Protein AF-A0A2W6MXQ1-F1 (afdb_monomer)

Mean predicted aligned error: 21.5 Å

Secondary structure (DSSP, 8-state):
-PPPHHHHHHHHHHHHHHS-GGGHHHHHHHHHHHHHTT----HHHHHHHHHHHHHHHHHHHH--S---S--GGGSHHHHHHHHHHHHHT-SSHHHHHHHHT------S--B--SSHHHHHHHHH-TTS-GGGB--TT--B-TTSSTT------TTGGG---TT--B-TTTTTT-TT-----TT---TT--B-TTTTTT-TT-----TT---TT--B-TTTTTT-TT-----GGGGGT--GGG---HHHHHTTSHHHHTT---GGGSEEETTEEE-SSHHHHHHHHHTT--GGGB--TT--B-TTTTTT----TGGGTTGGG---TT--B-TTTTTT-TT-----TT---TT--B-TTTTTT-TT-----TT----TTGGGGHHHHTTTSSTTHHHHHHHHHHHTTTTS-TTPPB---SHHHHHHHHH-TTS-GGGB--TT--B-TTSSTT--S----TTGGG---TT--B-TTTTTT-TT-----TT---TT--B-TTTTTT-TT-----TT---TT--B-TTTTTT-TT-----TT----HHHHHHHHHTHHHHTTTSTTTTS--HHHHS------SHHHHHHHHHHHHHS-GGGHHHHHHHHHHHHHHHHHHHHHTT---HHHHHHHHHHHHT-SS---THHHHH--HHHHHHHHHH-TTHHHHHHHT---TTS---HHHHHHHTT-HHHHHHHHHHT-----SHHHHHHHHGGGGT-S-HHHHHHHHHHHHHTT--TTTS-TTSHHHHHHHHHTTSS-HHHHHHHHTS-HHHHHHHHS-HHHHHHHHHHHHTS---HHHHHHHHHHHHHTTTSHHHHHTHHHHHHHHHHHT-TT--

Radius of gyration: 37.51 Å; Cα contacts (8 Å, |Δi|>4): 1467; chains: 1; bounding box: 88×89×98 Å

InterPro domains:
  IPR005046 Protein of unknown function DUF285 [PF03382] (139-254)
  IPR005046 Protein of unknown function DUF285 [PF03382] (292-390)
  IPR005046 Protein of unknown function DUF285 [PF03382] (427-538)
  IPR011889 Bacterial surface protein 26-residue repeat [TIGR02167] (333-356)
  IPR011889 Bacterial surface protein 26-residue repeat [TIGR02167] (358-375)

Structure (mmCIF, N/CA/C/O backbone):
data_AF-A0A2W6MXQ1-F1
#
_entry.id   AF-A0A2W6MXQ1-F1
#
loop_
_atom_site.group_PDB
_atom_site.id
_atom_site.type_symbol
_atom_site.label_atom_id
_atom_site.label_alt_id
_atom_site.label_comp_id
_atom_site.label_asym_id
_atom_site.label_entity_id
_atom_site.label_seq_id
_atom_site.pdbx_PDB_ins_code
_atom_site.Cartn_x
_atom_site.Cartn_y
_atom_site.Cartn_z
_atom_site.occupancy
_atom_site.B_iso_or_equiv
_atom_site.auth_seq_id
_atom_site.auth_comp_id
_atom_site.auth_asym_id
_atom_site.auth_atom_id
_atom_site.pdbx_PDB_model_num
ATOM 1 N N . MET A 1 1 ? -10.211 -41.986 24.489 1.00 41.69 1 MET A N 1
ATOM 2 C CA . MET A 1 1 ? -10.932 -41.413 25.646 1.00 41.69 1 MET A CA 1
ATOM 3 C C . MET A 1 1 ? -12.207 -40.804 25.098 1.00 41.69 1 MET A C 1
ATOM 5 O O . MET A 1 1 ? -12.110 -40.133 24.081 1.00 41.69 1 MET A O 1
ATOM 9 N N . ALA A 1 2 ? -13.379 -41.120 25.650 1.00 47.84 2 ALA A N 1
ATOM 10 C CA . ALA A 1 2 ? -14.621 -40.500 25.188 1.00 47.84 2 ALA A CA 1
ATOM 11 C C . ALA A 1 2 ? -14.541 -38.991 25.478 1.00 47.84 2 ALA A C 1
ATOM 13 O O . ALA A 1 2 ? -14.322 -38.627 26.631 1.00 47.84 2 ALA A O 1
ATOM 14 N N . GLN A 1 3 ? -14.633 -38.138 24.450 1.00 61.00 3 GLN A N 1
ATOM 15 C CA . GLN A 1 3 ? -14.839 -36.699 24.653 1.00 61.00 3 GLN A CA 1
ATOM 16 C C . GLN A 1 3 ? -16.124 -36.512 25.463 1.00 61.00 3 GLN A C 1
ATOM 18 O O . GLN A 1 3 ? -17.111 -37.210 25.210 1.00 61.00 3 GLN A O 1
ATOM 23 N N . ASP A 1 4 ? -16.108 -35.589 26.420 1.00 85.88 4 ASP A N 1
ATOM 24 C CA . ASP A 1 4 ? -17.307 -35.235 27.172 1.00 85.88 4 ASP A CA 1
ATOM 25 C C . ASP A 1 4 ? -18.405 -34.690 26.234 1.00 85.88 4 ASP A C 1
ATOM 27 O O . ASP A 1 4 ? -18.118 -34.141 25.163 1.00 85.88 4 ASP A O 1
ATOM 31 N N . LEU A 1 5 ? -19.669 -34.902 26.607 1.00 91.56 5 LEU A N 1
ATOM 32 C CA . LEU A 1 5 ? -20.844 -34.572 25.789 1.00 91.56 5 LEU A CA 1
ATOM 33 C C . LEU A 1 5 ? -20.906 -33.078 25.433 1.00 91.56 5 LEU A C 1
ATOM 35 O O . LEU A 1 5 ? -21.329 -32.738 24.326 1.00 91.56 5 LEU A O 1
ATOM 39 N N . ASP A 1 6 ? -20.439 -32.204 26.326 1.00 91.75 6 ASP A N 1
ATOM 40 C CA . ASP A 1 6 ? -20.415 -30.753 26.117 1.00 91.75 6 ASP A CA 1
ATOM 41 C C . ASP A 1 6 ? -19.395 -30.355 25.039 1.00 91.75 6 ASP A C 1
ATOM 43 O O . ASP A 1 6 ? -19.685 -29.520 24.181 1.00 91.75 6 ASP A O 1
ATOM 47 N N . THR A 1 7 ? -18.227 -31.008 25.004 1.00 90.44 7 THR A N 1
ATOM 48 C CA . THR A 1 7 ? -17.228 -30.801 23.941 1.00 90.44 7 THR A CA 1
ATOM 49 C C . THR A 1 7 ? -17.766 -31.251 22.586 1.00 90.44 7 THR A C 1
ATOM 51 O O . THR A 1 7 ? -17.668 -30.509 21.613 1.00 90.44 7 THR A O 1
ATOM 54 N N . GLN A 1 8 ? -18.419 -32.418 22.527 1.00 93.75 8 GLN A N 1
ATOM 55 C CA . GLN A 1 8 ? -19.039 -32.904 21.288 1.00 93.75 8 GLN A CA 1
ATOM 56 C C . GLN A 1 8 ? -20.132 -31.954 20.781 1.00 93.75 8 GLN A C 1
ATOM 58 O O . GLN A 1 8 ? -20.296 -31.787 19.573 1.00 93.75 8 GLN A O 1
ATOM 63 N N . LEU A 1 9 ? -20.888 -31.326 21.689 1.00 95.25 9 LEU A N 1
ATOM 64 C CA . LEU A 1 9 ? -21.896 -30.329 21.334 1.00 95.25 9 LEU A CA 1
ATOM 65 C C . LEU A 1 9 ? -21.265 -29.068 20.740 1.00 95.25 9 LEU A C 1
ATOM 67 O O . LEU A 1 9 ? -21.764 -28.580 19.726 1.00 95.25 9 LEU A O 1
ATOM 71 N N . LEU A 1 10 ? -20.195 -28.546 21.346 1.00 94.12 10 LEU A N 1
ATOM 72 C CA . LEU A 1 10 ? -19.476 -27.383 20.817 1.00 94.12 10 LEU A CA 1
ATOM 73 C C . LEU A 1 10 ? -18.898 -27.677 19.428 1.00 94.12 10 LEU A C 1
ATOM 75 O O . LEU A 1 10 ? -19.123 -26.887 18.511 1.00 94.12 10 LEU A O 1
ATOM 79 N N . ASP A 1 11 ? -18.270 -28.840 19.248 1.00 93.31 11 ASP A N 1
ATOM 80 C CA . ASP A 1 11 ? -17.738 -29.286 17.956 1.00 93.31 11 ASP A CA 1
ATOM 81 C C . ASP A 1 11 ? -18.856 -29.425 16.908 1.00 93.31 11 ASP A C 1
ATOM 83 O O . ASP A 1 11 ? -18.717 -28.954 15.781 1.00 93.31 11 ASP A O 1
ATOM 87 N N . ALA A 1 12 ? -20.007 -29.998 17.278 1.00 95.56 12 ALA A N 1
ATOM 88 C CA . ALA A 1 12 ? -21.152 -30.137 16.376 1.00 95.56 12 ALA A CA 1
ATOM 89 C C . ALA A 1 12 ? -21.798 -28.789 16.010 1.00 95.56 12 ALA A C 1
ATOM 91 O O . ALA A 1 12 ? -22.268 -28.616 14.882 1.00 95.56 12 ALA A O 1
ATOM 92 N N . ILE A 1 13 ? -21.842 -27.828 16.941 1.00 95.12 13 ILE A N 1
ATOM 93 C CA . ILE A 1 13 ? -22.321 -26.464 16.669 1.00 95.12 13 ILE A CA 1
ATOM 94 C C . ILE A 1 13 ? -21.347 -25.743 15.739 1.00 95.12 13 ILE A C 1
ATOM 96 O O . ILE A 1 13 ? -21.796 -25.084 14.802 1.00 95.12 13 ILE A O 1
ATOM 100 N N . GLU A 1 14 ? -20.043 -25.876 15.972 1.00 92.56 14 GLU A N 1
ATOM 101 C CA . GLU A 1 14 ? -19.002 -25.269 15.145 1.00 92.56 14 GLU A CA 1
ATOM 102 C C . GLU A 1 14 ? -18.978 -25.871 13.734 1.00 92.56 14 GLU A C 1
ATOM 104 O O . GLU A 1 14 ? -18.896 -25.136 12.747 1.00 92.56 14 GLU A O 1
ATOM 109 N N . ASP A 1 15 ? -19.149 -27.189 13.619 1.00 92.31 15 ASP A N 1
ATOM 110 C CA . ASP A 1 15 ? -19.288 -27.886 12.342 1.00 92.31 15 ASP A CA 1
ATOM 111 C C . ASP A 1 15 ? -20.559 -27.442 11.602 1.00 92.31 15 ASP A C 1
ATOM 113 O O . ASP A 1 15 ? -20.488 -27.002 10.452 1.00 92.31 15 ASP A O 1
ATOM 117 N N . LEU A 1 16 ? -21.726 -27.446 12.264 1.00 92.50 16 LEU A N 1
ATOM 118 C CA . LEU A 1 16 ? -22.972 -26.914 11.691 1.00 92.50 16 LEU A CA 1
ATOM 119 C C . LEU A 1 16 ? -22.791 -25.464 11.225 1.00 92.50 16 LEU A C 1
ATOM 121 O O . LEU A 1 16 ? -23.207 -25.120 10.115 1.00 92.50 16 LEU A O 1
ATOM 125 N N . ARG A 1 17 ? -22.145 -24.635 12.054 1.00 89.44 17 ARG A N 1
ATOM 126 C CA . ARG A 1 17 ? -21.839 -23.240 11.746 1.00 89.44 17 ARG A CA 1
ATOM 127 C C . ARG A 1 17 ? -21.000 -23.140 10.490 1.00 89.44 17 ARG A C 1
ATOM 129 O O . ARG A 1 17 ? -21.371 -22.347 9.640 1.00 89.44 17 ARG A O 1
ATOM 136 N N . LYS A 1 18 ? -19.940 -23.941 10.346 1.00 86.62 18 LYS A N 1
ATOM 137 C CA . LYS A 1 18 ? -18.992 -23.911 9.218 1.00 86.62 18 LYS A CA 1
ATOM 138 C C . LYS A 1 18 ? -19.474 -24.578 7.935 1.00 86.62 18 LYS A C 1
ATOM 140 O O . LYS A 1 18 ? -18.846 -24.410 6.890 1.00 86.62 18 LYS A O 1
ATOM 145 N N . SER A 1 19 ? -20.624 -25.231 7.972 1.00 85.19 19 SER A N 1
ATOM 146 C CA . SER A 1 19 ? -21.107 -26.035 6.853 1.00 85.19 19 SER A CA 1
ATOM 147 C C . SER A 1 19 ? -21.903 -25.256 5.810 1.00 85.19 19 SER A C 1
ATOM 149 O O . SER A 1 19 ? -22.538 -24.240 6.134 1.00 85.19 19 SER A O 1
ATOM 151 N N . PRO A 1 20 ? -21.928 -25.741 4.555 1.00 80.62 20 PRO A N 1
ATOM 152 C CA . PRO A 1 20 ? -22.839 -25.235 3.542 1.00 80.62 20 PRO A CA 1
ATOM 153 C C . PRO A 1 20 ? -24.296 -25.503 3.940 1.00 80.62 20 PRO A C 1
ATOM 155 O O . PRO A 1 20 ? -24.623 -26.476 4.623 1.00 80.62 20 PRO A O 1
ATOM 158 N N . THR A 1 21 ? -25.199 -24.638 3.476 1.00 81.88 21 THR A N 1
ATOM 159 C CA . THR A 1 21 ? -26.637 -24.699 3.801 1.00 81.88 21 THR A CA 1
ATOM 160 C C . THR A 1 21 ? -27.315 -26.009 3.404 1.00 81.88 21 THR A C 1
ATOM 162 O O . THR A 1 21 ? -28.310 -26.395 4.016 1.00 81.88 21 THR A O 1
ATOM 165 N N . THR A 1 22 ? -26.764 -26.719 2.421 1.00 79.31 22 THR A N 1
ATOM 166 C CA . THR A 1 22 ? -27.206 -28.048 1.975 1.00 79.31 22 THR A CA 1
ATOM 167 C C . THR A 1 22 ? -27.065 -29.123 3.053 1.00 79.31 22 THR A C 1
ATOM 169 O O . THR A 1 22 ? -27.843 -30.074 3.065 1.00 79.31 22 THR A O 1
ATOM 172 N N . GLU A 1 23 ? -26.124 -28.966 3.984 1.00 85.81 23 GLU A N 1
ATOM 173 C CA . GLU A 1 23 ? -25.853 -29.927 5.062 1.00 85.81 23 GLU A CA 1
ATOM 174 C C . GLU A 1 23 ? -26.523 -29.548 6.388 1.00 85.81 23 GLU A C 1
ATOM 176 O O . GLU A 1 23 ? -26.543 -30.342 7.332 1.00 85.81 23 GLU A O 1
ATOM 181 N N . TRP A 1 24 ? -27.106 -28.348 6.477 1.00 89.69 24 TRP A N 1
ATOM 182 C CA . TRP A 1 24 ? -27.617 -27.812 7.738 1.00 89.69 24 TRP A CA 1
ATOM 183 C C . TRP A 1 24 ? -28.684 -28.691 8.386 1.00 89.69 24 TRP A C 1
ATOM 185 O O . TRP A 1 24 ? -28.659 -28.848 9.599 1.00 89.69 24 TRP A O 1
ATOM 195 N N . GLU A 1 25 ? -29.619 -29.276 7.635 1.00 90.31 25 GLU A N 1
ATOM 196 C CA . GLU A 1 25 ? -30.660 -30.128 8.237 1.00 90.31 25 GLU A CA 1
ATOM 197 C C . GLU A 1 25 ? -30.077 -31.400 8.868 1.00 90.31 25 GLU A C 1
ATOM 199 O O . GLU A 1 25 ? -30.471 -31.776 9.974 1.00 90.31 25 GLU A O 1
ATOM 204 N N . ALA A 1 26 ? -29.091 -32.022 8.212 1.00 92.62 26 ALA A N 1
ATOM 205 C CA . ALA A 1 26 ? -28.404 -33.193 8.747 1.00 92.62 26 ALA A CA 1
ATOM 206 C C . ALA A 1 26 ? -27.601 -32.835 10.009 1.00 92.62 26 ALA A C 1
ATOM 208 O O . ALA A 1 26 ? -27.735 -33.496 11.038 1.00 92.62 26 ALA A O 1
ATOM 209 N N . LYS A 1 27 ? -26.835 -31.739 9.975 1.00 94.38 27 LYS A N 1
ATOM 210 C CA . LYS A 1 27 ? -25.998 -31.312 11.110 1.00 94.38 27 LYS A CA 1
ATOM 211 C C . LYS A 1 27 ? -26.809 -30.756 12.283 1.00 94.38 27 LYS A C 1
ATOM 213 O O . LYS A 1 27 ? -26.471 -31.000 13.439 1.00 94.38 27 LYS A O 1
ATOM 218 N N . LYS A 1 28 ? -27.953 -30.111 12.024 1.00 94.94 28 LYS A N 1
ATOM 219 C CA . LYS A 1 28 ? -28.918 -29.743 13.075 1.00 94.94 28 LYS A CA 1
ATOM 220 C C . LYS A 1 28 ? -29.413 -30.962 13.841 1.00 94.94 28 LYS A C 1
ATOM 222 O O . LYS A 1 28 ? -29.571 -30.872 15.055 1.00 94.94 28 LYS A O 1
ATOM 227 N N . ALA A 1 29 ? -29.679 -32.076 13.156 1.00 94.12 29 ALA A N 1
ATOM 228 C CA . ALA A 1 29 ? -30.140 -33.293 13.816 1.00 94.12 29 ALA A CA 1
ATOM 229 C C . ALA A 1 29 ? -29.108 -33.800 14.836 1.00 94.12 29 ALA A C 1
ATOM 231 O O . ALA A 1 29 ? -29.494 -34.124 15.956 1.00 94.12 29 ALA A O 1
ATOM 232 N N . VAL A 1 30 ? -27.814 -33.749 14.493 1.00 96.00 30 VAL A N 1
ATOM 233 C CA . VAL A 1 30 ? -26.703 -34.106 15.396 1.00 96.00 30 VAL A CA 1
ATOM 234 C C . VAL A 1 30 ? -26.671 -33.198 16.630 1.00 96.00 30 VAL A C 1
ATOM 236 O O . VAL A 1 30 ? -26.653 -33.686 17.758 1.00 96.00 30 VAL A O 1
ATOM 239 N N . VAL A 1 31 ? -26.752 -31.876 16.438 1.00 96.31 31 VAL A N 1
ATOM 240 C CA . VAL A 1 31 ? -26.781 -30.905 17.550 1.00 96.31 31 VAL A CA 1
ATOM 241 C C . VAL A 1 31 ? -27.979 -31.152 18.480 1.00 96.31 31 VAL A C 1
ATOM 243 O O . VAL A 1 31 ? -27.844 -31.130 19.704 1.00 96.31 31 VAL A O 1
ATOM 246 N N . LEU A 1 32 ? -29.164 -31.419 17.921 1.00 95.38 32 LEU A N 1
ATOM 247 C CA . LEU A 1 32 ? -30.370 -31.701 18.710 1.00 95.38 32 LEU A CA 1
ATOM 248 C C . LEU A 1 32 ? -30.300 -33.041 19.444 1.00 95.38 32 LEU A C 1
ATOM 250 O O . LEU A 1 32 ? -30.805 -33.145 20.563 1.00 95.38 32 LEU A O 1
ATOM 254 N N . GLU A 1 33 ? -29.671 -34.049 18.844 1.00 95.75 33 GLU A N 1
ATOM 255 C CA . GLU A 1 33 ? -29.424 -35.334 19.493 1.00 95.75 33 GLU A CA 1
ATOM 256 C C . GLU A 1 33 ? -28.510 -35.162 20.715 1.00 95.75 33 GLU A C 1
ATOM 258 O O . GLU A 1 33 ? -28.814 -35.698 21.781 1.00 95.75 33 GLU A O 1
ATOM 263 N N . LEU A 1 34 ? -27.451 -34.355 20.608 1.00 95.38 34 LEU A N 1
ATOM 264 C CA . LEU A 1 34 ? -26.543 -34.068 21.724 1.00 95.38 34 LEU A CA 1
ATOM 265 C C . LEU A 1 34 ? -27.249 -33.332 22.871 1.00 95.38 34 LEU A C 1
ATOM 267 O O . LEU A 1 34 ? -27.128 -33.749 24.024 1.00 95.38 34 LEU A O 1
ATOM 271 N N . PHE A 1 35 ? -28.091 -32.336 22.567 1.00 94.50 35 PHE A N 1
ATOM 272 C CA . PHE A 1 35 ? -28.956 -31.723 23.585 1.00 94.50 35 PHE A CA 1
ATOM 273 C C . PHE A 1 35 ? -29.892 -32.748 24.247 1.00 94.50 35 PHE A C 1
ATOM 275 O O . PHE A 1 35 ? -30.090 -32.707 25.459 1.00 94.50 35 PHE A O 1
ATOM 282 N N . SER A 1 36 ? -30.451 -33.696 23.483 1.00 92.56 36 SER A N 1
ATOM 283 C CA . SER A 1 36 ? -31.330 -34.742 24.038 1.00 92.56 36 SER A CA 1
ATOM 284 C C . SER A 1 36 ? -30.597 -35.739 24.947 1.00 92.56 36 SER A C 1
ATOM 286 O O . SER A 1 36 ? -31.212 -36.314 25.843 1.00 92.56 36 SER A O 1
ATOM 288 N N . LYS A 1 37 ? -29.281 -35.900 24.751 1.00 94.19 37 LYS A N 1
ATOM 289 C CA . LYS A 1 37 ? -28.388 -36.712 25.591 1.00 94.19 37 LYS A CA 1
ATOM 290 C C . LYS A 1 37 ? -27.903 -35.978 26.848 1.00 94.19 37 LYS A C 1
ATOM 292 O O . LYS A 1 37 ? -27.186 -36.576 27.643 1.00 94.19 37 LYS A O 1
ATOM 297 N N . GLY A 1 38 ? -28.313 -34.723 27.049 1.00 90.75 38 GLY A N 1
ATOM 298 C CA . GLY A 1 38 ? -27.997 -33.933 28.241 1.00 90.75 38 GLY A CA 1
ATOM 299 C C . GLY A 1 38 ? -26.778 -33.018 28.114 1.00 90.75 38 GLY A C 1
ATOM 300 O O . GLY A 1 38 ? -26.391 -32.434 29.122 1.00 90.75 38 GLY A O 1
ATOM 301 N N . ALA A 1 39 ? -26.201 -32.870 26.914 1.00 92.94 39 ALA A N 1
ATOM 302 C CA . ALA A 1 39 ? -25.120 -31.916 26.674 1.00 92.94 39 ALA A CA 1
ATOM 303 C C . ALA A 1 39 ? -25.595 -30.471 26.898 1.00 92.94 39 ALA A C 1
ATOM 305 O O . ALA A 1 39 ? -26.710 -30.101 26.503 1.00 92.94 39 ALA A O 1
ATOM 306 N N . ASN A 1 40 ? -24.739 -29.643 27.486 1.00 91.50 40 ASN A N 1
ATOM 307 C CA . ASN A 1 40 ? -24.983 -28.230 27.742 1.00 91.50 40 ASN A CA 1
ATOM 308 C C . ASN A 1 40 ? -23.883 -27.360 27.133 1.00 91.50 40 ASN A C 1
ATOM 310 O O . ASN A 1 40 ? -22.789 -27.814 26.821 1.00 91.50 40 ASN A O 1
ATOM 314 N N . ILE A 1 41 ? -24.199 -26.078 26.942 1.00 92.75 41 ILE A N 1
ATOM 315 C CA . ILE A 1 41 ? -23.209 -25.079 26.535 1.00 92.75 41 ILE A CA 1
ATOM 316 C C . ILE A 1 41 ? -22.587 -24.533 27.824 1.00 92.75 41 ILE A C 1
ATOM 318 O O . ILE A 1 41 ? -23.318 -23.909 28.602 1.00 92.75 41 ILE A O 1
ATOM 322 N N . PRO A 1 42 ? -21.285 -24.747 28.084 1.00 89.62 42 PRO A N 1
ATOM 323 C CA . PRO A 1 42 ? -20.679 -24.291 29.327 1.00 89.62 42 PRO A CA 1
ATOM 324 C C . PRO A 1 42 ? -20.678 -22.751 29.410 1.00 89.62 42 PRO A C 1
ATOM 326 O O . PRO A 1 42 ? -20.204 -22.106 28.471 1.00 89.62 42 PRO A O 1
ATOM 329 N N . PRO A 1 43 ? -21.162 -22.135 30.510 1.00 87.38 43 PRO A N 1
ATOM 330 C CA . PRO A 1 43 ? -21.251 -20.675 30.629 1.00 87.38 43 PRO A CA 1
ATOM 331 C C . PRO A 1 43 ? -19.914 -19.951 30.426 1.00 87.38 43 PRO A C 1
ATOM 333 O O . PRO A 1 43 ? -19.869 -18.952 29.716 1.00 87.38 43 PRO A O 1
ATOM 336 N N . HIS A 1 44 ? -18.819 -20.518 30.943 1.00 88.44 44 HIS A N 1
ATOM 337 C CA . HIS A 1 44 ? -17.478 -19.939 30.825 1.00 88.44 44 HIS A CA 1
ATOM 338 C C . HIS A 1 44 ? -17.004 -19.782 29.368 1.00 88.44 44 HIS A C 1
ATOM 340 O O . HIS A 1 44 ? -16.222 -18.890 29.073 1.00 88.44 44 HIS A O 1
ATOM 346 N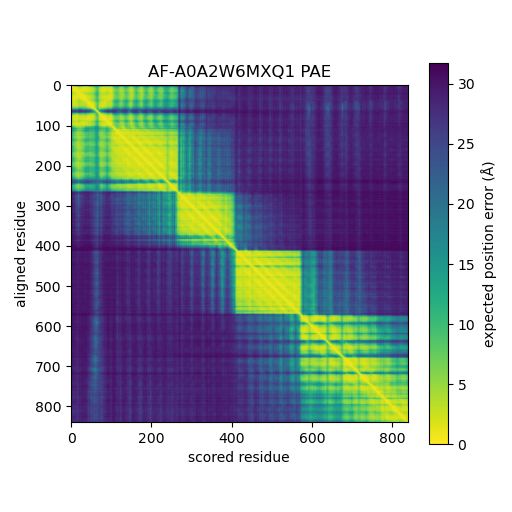 N . ILE A 1 45 ? -17.483 -20.611 28.430 1.00 89.75 45 ILE A N 1
ATOM 347 C CA . ILE A 1 45 ? -17.144 -20.471 27.003 1.00 89.75 45 ILE A CA 1
ATOM 348 C C . ILE A 1 45 ? -17.779 -19.205 26.420 1.00 89.75 45 ILE A C 1
ATOM 350 O O . ILE A 1 45 ? -17.156 -18.509 25.623 1.00 89.75 45 ILE A O 1
ATOM 354 N N . ILE A 1 46 ? -19.012 -18.896 26.829 1.00 91.44 46 ILE A N 1
ATOM 355 C CA . ILE A 1 46 ? -19.713 -17.680 26.409 1.00 91.44 46 ILE A CA 1
ATOM 356 C C . ILE A 1 46 ? -19.042 -16.452 27.030 1.00 91.44 46 ILE A C 1
ATOM 358 O O . ILE A 1 46 ? -18.786 -15.494 26.310 1.00 91.44 46 ILE A O 1
ATOM 362 N N . GLU A 1 47 ? -18.712 -16.509 28.323 1.00 90.62 47 GLU A N 1
ATOM 363 C CA . GLU A 1 47 ? -18.023 -15.428 29.045 1.00 90.62 47 GLU A CA 1
ATOM 364 C C . GLU A 1 47 ? -16.641 -15.129 28.442 1.00 90.62 47 GLU A C 1
ATOM 366 O O . GLU A 1 47 ? -16.302 -13.969 28.221 1.00 90.62 47 GLU A O 1
ATOM 371 N N . ASN A 1 48 ? -15.870 -16.162 28.086 1.00 90.88 48 ASN A N 1
ATOM 372 C CA . ASN A 1 48 ? -14.568 -15.994 27.438 1.00 90.88 48 ASN A CA 1
ATOM 373 C C . ASN A 1 48 ? -14.690 -15.346 26.052 1.00 90.88 48 ASN A C 1
ATOM 375 O O . ASN A 1 48 ? -13.887 -14.482 25.710 1.00 90.88 48 ASN A O 1
ATOM 379 N N . LEU A 1 49 ? -15.691 -15.743 25.255 1.00 88.81 49 LEU A N 1
ATOM 380 C CA . LEU A 1 49 ? -15.955 -15.114 23.958 1.00 88.81 49 LEU A CA 1
ATOM 381 C C . LEU A 1 49 ? -16.415 -13.661 24.117 1.00 88.81 49 LEU A C 1
ATOM 383 O O . LEU A 1 49 ? -16.009 -12.815 23.329 1.00 88.81 49 LEU A O 1
ATOM 387 N N . GLU A 1 50 ? -17.238 -13.363 25.123 1.00 89.38 50 GLU A N 1
ATOM 388 C CA . GLU A 1 50 ? -17.674 -11.997 25.433 1.00 89.38 50 GLU A CA 1
ATOM 389 C C . GLU A 1 50 ? -16.493 -11.106 25.830 1.00 89.38 50 GLU A C 1
ATOM 391 O O . GLU A 1 50 ? -16.362 -10.006 25.297 1.00 89.38 50 GLU A O 1
ATOM 396 N N . SER A 1 51 ? -15.603 -11.607 26.694 1.00 86.88 51 SER A N 1
ATOM 397 C CA . SER A 1 51 ? -14.372 -10.912 27.088 1.00 86.88 51 SER A CA 1
ATOM 398 C C . SER A 1 51 ? -13.472 -10.660 25.883 1.00 86.88 51 SER A C 1
ATOM 400 O O . SER A 1 51 ? -13.095 -9.522 25.632 1.00 86.88 51 SER A O 1
ATOM 402 N N . TYR A 1 52 ? -13.201 -11.699 25.089 1.00 83.56 52 TYR A N 1
ATOM 403 C CA . TYR A 1 52 ? -12.360 -11.595 23.898 1.00 83.56 52 TYR A CA 1
ATOM 404 C C . TYR A 1 52 ? -12.904 -10.580 22.882 1.00 83.56 52 TYR A C 1
ATOM 406 O O . TYR A 1 52 ? -12.147 -9.822 22.281 1.00 83.56 52 TYR A O 1
ATOM 414 N N . LEU A 1 53 ? -14.228 -10.536 22.697 1.00 81.44 53 LEU A N 1
ATOM 415 C CA . LEU A 1 53 ? -14.867 -9.542 21.838 1.00 81.44 53 LEU A CA 1
ATOM 416 C C . LEU A 1 53 ? -14.788 -8.131 22.434 1.00 81.44 53 LEU A C 1
ATOM 418 O O . LEU A 1 53 ? -14.625 -7.182 21.677 1.00 81.44 53 LEU A O 1
ATOM 422 N N . GLY A 1 54 ? -14.866 -7.983 23.758 1.00 78.19 54 GLY A N 1
ATOM 423 C CA . GLY A 1 54 ? -14.639 -6.704 24.436 1.00 78.19 54 GLY A CA 1
ATOM 424 C C . GLY A 1 54 ? -13.216 -6.177 24.235 1.00 78.19 54 GLY A C 1
ATOM 425 O O . GLY A 1 54 ? -13.044 -5.007 23.892 1.00 78.19 54 GLY A O 1
ATOM 426 N N . ASP A 1 55 ? -12.220 -7.055 24.363 1.00 77.19 55 ASP A N 1
ATOM 427 C CA . ASP A 1 55 ? -10.803 -6.725 24.169 1.00 77.19 55 ASP A CA 1
ATOM 428 C C . ASP A 1 55 ? -10.520 -6.335 22.708 1.00 77.19 55 ASP A C 1
ATOM 430 O O . ASP A 1 55 ? -9.930 -5.289 22.444 1.00 77.19 55 ASP A O 1
ATOM 434 N N . LEU A 1 56 ? -11.038 -7.107 21.744 1.00 66.94 56 LEU A N 1
ATOM 435 C CA . LEU A 1 56 ? -10.953 -6.780 20.314 1.00 66.94 56 LEU A CA 1
ATOM 436 C C . LEU A 1 56 ? -11.658 -5.466 19.958 1.00 66.94 56 LEU A C 1
ATOM 438 O O . LEU A 1 56 ? -11.208 -4.737 19.071 1.00 66.94 56 LEU A O 1
ATOM 442 N N . GLU A 1 57 ? -12.794 -5.171 20.598 1.00 65.44 57 GLU A N 1
ATOM 443 C CA . GLU A 1 57 ? -13.483 -3.895 20.414 1.00 65.44 57 GLU A CA 1
ATOM 444 C C . GLU A 1 57 ? -12.575 -2.749 20.837 1.00 65.44 57 GLU A C 1
ATOM 446 O O . GLU A 1 57 ? -12.496 -1.776 20.096 1.00 65.44 57 GLU A O 1
ATOM 451 N N . GLN A 1 58 ? -11.866 -2.892 21.959 1.00 58.69 58 GLN A N 1
ATOM 452 C CA . GLN A 1 58 ? -10.943 -1.903 22.507 1.00 58.69 58 GLN A CA 1
ATOM 453 C C . GLN A 1 58 ? -9.659 -1.752 21.666 1.00 58.69 58 GLN A C 1
ATOM 455 O O . GLN A 1 58 ? -9.305 -0.628 21.317 1.00 58.69 58 GLN A O 1
ATOM 460 N N . GLU A 1 59 ? -9.038 -2.848 21.221 1.00 54.88 59 GLU A N 1
ATOM 461 C CA . GLU A 1 59 ? -7.867 -2.821 20.322 1.00 54.88 59 GLU A CA 1
ATOM 462 C C . GLU A 1 59 ? -8.179 -2.168 18.962 1.00 54.88 59 GLU A C 1
ATOM 464 O O . GLU A 1 59 ? -7.351 -1.449 18.397 1.00 54.88 59 GLU A O 1
ATOM 469 N N . HIS A 1 60 ? -9.405 -2.332 18.447 1.00 50.31 60 HIS A N 1
ATOM 470 C CA . HIS A 1 60 ? -9.864 -1.637 17.238 1.00 50.31 60 HIS A CA 1
ATOM 471 C C . HIS A 1 60 ? -9.939 -0.106 17.387 1.00 50.31 60 HIS A C 1
ATOM 473 O O . HIS A 1 60 ? -9.983 0.592 16.365 1.00 50.31 60 HIS A O 1
ATOM 479 N N . TRP A 1 61 ? -9.963 0.423 18.615 1.00 45.47 61 TRP A N 1
ATOM 480 C CA . TRP A 1 61 ? -9.858 1.862 18.879 1.00 45.47 61 TRP A CA 1
ATOM 481 C C . TRP A 1 61 ? -8.406 2.341 19.011 1.00 45.47 61 TRP A C 1
ATOM 483 O O . TRP A 1 61 ? -8.150 3.503 18.683 1.00 45.47 61 TRP A O 1
ATOM 493 N N . ASP A 1 62 ? -7.480 1.463 19.406 1.00 42.16 62 ASP A N 1
ATOM 494 C CA . ASP A 1 62 ? -6.100 1.820 19.756 1.00 42.16 62 ASP A CA 1
ATOM 495 C C . ASP A 1 62 ? -5.119 1.739 18.563 1.00 42.16 62 ASP A C 1
ATOM 497 O O . ASP A 1 62 ? -4.204 2.561 18.468 1.00 42.16 62 ASP A O 1
ATOM 501 N N . ASP A 1 63 ? -5.342 0.854 17.578 1.00 34.38 63 ASP A N 1
ATOM 502 C CA . ASP A 1 63 ? -4.412 0.665 16.451 1.00 34.38 63 ASP A CA 1
ATOM 503 C C . ASP A 1 63 ? -4.888 1.262 15.111 1.00 34.38 63 ASP A C 1
ATOM 505 O O . ASP A 1 63 ? -5.734 0.735 14.379 1.00 34.38 63 ASP A O 1
ATOM 509 N N . LYS A 1 64 ? -4.233 2.351 14.687 1.00 43.00 64 LYS A N 1
ATOM 510 C CA . LYS A 1 64 ? -4.228 2.801 13.282 1.00 43.00 64 LYS A CA 1
ATOM 511 C C . LYS A 1 64 ? -3.257 1.957 12.448 1.00 43.00 64 LYS A C 1
ATOM 513 O O . LYS A 1 64 ? -2.223 2.459 12.009 1.00 43.00 64 LYS A O 1
ATOM 518 N N . ALA A 1 65 ? -3.630 0.724 12.110 1.00 31.36 65 ALA A N 1
ATOM 519 C CA . ALA A 1 65 ? -3.035 0.025 10.972 1.00 31.36 65 ALA A CA 1
ATOM 520 C C . ALA A 1 65 ? -3.958 -1.054 10.378 1.00 31.36 65 ALA A C 1
ATOM 522 O O . ALA A 1 65 ? -4.265 -2.058 10.996 1.00 31.36 65 ALA A O 1
ATOM 523 N N . VAL A 1 66 ? -4.330 -0.855 9.110 1.00 36.59 66 VAL A N 1
ATOM 524 C CA . VAL A 1 66 ? -4.321 -1.912 8.083 1.00 36.59 66 VAL A CA 1
ATOM 525 C C . VAL A 1 66 ? -5.021 -3.233 8.457 1.00 36.59 66 VAL A C 1
ATOM 527 O O . VAL A 1 66 ? -4.401 -4.282 8.451 1.00 36.59 66 VAL A O 1
ATOM 530 N N . TYR A 1 67 ? -6.342 -3.214 8.648 1.00 33.97 67 TYR A N 1
ATOM 531 C CA . TYR A 1 67 ? -7.192 -4.345 8.251 1.00 33.97 67 TYR A CA 1
ATOM 532 C C . TYR A 1 67 ? -8.498 -3.825 7.643 1.00 33.97 67 TYR A C 1
ATOM 534 O O . TYR A 1 67 ? -9.098 -2.849 8.095 1.00 33.97 67 TYR A O 1
ATOM 542 N N . ALA A 1 68 ? -8.895 -4.428 6.528 1.00 37.78 68 ALA A N 1
ATOM 543 C CA . ALA A 1 68 ? -9.874 -3.912 5.580 1.00 37.78 68 ALA A CA 1
ATOM 544 C C . ALA A 1 68 ? -11.303 -3.763 6.146 1.00 37.78 68 ALA A C 1
ATOM 546 O O . ALA A 1 68 ? -12.146 -4.626 5.924 1.00 37.78 68 ALA A O 1
ATOM 547 N N . GLY A 1 69 ? -11.623 -2.650 6.816 1.00 41.97 69 GLY A N 1
ATOM 548 C CA . GLY A 1 69 ? -13.004 -2.185 7.028 1.00 41.97 69 GLY A CA 1
ATOM 549 C C . GLY A 1 69 ? -13.979 -3.199 7.650 1.00 41.97 69 GLY A C 1
ATOM 550 O O . GLY A 1 69 ? -15.173 -3.161 7.332 1.00 41.97 69 GLY A O 1
ATOM 551 N N . ARG A 1 70 ? -13.499 -4.119 8.496 1.00 50.69 70 ARG A N 1
ATOM 552 C CA . ARG A 1 70 ? -14.342 -5.109 9.179 1.00 50.69 70 ARG A CA 1
ATOM 553 C C . ARG A 1 70 ? -14.814 -4.540 10.514 1.00 50.69 70 ARG A C 1
ATOM 555 O O . ARG A 1 70 ? -14.030 -4.027 11.295 1.00 50.69 70 ARG A O 1
ATOM 562 N N . SER A 1 71 ? -16.121 -4.605 10.745 1.00 60.03 71 SER A N 1
ATOM 563 C CA . SER A 1 71 ? -16.710 -4.369 12.066 1.00 60.03 71 SER A CA 1
ATOM 564 C C . SER A 1 71 ? -16.525 -5.639 12.892 1.00 60.03 71 SER A C 1
ATOM 566 O O . SER A 1 71 ? -16.687 -6.729 12.341 1.00 60.03 71 SER A O 1
ATOM 568 N N . ILE A 1 72 ? -16.273 -5.527 14.195 1.00 66.31 72 ILE A N 1
ATOM 569 C CA . ILE A 1 72 ? -16.246 -6.688 15.097 1.00 66.31 72 ILE A CA 1
ATOM 570 C C . ILE A 1 72 ? -17.512 -7.556 14.987 1.00 66.31 72 ILE A C 1
ATOM 572 O O . ILE A 1 72 ? -17.451 -8.777 15.035 1.00 66.31 72 ILE A O 1
ATOM 576 N N . HIS A 1 73 ? -18.663 -6.950 14.673 1.00 65.44 73 HIS A N 1
ATOM 577 C CA . HIS A 1 73 ? -19.923 -7.659 14.448 1.00 65.44 73 HIS A CA 1
ATOM 578 C C . HIS A 1 73 ? -19.933 -8.552 13.193 1.00 65.44 73 HIS A C 1
ATOM 580 O O . HIS A 1 73 ? -20.921 -9.237 12.928 1.00 65.44 73 HIS A O 1
ATOM 586 N N . SER A 1 74 ? -18.866 -8.511 12.393 1.00 61.09 74 SER A N 1
ATOM 587 C CA . SER A 1 74 ? -18.642 -9.372 11.229 1.00 61.09 74 SER A CA 1
ATOM 588 C C . SER A 1 74 ? -17.549 -10.427 11.441 1.00 61.09 74 SER A C 1
ATOM 590 O O . SER A 1 74 ? -17.231 -11.133 10.484 1.00 61.09 74 SER A O 1
ATOM 592 N N . SER A 1 75 ? -16.988 -10.542 12.654 1.00 73.81 75 SER A N 1
ATOM 593 C CA . SER A 1 75 ? -16.013 -11.583 12.992 1.00 73.81 75 SER A CA 1
ATOM 594 C C . SER A 1 75 ? -16.679 -12.944 13.219 1.00 73.81 75 SER A C 1
ATOM 596 O O . SER A 1 75 ? -17.873 -13.039 13.532 1.00 73.81 75 SER A O 1
ATOM 598 N N . ASP A 1 76 ? -15.897 -14.013 13.063 1.00 78.81 76 ASP A N 1
ATOM 599 C CA . ASP A 1 76 ? -16.378 -15.371 13.313 1.00 78.81 76 ASP A CA 1
ATOM 600 C C . ASP A 1 76 ? -16.665 -15.581 14.803 1.00 78.81 76 ASP A C 1
ATOM 602 O O . ASP A 1 76 ? -17.597 -16.303 15.160 1.00 78.81 76 ASP A O 1
ATOM 606 N N . GLU A 1 77 ? -15.905 -14.933 15.674 1.00 85.44 77 GLU A N 1
ATOM 607 C CA . GLU A 1 77 ? -16.033 -15.021 17.123 1.00 85.44 77 GLU A CA 1
ATOM 608 C C . GLU A 1 77 ? -17.339 -14.374 17.591 1.00 85.44 77 GLU A C 1
ATOM 610 O O . GLU A 1 77 ? -18.055 -14.955 18.408 1.00 85.44 77 GLU A O 1
ATOM 615 N N . TYR A 1 78 ? -17.728 -13.242 16.991 1.00 85.06 78 TYR A N 1
ATOM 616 C CA . TYR A 1 78 ? -19.003 -12.583 17.279 1.00 85.06 78 TYR A CA 1
ATOM 617 C C . TYR A 1 78 ? -20.200 -13.420 16.810 1.00 85.06 78 TYR A C 1
ATOM 619 O O . TYR A 1 78 ? -21.242 -13.483 17.475 1.00 85.06 78 TYR A O 1
ATOM 627 N N . GLU A 1 79 ? -20.076 -14.095 15.664 1.00 84.81 79 GLU A N 1
ATOM 628 C CA . GLU A 1 79 ? -21.103 -15.020 15.183 1.00 84.81 79 GLU A CA 1
ATOM 629 C C . GLU A 1 79 ? -21.243 -16.244 16.102 1.00 84.81 79 GLU A C 1
ATOM 631 O O . GLU A 1 79 ? -22.368 -16.608 16.466 1.00 84.81 79 GLU A O 1
ATOM 636 N N . LEU A 1 80 ? -20.123 -16.845 16.518 1.00 90.19 80 LEU A N 1
ATOM 637 C CA . LEU A 1 80 ? -20.112 -17.982 17.438 1.00 90.19 80 LEU A CA 1
ATOM 638 C C . LEU A 1 80 ? -20.712 -17.605 18.798 1.00 90.19 80 LEU A C 1
ATOM 640 O O . LEU A 1 80 ? -21.618 -18.296 19.270 1.00 90.19 80 LEU A O 1
ATOM 644 N N . PHE A 1 81 ? -20.295 -16.473 19.374 1.00 92.62 81 PHE A N 1
ATOM 645 C CA . PHE A 1 81 ? -20.865 -15.926 20.607 1.00 92.62 81 PHE A CA 1
ATOM 646 C C . PHE A 1 81 ? -22.389 -15.790 20.506 1.00 92.62 81 PHE A C 1
ATOM 648 O O . PHE A 1 81 ? -23.123 -16.288 21.357 1.00 92.62 81 PHE A O 1
ATOM 655 N N . ASN A 1 82 ? -22.897 -15.195 19.423 1.00 90.06 82 ASN A N 1
ATOM 656 C CA . ASN A 1 82 ? -24.337 -15.028 19.223 1.00 90.06 82 ASN A CA 1
ATOM 657 C C . ASN A 1 82 ? -25.104 -16.352 19.144 1.00 90.06 82 ASN A C 1
ATOM 659 O O . ASN A 1 82 ? -26.213 -16.452 19.683 1.00 90.06 82 ASN A O 1
ATOM 663 N N . ILE A 1 83 ? -24.556 -17.350 18.445 1.00 92.12 83 ILE A N 1
ATOM 664 C CA . ILE A 1 83 ? -25.169 -18.677 18.322 1.00 92.12 83 ILE A CA 1
ATOM 665 C C . ILE A 1 83 ? -25.214 -19.349 19.695 1.00 92.12 83 ILE A C 1
ATOM 667 O O . ILE A 1 83 ? -26.293 -19.765 20.132 1.00 92.12 83 ILE A O 1
ATOM 671 N N . LEU A 1 84 ? -24.075 -19.402 20.389 1.00 94.88 84 LEU A N 1
ATOM 672 C CA . LEU A 1 84 ? -23.956 -20.048 21.694 1.00 94.88 84 LEU A CA 1
ATOM 673 C C . LEU A 1 84 ? -24.837 -19.358 22.740 1.00 94.88 84 LEU A C 1
ATOM 675 O O . LEU A 1 84 ? -25.636 -20.032 23.388 1.00 94.88 84 LEU A O 1
ATOM 679 N N . SER A 1 85 ? -24.808 -18.028 22.830 1.00 92.94 85 SER A N 1
ATOM 680 C CA . SER A 1 85 ? -25.633 -17.243 23.759 1.00 92.94 85 SER A CA 1
ATOM 681 C C . SER A 1 85 ? -27.133 -17.428 23.526 1.00 92.94 85 SER A C 1
ATOM 683 O O . SER A 1 85 ? -27.901 -17.599 24.480 1.00 92.94 85 SER A O 1
ATOM 685 N N . LYS A 1 86 ? -27.588 -17.444 22.264 1.00 93.75 86 LYS A N 1
ATOM 686 C CA . LYS A 1 86 ? -29.010 -17.664 21.940 1.00 93.75 86 LYS A CA 1
ATOM 687 C C . LYS A 1 86 ? -29.449 -19.091 22.211 1.00 93.75 86 LYS A C 1
ATOM 689 O O . LYS A 1 86 ? -30.556 -19.289 22.712 1.00 93.75 86 LYS A O 1
ATOM 694 N N . LEU A 1 87 ? -28.619 -20.078 21.876 1.00 94.25 87 LEU A N 1
ATOM 695 C CA . LEU A 1 87 ? -28.922 -21.470 22.177 1.00 94.25 87 LEU A CA 1
ATOM 696 C C . LEU A 1 87 ? -28.919 -21.699 23.683 1.00 94.25 87 LEU A C 1
ATOM 698 O O . LEU A 1 87 ? -29.870 -22.301 24.171 1.00 94.25 87 LEU A O 1
ATOM 702 N N . ASN A 1 88 ? -27.943 -21.179 24.431 1.00 92.44 88 ASN A N 1
ATOM 703 C CA . ASN A 1 88 ? -27.842 -21.346 25.881 1.00 92.44 88 ASN A CA 1
ATOM 704 C C . ASN A 1 88 ? -29.108 -20.846 26.594 1.00 92.44 88 ASN A C 1
ATOM 706 O O . ASN A 1 88 ? -29.750 -21.610 27.314 1.00 92.44 88 ASN A O 1
ATOM 710 N N . ASN A 1 89 ? -29.561 -19.638 26.250 1.00 90.06 89 ASN A N 1
ATOM 711 C CA . ASN A 1 89 ? -30.750 -19.005 26.831 1.00 90.06 89 ASN A CA 1
ATOM 712 C C . ASN A 1 89 ? -32.096 -19.502 26.260 1.00 90.06 89 ASN A C 1
ATOM 714 O O . ASN A 1 89 ? -33.167 -19.068 26.697 1.00 90.06 89 ASN A O 1
ATOM 718 N N . ALA A 1 90 ? -32.089 -20.391 25.261 1.00 92.19 90 ALA A N 1
ATOM 719 C CA . ALA A 1 90 ? -33.314 -20.854 24.622 1.00 92.19 90 ALA A CA 1
ATOM 720 C C . ALA A 1 90 ? -34.095 -21.841 25.500 1.00 92.19 90 ALA A C 1
ATOM 722 O O . ALA A 1 90 ? -33.625 -22.939 25.793 1.00 92.19 90 ALA A O 1
ATOM 723 N N . LYS A 1 91 ? -35.355 -21.494 25.798 1.00 90.50 91 LYS A N 1
ATOM 724 C CA . LYS A 1 91 ? -36.338 -22.422 26.391 1.00 90.50 91 LYS A CA 1
ATOM 725 C C . LYS A 1 91 ? -36.638 -23.621 25.484 1.00 90.50 91 LYS A C 1
ATOM 727 O O . LYS A 1 91 ? -36.920 -24.704 25.974 1.00 90.50 91 LYS A O 1
ATOM 732 N N . ASP A 1 92 ? -36.590 -23.412 24.169 1.00 93.62 92 ASP A N 1
ATOM 733 C CA . ASP A 1 92 ? -36.773 -24.444 23.148 1.00 93.62 92 ASP A CA 1
ATOM 734 C C . ASP A 1 92 ? -35.565 -24.421 22.204 1.00 93.62 92 ASP A C 1
ATOM 736 O O . ASP A 1 92 ? -35.478 -23.590 21.292 1.00 93.62 92 ASP A O 1
ATOM 740 N N . LYS A 1 93 ? -34.612 -25.331 22.455 1.00 91.69 93 LYS A N 1
ATOM 741 C CA . LYS A 1 93 ? -33.368 -25.446 21.681 1.00 91.69 93 LYS A CA 1
ATOM 742 C C . LYS A 1 93 ? -33.659 -25.715 20.204 1.00 91.69 93 LYS A C 1
ATOM 744 O O . LYS A 1 93 ? -33.024 -25.108 19.350 1.00 91.69 93 LYS A O 1
ATOM 749 N N . LYS A 1 94 ? -34.663 -26.544 19.886 1.00 93.19 94 LYS A N 1
ATOM 750 C CA . LYS A 1 94 ? -35.046 -26.879 18.504 1.00 93.19 94 LYS A CA 1
ATOM 751 C C . LYS A 1 94 ? -35.585 -25.665 17.762 1.00 93.19 94 LYS A C 1
ATOM 753 O O . LYS A 1 94 ? -35.161 -25.396 16.638 1.00 93.19 94 LYS A O 1
ATOM 758 N N . LYS A 1 95 ? -36.489 -24.908 18.383 1.00 93.31 95 LYS A N 1
ATOM 759 C CA . LYS A 1 95 ? -37.035 -23.683 17.788 1.00 93.31 95 LYS A CA 1
ATOM 760 C C . LYS A 1 95 ? -35.949 -22.629 17.568 1.00 93.31 95 LYS A C 1
ATOM 762 O O . LYS A 1 95 ? -35.903 -22.047 16.486 1.00 93.31 95 LYS A O 1
ATOM 767 N N . SER A 1 96 ? -35.076 -22.404 18.552 1.00 93.12 96 SER A N 1
ATOM 768 C CA . SER A 1 96 ? -33.985 -21.428 18.427 1.00 93.12 96 SER A CA 1
ATOM 769 C C . SER A 1 96 ? -32.937 -21.849 17.398 1.00 93.12 96 SER A C 1
ATOM 771 O O . SER A 1 96 ? -32.542 -21.020 16.582 1.00 93.12 96 SER A O 1
ATOM 773 N N . LEU A 1 97 ? -32.549 -23.128 17.360 1.00 92.00 97 LEU A N 1
ATOM 774 C CA . LEU A 1 97 ? -31.620 -23.659 16.357 1.00 92.00 97 LEU A CA 1
ATOM 775 C C . LEU A 1 97 ? -32.191 -23.518 14.938 1.00 92.00 97 LEU A C 1
ATOM 777 O O . LEU A 1 97 ? -31.501 -23.057 14.032 1.00 92.00 97 LEU A O 1
ATOM 781 N N . ASN A 1 98 ? -33.479 -23.824 14.756 1.00 89.31 98 ASN A N 1
ATOM 782 C CA . ASN A 1 98 ? -34.163 -23.648 13.474 1.00 89.31 98 ASN A CA 1
ATOM 783 C C . ASN A 1 98 ? -34.289 -22.181 13.051 1.00 89.31 98 ASN A C 1
ATOM 785 O O . ASN A 1 98 ? -34.288 -21.893 11.855 1.00 89.31 98 ASN A O 1
ATOM 789 N N . ALA A 1 99 ? -34.415 -21.258 14.006 1.00 87.62 99 ALA A N 1
ATOM 790 C CA . ALA A 1 99 ? -34.438 -19.828 13.721 1.00 87.62 99 ALA A CA 1
ATOM 791 C C . ALA A 1 99 ? -33.048 -19.289 13.340 1.00 87.62 99 ALA A C 1
ATOM 793 O O . ALA A 1 99 ? -32.961 -18.434 12.463 1.00 87.62 99 ALA A O 1
ATOM 794 N N . LEU A 1 100 ? -31.985 -19.792 13.978 1.00 87.81 100 LEU A N 1
ATOM 795 C CA . LEU A 1 100 ? -30.593 -19.405 13.719 1.00 87.81 100 LEU A CA 1
ATOM 796 C C . LEU A 1 100 ? -30.078 -19.912 12.367 1.00 87.81 100 LEU A C 1
ATOM 798 O O . LEU A 1 100 ? -29.445 -19.161 11.634 1.00 87.81 100 LEU A O 1
ATOM 802 N N . PHE A 1 101 ? -30.389 -21.163 12.026 1.00 87.38 101 PHE A N 1
ATOM 803 C CA . PHE A 1 101 ? -29.899 -21.838 10.821 1.00 87.38 101 PHE A CA 1
ATOM 804 C C . PHE A 1 101 ? -31.033 -22.093 9.830 1.00 87.38 101 PHE A C 1
ATOM 806 O O . PHE A 1 101 ? -31.338 -23.231 9.464 1.00 87.38 101 PHE A O 1
ATOM 813 N N . LYS A 1 102 ? -31.729 -21.037 9.417 1.00 83.19 102 LYS A N 1
ATOM 814 C CA . LYS A 1 102 ? -32.850 -21.156 8.483 1.00 83.19 102 LYS A CA 1
ATOM 815 C C . LYS A 1 102 ? -32.359 -21.127 7.036 1.00 83.19 102 LYS A C 1
ATOM 817 O O . LYS A 1 102 ? -31.696 -20.183 6.633 1.00 83.19 102 LYS A O 1
ATOM 822 N N . VAL A 1 103 ? -32.783 -22.100 6.228 1.00 79.50 103 VAL A N 1
ATOM 823 C CA . VAL A 1 103 ? -32.635 -22.009 4.768 1.00 79.50 103 VAL A CA 1
ATOM 824 C C . VAL A 1 103 ? -33.599 -20.942 4.243 1.00 79.50 103 VAL A C 1
ATOM 826 O O . VAL A 1 103 ? -34.825 -21.094 4.328 1.00 79.50 103 VAL A O 1
ATOM 829 N N . THR A 1 104 ? -33.052 -19.842 3.732 1.00 81.19 104 THR A N 1
ATOM 830 C CA . THR A 1 104 ? -33.830 -18.748 3.148 1.00 81.19 104 THR A CA 1
ATOM 831 C C . THR A 1 104 ? -34.419 -19.190 1.807 1.00 81.19 104 THR A C 1
ATOM 833 O O . THR A 1 104 ? -33.728 -19.765 0.971 1.00 81.19 104 THR A O 1
ATOM 836 N N . LYS A 1 105 ? -35.716 -18.947 1.602 1.00 84.38 105 LYS A N 1
ATOM 837 C CA . LYS A 1 105 ? -36.438 -19.237 0.352 1.00 84.38 105 LYS A CA 1
ATOM 838 C C . LYS A 1 105 ? -37.087 -17.959 -0.160 1.00 84.38 105 LYS A C 1
ATOM 840 O O . LYS A 1 105 ? -37.393 -17.082 0.653 1.00 84.38 105 LYS A O 1
ATOM 845 N N . SER A 1 106 ? -37.327 -17.895 -1.469 1.00 83.75 106 SER A N 1
ATOM 846 C CA . SER A 1 106 ? -38.043 -16.779 -2.093 1.00 83.75 106 SER A CA 1
ATOM 847 C C . SER A 1 106 ? -39.363 -16.504 -1.375 1.00 83.75 106 SER A C 1
ATOM 849 O O . SER A 1 106 ? -40.131 -17.424 -1.069 1.00 83.75 106 SER A O 1
ATOM 851 N N . LYS A 1 107 ? -39.619 -15.224 -1.102 1.00 84.94 107 LYS A N 1
ATOM 852 C CA . LYS A 1 107 ? -40.904 -14.730 -0.592 1.00 84.94 107 LYS A CA 1
ATOM 853 C C . LYS A 1 107 ? -41.814 -14.231 -1.720 1.00 84.94 107 LYS A C 1
ATOM 855 O O . LYS A 1 107 ? -42.908 -13.754 -1.427 1.00 84.94 107 LYS A O 1
ATOM 860 N N . GLY A 1 108 ? -41.373 -14.312 -2.980 1.00 82.44 108 GLY A N 1
ATOM 861 C CA . GLY A 1 108 ? -42.099 -13.791 -4.142 1.00 82.44 108 GLY A CA 1
ATOM 862 C C . GLY A 1 108 ? -42.177 -12.261 -4.193 1.00 82.44 108 GLY A C 1
ATOM 863 O O . GLY A 1 108 ? -43.034 -11.719 -4.886 1.00 82.44 108 GLY A O 1
ATOM 864 N N . VAL A 1 109 ? -41.323 -11.560 -3.439 1.00 83.88 109 VAL A N 1
ATOM 865 C CA . VAL A 1 109 ? -41.278 -10.093 -3.382 1.00 83.88 109 VAL A CA 1
ATOM 866 C C . VAL A 1 109 ? -40.001 -9.617 -4.056 1.00 83.88 109 VAL A C 1
ATOM 868 O O . VAL A 1 109 ? -38.920 -9.922 -3.574 1.00 83.88 109 VAL A O 1
ATOM 871 N N . THR A 1 110 ? -40.118 -8.834 -5.126 1.00 90.81 110 THR A N 1
ATOM 872 C CA . THR A 1 110 ? -38.956 -8.273 -5.826 1.00 90.81 110 THR A CA 1
ATOM 873 C C . THR A 1 110 ? -38.435 -7.018 -5.123 1.00 90.81 110 THR A C 1
ATOM 875 O O . THR A 1 110 ? -39.152 -6.026 -4.978 1.00 90.81 110 THR A O 1
ATOM 878 N N . LEU A 1 111 ? -37.172 -7.048 -4.704 1.00 93.50 111 LEU A N 1
ATOM 879 C CA . LEU A 1 111 ? -36.445 -5.937 -4.096 1.00 93.50 111 LEU A CA 1
ATOM 880 C C . LEU A 1 111 ? -35.545 -5.286 -5.151 1.00 93.50 111 LEU A C 1
ATOM 882 O O . LEU A 1 111 ? -34.567 -5.888 -5.581 1.00 93.50 111 LEU A O 1
ATOM 886 N N . THR A 1 112 ? -35.844 -4.051 -5.556 1.00 93.25 112 THR A N 1
ATOM 887 C CA . THR A 1 112 ? -35.078 -3.341 -6.597 1.00 93.25 112 THR A CA 1
ATOM 888 C C . THR A 1 112 ? -34.195 -2.248 -5.978 1.00 93.25 112 THR A C 1
ATOM 890 O O . THR A 1 112 ? -34.671 -1.122 -5.793 1.00 93.25 112 THR A O 1
ATOM 893 N N . PRO A 1 113 ? -32.920 -2.527 -5.644 1.00 94.25 113 PRO A N 1
ATOM 894 C CA . PRO A 1 113 ? -32.003 -1.512 -5.139 1.00 94.25 113 PRO A CA 1
ATOM 895 C C . PRO A 1 113 ? -31.762 -0.411 -6.177 1.00 94.25 113 PRO A C 1
ATOM 897 O O . PRO A 1 113 ? -31.546 -0.670 -7.361 1.00 94.25 113 PRO A O 1
ATOM 900 N N . LYS A 1 114 ? -31.744 0.846 -5.727 1.00 87.94 114 LYS A N 1
ATOM 901 C CA . LYS A 1 114 ? -31.509 2.018 -6.589 1.00 87.94 114 LYS A CA 1
ATOM 902 C C . LYS A 1 114 ? -30.036 2.215 -6.924 1.00 87.94 114 LYS A C 1
ATOM 904 O O . LYS A 1 114 ? -29.707 2.892 -7.893 1.00 87.94 114 LYS A O 1
ATOM 909 N N . ASN A 1 115 ? -29.147 1.699 -6.079 1.00 87.25 115 ASN A N 1
ATOM 910 C CA . ASN A 1 115 ? -27.704 1.835 -6.214 1.00 87.25 115 ASN A CA 1
ATOM 911 C C . ASN A 1 115 ? -26.971 0.699 -5.485 1.00 87.25 115 ASN A C 1
ATOM 913 O O . ASN A 1 115 ? -27.553 -0.064 -4.713 1.00 87.25 115 ASN A O 1
ATOM 917 N N . LYS A 1 116 ? -25.656 0.632 -5.704 1.00 88.00 116 LYS A N 1
ATOM 918 C CA . LYS A 1 116 ? -24.756 -0.352 -5.094 1.00 88.00 116 LYS A CA 1
ATOM 919 C C . LYS A 1 116 ? -24.781 -0.343 -3.560 1.00 88.00 116 LYS A C 1
ATOM 921 O O . LYS A 1 116 ? -24.665 -1.400 -2.952 1.00 88.00 116 LYS A O 1
ATOM 926 N N . THR A 1 117 ? -24.936 0.816 -2.919 1.00 88.19 117 THR A N 1
ATOM 927 C CA . THR A 1 117 ? -24.970 0.918 -1.449 1.00 88.19 117 THR A CA 1
ATOM 928 C C . THR A 1 117 ? -26.221 0.265 -0.872 1.00 88.19 117 THR A C 1
ATOM 930 O O . THR A 1 117 ? -26.143 -0.426 0.141 1.00 88.19 117 THR A O 1
ATOM 933 N N . GLU A 1 118 ? -27.370 0.457 -1.516 1.00 93.69 118 GLU A N 1
ATOM 934 C CA . GLU A 1 118 ? -28.614 -0.215 -1.144 1.00 93.69 118 GLU A CA 1
ATOM 935 C C . GLU A 1 118 ? -28.516 -1.723 -1.384 1.00 93.69 118 GLU A C 1
ATOM 937 O O . GLU A 1 118 ? -28.820 -2.495 -0.478 1.00 93.69 118 GLU A O 1
ATOM 942 N N . LEU A 1 119 ? -27.974 -2.144 -2.533 1.00 94.94 119 LEU A N 1
ATOM 943 C CA . LEU A 1 119 ? -27.709 -3.558 -2.803 1.00 94.94 119 LEU A CA 1
ATOM 944 C C . LEU A 1 119 ? -26.803 -4.174 -1.722 1.00 94.94 119 LEU A C 1
ATOM 946 O O . LEU A 1 119 ? -27.149 -5.211 -1.164 1.00 94.94 119 LEU A O 1
ATOM 950 N N . LYS A 1 120 ? -25.707 -3.499 -1.342 1.00 91.38 120 LYS A N 1
ATOM 951 C CA . LYS A 1 120 ? -24.815 -3.931 -0.250 1.00 91.38 120 LYS A CA 1
ATOM 952 C C . LYS A 1 120 ? -25.532 -4.097 1.092 1.00 91.38 120 LYS A C 1
ATOM 954 O O . LYS A 1 120 ? -25.126 -4.936 1.888 1.00 91.38 120 LYS A O 1
ATOM 959 N N . LYS A 1 121 ? -26.580 -3.315 1.371 1.00 90.25 121 LYS A N 1
ATOM 960 C CA . LYS A 1 121 ? -27.400 -3.496 2.580 1.00 90.25 121 LYS A CA 1
ATOM 961 C C . LYS A 1 121 ? -28.295 -4.730 2.466 1.00 90.25 121 LYS A C 1
ATOM 963 O O . LYS A 1 121 ? -28.349 -5.505 3.413 1.00 90.25 121 LYS A O 1
ATOM 968 N N . LEU A 1 122 ? -28.942 -4.931 1.316 1.00 93.06 122 LEU A N 1
ATOM 969 C CA . LEU A 1 122 ? -29.834 -6.073 1.085 1.00 93.06 122 LEU A CA 1
ATOM 970 C C . LEU A 1 122 ? -29.085 -7.412 1.150 1.00 93.06 122 LEU A C 1
ATOM 972 O O . LEU A 1 122 ? -29.532 -8.330 1.827 1.00 93.06 122 LEU A O 1
ATOM 976 N N . ILE A 1 123 ? -27.913 -7.517 0.520 1.00 91.81 123 ILE A N 1
ATOM 977 C CA . ILE A 1 123 ? -27.123 -8.762 0.528 1.00 91.81 123 ILE A CA 1
ATOM 978 C C . ILE A 1 123 ? -26.519 -9.092 1.902 1.00 91.81 123 ILE A C 1
ATOM 980 O O . ILE A 1 123 ? -26.204 -10.254 2.159 1.00 91.81 123 ILE A O 1
ATOM 984 N N . LYS A 1 124 ? -26.347 -8.093 2.783 1.00 86.56 124 LYS A N 1
ATOM 985 C CA . LYS A 1 124 ? -25.879 -8.296 4.165 1.00 86.56 124 LYS A CA 1
ATOM 986 C C . LYS A 1 124 ? -26.974 -8.861 5.069 1.00 86.56 124 LYS A C 1
ATOM 988 O O . LYS A 1 124 ? -26.655 -9.485 6.078 1.00 86.56 124 LYS A O 1
ATOM 993 N N . ASP A 1 125 ? -28.247 -8.672 4.722 1.00 86.94 125 ASP A N 1
ATOM 994 C CA . ASP A 1 125 ? -29.353 -9.278 5.457 1.00 86.94 125 ASP A CA 1
ATOM 995 C C . ASP A 1 125 ? -29.484 -10.764 5.087 1.00 86.94 125 ASP A C 1
ATOM 997 O O . ASP A 1 125 ? -29.892 -11.138 3.982 1.00 86.94 125 ASP A O 1
ATOM 1001 N N . ARG A 1 126 ? -29.142 -11.627 6.049 1.00 80.69 126 ARG A N 1
ATOM 1002 C CA . ARG A 1 126 ? -29.216 -13.091 5.923 1.00 80.69 126 ARG A CA 1
ATOM 1003 C C . ARG A 1 126 ? -30.658 -13.617 5.828 1.00 80.69 126 ARG A C 1
ATOM 1005 O O . ARG A 1 126 ? -30.857 -14.777 5.502 1.00 80.69 126 ARG A O 1
ATOM 1012 N N . ASN A 1 127 ? -31.676 -12.790 6.091 1.00 82.56 127 ASN A N 1
ATOM 1013 C CA . ASN A 1 127 ? -33.088 -13.178 5.965 1.00 82.56 127 ASN A CA 1
ATOM 1014 C C . ASN A 1 127 ? -33.685 -12.899 4.577 1.00 82.56 127 ASN A C 1
ATOM 1016 O O . ASN A 1 127 ? -34.864 -13.212 4.345 1.00 82.56 127 ASN A O 1
ATOM 1020 N N . ILE A 1 128 ? -32.918 -12.264 3.688 1.00 88.44 128 ILE A N 1
ATOM 1021 C CA . ILE A 1 128 ? -33.320 -11.956 2.314 1.00 88.44 128 ILE A CA 1
ATOM 1022 C C . ILE A 1 128 ? -32.818 -13.067 1.401 1.00 88.44 128 ILE A C 1
ATOM 1024 O O . ILE A 1 128 ? -31.627 -13.352 1.381 1.00 88.44 128 ILE A O 1
ATOM 1028 N N . TYR A 1 129 ? -33.716 -13.690 0.640 1.00 91.50 129 TYR A N 1
ATOM 1029 C CA . TYR A 1 129 ? -33.335 -14.629 -0.412 1.00 91.50 129 TYR A CA 1
ATOM 1030 C C . TYR A 1 129 ? -32.693 -13.845 -1.559 1.00 91.50 129 TYR A C 1
ATOM 1032 O O . TYR A 1 129 ? -33.289 -12.878 -2.027 1.00 91.50 129 TYR A O 1
ATOM 1040 N N . LEU A 1 130 ? -31.491 -14.215 -2.013 1.00 94.12 130 LEU A N 1
ATOM 1041 C CA . LEU A 1 130 ? -30.777 -13.390 -2.996 1.00 94.12 130 LEU A CA 1
ATOM 1042 C C . LEU A 1 130 ? -31.527 -13.298 -4.329 1.00 94.12 130 LEU A C 1
ATOM 1044 O O . LEU A 1 130 ? -31.532 -12.230 -4.933 1.00 94.12 130 LEU A O 1
ATOM 1048 N N . GLY A 1 131 ? -32.235 -14.354 -4.741 1.00 92.94 131 GLY A N 1
ATOM 1049 C CA . GLY A 1 131 ? -33.052 -14.344 -5.965 1.00 92.94 131 GLY A CA 1
ATOM 1050 C C . GLY A 1 131 ? -34.273 -13.417 -5.919 1.00 92.94 131 GLY A C 1
ATOM 1051 O O . GLY A 1 131 ? -34.864 -13.135 -6.955 1.00 92.94 131 GLY A O 1
ATOM 1052 N N . ASP A 1 132 ? -34.641 -12.898 -4.743 1.00 95.44 132 ASP A N 1
ATOM 1053 C CA . ASP A 1 132 ? -35.687 -11.875 -4.620 1.00 95.44 132 ASP A CA 1
ATOM 1054 C C . ASP A 1 132 ? -35.155 -10.467 -4.967 1.00 95.44 132 ASP A C 1
ATOM 1056 O O . ASP A 1 132 ? -35.930 -9.515 -5.041 1.00 95.44 132 ASP A O 1
ATOM 1060 N N . ILE A 1 133 ? -33.843 -10.299 -5.176 1.00 96.19 133 ILE A N 1
ATOM 1061 C CA . ILE A 1 133 ? -33.215 -9.007 -5.472 1.00 96.19 133 ILE A CA 1
ATOM 1062 C C . ILE A 1 133 ? -33.073 -8.816 -6.989 1.00 96.19 133 ILE A C 1
ATOM 1064 O O . ILE A 1 133 ? -32.361 -9.560 -7.659 1.00 96.19 133 ILE A O 1
ATOM 1068 N N . ASP A 1 134 ? -33.691 -7.764 -7.526 1.00 95.56 134 ASP A N 1
ATOM 1069 C CA . ASP A 1 134 ? -33.548 -7.356 -8.926 1.00 95.56 134 ASP A CA 1
ATOM 1070 C C . ASP A 1 134 ? -32.306 -6.474 -9.116 1.00 95.56 134 ASP A C 1
ATOM 1072 O O . ASP A 1 134 ? -32.311 -5.273 -8.829 1.00 95.56 134 ASP A O 1
ATOM 1076 N N . VAL A 1 135 ? -31.235 -7.073 -9.637 1.00 96.31 135 VAL A N 1
ATOM 1077 C CA . VAL A 1 135 ? -29.965 -6.388 -9.923 1.00 96.31 135 VAL A CA 1
ATOM 1078 C C . VAL A 1 135 ? -29.854 -5.860 -11.359 1.00 96.31 135 VAL A C 1
ATOM 1080 O O . VAL A 1 135 ? -28.837 -5.253 -11.693 1.00 96.31 135 VAL A O 1
ATOM 1083 N N . SER A 1 136 ? -30.903 -5.981 -12.186 1.00 94.69 136 SER A N 1
ATOM 1084 C CA . SER A 1 136 ? -30.881 -5.690 -13.638 1.00 94.69 136 SER A CA 1
ATOM 1085 C C . SER A 1 136 ? -30.542 -4.238 -14.015 1.00 94.69 136 SER A C 1
ATOM 1087 O O . SER A 1 136 ? -30.349 -3.904 -15.190 1.00 94.69 136 SER A O 1
ATOM 1089 N N . LYS A 1 137 ? -30.508 -3.325 -13.036 1.00 92.88 137 LYS A N 1
ATOM 1090 C CA . LYS A 1 137 ? -30.142 -1.906 -13.204 1.00 92.88 137 LYS A CA 1
ATOM 1091 C C . LYS A 1 137 ? -28.752 -1.563 -12.667 1.00 92.88 137 LYS A C 1
ATOM 1093 O O . LYS A 1 137 ? -28.298 -0.436 -12.861 1.00 92.88 137 LYS A O 1
ATOM 1098 N N . ILE A 1 138 ? -28.089 -2.490 -11.986 1.00 95.25 138 ILE A N 1
ATOM 1099 C CA . ILE A 1 138 ? -26.794 -2.260 -11.352 1.00 95.25 138 ILE A CA 1
ATOM 1100 C C . ILE A 1 138 ? -25.681 -2.546 -12.361 1.00 95.25 138 ILE A C 1
ATOM 1102 O O . ILE A 1 138 ? -25.665 -3.583 -13.012 1.00 95.25 138 ILE A O 1
ATOM 1106 N N . THR A 1 139 ? -24.734 -1.617 -12.483 1.00 95.25 139 THR A N 1
ATOM 1107 C CA . THR A 1 139 ? -23.612 -1.724 -13.431 1.00 95.25 139 THR A CA 1
ATOM 1108 C C . THR A 1 139 ? -22.269 -2.010 -12.755 1.00 95.25 139 THR A C 1
ATOM 1110 O O . THR A 1 139 ? -21.300 -2.344 -13.426 1.00 95.25 139 THR A O 1
ATOM 1113 N N . ASN A 1 140 ? -22.181 -1.889 -11.426 1.00 95.56 140 ASN A N 1
ATOM 1114 C CA . ASN A 1 140 ? -20.930 -1.995 -10.674 1.00 95.56 140 ASN A CA 1
ATOM 1115 C C . ASN A 1 140 ? -21.079 -2.978 -9.507 1.00 95.56 140 ASN A C 1
ATOM 1117 O O . ASN A 1 140 ? -21.762 -2.677 -8.524 1.00 95.56 140 ASN A O 1
ATOM 1121 N N . PHE A 1 141 ? -20.404 -4.122 -9.615 1.00 97.12 141 PHE A N 1
ATOM 1122 C CA . PHE A 1 141 ? -20.376 -5.196 -8.616 1.00 97.12 141 PHE A CA 1
ATOM 1123 C C . PHE A 1 141 ? -19.093 -5.194 -7.777 1.00 97.12 141 PHE A C 1
ATOM 1125 O O . PHE A 1 141 ? -18.842 -6.128 -7.022 1.00 97.12 141 PHE A O 1
ATOM 1132 N N . LYS A 1 142 ? -18.293 -4.125 -7.853 1.00 96.06 142 LYS A N 1
ATOM 1133 C CA . LYS A 1 142 ? -17.021 -4.074 -7.136 1.00 96.06 142 LYS A CA 1
ATOM 1134 C C . LYS A 1 142 ? -17.201 -4.287 -5.622 1.00 96.06 142 LYS A C 1
ATOM 1136 O O . LYS A 1 142 ? -18.064 -3.644 -5.016 1.00 96.06 142 LYS A O 1
ATOM 1141 N N . ASP A 1 143 ? -16.398 -5.128 -4.987 1.00 94.88 143 ASP A N 1
ATOM 1142 C CA . ASP A 1 143 ? -16.455 -5.406 -3.541 1.00 94.88 143 ASP A CA 1
ATOM 1143 C C . ASP A 1 143 ? -17.853 -5.816 -3.017 1.00 94.88 143 ASP A C 1
ATOM 1145 O O . ASP A 1 143 ? -18.209 -5.456 -1.887 1.00 94.88 143 ASP A O 1
ATOM 1149 N N . LEU A 1 144 ? -18.725 -6.420 -3.837 1.00 95.31 144 LEU A N 1
ATOM 1150 C CA . LEU A 1 144 ? -20.127 -6.636 -3.457 1.00 95.31 144 LEU A CA 1
ATOM 1151 C C . LEU A 1 144 ? -20.253 -7.588 -2.259 1.00 95.31 144 LEU A C 1
ATOM 1153 O O . LEU A 1 144 ? -20.829 -7.212 -1.241 1.00 95.31 144 LEU A O 1
ATOM 1157 N N . PHE A 1 145 ? -19.641 -8.762 -2.362 1.00 95.25 145 PHE A N 1
ATOM 1158 C CA . PHE A 1 145 ? -19.518 -9.792 -1.331 1.00 95.25 145 PHE A CA 1
ATOM 1159 C C . PHE A 1 145 ? -18.098 -9.878 -0.752 1.00 95.25 145 PHE A C 1
ATOM 1161 O O . PHE A 1 145 ? -17.741 -10.900 -0.171 1.00 95.25 145 PHE A O 1
ATOM 1168 N N . LYS A 1 146 ? -17.294 -8.812 -0.868 1.00 93.31 146 LYS A N 1
ATOM 1169 C CA . LYS A 1 146 ? -15.965 -8.773 -0.251 1.00 93.31 146 LYS A CA 1
ATOM 1170 C C . LYS A 1 146 ? -16.066 -9.019 1.256 1.00 93.31 146 LYS A C 1
ATOM 1172 O O . LYS A 1 146 ? -16.874 -8.366 1.926 1.00 93.31 146 LYS A O 1
ATOM 1177 N N . ASN A 1 147 ? -15.249 -9.931 1.778 1.00 88.50 147 ASN A N 1
ATOM 1178 C CA . ASN A 1 147 ? -15.237 -10.375 3.175 1.00 88.50 147 ASN A CA 1
ATOM 1179 C C . ASN A 1 147 ? -16.573 -10.994 3.638 1.00 88.50 147 ASN A C 1
ATOM 1181 O O . ASN A 1 147 ? -16.928 -10.924 4.818 1.00 88.50 147 ASN A O 1
ATOM 1185 N N . SER A 1 148 ? -17.383 -11.526 2.715 1.00 87.56 148 SER A N 1
ATOM 1186 C CA . SER A 1 148 ? -18.706 -12.058 3.049 1.00 87.56 148 SER A CA 1
ATOM 1187 C C . SER A 1 148 ? -18.613 -13.402 3.769 1.00 87.56 148 SER A C 1
ATOM 1189 O O . SER A 1 148 ? -18.188 -14.403 3.202 1.00 87.56 148 SER A O 1
ATOM 1191 N N . ARG A 1 149 ? -19.159 -13.446 4.987 1.00 83.38 149 ARG A N 1
ATOM 1192 C CA . ARG A 1 149 ? -19.394 -14.673 5.772 1.00 83.38 149 ARG A CA 1
ATOM 1193 C C . ARG A 1 149 ? -20.747 -15.341 5.472 1.00 83.38 149 ARG A C 1
ATOM 1195 O O . ARG A 1 149 ? -21.205 -16.204 6.218 1.00 83.38 149 ARG A O 1
ATOM 1202 N N . ARG A 1 150 ? -21.451 -14.902 4.419 1.00 87.00 150 ARG A N 1
ATOM 1203 C CA . ARG A 1 150 ? -22.756 -15.461 4.021 1.00 87.00 150 ARG A CA 1
ATOM 1204 C C . ARG A 1 150 ? -22.595 -16.918 3.569 1.00 87.00 150 ARG A C 1
ATOM 1206 O O . ARG A 1 150 ? -21.606 -17.246 2.934 1.00 87.00 150 ARG A O 1
ATOM 1213 N N . ARG A 1 151 ? -23.575 -17.776 3.879 1.00 86.00 151 ARG A N 1
ATOM 1214 C CA . ARG A 1 151 ? -23.584 -19.219 3.529 1.00 86.00 151 ARG A CA 1
ATOM 1215 C C . ARG A 1 151 ? -24.755 -19.618 2.632 1.00 86.00 151 ARG A C 1
ATOM 1217 O O . ARG A 1 151 ? -24.731 -20.665 1.989 1.00 86.00 151 ARG A O 1
ATOM 1224 N N . ASP A 1 152 ? -25.799 -18.795 2.603 1.00 85.44 152 ASP A N 1
ATOM 1225 C CA . ASP A 1 152 ? -27.004 -18.971 1.803 1.00 85.44 152 ASP A CA 1
ATOM 1226 C C . ASP A 1 152 ? -26.956 -18.054 0.573 1.00 85.44 152 ASP A C 1
ATOM 1228 O O . ASP A 1 152 ? -27.470 -16.938 0.575 1.00 85.44 152 ASP A O 1
ATOM 1232 N N . PHE A 1 153 ? -26.329 -18.514 -0.507 1.00 90.94 153 PHE A N 1
ATOM 1233 C CA . PHE A 1 153 ? -26.286 -17.751 -1.758 1.00 90.94 153 PHE A CA 1
ATOM 1234 C C . PHE A 1 153 ? -27.429 -18.105 -2.722 1.00 90.94 153 PHE A C 1
ATOM 1236 O O . PHE A 1 153 ? -27.413 -17.688 -3.873 1.00 90.94 153 PHE A O 1
ATOM 1243 N N . GLY A 1 154 ? -28.435 -18.857 -2.269 1.00 88.44 154 GLY A N 1
ATOM 1244 C CA . GLY A 1 154 ? -29.508 -19.350 -3.131 1.00 88.44 154 GLY A CA 1
ATOM 1245 C C . GLY A 1 154 ? -30.246 -18.227 -3.863 1.00 88.44 154 GLY A C 1
ATOM 1246 O O . GLY A 1 154 ? -30.595 -17.202 -3.265 1.00 88.44 154 GLY A O 1
ATOM 1247 N N . GLY A 1 155 ? -30.507 -18.438 -5.152 1.00 90.50 155 GLY A N 1
ATOM 1248 C CA . GLY A 1 155 ? -31.162 -17.477 -6.033 1.00 90.50 155 GLY A CA 1
ATOM 1249 C C . GLY A 1 155 ? -30.204 -16.488 -6.697 1.00 90.50 155 GLY A C 1
ATOM 1250 O O . GLY A 1 155 ? -30.625 -15.782 -7.611 1.00 90.50 155 GLY A O 1
ATOM 1251 N N . ILE A 1 156 ? -28.928 -16.433 -6.297 1.00 95.06 156 ILE A N 1
ATOM 1252 C CA . ILE A 1 156 ? -27.926 -15.575 -6.946 1.00 95.06 156 ILE A CA 1
ATOM 1253 C C . ILE A 1 156 ? -27.728 -15.933 -8.427 1.00 95.06 156 ILE A C 1
ATOM 1255 O O . ILE A 1 156 ? -27.470 -15.060 -9.252 1.00 95.06 156 ILE A O 1
ATOM 1259 N N . GLU A 1 157 ? -27.923 -17.201 -8.786 1.00 93.81 157 GLU A N 1
ATOM 1260 C CA . GLU A 1 157 ? -27.858 -17.719 -10.153 1.00 93.81 157 GLU A CA 1
ATOM 1261 C C . GLU A 1 157 ? -28.910 -17.096 -11.085 1.00 93.81 157 GLU A C 1
ATOM 1263 O O . GLU A 1 157 ? -28.741 -17.102 -12.300 1.00 93.81 157 GLU A O 1
ATOM 1268 N N . THR A 1 158 ? -29.981 -16.526 -10.518 1.00 94.00 158 THR A N 1
ATOM 1269 C CA . THR A 1 158 ? -31.084 -15.899 -11.268 1.00 94.00 158 THR A CA 1
ATOM 1270 C C . THR A 1 158 ? -30.852 -14.419 -11.578 1.00 94.00 158 THR A C 1
ATOM 1272 O O . THR A 1 158 ? -31.667 -13.792 -12.255 1.00 94.00 158 THR A O 1
ATOM 1275 N N . TRP A 1 159 ? -29.761 -13.836 -11.079 1.00 96.94 159 TRP A N 1
ATOM 1276 C CA . TRP A 1 159 ? -29.458 -12.421 -11.258 1.00 96.94 159 TRP A CA 1
ATOM 1277 C C . TRP A 1 159 ? -29.159 -12.059 -12.716 1.00 96.94 159 TRP A C 1
ATOM 1279 O O . TRP A 1 159 ? -28.251 -12.607 -13.339 1.00 96.94 159 TRP A O 1
ATOM 1289 N N . ASP A 1 160 ? -29.865 -11.050 -13.233 1.00 97.00 160 ASP A N 1
ATOM 1290 C CA . ASP A 1 160 ? -29.535 -10.418 -14.513 1.00 97.00 160 ASP A CA 1
ATOM 1291 C C . ASP A 1 160 ? -28.344 -9.463 -14.345 1.00 97.00 160 ASP A C 1
ATOM 1293 O O . ASP A 1 160 ? -28.497 -8.292 -13.985 1.00 97.00 160 ASP A O 1
ATOM 1297 N N . VAL A 1 161 ? -27.145 -9.976 -14.617 1.00 97.06 161 VAL A N 1
ATOM 1298 C CA . VAL A 1 161 ? -25.889 -9.212 -14.567 1.00 97.06 161 VAL A CA 1
ATOM 1299 C C . VAL A 1 161 ? -25.460 -8.654 -15.932 1.00 97.06 161 VAL A C 1
ATOM 1301 O O . VAL A 1 161 ? -24.379 -8.079 -16.043 1.00 97.06 161 VAL A O 1
ATOM 1304 N N . SER A 1 162 ? -26.322 -8.715 -16.957 1.00 97.44 162 SER A N 1
ATOM 1305 C CA . SER A 1 162 ? -26.002 -8.341 -18.352 1.00 97.44 162 SER A CA 1
ATOM 1306 C C . SER A 1 162 ? -25.642 -6.859 -18.570 1.00 97.44 162 SER A C 1
ATOM 1308 O O . SER A 1 162 ? -25.276 -6.440 -19.677 1.00 97.44 162 SER A O 1
ATOM 1310 N N . LYS A 1 163 ? -25.780 -6.014 -17.539 1.00 96.56 163 LYS A N 1
ATOM 1311 C CA . LYS A 1 163 ? -25.374 -4.595 -17.543 1.00 96.56 163 LYS A CA 1
ATOM 1312 C C . LYS A 1 163 ? -24.151 -4.301 -16.676 1.00 96.56 163 LYS A C 1
ATOM 1314 O O . LYS A 1 163 ? -23.703 -3.154 -16.657 1.00 96.56 163 LYS A O 1
ATOM 1319 N N . VAL A 1 164 ? -23.624 -5.290 -15.962 1.00 97.75 164 VAL A N 1
ATOM 1320 C CA . VAL A 1 164 ? -22.461 -5.122 -15.092 1.00 97.75 164 VAL A CA 1
ATOM 1321 C C . VAL A 1 164 ? -21.206 -4.935 -15.942 1.00 97.75 164 VAL A C 1
ATOM 1323 O O . VAL A 1 164 ? -20.957 -5.695 -16.873 1.00 97.75 164 VAL A O 1
ATOM 1326 N N . THR A 1 165 ? -20.415 -3.910 -15.623 1.00 96.50 165 THR A N 1
ATOM 1327 C CA . THR A 1 165 ? -19.160 -3.587 -16.320 1.00 96.50 165 THR A CA 1
ATOM 1328 C C . THR A 1 165 ? -17.916 -3.851 -15.473 1.00 96.50 165 THR A C 1
ATOM 1330 O O . THR A 1 165 ? -16.817 -3.921 -16.012 1.00 96.50 165 THR A O 1
ATOM 1333 N N . THR A 1 166 ? -18.055 -4.022 -14.156 1.00 97.31 166 THR A N 1
ATOM 1334 C CA . THR A 1 166 ? -16.946 -4.364 -13.248 1.00 97.31 166 THR A CA 1
ATOM 1335 C C . THR A 1 166 ? -17.412 -5.301 -12.141 1.00 97.31 166 THR A C 1
ATOM 1337 O O . THR A 1 166 ? -18.447 -5.051 -11.512 1.00 97.31 166 THR A O 1
ATOM 1340 N N . MET A 1 167 ? -16.629 -6.355 -11.909 1.00 98.00 167 MET A N 1
ATOM 1341 C CA . MET A 1 167 ? -16.775 -7.344 -10.836 1.00 98.00 167 MET A CA 1
ATOM 1342 C C . MET A 1 167 ? -15.508 -7.423 -9.965 1.00 98.00 167 MET A C 1
ATOM 1344 O O . MET A 1 167 ? -15.299 -8.413 -9.268 1.00 98.00 167 MET A O 1
ATOM 1348 N N . GLU A 1 168 ? -14.681 -6.370 -9.986 1.00 97.50 168 GLU A N 1
ATOM 1349 C CA . GLU A 1 168 ? -13.451 -6.261 -9.189 1.00 97.50 168 GLU A CA 1
ATOM 1350 C C . GLU A 1 168 ? -13.720 -6.610 -7.717 1.00 97.50 168 GLU A C 1
ATOM 1352 O O . GLU A 1 168 ? -14.615 -6.034 -7.091 1.00 97.50 168 GLU A O 1
ATOM 1357 N N . SER A 1 169 ? -12.981 -7.563 -7.156 1.00 97.56 169 SER A N 1
ATOM 1358 C CA . SER A 1 169 ? -13.116 -7.968 -5.752 1.00 97.56 169 SER A CA 1
ATOM 1359 C C . SER A 1 169 ? -14.534 -8.398 -5.332 1.00 97.56 169 SER A C 1
ATOM 1361 O O . SER A 1 169 ? -14.886 -8.329 -4.153 1.00 97.56 169 SER A O 1
ATOM 1363 N N . CYS A 1 170 ? -15.402 -8.805 -6.272 1.00 97.56 170 CYS A N 1
ATOM 1364 C CA . CYS A 1 170 ? -16.814 -9.069 -5.973 1.00 97.56 170 CYS A CA 1
ATOM 1365 C C . CYS A 1 170 ? -16.999 -10.136 -4.885 1.00 97.56 170 CYS A C 1
ATOM 1367 O O . CYS A 1 170 ? -17.852 -9.944 -4.026 1.00 97.56 170 CYS A O 1
ATOM 1369 N N . PHE A 1 171 ? -16.202 -11.202 -4.883 1.00 97.94 171 PHE A N 1
ATOM 1370 C CA . PHE A 1 171 ? -16.213 -12.289 -3.897 1.00 97.94 171 PHE A CA 1
ATOM 1371 C C . PHE A 1 171 ? -14.851 -12.455 -3.201 1.00 97.94 171 PHE A C 1
ATOM 1373 O O . PHE A 1 171 ? -14.530 -13.541 -2.725 1.00 97.94 171 PHE A O 1
ATOM 1380 N N . GLU A 1 172 ? -14.055 -11.386 -3.129 1.00 97.50 172 GLU A N 1
ATOM 1381 C CA . GLU A 1 172 ? -12.775 -11.402 -2.414 1.00 97.50 172 GLU A CA 1
ATOM 1382 C C . GLU A 1 172 ? -12.989 -11.800 -0.945 1.00 97.50 172 GLU A C 1
ATOM 1384 O O . GLU A 1 172 ? -13.824 -11.209 -0.258 1.00 97.50 172 GLU A O 1
ATOM 1389 N N . GLU A 1 173 ? -12.267 -12.813 -0.469 1.00 94.69 173 GLU A N 1
ATOM 1390 C CA . GLU A 1 173 ? -12.366 -13.376 0.884 1.00 94.69 173 GLU A CA 1
ATOM 1391 C C . GLU A 1 173 ? -13.795 -13.836 1.258 1.00 94.69 173 GLU A C 1
ATOM 1393 O O . GLU A 1 173 ? -14.182 -13.868 2.431 1.00 94.69 173 GLU A O 1
ATOM 1398 N N . ALA A 1 174 ? -14.626 -14.185 0.267 1.00 93.62 174 ALA A N 1
ATOM 1399 C CA . ALA A 1 174 ? -15.942 -14.781 0.493 1.00 93.62 174 ALA A CA 1
ATOM 1400 C C . ALA A 1 174 ? -15.798 -16.284 0.791 1.00 93.62 174 ALA A C 1
ATOM 1402 O O . ALA A 1 174 ? -16.084 -17.132 -0.056 1.00 93.62 174 ALA A O 1
ATOM 1403 N N . GLU A 1 175 ? -15.350 -16.606 2.008 1.00 88.75 175 GLU A N 1
ATOM 1404 C CA . GLU A 1 175 ? -14.884 -17.941 2.417 1.00 88.75 175 GLU A CA 1
ATOM 1405 C C . GLU A 1 175 ? -15.832 -19.088 2.032 1.00 88.75 175 GLU A C 1
ATOM 1407 O O . GLU A 1 175 ? -15.376 -20.131 1.568 1.00 88.75 175 GLU A O 1
ATOM 1412 N N . PHE A 1 176 ? -17.148 -18.892 2.184 1.00 89.88 176 PHE A N 1
ATOM 1413 C CA . PHE A 1 176 ? -18.175 -19.928 1.979 1.00 89.88 176 PHE A CA 1
ATOM 1414 C C . PHE A 1 176 ? -18.894 -19.841 0.627 1.00 89.88 176 PHE A C 1
ATOM 1416 O O . PHE A 1 176 ? -19.889 -20.541 0.408 1.00 89.88 176 PHE A O 1
ATOM 1423 N N . PHE A 1 177 ? -18.453 -18.965 -0.278 1.00 94.19 177 PHE A N 1
ATOM 1424 C CA . PHE A 1 177 ? -19.074 -18.842 -1.591 1.00 94.19 177 PHE A CA 1
ATOM 1425 C C . PHE A 1 177 ? -18.700 -20.032 -2.483 1.00 94.19 177 PHE A C 1
ATOM 1427 O O . PHE A 1 177 ? -17.548 -20.206 -2.853 1.00 94.19 177 PHE A O 1
ATOM 1434 N N . ASN A 1 178 ? -19.694 -20.847 -2.843 1.00 93.19 178 ASN A N 1
ATOM 1435 C CA . ASN A 1 178 ? -19.546 -21.974 -3.772 1.00 93.19 178 ASN A CA 1
ATOM 1436 C C . ASN A 1 178 ? -20.842 -22.222 -4.573 1.00 93.19 178 ASN A C 1
ATOM 1438 O O . ASN A 1 178 ? -21.191 -23.357 -4.879 1.00 93.19 178 ASN A O 1
ATOM 1442 N N . HIS A 1 179 ? -21.639 -21.177 -4.825 1.00 92.75 179 HIS A N 1
ATOM 1443 C CA . HIS A 1 179 ? -22.874 -21.306 -5.611 1.00 92.75 179 HIS A CA 1
ATOM 1444 C C . HIS A 1 179 ? -22.593 -21.202 -7.106 1.00 92.75 179 HIS A C 1
ATOM 1446 O O . HIS A 1 179 ? -21.772 -20.390 -7.530 1.00 92.75 179 HIS A O 1
ATOM 1452 N N . ASN A 1 180 ? -23.283 -22.024 -7.899 1.00 94.12 180 ASN A N 1
ATOM 1453 C CA . ASN A 1 180 ? -23.106 -22.040 -9.344 1.00 94.12 180 ASN A CA 1
ATOM 1454 C C . ASN A 1 180 ? -23.643 -20.740 -9.965 1.00 94.12 180 ASN A C 1
ATOM 1456 O O . ASN A 1 180 ? -24.833 -20.448 -9.882 1.00 94.12 180 ASN A O 1
ATOM 1460 N N . ILE A 1 181 ? -22.750 -19.984 -10.601 1.00 97.00 181 ILE A N 1
ATOM 1461 C CA . ILE A 1 181 ? -23.029 -18.720 -11.299 1.00 97.00 181 ILE A CA 1
ATOM 1462 C C . ILE A 1 181 ? -22.673 -18.798 -12.791 1.00 97.00 181 ILE A C 1
ATOM 1464 O O . ILE A 1 181 ? -22.535 -17.778 -13.464 1.00 97.00 181 ILE A O 1
ATOM 1468 N N . GLU A 1 182 ? -22.547 -20.005 -13.345 1.00 95.81 182 GLU A N 1
ATOM 1469 C CA . GLU A 1 182 ? -22.242 -20.229 -14.762 1.00 95.81 182 GLU A CA 1
ATOM 1470 C C . GLU A 1 182 ? -23.279 -19.565 -15.692 1.00 95.81 182 GLU A C 1
ATOM 1472 O O . GLU A 1 182 ? -22.940 -19.124 -16.788 1.00 95.81 182 GLU A O 1
ATOM 1477 N N . ALA A 1 183 ? -24.528 -19.427 -15.227 1.00 96.25 183 ALA A N 1
ATOM 1478 C CA . ALA A 1 183 ? -25.636 -18.815 -15.965 1.00 96.25 183 ALA A CA 1
ATOM 1479 C C . ALA A 1 183 ? -25.539 -17.283 -16.131 1.00 96.25 183 ALA A C 1
ATOM 1481 O O . ALA A 1 183 ? -26.328 -16.696 -16.873 1.00 96.25 183 ALA A O 1
ATOM 1482 N N . TRP A 1 184 ? -24.609 -16.618 -15.445 1.00 98.00 184 TRP A N 1
ATOM 1483 C CA . TRP A 1 184 ? -24.441 -15.168 -15.519 1.00 98.00 184 TRP A CA 1
ATOM 1484 C C . TRP A 1 184 ? -23.930 -14.692 -16.888 1.00 98.00 184 TRP A C 1
ATOM 1486 O O . TRP A 1 184 ? -22.895 -15.142 -17.380 1.00 98.00 184 TRP A O 1
ATOM 1496 N N . ASP A 1 185 ? -24.610 -13.700 -17.476 1.00 97.25 185 ASP A N 1
ATOM 1497 C CA . ASP A 1 185 ? -24.130 -13.003 -18.676 1.00 97.25 185 ASP A CA 1
ATOM 1498 C C . ASP A 1 185 ? -23.077 -11.943 -18.315 1.00 97.25 185 ASP A C 1
ATOM 1500 O O . ASP A 1 185 ? -23.388 -10.779 -18.058 1.00 97.25 185 ASP A O 1
ATOM 1504 N N . VAL A 1 186 ? -21.809 -12.353 -18.323 1.00 96.62 186 VAL A N 1
ATOM 1505 C CA . VAL A 1 186 ? -20.658 -11.478 -18.042 1.00 96.62 186 VAL A CA 1
ATOM 1506 C C . VAL A 1 186 ? -20.110 -10.757 -19.280 1.00 96.62 186 VAL A C 1
ATOM 1508 O O . VAL A 1 186 ? -19.054 -10.130 -19.209 1.00 96.62 186 VAL A O 1
ATOM 1511 N N . SER A 1 187 ? -20.818 -10.792 -20.416 1.00 95.12 187 SER A N 1
ATOM 1512 C CA . SER A 1 187 ? -20.292 -10.317 -21.707 1.00 95.12 187 SER A CA 1
ATOM 1513 C C . SER A 1 187 ? -19.921 -8.832 -21.754 1.00 95.12 187 SER A C 1
ATOM 1515 O O . SER A 1 187 ? -19.191 -8.430 -22.654 1.00 95.12 187 SER A O 1
ATOM 1517 N N . LYS A 1 188 ? -20.389 -8.001 -20.813 1.00 96.75 188 LYS A N 1
ATOM 1518 C CA . LYS A 1 188 ? -20.040 -6.568 -20.722 1.00 96.75 188 LYS A CA 1
ATOM 1519 C C . LYS A 1 188 ? -19.022 -6.231 -19.633 1.00 96.75 188 LYS A C 1
ATOM 1521 O O . LYS A 1 188 ? -18.669 -5.058 -19.484 1.00 96.75 188 LYS A O 1
ATOM 1526 N N . VAL A 1 189 ? -18.570 -7.220 -18.866 1.00 96.81 189 VAL A N 1
ATOM 1527 C CA . VAL A 1 189 ? -17.618 -7.009 -17.776 1.00 96.81 189 VAL A CA 1
ATOM 1528 C C . VAL A 1 189 ? -16.235 -6.736 -18.360 1.00 96.81 189 VAL A C 1
ATOM 1530 O O . VAL A 1 189 ? -15.753 -7.490 -19.197 1.00 96.81 189 VAL A O 1
ATOM 1533 N N . LYS A 1 190 ? -15.604 -5.654 -17.897 1.00 92.75 190 LYS A N 1
ATOM 1534 C CA . LYS A 1 190 ? -14.251 -5.235 -18.285 1.00 92.75 190 LYS A CA 1
ATOM 1535 C C . LYS A 1 190 ? -13.195 -5.568 -17.239 1.00 92.75 190 LYS A C 1
ATOM 1537 O O . LYS A 1 190 ? -12.045 -5.772 -17.583 1.00 92.75 190 LYS A O 1
ATOM 1542 N N . ASN A 1 191 ? -13.558 -5.614 -15.960 1.00 92.81 191 ASN A N 1
ATOM 1543 C CA . ASN A 1 191 ? -12.603 -5.847 -14.877 1.00 92.81 191 ASN A CA 1
ATOM 1544 C C . ASN A 1 191 ? -13.106 -6.955 -13.938 1.00 92.81 191 ASN A C 1
ATOM 1546 O O . ASN A 1 191 ? -14.202 -6.824 -13.380 1.00 92.81 191 ASN A O 1
ATOM 1550 N N . MET A 1 192 ? -12.299 -8.012 -13.782 1.00 94.88 192 MET A N 1
ATOM 1551 C CA . MET A 1 192 ? -12.500 -9.147 -12.868 1.00 94.88 192 MET A CA 1
ATOM 1552 C C . MET A 1 192 ? -11.316 -9.339 -11.896 1.00 94.88 192 MET A C 1
ATOM 1554 O O . MET A 1 192 ? -11.158 -10.411 -11.310 1.00 94.88 192 MET A O 1
ATOM 1558 N N . GLU A 1 193 ? -10.482 -8.313 -11.707 1.00 93.19 193 GLU A N 1
ATOM 1559 C CA . GLU A 1 193 ? -9.356 -8.337 -10.769 1.00 93.19 193 GLU A CA 1
ATOM 1560 C C . GLU A 1 193 ? -9.823 -8.751 -9.369 1.00 93.19 193 GLU A C 1
ATOM 1562 O O . GLU A 1 193 ? -10.832 -8.251 -8.863 1.00 93.19 193 GLU A O 1
ATOM 1567 N N . ARG A 1 194 ? -9.109 -9.709 -8.769 1.00 96.44 194 ARG A N 1
ATOM 1568 C CA . ARG A 1 194 ? -9.367 -10.253 -7.426 1.00 96.44 194 ARG A CA 1
ATOM 1569 C C . ARG A 1 194 ? -10.802 -10.748 -7.189 1.00 96.44 194 ARG A C 1
ATOM 1571 O O . ARG A 1 194 ? -11.219 -10.868 -6.040 1.00 96.44 194 ARG A O 1
ATOM 1578 N N . MET A 1 195 ? -11.579 -11.050 -8.239 1.00 97.50 195 MET A N 1
ATOM 1579 C CA . MET A 1 195 ? -13.005 -11.391 -8.103 1.00 97.50 195 MET A CA 1
ATOM 1580 C C . MET A 1 195 ? -13.257 -12.553 -7.131 1.00 97.50 195 MET A C 1
ATOM 1582 O O . MET A 1 195 ? -14.231 -12.474 -6.390 1.00 97.50 195 MET A O 1
ATOM 1586 N N . PHE A 1 196 ? -12.393 -13.572 -7.102 1.00 98.06 196 PHE A N 1
ATOM 1587 C CA . PHE A 1 196 ? -12.434 -14.731 -6.198 1.00 98.06 196 PHE A CA 1
ATOM 1588 C C . PHE A 1 196 ? -11.147 -14.879 -5.370 1.00 98.06 196 PHE A C 1
ATOM 1590 O O . PHE A 1 196 ? -10.826 -15.977 -4.913 1.00 98.06 196 PHE A O 1
ATOM 1597 N N . TYR A 1 197 ? -10.402 -13.787 -5.175 1.00 97.25 197 TYR A N 1
ATOM 1598 C CA . TYR A 1 197 ? -9.194 -13.793 -4.352 1.00 97.25 197 TYR A CA 1
ATOM 1599 C C . TYR A 1 197 ? -9.531 -14.304 -2.944 1.00 97.25 197 TYR A C 1
ATOM 1601 O O . TYR A 1 197 ? -10.461 -13.791 -2.326 1.00 97.25 197 TYR A O 1
ATOM 1609 N N . GLU A 1 198 ? -8.826 -15.321 -2.447 1.00 96.19 198 GLU A N 1
ATOM 1610 C CA . GLU A 1 198 ? -9.087 -15.970 -1.147 1.00 96.19 198 GLU A CA 1
ATOM 1611 C C . GLU A 1 198 ? -10.528 -16.508 -0.959 1.00 96.19 198 GLU A C 1
ATOM 1613 O O . GLU A 1 198 ? -10.981 -16.750 0.162 1.00 96.19 198 GLU A O 1
ATOM 1618 N N . ALA A 1 199 ? -11.273 -16.767 -2.041 1.00 95.56 199 ALA A N 1
ATOM 1619 C CA . ALA A 1 199 ? -12.559 -17.468 -1.978 1.00 95.56 199 ALA A CA 1
ATOM 1620 C C . ALA A 1 199 ? -12.333 -18.983 -1.812 1.00 95.56 199 ALA A C 1
ATOM 1622 O O . ALA A 1 199 ? -12.530 -19.775 -2.735 1.00 95.56 199 ALA A O 1
ATOM 1623 N N . VAL A 1 200 ? -11.868 -19.394 -0.629 1.00 93.25 200 VAL A N 1
ATOM 1624 C CA . VAL A 1 200 ? -11.289 -20.730 -0.390 1.00 93.25 200 VAL A CA 1
ATOM 1625 C C . VAL A 1 200 ? -12.212 -21.907 -0.717 1.00 93.25 200 VAL A C 1
ATOM 1627 O O . VAL A 1 200 ? -11.697 -22.959 -1.086 1.00 93.25 200 VAL A O 1
ATOM 1630 N N . SER A 1 201 ? -13.539 -21.755 -0.609 1.00 93.38 201 SER A N 1
ATOM 1631 C CA . SER A 1 201 ? -14.508 -22.826 -0.912 1.00 93.38 201 SER A CA 1
ATOM 1632 C C . SER A 1 201 ? -15.011 -22.827 -2.357 1.00 93.38 201 SER A C 1
ATOM 1634 O O . SER A 1 201 ? -15.747 -23.741 -2.731 1.00 93.38 201 SER A O 1
ATOM 1636 N N . PHE A 1 202 ? -14.690 -21.808 -3.159 1.00 96.12 202 PHE A N 1
ATOM 1637 C CA . PHE A 1 202 ? -15.263 -21.663 -4.494 1.00 96.12 202 PHE A CA 1
ATOM 1638 C C . PHE A 1 202 ? -14.712 -22.725 -5.447 1.00 96.12 202 PHE A C 1
ATOM 1640 O O . PHE A 1 202 ? -13.508 -22.802 -5.673 1.00 96.12 202 PHE A O 1
ATOM 1647 N N . ASN A 1 203 ? -15.601 -23.539 -6.016 1.00 95.75 203 ASN A N 1
ATOM 1648 C CA . ASN A 1 203 ? -15.264 -24.583 -6.976 1.00 95.75 203 ASN A CA 1
ATOM 1649 C C . ASN A 1 203 ? -16.440 -24.894 -7.924 1.00 95.75 203 ASN A C 1
ATOM 1651 O O . ASN A 1 203 ? -16.932 -26.020 -7.981 1.00 95.75 203 ASN A O 1
ATOM 1655 N N . GLN A 1 204 ? -16.959 -23.872 -8.614 1.00 95.62 204 GLN A N 1
ATOM 1656 C CA . GLN A 1 204 ? -18.088 -24.004 -9.549 1.00 95.62 204 GLN A CA 1
ATOM 1657 C C . GLN A 1 204 ? -17.667 -23.727 -10.994 1.00 95.62 204 GLN A C 1
ATOM 1659 O O . GLN A 1 204 ? -16.770 -22.906 -11.204 1.00 95.62 204 GLN A O 1
ATOM 1664 N N . PRO A 1 205 ? -18.307 -24.374 -11.989 1.00 95.50 205 PRO A N 1
ATOM 1665 C CA . PRO A 1 205 ? -17.947 -24.214 -13.394 1.00 95.50 205 PRO A CA 1
ATOM 1666 C C . PRO A 1 205 ? -18.147 -22.771 -13.869 1.00 95.50 205 PRO A C 1
ATOM 1668 O O . PRO A 1 205 ? -19.119 -22.109 -13.508 1.00 95.50 205 PRO A O 1
ATOM 1671 N N . LEU A 1 206 ? -17.218 -22.292 -14.702 1.00 95.56 206 LEU A N 1
ATOM 1672 C CA . LEU A 1 206 ? -17.232 -20.950 -15.304 1.00 95.56 206 LEU A CA 1
ATOM 1673 C C . LEU A 1 206 ? -16.958 -20.982 -16.820 1.00 95.56 206 LEU A C 1
ATOM 1675 O O . LEU A 1 206 ? -16.831 -19.949 -17.482 1.00 95.56 206 LEU A O 1
ATOM 1679 N N . ASN A 1 207 ? -16.858 -22.175 -17.404 1.00 89.75 207 ASN A N 1
ATOM 1680 C CA . ASN A 1 207 ? -16.491 -22.404 -18.804 1.00 89.75 207 ASN A CA 1
ATOM 1681 C C . ASN A 1 207 ? -17.487 -21.791 -19.808 1.00 89.75 207 ASN A C 1
ATOM 1683 O O . ASN A 1 207 ? -17.098 -21.508 -20.947 1.00 89.75 207 ASN A O 1
ATOM 1687 N N . ALA A 1 208 ? -18.754 -21.577 -19.432 1.00 91.69 208 ALA A N 1
ATOM 1688 C CA . ALA A 1 208 ? -19.746 -20.971 -20.323 1.00 91.69 208 ALA A CA 1
ATOM 1689 C C . ALA A 1 208 ? -19.586 -19.448 -20.501 1.00 91.69 208 ALA A C 1
ATOM 1691 O O . ALA A 1 208 ? -20.094 -18.892 -21.480 1.00 91.69 208 ALA A O 1
ATOM 1692 N N . TRP A 1 209 ? -18.865 -18.768 -19.606 1.00 94.81 209 TRP A N 1
ATOM 1693 C CA . TRP A 1 209 ? -18.766 -17.310 -19.606 1.00 94.81 209 TRP A CA 1
ATOM 1694 C C . TRP A 1 209 ? -18.177 -16.741 -20.908 1.00 94.81 209 TRP A C 1
ATOM 1696 O O . TRP A 1 209 ? -17.287 -17.315 -21.550 1.00 94.81 209 TRP A O 1
ATOM 1706 N N . ASN A 1 210 ? -18.708 -15.592 -21.338 1.00 91.12 210 ASN A N 1
ATOM 1707 C CA . ASN A 1 210 ? -18.149 -14.810 -22.437 1.00 91.12 210 ASN A CA 1
ATOM 1708 C C . ASN A 1 210 ? -17.250 -13.708 -21.878 1.00 91.12 210 ASN A C 1
ATOM 1710 O O . ASN A 1 210 ? -17.742 -12.674 -21.440 1.00 91.12 210 ASN A O 1
ATOM 1714 N N . ILE A 1 211 ? -15.942 -13.938 -21.929 1.00 89.94 211 ILE A N 1
ATOM 1715 C CA . ILE A 1 211 ? -14.939 -13.080 -21.298 1.00 89.94 211 ILE A CA 1
ATOM 1716 C C . ILE A 1 211 ? -14.164 -12.192 -22.287 1.00 89.94 211 ILE A C 1
ATOM 1718 O O . ILE A 1 211 ? -13.180 -11.571 -21.910 1.00 89.94 211 ILE A O 1
ATOM 1722 N N . ALA A 1 212 ? -14.618 -12.088 -23.540 1.00 85.75 212 ALA A N 1
ATOM 1723 C CA . ALA A 1 212 ? -13.896 -11.380 -24.605 1.00 85.75 212 ALA A CA 1
ATOM 1724 C C . ALA A 1 212 ? -13.697 -9.871 -24.363 1.00 85.75 212 ALA A C 1
ATOM 1726 O O . ALA A 1 212 ? -12.818 -9.264 -24.960 1.00 85.75 212 ALA A O 1
ATOM 1727 N N . ASN A 1 213 ? -14.516 -9.260 -23.500 1.00 87.62 213 ASN A N 1
ATOM 1728 C CA . ASN A 1 213 ? -14.412 -7.841 -23.147 1.00 87.62 213 ASN A CA 1
ATOM 1729 C C . ASN A 1 213 ? -13.640 -7.591 -21.842 1.00 87.62 213 ASN A C 1
ATOM 1731 O O . ASN A 1 213 ? -13.544 -6.437 -21.422 1.00 87.62 213 ASN A O 1
ATOM 1735 N N . VAL A 1 214 ? -13.126 -8.639 -21.186 1.00 87.75 214 VAL A N 1
ATOM 1736 C CA . VAL A 1 214 ? -12.392 -8.504 -19.926 1.00 87.75 214 VAL A CA 1
ATOM 1737 C C . VAL A 1 214 ? -10.968 -8.032 -20.213 1.00 87.75 214 VAL A C 1
ATOM 1739 O O . VAL A 1 214 ? -10.212 -8.679 -20.927 1.00 87.75 214 VAL A O 1
ATOM 1742 N N . GLU A 1 215 ? -10.611 -6.896 -19.626 1.00 83.88 215 GLU A N 1
ATOM 1743 C CA . GLU A 1 215 ? -9.321 -6.217 -19.757 1.00 83.88 215 GLU A CA 1
ATOM 1744 C C . GLU A 1 215 ? -8.333 -6.643 -18.647 1.00 83.88 215 GLU A C 1
ATOM 1746 O O . GLU A 1 215 ? -7.129 -6.487 -18.813 1.00 83.88 215 GLU A O 1
ATOM 1751 N N . SER A 1 216 ? -8.808 -7.182 -17.511 1.00 81.50 216 SER A N 1
ATOM 1752 C CA . SER A 1 216 ? -7.948 -7.653 -16.408 1.00 81.50 216 SER A CA 1
ATOM 1753 C C . SER A 1 216 ? -8.559 -8.811 -15.610 1.00 81.50 216 SER A C 1
ATOM 1755 O O . SER A 1 216 ? -9.707 -8.729 -15.160 1.00 81.50 216 SER A O 1
ATOM 1757 N N . PHE A 1 217 ? -7.735 -9.843 -15.376 1.00 85.56 217 PHE A N 1
ATOM 1758 C CA . PHE A 1 217 ? -7.978 -10.997 -14.491 1.00 85.56 217 PHE A CA 1
ATOM 1759 C C . PHE A 1 217 ? -6.989 -11.068 -13.322 1.00 85.56 217 PHE A C 1
ATOM 1761 O O . PHE A 1 217 ? -6.833 -12.121 -12.698 1.00 85.56 217 PHE A O 1
ATOM 1768 N N . ARG A 1 218 ? -6.262 -9.977 -13.056 1.00 84.44 218 ARG A N 1
ATOM 1769 C CA . ARG A 1 218 ? -5.178 -9.978 -12.073 1.00 84.44 218 ARG A CA 1
ATOM 1770 C C . ARG A 1 218 ? -5.658 -10.575 -10.748 1.00 84.44 218 ARG A C 1
ATOM 1772 O O . ARG A 1 218 ? -6.660 -10.130 -10.196 1.00 84.44 218 ARG A O 1
ATOM 1779 N N . GLU A 1 219 ? -4.954 -11.595 -10.261 1.00 91.12 219 GLU A N 1
ATOM 1780 C CA . GLU A 1 219 ? -5.221 -12.219 -8.956 1.00 91.12 219 GLU A CA 1
ATOM 1781 C C . GLU A 1 219 ? -6.656 -12.757 -8.784 1.00 91.12 219 GLU A C 1
ATOM 1783 O O . GLU A 1 219 ? -7.117 -12.935 -7.660 1.00 91.12 219 GLU A O 1
ATOM 1788 N N . MET A 1 220 ? -7.377 -13.029 -9.882 1.00 94.12 220 MET A N 1
ATOM 1789 C CA . MET A 1 220 ? -8.792 -13.415 -9.843 1.00 94.12 220 MET A CA 1
ATOM 1790 C C . MET A 1 220 ? -9.060 -14.643 -8.969 1.00 94.12 220 MET A C 1
ATOM 1792 O O . MET A 1 220 ? -10.049 -14.628 -8.247 1.00 94.12 220 MET A O 1
ATOM 1796 N N . PHE A 1 221 ? -8.207 -15.668 -9.023 1.00 95.69 221 PHE A N 1
ATOM 1797 C CA . PHE A 1 221 ? -8.333 -16.921 -8.269 1.00 95.69 221 PHE A CA 1
ATOM 1798 C C . PHE A 1 221 ? -7.176 -17.143 -7.289 1.00 95.69 221 PHE A C 1
ATOM 1800 O O . PHE A 1 221 ? -7.028 -18.246 -6.764 1.00 95.69 221 PHE A O 1
ATOM 1807 N N . ALA A 1 222 ? -6.341 -16.133 -7.032 1.00 93.81 222 ALA A N 1
ATOM 1808 C CA . ALA A 1 222 ? -5.232 -16.297 -6.103 1.00 93.81 222 ALA A CA 1
ATOM 1809 C C . ALA A 1 222 ? -5.767 -16.693 -4.716 1.00 93.81 222 ALA A C 1
ATOM 1811 O O . ALA A 1 222 ? -6.767 -16.150 -4.244 1.00 93.81 222 ALA A O 1
ATOM 1812 N N . HIS A 1 223 ? -5.134 -17.683 -4.090 1.00 94.75 223 HIS A N 1
ATOM 1813 C CA . HIS A 1 223 ? -5.539 -18.309 -2.831 1.00 94.75 223 HIS A CA 1
ATOM 1814 C C . HIS A 1 223 ? -6.935 -18.975 -2.827 1.00 94.75 223 HIS A C 1
ATOM 1816 O O . HIS A 1 223 ? -7.453 -19.318 -1.759 1.00 94.75 223 HIS A O 1
ATOM 1822 N N . ALA A 1 224 ? -7.561 -19.214 -3.986 1.00 94.81 224 ALA A N 1
ATOM 1823 C CA . ALA A 1 224 ? -8.792 -20.004 -4.086 1.00 94.81 224 ALA A CA 1
ATOM 1824 C C . ALA A 1 224 ? -8.479 -21.510 -3.938 1.00 94.81 224 ALA A C 1
ATOM 1826 O O . ALA A 1 224 ? -8.358 -22.253 -4.912 1.00 94.81 224 ALA A O 1
ATOM 1827 N N . LYS A 1 225 ? -8.314 -21.960 -2.689 1.00 94.00 225 LYS A N 1
ATOM 1828 C CA . LYS A 1 225 ? -7.795 -23.296 -2.326 1.00 94.00 225 LYS A CA 1
ATOM 1829 C C . LYS A 1 225 ? -8.626 -24.498 -2.785 1.00 94.00 225 LYS A C 1
ATOM 1831 O O . LYS A 1 225 ? -8.116 -25.609 -2.771 1.00 94.00 225 LYS A O 1
ATOM 1836 N N . SER A 1 226 ? -9.893 -24.317 -3.151 1.00 94.94 226 SER A N 1
ATOM 1837 C CA . SER A 1 226 ? -10.730 -25.415 -3.665 1.00 94.94 226 SER A CA 1
ATOM 1838 C C . SER A 1 226 ? -10.900 -25.392 -5.180 1.00 94.94 226 SER A C 1
ATOM 1840 O O . SER A 1 226 ? -11.419 -26.361 -5.721 1.00 94.94 226 SER A O 1
ATOM 1842 N N . PHE A 1 227 ? -10.515 -24.308 -5.858 1.00 95.69 227 PHE A N 1
ATOM 1843 C CA . PHE A 1 227 ? -10.870 -24.093 -7.257 1.00 95.69 227 PHE A CA 1
ATOM 1844 C C . PHE A 1 227 ? -10.009 -24.952 -8.195 1.00 95.69 227 PHE A C 1
ATOM 1846 O O . PHE A 1 227 ? -8.813 -24.705 -8.325 1.00 95.69 227 PHE A O 1
ATOM 1853 N N . ASP A 1 228 ? -10.630 -25.933 -8.857 1.00 93.06 228 ASP A N 1
ATOM 1854 C CA . ASP A 1 228 ? -9.997 -26.874 -9.799 1.00 93.06 228 ASP A CA 1
ATOM 1855 C C . ASP A 1 228 ? -10.793 -27.062 -11.107 1.00 93.06 228 ASP A C 1
ATOM 1857 O O . ASP A 1 228 ? -10.661 -28.067 -11.808 1.00 93.06 228 ASP A O 1
ATOM 1861 N N . GLN A 1 229 ? -11.650 -26.098 -11.450 1.00 93.31 229 GLN A N 1
ATOM 1862 C CA . GLN A 1 229 ? -12.552 -26.224 -12.595 1.00 93.31 229 GLN A CA 1
ATOM 1863 C C . GLN A 1 229 ? -11.855 -25.994 -13.940 1.00 93.31 229 GLN A C 1
ATOM 1865 O O . GLN A 1 229 ? -10.949 -25.175 -14.077 1.00 93.31 229 GLN A O 1
ATOM 1870 N N . ASN A 1 230 ? -12.348 -26.679 -14.976 1.00 86.19 230 ASN A N 1
ATOM 1871 C CA . ASN A 1 230 ? -11.838 -26.566 -16.341 1.00 86.19 230 ASN A CA 1
ATOM 1872 C C . ASN A 1 230 ? -12.171 -25.193 -16.963 1.00 86.19 230 ASN A C 1
ATOM 1874 O O . ASN A 1 230 ? -13.343 -24.841 -17.114 1.00 86.19 230 ASN A O 1
ATOM 1878 N N . LEU A 1 231 ? -11.137 -24.458 -17.390 1.00 88.12 231 LEU A N 1
ATOM 1879 C CA . LEU A 1 231 ? -11.251 -23.146 -18.043 1.00 88.12 231 LEU A CA 1
ATOM 1880 C C . LEU A 1 231 ? -10.784 -23.136 -19.509 1.00 88.12 231 LEU A C 1
ATOM 1882 O O . LEU A 1 231 ? -10.601 -22.069 -20.092 1.00 88.12 231 LEU A O 1
ATOM 1886 N N . GLU A 1 232 ? -10.611 -24.291 -20.155 1.00 81.81 232 GLU A N 1
ATOM 1887 C CA . GLU A 1 232 ? -10.065 -24.397 -21.521 1.00 81.81 232 GLU A CA 1
ATOM 1888 C C . GLU A 1 232 ? -10.851 -23.598 -22.571 1.00 81.81 232 GLU A C 1
ATOM 1890 O O . GLU A 1 232 ? -10.292 -23.072 -23.534 1.00 81.81 232 GLU A O 1
ATOM 1895 N N . SER A 1 233 ? -12.165 -23.456 -22.387 1.00 82.25 233 SER A N 1
ATOM 1896 C CA . SER A 1 233 ? -13.030 -22.717 -23.314 1.00 82.25 233 SER A CA 1
ATOM 1897 C C . SER A 1 233 ? -12.731 -21.215 -23.383 1.00 82.25 233 SER A C 1
ATOM 1899 O O . SER A 1 233 ? -13.124 -20.574 -24.365 1.00 82.25 233 SER A O 1
ATOM 1901 N N . TRP A 1 234 ? -12.059 -20.649 -22.376 1.00 85.12 234 TRP A N 1
ATOM 1902 C CA . TRP A 1 234 ? -11.738 -19.223 -22.317 1.00 85.12 234 TRP A CA 1
ATOM 1903 C C . TRP A 1 234 ? -10.672 -18.836 -23.342 1.00 85.12 234 TRP A C 1
ATOM 1905 O O . TRP A 1 234 ? -10.804 -17.790 -23.973 1.00 85.12 234 TRP A O 1
ATOM 1915 N N . GLY A 1 235 ? -9.701 -19.713 -23.617 1.00 69.75 235 GLY A N 1
ATOM 1916 C CA . GLY A 1 235 ? -8.613 -19.453 -24.566 1.00 69.75 235 GLY A CA 1
ATOM 1917 C C . GLY A 1 235 ? -9.065 -19.092 -25.983 1.00 69.75 235 GLY A C 1
ATOM 1918 O O . GLY A 1 235 ? -8.399 -18.327 -26.665 1.00 69.75 235 GLY A O 1
ATOM 1919 N N . LYS A 1 236 ? -10.241 -19.564 -26.426 1.00 65.75 236 LYS A N 1
ATOM 1920 C CA . LYS A 1 236 ? -10.809 -19.205 -27.745 1.00 65.75 236 LYS A CA 1
ATOM 1921 C C . LYS A 1 236 ? -11.379 -17.783 -27.813 1.00 65.75 236 LYS A C 1
ATOM 1923 O O . LYS A 1 236 ? -11.744 -17.336 -28.898 1.00 65.75 236 LYS A O 1
ATOM 1928 N N . LYS A 1 237 ? -11.561 -17.127 -26.664 1.00 66.19 237 LYS A N 1
ATOM 1929 C CA . LYS A 1 237 ? -12.263 -15.843 -26.512 1.00 66.19 237 LYS A CA 1
ATOM 1930 C C . LYS A 1 237 ? -11.355 -14.724 -25.987 1.00 66.19 237 LYS A C 1
ATOM 1932 O O . LYS A 1 237 ? -11.813 -13.590 -25.926 1.00 66.19 237 LYS A O 1
ATOM 1937 N N . ILE A 1 238 ? -10.125 -15.040 -25.583 1.00 62.81 238 ILE A N 1
ATOM 1938 C CA . ILE A 1 238 ? -9.145 -14.090 -25.046 1.00 62.81 238 ILE A CA 1
ATOM 1939 C C . ILE A 1 238 ? -8.326 -13.514 -26.200 1.00 62.81 238 ILE A C 1
ATOM 1941 O O . ILE A 1 238 ? -7.792 -14.268 -27.010 1.00 62.81 238 ILE A O 1
ATOM 1945 N N . ASP A 1 239 ? -8.187 -12.189 -26.237 1.00 55.72 239 ASP A N 1
ATOM 1946 C CA . ASP A 1 239 ? -7.120 -11.543 -26.997 1.00 55.72 239 ASP A CA 1
ATOM 1947 C C . ASP A 1 239 ? -5.812 -11.674 -26.204 1.00 55.72 239 ASP A C 1
ATOM 1949 O O . ASP A 1 239 ? -5.593 -10.998 -25.192 1.00 55.72 239 ASP A O 1
ATOM 1953 N N . LEU A 1 240 ? -4.983 -12.637 -26.613 1.00 49.31 240 LEU A N 1
ATOM 1954 C CA . LEU A 1 240 ? -3.749 -13.011 -25.921 1.00 49.31 240 LEU A CA 1
ATOM 1955 C C . LEU A 1 240 ? -2.679 -11.906 -25.979 1.00 49.31 240 LEU A C 1
ATOM 1957 O O . LEU A 1 240 ? -1.684 -12.013 -25.252 1.00 49.31 240 LEU A O 1
ATOM 1961 N N . ASP A 1 241 ? -2.885 -10.851 -26.774 1.00 44.62 241 ASP A N 1
ATOM 1962 C CA . ASP A 1 241 ? -1.983 -9.699 -26.883 1.00 44.62 241 ASP A CA 1
ATOM 1963 C C . ASP A 1 241 ? -2.005 -8.809 -25.626 1.00 44.62 241 ASP A C 1
ATOM 1965 O O . ASP A 1 241 ? -1.042 -8.092 -25.356 1.00 44.62 241 ASP A O 1
ATOM 1969 N N . ASN A 1 242 ? -3.041 -8.918 -24.782 1.00 47.84 242 ASN A N 1
ATOM 1970 C CA . ASN A 1 242 ? -3.163 -8.142 -23.538 1.00 47.84 242 ASN A CA 1
ATOM 1971 C C . ASN A 1 242 ? -2.453 -8.763 -22.315 1.00 47.84 242 ASN A C 1
ATOM 1973 O O . ASN A 1 242 ? -2.613 -8.262 -21.204 1.00 47.84 242 ASN A O 1
ATOM 1977 N N . GLY A 1 243 ? -1.656 -9.826 -22.494 1.00 49.72 243 GLY A N 1
ATOM 1978 C CA . GLY A 1 243 ? -0.719 -10.312 -21.469 1.00 49.72 243 GLY A CA 1
ATOM 1979 C C . GLY A 1 243 ? -1.369 -10.738 -20.145 1.00 49.72 243 GLY A C 1
ATOM 1980 O O . GLY A 1 243 ? -1.117 -10.132 -19.104 1.00 49.72 243 GLY A O 1
ATOM 1981 N N . ILE A 1 244 ? -2.184 -11.799 -20.162 1.00 59.19 244 ILE A N 1
ATOM 1982 C CA . ILE A 1 244 ? -2.720 -12.391 -18.927 1.00 59.19 244 ILE A CA 1
ATOM 1983 C C . ILE A 1 244 ? -1.577 -13.022 -18.122 1.00 59.19 244 ILE A C 1
ATOM 1985 O O . ILE A 1 244 ? -1.034 -14.059 -18.500 1.00 59.19 244 ILE A O 1
ATOM 1989 N N . ASP A 1 245 ? -1.264 -12.418 -16.977 1.00 62.78 245 ASP A N 1
ATOM 1990 C CA . ASP A 1 245 ? -0.371 -12.970 -15.955 1.00 62.78 245 ASP A CA 1
ATOM 1991 C C . ASP A 1 245 ? -1.081 -14.130 -15.229 1.00 62.78 245 ASP A C 1
ATOM 1993 O O . ASP A 1 245 ? -1.735 -13.956 -14.193 1.00 62.78 245 ASP A O 1
ATOM 1997 N N . CYS A 1 246 ? -1.025 -15.316 -15.845 1.00 66.12 246 CYS A N 1
ATOM 1998 C CA . CYS A 1 246 ? -1.670 -16.533 -15.346 1.00 66.12 246 CYS A CA 1
ATOM 1999 C C . CYS A 1 246 ? -1.103 -16.964 -13.984 1.00 66.12 246 CYS A C 1
ATOM 2001 O O . CYS A 1 246 ? -1.834 -17.518 -13.167 1.00 66.12 246 CYS A O 1
ATOM 2003 N N . GLU A 1 247 ? 0.168 -16.659 -13.710 1.00 65.94 247 GLU A N 1
ATOM 2004 C CA . GLU A 1 247 ? 0.799 -16.932 -12.418 1.00 65.94 247 GLU A CA 1
ATOM 2005 C C . GLU A 1 247 ? 0.093 -16.148 -11.309 1.00 65.94 247 GLU A C 1
ATOM 2007 O O . GLU A 1 247 ? -0.426 -16.741 -10.360 1.00 65.94 247 GLU A O 1
ATOM 2012 N N . LYS A 1 248 ? -0.038 -14.823 -11.462 1.00 75.50 248 LYS A N 1
ATOM 2013 C CA . LYS A 1 248 ? -0.762 -14.011 -10.476 1.00 75.50 248 LYS A CA 1
ATOM 2014 C C . LYS A 1 248 ? -2.230 -14.381 -10.390 1.00 75.50 248 LYS A C 1
ATOM 2016 O O . LYS A 1 248 ? -2.786 -14.332 -9.301 1.00 75.50 248 LYS A O 1
ATOM 2021 N N . MET A 1 249 ? -2.865 -14.735 -11.507 1.00 86.19 249 MET A N 1
ATOM 2022 C CA . MET A 1 249 ? -4.275 -15.130 -11.533 1.00 86.19 249 MET A CA 1
ATOM 2023 C C . MET A 1 249 ? -4.570 -16.323 -10.615 1.00 86.19 249 MET A C 1
ATOM 2025 O O . MET A 1 249 ? -5.629 -16.321 -9.991 1.00 86.19 249 MET A O 1
ATOM 2029 N N . PHE A 1 250 ? -3.654 -17.292 -10.505 1.00 87.81 250 PHE A N 1
ATOM 2030 C CA . PHE A 1 250 ? -3.853 -18.541 -9.758 1.00 87.81 250 PHE A CA 1
ATOM 2031 C C . PHE A 1 250 ? -2.944 -18.701 -8.534 1.00 87.81 250 PHE A C 1
ATOM 2033 O O . PHE A 1 250 ? -2.980 -19.757 -7.909 1.00 87.81 250 PHE A O 1
ATOM 2040 N N . TRP A 1 251 ? -2.143 -17.701 -8.167 1.00 85.00 251 TRP A N 1
ATOM 2041 C CA . TRP A 1 251 ? -1.129 -17.816 -7.113 1.00 85.00 251 TRP A CA 1
ATOM 2042 C C . TRP A 1 251 ? -1.679 -18.452 -5.825 1.00 85.00 251 TRP A C 1
ATOM 2044 O O . TRP A 1 251 ? -2.668 -17.972 -5.279 1.00 85.00 251 TRP A O 1
ATOM 2054 N N . PHE A 1 252 ? -1.069 -19.544 -5.347 1.00 84.44 252 PHE A N 1
ATOM 2055 C CA . PHE A 1 252 ? -1.494 -20.290 -4.147 1.00 84.44 252 PHE A CA 1
ATOM 2056 C C . PHE A 1 252 ? -2.937 -20.843 -4.187 1.00 84.44 252 PHE A C 1
ATOM 2058 O O . PHE A 1 252 ? -3.543 -21.102 -3.147 1.00 84.44 252 PHE A O 1
ATOM 2065 N N . SER A 1 253 ? -3.526 -20.978 -5.375 1.00 89.44 253 SER A N 1
ATOM 2066 C CA . SER A 1 253 ? -4.765 -21.737 -5.588 1.00 89.44 253 SER A CA 1
ATOM 2067 C C . SER A 1 253 ? -4.469 -23.223 -5.781 1.00 89.44 253 SER A C 1
ATOM 2069 O O . SER A 1 253 ? -3.325 -23.603 -6.022 1.00 89.44 253 SER A O 1
ATOM 2071 N N . LYS A 1 254 ? -5.510 -24.059 -5.774 1.00 85.69 254 LYS A N 1
ATOM 2072 C CA . LYS A 1 254 ? -5.359 -25.488 -6.070 1.00 85.69 254 LYS A CA 1
ATOM 2073 C C . LYS A 1 254 ? -4.805 -25.755 -7.471 1.00 85.69 254 LYS A C 1
ATOM 2075 O O . LYS A 1 254 ? -3.933 -26.593 -7.616 1.00 85.69 254 LYS A O 1
ATOM 2080 N N . ILE A 1 255 ? -5.226 -24.991 -8.482 1.00 82.81 255 ILE A N 1
ATOM 2081 C CA . ILE A 1 255 ? -4.641 -25.057 -9.835 1.00 82.81 255 ILE A CA 1
ATOM 2082 C C . ILE A 1 255 ? -3.129 -24.774 -9.817 1.00 82.81 255 ILE A C 1
ATOM 2084 O O . ILE A 1 255 ? -2.390 -25.400 -10.567 1.00 82.81 255 ILE A O 1
ATOM 2088 N N . HIS A 1 256 ? -2.663 -23.856 -8.964 1.00 81.19 256 HIS A N 1
ATOM 2089 C CA . HIS A 1 256 ? -1.237 -23.550 -8.818 1.00 81.19 256 HIS A CA 1
ATOM 2090 C C . HIS A 1 256 ? -0.483 -24.629 -8.034 1.00 81.19 256 HIS A C 1
ATOM 2092 O O . HIS A 1 256 ? 0.614 -24.996 -8.435 1.00 81.19 256 HIS A O 1
ATOM 2098 N N . GLU A 1 257 ? -1.067 -25.144 -6.948 1.00 76.69 257 GLU A N 1
ATOM 2099 C CA . GLU A 1 257 ? -0.486 -26.227 -6.140 1.00 76.69 257 GLU A CA 1
ATOM 2100 C C . GLU A 1 257 ? -0.398 -27.556 -6.911 1.00 76.69 257 GLU A C 1
ATOM 2102 O O . GLU A 1 257 ? 0.603 -28.258 -6.795 1.00 76.69 257 GLU A O 1
ATOM 2107 N N . ASP A 1 258 ? -1.416 -27.875 -7.716 1.00 78.19 258 ASP A N 1
ATOM 2108 C CA . ASP A 1 258 ? -1.499 -29.094 -8.534 1.00 78.19 258 ASP A CA 1
ATOM 2109 C C . ASP A 1 258 ? -0.855 -28.928 -9.928 1.00 78.19 258 ASP A C 1
ATOM 2111 O O . ASP A 1 258 ? -0.885 -29.860 -10.732 1.00 78.19 258 ASP A O 1
ATOM 2115 N N . GLU A 1 259 ? -0.322 -27.741 -10.245 1.00 67.44 259 GLU A N 1
ATOM 2116 C CA . GLU A 1 259 ? 0.242 -27.382 -11.560 1.00 67.44 259 GLU A CA 1
ATOM 2117 C C . GLU A 1 259 ? -0.740 -27.595 -12.743 1.00 67.44 259 GLU A C 1
ATOM 2119 O O . GLU A 1 259 ? -0.352 -27.792 -13.893 1.00 67.44 259 GLU A O 1
ATOM 2124 N N . ALA A 1 260 ? -2.050 -27.527 -12.488 1.00 75.81 260 ALA A N 1
ATOM 2125 C CA . ALA A 1 260 ? -3.119 -27.873 -13.428 1.00 75.81 260 ALA A CA 1
ATOM 2126 C C . ALA A 1 260 ? -3.614 -26.676 -14.273 1.00 75.81 260 ALA A C 1
ATOM 2128 O O . ALA A 1 260 ? -4.821 -26.426 -14.376 1.00 75.81 260 AL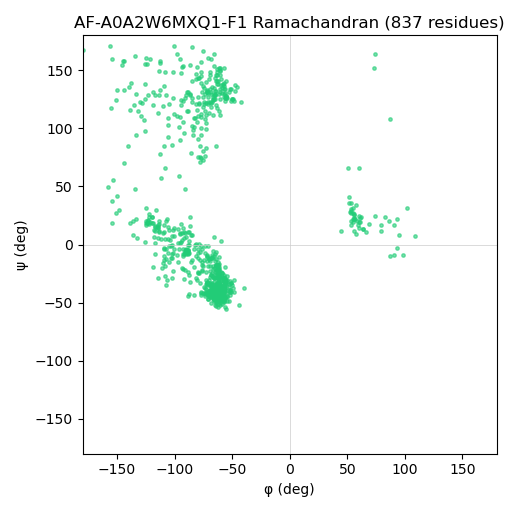A A O 1
ATOM 2129 N N . TYR A 1 261 ? -2.700 -25.895 -14.856 1.00 74.62 261 TYR A N 1
ATOM 2130 C CA . TYR A 1 261 ? -3.051 -24.680 -15.605 1.00 74.62 261 TYR A CA 1
ATOM 2131 C C . TYR A 1 261 ? -3.774 -24.968 -16.936 1.00 74.62 261 TYR A C 1
ATOM 2133 O O . TYR A 1 261 ? -3.473 -25.957 -17.605 1.00 74.62 261 TYR A O 1
ATOM 2141 N N . PRO A 1 262 ? -4.682 -24.078 -17.390 1.00 74.19 262 PRO A N 1
ATOM 2142 C CA . PRO A 1 262 ? -5.304 -24.199 -18.709 1.00 74.19 262 PRO A CA 1
ATOM 2143 C C . PRO A 1 262 ? -4.288 -24.086 -19.857 1.00 74.19 262 PRO A C 1
ATOM 2145 O O . PRO A 1 262 ? -3.361 -23.276 -19.794 1.00 74.19 262 PRO A O 1
ATOM 2148 N N . SER A 1 263 ? -4.508 -24.814 -20.955 1.00 68.69 263 SER A N 1
ATOM 2149 C CA . SER A 1 263 ? -3.574 -24.900 -22.090 1.00 68.69 263 SER A CA 1
ATOM 2150 C C . SER A 1 263 ? -3.274 -23.559 -22.771 1.00 68.69 263 SER A C 1
ATOM 2152 O O . SER A 1 263 ? -2.168 -23.349 -23.266 1.00 68.69 263 SER A O 1
ATOM 2154 N N . TRP A 1 264 ? -4.228 -22.624 -22.748 1.00 66.94 264 TRP A N 1
ATOM 2155 C CA . TRP A 1 264 ? -4.082 -21.271 -23.297 1.00 66.94 264 TRP A CA 1
ATOM 2156 C C . TRP A 1 264 ? -3.200 -20.338 -22.453 1.00 66.94 264 TRP A C 1
ATOM 2158 O O . TRP A 1 264 ? -2.956 -19.204 -22.862 1.00 66.94 264 TRP A O 1
ATOM 2168 N N . SER A 1 265 ? -2.678 -20.803 -21.312 1.00 61.75 265 SER A N 1
ATOM 2169 C CA . SER A 1 265 ? -1.574 -20.132 -20.608 1.00 61.75 265 SER A CA 1
ATOM 2170 C C . SER A 1 265 ? -0.269 -20.105 -21.431 1.00 61.75 265 SER A C 1
ATOM 2172 O O . SER A 1 265 ? 0.636 -19.329 -21.121 1.00 61.75 265 SER A O 1
ATOM 2174 N N . CYS A 1 266 ? -0.192 -20.879 -22.525 1.00 55.03 266 CYS A N 1
ATOM 2175 C CA . CYS A 1 266 ? 0.853 -20.824 -23.549 1.00 55.03 266 CYS A CA 1
ATOM 2176 C C . CYS A 1 266 ? 0.257 -20.850 -24.971 1.00 55.03 266 CYS A C 1
ATOM 2178 O O . CYS A 1 266 ? -0.892 -21.245 -25.170 1.00 55.03 266 CYS A O 1
ATOM 2180 N N . VAL A 1 267 ? 1.036 -20.453 -25.985 1.00 54.12 267 VAL A N 1
ATOM 2181 C CA . VAL A 1 267 ? 0.635 -20.576 -27.400 1.00 54.12 267 VAL A CA 1
ATOM 2182 C C . VAL A 1 267 ? 1.546 -21.592 -28.088 1.00 54.12 267 VAL A C 1
ATOM 2184 O O . VAL A 1 267 ? 2.767 -21.496 -27.992 1.00 54.12 267 VAL A O 1
ATOM 2187 N N . CYS A 1 268 ? 0.965 -22.582 -28.774 1.00 48.78 268 CYS A N 1
ATOM 2188 C CA . CYS A 1 268 ? 1.702 -23.486 -29.658 1.00 48.78 268 CYS A CA 1
ATOM 2189 C C . CYS A 1 268 ? 1.397 -23.121 -31.113 1.00 48.78 268 CYS A C 1
ATOM 2191 O O . CYS A 1 268 ? 0.331 -23.452 -31.636 1.00 48.78 268 CYS A O 1
ATOM 2193 N N . GLU A 1 269 ? 2.337 -22.440 -31.764 1.00 51.81 269 GLU A N 1
ATOM 2194 C CA . GLU A 1 269 ? 2.244 -22.050 -33.171 1.00 51.81 269 GLU A CA 1
ATOM 2195 C C . GLU A 1 269 ? 3.292 -22.802 -33.990 1.00 51.81 269 GLU A C 1
ATOM 2197 O O . GLU A 1 269 ? 4.461 -22.900 -33.619 1.00 51.81 269 GLU A O 1
ATOM 2202 N N . ASN A 1 270 ? 2.874 -23.370 -35.124 1.00 58.28 270 ASN A N 1
ATOM 2203 C CA . ASN A 1 270 ? 3.757 -24.086 -36.055 1.00 58.28 270 ASN A CA 1
ATOM 2204 C C . ASN A 1 270 ? 4.608 -25.205 -35.410 1.00 58.28 270 ASN A C 1
ATOM 2206 O O . ASN A 1 270 ? 5.699 -25.518 -35.884 1.00 58.28 270 ASN A O 1
ATOM 2210 N N . GLY A 1 271 ? 4.110 -25.828 -34.335 1.00 59.47 271 GLY A N 1
ATOM 2211 C CA . GLY A 1 271 ? 4.808 -26.903 -33.623 1.00 59.47 271 GLY A CA 1
ATOM 2212 C C . GLY A 1 271 ? 5.914 -26.436 -32.669 1.00 59.47 271 GLY A C 1
ATOM 2213 O O . GLY A 1 271 ? 6.684 -27.282 -32.203 1.00 59.47 271 GLY A O 1
ATOM 2214 N N . LYS A 1 272 ? 5.990 -25.129 -32.374 1.00 70.69 272 LYS A N 1
ATOM 2215 C CA . LYS A 1 272 ? 6.830 -24.551 -31.320 1.00 70.69 272 LYS A CA 1
ATOM 2216 C C . LYS A 1 272 ? 5.980 -24.042 -30.157 1.00 70.69 272 LYS A C 1
ATOM 2218 O O . LYS A 1 272 ? 4.964 -23.387 -30.368 1.00 70.69 272 LYS A O 1
ATOM 2223 N N . TYR A 1 273 ? 6.425 -24.322 -28.938 1.00 74.12 273 TYR A N 1
ATOM 2224 C CA . TYR A 1 273 ? 5.873 -23.759 -27.710 1.00 74.12 273 TYR A CA 1
ATOM 2225 C C . TYR A 1 273 ? 6.420 -22.345 -27.509 1.00 74.12 273 TYR A C 1
ATOM 2227 O O . TYR A 1 273 ? 7.636 -22.177 -27.514 1.00 74.12 273 TYR A O 1
ATOM 2235 N N . ILE A 1 274 ? 5.550 -21.356 -27.307 1.00 78.88 274 ILE A N 1
ATOM 2236 C CA . ILE A 1 274 ? 5.921 -19.958 -27.044 1.00 78.88 274 ILE A CA 1
ATOM 2237 C C . ILE A 1 274 ? 5.601 -19.643 -25.571 1.00 78.88 274 ILE A C 1
ATOM 2239 O O . ILE A 1 274 ? 4.490 -19.196 -25.260 1.00 78.88 274 ILE A O 1
ATOM 2243 N N . PRO A 1 275 ? 6.510 -19.946 -24.623 1.00 76.81 275 PRO A N 1
ATOM 2244 C CA . PRO A 1 275 ? 6.349 -19.554 -23.229 1.00 76.81 275 PRO A CA 1
ATOM 2245 C C . PRO A 1 275 ? 6.381 -18.027 -23.096 1.00 76.81 275 PRO A C 1
ATOM 2247 O O . PRO A 1 275 ? 7.321 -17.377 -23.545 1.00 76.81 275 PRO A O 1
ATOM 2250 N N . LYS A 1 276 ? 5.379 -17.449 -22.425 1.00 71.88 276 LYS A N 1
ATOM 2251 C CA . LYS A 1 276 ? 5.356 -16.008 -22.108 1.00 71.88 276 LYS A CA 1
ATOM 2252 C C . LYS A 1 276 ? 6.102 -15.661 -20.813 1.00 71.88 276 LYS A C 1
ATOM 2254 O O . LYS A 1 276 ? 6.419 -14.499 -20.581 1.00 71.88 276 LYS A O 1
ATOM 2259 N N . HIS A 1 277 ? 6.413 -16.660 -19.978 1.00 70.44 277 HIS A N 1
ATOM 2260 C CA . HIS A 1 277 ? 7.084 -16.484 -18.686 1.00 70.44 277 HIS A CA 1
ATOM 2261 C C . HIS A 1 277 ? 8.058 -17.633 -18.372 1.00 70.44 277 HIS A C 1
ATOM 2263 O O . HIS A 1 277 ? 7.928 -18.743 -18.891 1.00 70.44 277 HIS A O 1
ATOM 2269 N N . LYS A 1 278 ? 9.030 -17.357 -17.491 1.00 81.81 278 LYS A N 1
ATOM 2270 C CA . LYS A 1 278 ? 10.138 -18.258 -17.127 1.00 81.81 278 LYS A CA 1
ATOM 2271 C C . LYS A 1 278 ? 9.680 -19.603 -16.541 1.00 81.81 278 LYS A C 1
ATOM 2273 O O . LYS A 1 278 ? 10.219 -20.626 -16.938 1.00 81.81 278 LYS A O 1
ATOM 2278 N N . ALA A 1 279 ? 8.692 -19.619 -15.643 1.00 69.81 279 ALA A N 1
ATOM 2279 C CA . ALA A 1 279 ? 8.237 -20.852 -14.985 1.00 69.81 279 ALA A CA 1
ATOM 2280 C C . ALA A 1 279 ? 7.735 -21.903 -15.993 1.00 69.81 279 ALA A C 1
ATOM 2282 O O . ALA A 1 279 ? 8.073 -23.079 -15.906 1.00 69.81 279 ALA A O 1
ATOM 2283 N N . PHE A 1 280 ? 7.004 -21.469 -17.023 1.00 69.19 280 PHE A N 1
ATOM 2284 C CA . PHE A 1 280 ? 6.543 -22.378 -18.072 1.00 69.19 280 PHE A CA 1
ATOM 2285 C C . PHE A 1 280 ? 7.687 -22.838 -18.990 1.00 69.19 280 PHE A C 1
ATOM 2287 O O . PHE A 1 280 ? 7.718 -23.984 -19.433 1.00 69.19 280 PHE A O 1
ATOM 2294 N N . LEU A 1 281 ? 8.677 -21.971 -19.246 1.00 84.50 281 LEU A N 1
ATOM 2295 C CA . LEU A 1 281 ? 9.914 -22.385 -19.915 1.00 84.50 281 LEU A CA 1
ATOM 2296 C C . LEU A 1 281 ? 10.620 -23.506 -19.122 1.00 84.50 281 LEU A C 1
ATOM 2298 O O . LEU A 1 281 ? 11.037 -24.492 -19.729 1.00 84.50 281 LEU A O 1
ATOM 2302 N N . GLU A 1 282 ? 10.706 -23.398 -17.792 1.00 83.38 282 GLU A N 1
ATOM 2303 C CA . GLU A 1 282 ? 11.264 -24.439 -16.909 1.00 83.38 282 GLU A CA 1
ATOM 2304 C C . GLU A 1 282 ? 10.473 -25.751 -16.981 1.00 83.38 282 GLU A C 1
ATOM 2306 O O . GLU A 1 282 ? 11.070 -26.823 -17.082 1.00 83.38 282 GLU A O 1
ATOM 2311 N N . GLU A 1 283 ? 9.143 -25.688 -16.992 1.00 69.25 283 GLU A N 1
ATOM 2312 C CA . GLU A 1 283 ? 8.275 -26.866 -17.091 1.00 69.25 283 GLU A CA 1
ATOM 2313 C C . GLU A 1 283 ? 8.482 -27.634 -18.405 1.00 69.25 283 GLU A C 1
ATOM 2315 O O . GLU A 1 283 ? 8.669 -28.857 -18.391 1.00 69.25 283 GLU A O 1
ATOM 2320 N N . LEU A 1 284 ? 8.517 -26.929 -19.544 1.00 75.06 284 LEU A N 1
ATOM 2321 C CA . LEU A 1 284 ? 8.775 -27.535 -20.857 1.00 75.06 284 LEU A CA 1
ATOM 2322 C C . LEU A 1 284 ? 10.125 -28.270 -20.861 1.00 75.06 284 LEU A C 1
ATOM 2324 O O . LEU A 1 284 ? 10.229 -29.422 -21.296 1.00 75.06 284 LEU A O 1
ATOM 2328 N N . ILE A 1 285 ? 11.149 -27.613 -20.320 1.00 83.81 285 ILE A N 1
ATOM 2329 C CA . ILE A 1 285 ? 12.514 -28.128 -20.181 1.00 83.81 285 ILE A CA 1
ATOM 2330 C C . ILE A 1 285 ? 12.540 -29.378 -19.277 1.00 83.81 285 ILE A C 1
ATOM 2332 O O . ILE A 1 285 ? 13.101 -30.420 -19.650 1.00 83.81 285 ILE A O 1
ATOM 2336 N N . ASN A 1 286 ? 11.885 -29.325 -18.116 1.00 77.38 286 ASN A N 1
ATOM 2337 C CA . ASN A 1 286 ? 11.832 -30.421 -17.145 1.00 77.38 286 ASN A CA 1
ATOM 2338 C C . ASN A 1 286 ? 11.044 -31.631 -17.662 1.00 77.38 286 ASN A C 1
ATOM 2340 O O . ASN A 1 286 ? 11.470 -32.773 -17.456 1.00 77.38 286 ASN A O 1
ATOM 2344 N N . SER A 1 287 ? 9.989 -31.385 -18.440 1.00 69.19 287 SER A N 1
ATOM 2345 C CA . SER A 1 287 ? 9.162 -32.400 -19.110 1.00 69.19 287 SER A CA 1
ATOM 2346 C C . SER A 1 287 ? 9.871 -33.109 -20.271 1.00 69.19 287 SER A C 1
ATOM 2348 O O . SER A 1 287 ? 9.310 -34.004 -20.904 1.00 69.19 287 SER A O 1
ATOM 2350 N N . GLY A 1 288 ? 11.119 -32.734 -20.568 1.00 73.75 288 GLY A N 1
ATOM 2351 C CA . GLY A 1 288 ? 11.923 -33.362 -21.614 1.00 73.75 288 GLY A CA 1
ATOM 2352 C C . GLY A 1 288 ? 11.579 -32.884 -23.024 1.00 73.75 288 GLY A C 1
ATOM 2353 O O . GLY A 1 288 ? 11.974 -33.532 -23.997 1.00 73.75 288 GLY A O 1
ATOM 2354 N N . ILE A 1 289 ? 10.873 -31.755 -23.161 1.00 78.62 289 ILE A N 1
ATOM 2355 C CA . ILE A 1 289 ? 10.715 -31.096 -24.456 1.00 78.62 289 ILE A CA 1
ATOM 2356 C C . ILE A 1 289 ? 12.089 -30.598 -24.906 1.00 78.62 289 ILE A C 1
ATOM 2358 O O . ILE A 1 289 ? 12.807 -29.924 -24.172 1.00 78.62 289 ILE A O 1
ATOM 2362 N N . SER A 1 290 ? 12.465 -30.950 -26.135 1.00 83.38 290 SER A N 1
ATOM 2363 C CA . SER A 1 290 ? 13.715 -30.471 -26.726 1.00 83.38 290 SER A CA 1
ATOM 2364 C C . SER A 1 290 ? 13.704 -28.938 -26.815 1.00 83.38 290 SER A C 1
ATOM 2366 O O . SER A 1 290 ? 12.728 -28.389 -27.340 1.00 83.38 290 SER A O 1
ATOM 2368 N N . PRO A 1 291 ? 14.796 -28.252 -26.415 1.00 91.06 291 PRO A N 1
ATOM 2369 C CA . PRO A 1 291 ? 14.951 -26.807 -26.586 1.00 91.06 291 PRO A CA 1
ATOM 2370 C C . PRO A 1 291 ? 14.635 -26.292 -28.001 1.00 91.06 291 PRO A C 1
ATOM 2372 O O . PRO A 1 291 ? 14.112 -25.191 -28.132 1.00 91.06 291 PRO A O 1
ATOM 2375 N N . ALA A 1 292 ? 14.857 -27.099 -29.051 1.00 88.25 292 ALA A N 1
ATOM 2376 C CA . ALA A 1 292 ? 14.538 -26.755 -30.446 1.00 88.25 292 ALA A CA 1
ATOM 2377 C C . ALA A 1 292 ? 13.039 -26.512 -30.716 1.00 88.25 292 ALA A C 1
ATOM 2379 O O . ALA A 1 292 ? 12.674 -25.890 -31.718 1.00 88.25 292 ALA A O 1
ATOM 2380 N N . LYS A 1 293 ? 12.160 -27.042 -29.857 1.00 84.62 293 LYS A N 1
ATOM 2381 C CA . LYS A 1 293 ? 10.703 -26.890 -29.958 1.00 84.62 293 LYS A CA 1
ATOM 2382 C C . LYS A 1 293 ? 10.175 -25.695 -29.165 1.00 84.62 293 LYS A C 1
ATOM 2384 O O . LYS A 1 293 ? 8.962 -25.549 -29.071 1.00 84.62 293 LYS A O 1
ATOM 2389 N N . ILE A 1 294 ? 11.043 -24.873 -28.585 1.00 88.25 294 ILE A N 1
ATOM 2390 C CA . ILE A 1 294 ? 10.651 -23.766 -27.713 1.00 88.25 294 ILE A CA 1
ATOM 2391 C C . ILE A 1 294 ? 11.086 -22.449 -28.360 1.00 88.25 294 ILE A C 1
ATOM 2393 O O . ILE A 1 294 ? 12.237 -22.306 -28.770 1.00 88.25 294 ILE A O 1
ATOM 2397 N N . ASP A 1 295 ? 10.162 -21.501 -28.472 1.00 89.38 295 ASP A N 1
ATOM 2398 C CA . ASP A 1 295 ? 10.434 -20.128 -28.883 1.00 89.38 295 ASP A CA 1
ATOM 2399 C C . ASP A 1 295 ? 10.556 -19.228 -27.653 1.00 89.38 295 ASP A C 1
ATOM 2401 O O . ASP A 1 295 ? 9.586 -18.968 -26.947 1.00 89.38 295 ASP A O 1
ATOM 2405 N N . THR A 1 296 ? 11.766 -18.759 -27.375 1.00 93.00 296 THR A N 1
ATOM 2406 C CA . THR A 1 296 ? 12.053 -17.931 -26.202 1.00 93.00 296 THR A CA 1
ATOM 2407 C C . THR A 1 296 ? 11.916 -16.430 -26.465 1.00 93.00 296 THR A C 1
ATOM 2409 O O . THR A 1 296 ? 12.324 -15.649 -25.607 1.00 93.00 296 THR A O 1
ATOM 2412 N N . SER A 1 297 ? 11.367 -16.007 -27.615 1.00 90.00 297 SER A N 1
ATOM 2413 C CA . SER A 1 297 ? 11.295 -14.588 -28.004 1.00 90.00 297 SER A CA 1
ATOM 2414 C C . SER A 1 297 ? 10.609 -13.694 -26.969 1.00 90.00 297 SER A C 1
ATOM 2416 O O . SER A 1 297 ? 10.984 -12.533 -26.832 1.00 90.00 297 SER A O 1
ATOM 2418 N N . GLU A 1 298 ? 9.652 -14.228 -26.211 1.00 86.56 298 GLU A N 1
ATOM 2419 C CA . GLU A 1 298 ? 8.883 -13.480 -25.207 1.00 86.56 298 GLU A CA 1
ATOM 2420 C C . GLU A 1 298 ? 9.516 -13.492 -23.802 1.00 86.56 298 GLU A C 1
ATOM 2422 O O . GLU A 1 298 ? 9.020 -12.849 -22.875 1.00 86.56 298 GLU A O 1
ATOM 2427 N N . ILE A 1 299 ? 10.625 -14.212 -23.608 1.00 89.94 299 ILE A N 1
ATOM 2428 C CA . ILE A 1 299 ? 11.225 -14.414 -22.287 1.00 89.94 299 ILE A CA 1
ATOM 2429 C C . ILE A 1 299 ? 12.185 -13.275 -21.939 1.00 89.94 299 ILE A C 1
ATOM 2431 O O . ILE A 1 299 ? 13.120 -12.966 -22.674 1.00 89.94 299 ILE A O 1
ATOM 2435 N N . THR A 1 300 ? 11.992 -12.689 -20.754 1.00 89.38 300 THR A N 1
ATOM 2436 C CA . THR A 1 300 ? 12.830 -11.595 -20.229 1.00 89.38 300 THR A CA 1
ATOM 2437 C C . THR A 1 300 ? 13.729 -12.006 -19.055 1.00 89.38 300 THR A C 1
ATOM 2439 O O . THR A 1 300 ? 14.666 -11.277 -18.713 1.00 89.38 300 THR A O 1
ATOM 2442 N N . ASP A 1 301 ? 13.494 -13.176 -18.455 1.00 89.94 301 ASP A N 1
ATOM 2443 C CA . ASP A 1 301 ? 14.243 -13.721 -17.316 1.00 89.94 301 ASP A CA 1
ATOM 2444 C C . ASP A 1 301 ? 14.562 -15.204 -17.558 1.00 89.94 301 ASP A C 1
ATOM 2446 O O . ASP A 1 301 ? 13.657 -16.017 -17.723 1.00 89.94 301 ASP A O 1
ATOM 2450 N N . MET A 1 302 ? 15.850 -15.548 -17.582 1.00 95.69 302 MET A N 1
ATOM 2451 C CA . MET A 1 302 ? 16.355 -16.924 -17.691 1.00 95.69 302 MET A CA 1
ATOM 2452 C C . MET A 1 302 ? 17.271 -17.289 -16.515 1.00 95.69 302 MET A C 1
ATOM 2454 O O . MET A 1 302 ? 18.095 -18.200 -16.609 1.00 95.69 302 MET A O 1
ATOM 2458 N N . SER A 1 303 ? 17.175 -16.558 -15.404 1.00 92.94 303 SER A N 1
ATOM 2459 C CA . SER A 1 303 ? 17.954 -16.853 -14.201 1.00 92.94 303 SER A CA 1
ATOM 2460 C C . SER A 1 303 ? 17.736 -18.291 -13.733 1.00 92.94 303 SER A C 1
ATOM 2462 O O . SER A 1 303 ? 16.622 -18.786 -13.772 1.00 92.94 303 SER A O 1
ATOM 2464 N N . GLU A 1 304 ? 18.784 -18.968 -13.277 1.00 94.44 304 GLU A N 1
ATOM 2465 C CA . GLU A 1 304 ? 18.721 -20.306 -12.661 1.00 94.44 304 GLU A CA 1
ATOM 2466 C C . GLU A 1 304 ? 18.091 -21.442 -13.505 1.00 94.44 304 GLU A C 1
ATOM 2468 O O . GLU A 1 304 ? 17.932 -22.542 -12.985 1.00 94.44 304 GLU A O 1
ATOM 2473 N N . LEU A 1 305 ? 17.796 -21.221 -14.795 1.00 94.38 305 LEU A N 1
ATOM 2474 C CA . LEU A 1 305 ? 16.975 -22.116 -15.629 1.00 94.38 305 LEU A CA 1
ATOM 2475 C C . LEU A 1 305 ? 17.462 -23.576 -15.679 1.00 94.38 305 LEU A C 1
ATOM 2477 O O . LEU A 1 305 ? 16.663 -24.503 -15.752 1.00 94.38 305 LEU A O 1
ATOM 2481 N N . PHE A 1 306 ? 18.778 -23.786 -15.635 1.00 94.69 306 PHE A N 1
ATOM 2482 C CA . PHE A 1 306 ? 19.415 -25.104 -15.622 1.00 94.69 306 PHE A CA 1
ATOM 2483 C C . PHE A 1 306 ? 20.291 -25.311 -14.384 1.00 94.69 306 PHE A C 1
ATOM 2485 O O . PHE A 1 306 ? 21.180 -26.158 -14.380 1.00 94.69 306 PHE A O 1
ATOM 2492 N N . LYS A 1 307 ? 20.088 -24.538 -13.318 1.00 93.50 307 LYS A N 1
ATOM 2493 C CA . LYS A 1 307 ? 20.916 -24.613 -12.112 1.00 93.50 307 LYS A CA 1
ATOM 2494 C C . LYS A 1 307 ? 20.941 -26.047 -11.559 1.00 93.50 307 LYS A C 1
ATOM 2496 O O . LYS A 1 307 ? 19.900 -26.652 -11.328 1.00 93.50 307 LYS A O 1
ATOM 2501 N N . PHE A 1 308 ? 22.142 -26.590 -11.357 1.00 92.19 308 PHE A N 1
ATOM 2502 C CA . PHE A 1 308 ? 22.410 -27.979 -10.948 1.00 92.19 308 PHE A CA 1
ATOM 2503 C C . PHE A 1 308 ? 21.974 -29.080 -11.932 1.00 92.19 308 PHE A C 1
ATOM 2505 O O . PHE A 1 308 ? 21.961 -30.257 -11.559 1.00 92.19 308 PHE A O 1
ATOM 2512 N N . ALA A 1 309 ? 21.638 -28.756 -13.185 1.00 89.75 309 ALA A N 1
ATOM 2513 C CA . ALA A 1 309 ? 21.232 -29.771 -14.151 1.00 89.75 309 ALA A CA 1
ATOM 2514 C C . ALA A 1 309 ? 22.380 -30.760 -14.435 1.00 89.75 309 ALA A C 1
ATOM 2516 O O . ALA A 1 309 ? 23.421 -30.416 -14.996 1.00 89.75 309 ALA A O 1
ATOM 2517 N N . SER A 1 310 ? 22.162 -32.033 -14.096 1.00 88.56 310 SER A N 1
ATOM 2518 C CA . SER A 1 310 ? 23.088 -33.152 -14.339 1.00 88.56 310 SER A CA 1
ATOM 2519 C C . SER A 1 310 ? 22.919 -33.785 -15.727 1.00 88.56 310 SER A C 1
ATOM 2521 O O . SER A 1 310 ? 23.247 -34.952 -15.943 1.00 88.56 310 SER A O 1
ATOM 2523 N N . TRP A 1 311 ? 22.374 -33.019 -16.672 1.00 89.69 311 TRP A N 1
ATOM 2524 C CA . TRP A 1 311 ? 22.026 -33.473 -18.014 1.00 89.69 311 TRP A CA 1
ATOM 2525 C C . TRP A 1 311 ? 23.270 -33.862 -18.814 1.00 89.69 311 TRP A C 1
ATOM 2527 O O . TRP A 1 311 ? 24.363 -33.352 -18.568 1.00 89.69 311 TRP A O 1
ATOM 2537 N N . ASP A 1 312 ? 23.123 -34.765 -19.783 1.00 89.88 312 ASP A N 1
ATOM 2538 C CA . ASP A 1 312 ? 24.154 -34.932 -20.803 1.00 89.88 312 ASP A CA 1
ATOM 2539 C C . ASP A 1 312 ? 24.160 -33.715 -21.745 1.00 89.88 312 ASP A C 1
ATOM 2541 O O . ASP A 1 312 ? 23.197 -32.950 -21.826 1.00 89.88 312 ASP A O 1
ATOM 2545 N N . ASN A 1 313 ? 25.265 -33.501 -22.466 1.00 89.81 313 ASN A N 1
ATOM 2546 C CA . ASN A 1 313 ? 25.335 -32.388 -23.416 1.00 89.81 313 ASN A CA 1
ATOM 2547 C C . ASN A 1 313 ? 24.272 -32.538 -24.528 1.00 89.81 313 ASN A C 1
ATOM 2549 O O . ASN A 1 313 ? 23.823 -31.539 -25.092 1.00 89.81 313 ASN A O 1
ATOM 2553 N N . GLU A 1 314 ? 23.841 -33.774 -24.825 1.00 90.00 314 GLU A N 1
ATOM 2554 C CA . GLU A 1 314 ? 22.845 -34.060 -25.858 1.00 90.00 314 GLU A CA 1
ATOM 2555 C C . GLU A 1 314 ? 21.464 -33.475 -25.559 1.00 90.00 314 GLU A C 1
ATOM 2557 O O . GLU A 1 314 ? 20.873 -32.853 -26.444 1.00 90.00 314 GLU A O 1
ATOM 2562 N N . ARG A 1 315 ? 21.002 -33.531 -24.307 1.00 90.38 315 ARG A N 1
ATOM 2563 C CA . ARG A 1 315 ? 19.702 -32.985 -23.884 1.00 90.38 315 ARG A CA 1
ATOM 2564 C C . ARG A 1 315 ? 19.555 -31.472 -24.087 1.00 90.38 315 ARG A C 1
ATOM 2566 O O . ARG A 1 315 ? 18.437 -30.984 -24.224 1.00 90.38 315 ARG A O 1
ATOM 2573 N N . PHE A 1 316 ? 20.663 -30.737 -24.189 1.00 91.81 316 PHE A N 1
ATOM 2574 C CA . PHE A 1 316 ? 20.662 -29.311 -24.539 1.00 91.81 316 PHE A CA 1
ATOM 2575 C C . PHE A 1 316 ? 20.538 -29.036 -26.051 1.00 91.81 316 PHE A C 1
ATOM 2577 O O . PHE A 1 316 ? 20.578 -27.879 -26.455 1.00 91.81 316 PHE A O 1
ATOM 2584 N N . SER A 1 317 ? 20.432 -30.058 -26.911 1.00 90.94 317 SER A N 1
ATOM 2585 C CA . SER A 1 317 ? 20.349 -29.870 -28.369 1.00 90.94 317 SER A CA 1
ATOM 2586 C C . SER A 1 317 ? 19.195 -28.935 -28.760 1.00 90.94 317 SER A C 1
ATOM 2588 O O . SER A 1 317 ? 18.046 -29.150 -28.357 1.00 90.94 317 SER A O 1
ATOM 2590 N N . GLY A 1 318 ? 19.507 -27.906 -29.554 1.00 90.62 318 GLY A N 1
ATOM 2591 C CA . GLY A 1 318 ? 18.557 -26.894 -30.010 1.00 90.62 318 GLY A CA 1
ATOM 2592 C C . GLY A 1 318 ? 18.575 -25.596 -29.207 1.00 90.62 318 GLY A C 1
ATOM 2593 O O . GLY A 1 318 ? 17.957 -24.624 -29.639 1.00 90.62 318 GLY A O 1
ATOM 2594 N N . ILE A 1 319 ? 19.285 -25.542 -28.075 1.00 95.00 319 ILE A N 1
ATOM 2595 C CA . ILE A 1 319 ? 19.402 -24.335 -27.240 1.00 95.00 319 ILE A CA 1
ATOM 2596 C C . ILE A 1 319 ? 20.090 -23.175 -27.981 1.00 95.00 319 ILE A C 1
ATOM 2598 O O . ILE A 1 319 ? 19.792 -22.006 -27.751 1.00 95.00 319 ILE A O 1
ATOM 2602 N N . GLU A 1 320 ? 20.958 -23.491 -28.944 1.00 93.25 320 GLU A N 1
ATOM 2603 C CA . GLU A 1 320 ? 21.616 -22.534 -29.834 1.00 93.25 320 GLU A CA 1
ATOM 2604 C C . GLU A 1 320 ? 20.632 -21.734 -30.707 1.00 93.25 320 GLU A C 1
ATOM 2606 O O . GLU A 1 320 ? 20.990 -20.673 -31.217 1.00 93.25 320 GLU A O 1
ATOM 2611 N N . SER A 1 321 ? 19.397 -22.229 -30.873 1.00 91.81 321 SER A N 1
ATOM 2612 C CA . SER A 1 321 ? 18.343 -21.589 -31.674 1.00 91.81 321 SER A CA 1
ATOM 2613 C C . SER A 1 321 ? 17.456 -20.620 -30.888 1.00 91.81 321 SER A C 1
ATOM 2615 O O . SER A 1 321 ? 16.596 -19.969 -31.482 1.00 91.81 321 SER A O 1
ATOM 2617 N N . TRP A 1 322 ? 17.643 -20.523 -29.570 1.00 95.50 322 TRP A N 1
ATOM 2618 C CA . TRP A 1 322 ? 16.861 -19.632 -28.720 1.00 95.50 322 TRP A CA 1
ATOM 2619 C C . TRP A 1 322 ? 17.096 -18.163 -29.059 1.00 95.50 322 TRP A C 1
ATOM 2621 O O . TRP A 1 322 ? 18.233 -17.695 -29.148 1.00 95.50 322 TRP A O 1
ATOM 2631 N N . ASN A 1 323 ? 15.998 -17.423 -29.198 1.00 94.25 323 ASN A N 1
ATOM 2632 C CA . ASN A 1 323 ? 16.042 -15.974 -29.257 1.00 94.25 323 ASN A CA 1
ATOM 2633 C C . ASN A 1 323 ? 16.105 -15.421 -27.829 1.00 94.25 323 ASN A C 1
ATOM 2635 O O . ASN A 1 323 ? 15.120 -15.488 -27.096 1.00 94.25 323 ASN A O 1
ATOM 2639 N N . VAL A 1 324 ? 17.263 -14.888 -27.440 1.00 95.06 324 VAL A N 1
ATOM 2640 C CA . VAL A 1 324 ? 17.491 -14.318 -26.103 1.00 95.06 324 VAL A CA 1
ATOM 2641 C C . VAL A 1 324 ? 17.613 -12.792 -26.110 1.00 95.06 324 VAL A C 1
ATOM 2643 O O . VAL A 1 324 ? 17.963 -12.207 -25.087 1.00 95.06 324 VAL A O 1
ATOM 2646 N N . SER A 1 325 ? 17.290 -12.127 -27.227 1.00 93.31 325 SER A N 1
ATOM 2647 C CA . SER A 1 325 ? 17.482 -10.676 -27.369 1.00 93.31 325 SER A CA 1
ATOM 2648 C C . SER A 1 325 ? 16.658 -9.861 -26.369 1.00 93.31 325 SER A C 1
ATOM 2650 O O . SER A 1 325 ? 17.036 -8.746 -26.031 1.00 93.31 325 SER A O 1
ATOM 2652 N N . ASN A 1 326 ? 15.542 -10.402 -25.874 1.00 91.06 326 ASN A N 1
ATOM 2653 C CA . ASN A 1 326 ? 14.683 -9.744 -24.883 1.00 91.06 326 ASN A CA 1
ATOM 2654 C C . ASN A 1 326 ? 15.067 -10.068 -23.427 1.00 91.06 326 ASN A C 1
ATOM 2656 O O . ASN A 1 326 ? 14.504 -9.494 -22.492 1.00 91.06 326 ASN A O 1
ATOM 2660 N N . VAL A 1 327 ? 16.043 -10.954 -23.209 1.00 94.62 327 VAL A N 1
ATOM 2661 C CA . VAL A 1 327 ? 16.431 -11.410 -21.873 1.00 94.62 327 VAL A CA 1
ATOM 2662 C C . VAL A 1 327 ? 17.265 -10.346 -21.162 1.00 94.62 327 VAL A C 1
ATOM 2664 O O . VAL A 1 327 ? 18.250 -9.831 -21.684 1.00 94.62 327 VAL A O 1
ATOM 2667 N N . THR A 1 328 ? 16.891 -10.050 -19.918 1.00 89.31 328 THR A N 1
ATOM 2668 C CA . THR A 1 328 ? 17.551 -9.046 -19.068 1.00 89.31 328 THR A CA 1
ATOM 2669 C C . THR A 1 328 ? 18.308 -9.653 -17.884 1.00 89.31 328 THR A C 1
ATOM 2671 O O . THR A 1 328 ? 19.212 -9.006 -17.344 1.00 89.31 328 THR A O 1
ATOM 2674 N N . LYS A 1 329 ? 17.984 -10.895 -17.489 1.00 90.12 329 LYS A N 1
ATOM 2675 C CA . LYS A 1 329 ? 18.580 -11.616 -16.350 1.00 90.12 329 LYS A CA 1
ATOM 2676 C C . LYS A 1 329 ? 18.964 -13.047 -16.738 1.00 90.12 329 LYS A C 1
ATOM 2678 O O . LYS A 1 329 ? 18.129 -13.786 -17.251 1.00 90.12 329 LYS A O 1
ATOM 2683 N N . MET A 1 330 ? 20.204 -13.440 -16.444 1.00 94.00 330 MET A N 1
ATOM 2684 C CA . MET A 1 330 ? 20.765 -14.780 -16.695 1.00 94.00 330 MET A CA 1
ATOM 2685 C C . MET A 1 330 ? 21.640 -15.292 -15.531 1.00 94.00 330 MET A C 1
ATOM 2687 O O . MET A 1 330 ? 22.459 -16.196 -15.708 1.00 94.00 330 MET A O 1
ATOM 2691 N N . PHE A 1 331 ? 21.517 -14.720 -14.325 1.00 90.56 331 PHE A N 1
ATOM 2692 C CA . PHE A 1 331 ? 22.327 -15.163 -13.186 1.00 90.56 331 PHE A CA 1
ATOM 2693 C C . PHE A 1 331 ? 22.079 -16.650 -12.879 1.00 90.56 331 PHE A C 1
ATOM 2695 O O . PHE A 1 331 ? 20.949 -17.127 -12.933 1.00 90.56 331 PHE A O 1
ATOM 2702 N N . HIS A 1 332 ? 23.151 -17.391 -12.602 1.00 93.56 332 HIS A N 1
ATOM 2703 C CA . HIS A 1 332 ? 23.159 -18.833 -12.326 1.00 93.56 332 HIS A CA 1
ATOM 2704 C C . HIS A 1 332 ? 22.475 -19.742 -13.362 1.00 93.56 332 HIS A C 1
ATOM 2706 O O . HIS A 1 332 ? 22.213 -20.900 -13.042 1.00 93.56 332 HIS A O 1
ATOM 2712 N N . MET A 1 333 ? 22.206 -19.270 -14.586 1.00 94.88 333 MET A N 1
ATOM 2713 C CA . MET A 1 333 ? 21.449 -20.038 -15.585 1.00 94.88 333 MET A CA 1
ATOM 2714 C C . MET A 1 333 ? 22.007 -21.453 -15.809 1.00 94.88 333 MET A C 1
ATOM 2716 O O . MET A 1 333 ? 21.218 -22.381 -15.906 1.00 94.88 333 MET A O 1
ATOM 2720 N N . PHE A 1 334 ? 23.333 -21.634 -15.816 1.00 95.44 334 PHE A N 1
ATOM 2721 C CA . PHE A 1 334 ? 24.008 -22.934 -15.947 1.00 95.44 334 PHE A CA 1
ATOM 2722 C C . PHE A 1 334 ? 24.890 -23.275 -14.734 1.00 95.44 334 PHE A C 1
ATOM 2724 O O . PHE A 1 334 ? 25.838 -24.051 -14.843 1.00 95.44 334 PHE A O 1
ATOM 2731 N N . TYR A 1 335 ? 24.621 -22.700 -13.561 1.00 93.44 335 TYR A N 1
ATOM 2732 C CA . TYR A 1 335 ? 25.431 -22.945 -12.364 1.00 93.44 335 TYR A CA 1
ATOM 2733 C C . TYR A 1 335 ? 25.508 -24.455 -12.051 1.00 93.44 335 TYR A C 1
ATOM 2735 O O . TYR A 1 335 ? 24.481 -25.126 -11.970 1.00 93.44 335 TYR A O 1
ATOM 2743 N N . GLU A 1 336 ? 26.725 -24.990 -11.905 1.00 93.31 336 GLU A N 1
ATOM 2744 C CA . GLU A 1 336 ? 27.022 -26.421 -11.694 1.00 93.31 336 GLU A CA 1
ATOM 2745 C C . GLU A 1 336 ? 26.551 -27.394 -12.802 1.00 93.31 336 GLU A C 1
ATOM 2747 O O . GLU A 1 336 ? 26.532 -28.611 -12.602 1.00 93.31 336 GLU A O 1
ATOM 2752 N N . CYS A 1 337 ? 26.271 -26.908 -14.017 1.00 93.88 337 CYS A N 1
ATOM 2753 C CA . CYS A 1 337 ? 26.038 -27.756 -15.195 1.00 93.88 337 CYS A CA 1
ATOM 2754 C C . CYS A 1 337 ? 27.344 -28.372 -15.731 1.00 93.88 337 CYS A C 1
ATOM 2756 O O . CYS A 1 337 ? 27.883 -27.954 -16.759 1.00 93.88 337 CYS A O 1
ATOM 2758 N N . LYS A 1 338 ? 27.875 -29.398 -15.058 1.00 91.94 338 LYS A N 1
ATOM 2759 C CA . LYS A 1 338 ? 29.209 -29.966 -15.355 1.00 91.94 338 LYS A CA 1
ATOM 2760 C C . LYS A 1 338 ? 29.405 -30.443 -16.798 1.00 91.94 338 LYS A C 1
ATOM 2762 O O . LYS A 1 338 ? 30.519 -30.383 -17.311 1.00 91.94 338 LYS A O 1
ATOM 2767 N N . ASN A 1 339 ? 28.346 -30.913 -17.455 1.00 92.56 339 ASN A N 1
ATOM 2768 C CA . ASN A 1 339 ? 28.394 -31.472 -18.812 1.00 92.56 339 ASN A CA 1
ATOM 2769 C C . ASN A 1 339 ? 28.034 -30.468 -19.919 1.00 92.56 339 ASN A C 1
ATOM 2771 O O . ASN A 1 339 ? 28.102 -30.829 -21.095 1.00 92.56 339 ASN A O 1
ATOM 2775 N N . PHE A 1 340 ? 27.639 -29.238 -19.577 1.00 94.06 340 PHE A N 1
ATOM 2776 C CA . PHE A 1 340 ? 27.186 -28.258 -20.563 1.00 94.06 340 PHE A CA 1
ATOM 2777 C C . PHE A 1 340 ? 28.349 -27.741 -21.423 1.00 94.06 340 PHE A C 1
ATOM 2779 O O . PHE A 1 340 ? 29.334 -27.208 -20.910 1.00 94.06 340 PHE A O 1
ATOM 2786 N N . ASN A 1 341 ? 28.236 -27.894 -22.746 1.00 92.75 341 ASN A N 1
ATOM 2787 C CA . ASN A 1 341 ? 29.220 -27.409 -23.715 1.00 92.75 341 ASN A CA 1
ATOM 2788 C C . ASN A 1 341 ? 28.598 -27.135 -25.103 1.00 92.75 341 ASN A C 1
ATOM 2790 O O . ASN A 1 341 ? 29.213 -27.438 -26.129 1.00 92.75 341 ASN A O 1
ATOM 2794 N N . ARG A 1 342 ? 27.362 -26.620 -25.162 1.00 93.06 342 ARG A N 1
ATOM 2795 C CA . ARG A 1 342 ? 26.707 -26.223 -26.425 1.00 93.06 342 ARG A CA 1
ATOM 2796 C C . ARG A 1 342 ? 27.155 -24.840 -26.881 1.00 93.06 342 ARG A C 1
ATOM 2798 O O . ARG A 1 342 ? 27.341 -23.955 -26.052 1.00 93.06 342 ARG A O 1
ATOM 2805 N N . ASP A 1 343 ? 27.309 -24.664 -28.193 1.00 91.56 343 ASP A N 1
ATOM 2806 C CA . ASP A 1 343 ? 27.702 -23.388 -28.796 1.00 91.56 343 ASP A CA 1
ATOM 2807 C C . ASP A 1 343 ? 26.550 -22.375 -28.736 1.00 91.56 343 ASP A C 1
ATOM 2809 O O . ASP A 1 343 ? 25.589 -22.446 -29.497 1.00 91.56 343 ASP A O 1
ATOM 2813 N N . ILE A 1 344 ? 26.676 -21.421 -27.819 1.00 93.81 344 ILE A N 1
ATOM 2814 C CA . ILE A 1 344 ? 25.756 -20.293 -27.615 1.00 93.81 344 ILE A CA 1
ATOM 2815 C C . ILE A 1 344 ? 26.386 -18.962 -28.059 1.00 93.81 344 ILE A C 1
ATOM 2817 O O . ILE A 1 344 ? 25.926 -17.881 -27.687 1.00 93.81 344 ILE A O 1
ATOM 2821 N N . SER A 1 345 ? 27.458 -19.006 -28.859 1.00 89.12 345 SER A N 1
ATOM 2822 C CA . SER A 1 345 ? 28.198 -17.809 -29.291 1.00 89.12 345 SER A CA 1
ATOM 2823 C C . SER A 1 345 ? 27.369 -16.843 -30.148 1.00 89.12 345 SER A C 1
ATOM 2825 O O . SER A 1 345 ? 27.733 -15.672 -30.264 1.00 89.12 345 SER A O 1
ATOM 2827 N N . ASN A 1 346 ? 26.253 -17.315 -30.715 1.00 89.31 346 ASN A N 1
ATOM 2828 C CA . ASN A 1 346 ? 25.333 -16.533 -31.546 1.00 89.31 346 ASN A CA 1
ATOM 2829 C C . ASN A 1 346 ? 24.235 -15.802 -30.756 1.00 89.31 346 ASN A C 1
ATOM 2831 O O . ASN A 1 346 ? 23.465 -15.056 -31.354 1.00 89.31 346 ASN A O 1
ATOM 2835 N N . TRP A 1 347 ? 24.131 -16.019 -29.445 1.00 94.50 347 TRP A N 1
ATOM 2836 C CA . TRP A 1 347 ? 23.143 -15.335 -28.615 1.00 94.50 347 TRP A CA 1
ATOM 2837 C C . TRP A 1 347 ? 23.382 -13.824 -28.560 1.00 94.50 347 TRP A C 1
ATOM 2839 O O . TRP A 1 347 ? 24.493 -13.368 -28.282 1.00 94.50 347 TRP A O 1
ATOM 2849 N N . ASP A 1 348 ? 22.316 -13.053 -28.777 1.00 89.88 348 ASP A N 1
ATOM 2850 C CA . ASP A 1 348 ? 22.322 -11.611 -28.548 1.00 89.88 348 ASP A CA 1
ATOM 2851 C C . ASP A 1 348 ? 22.043 -11.312 -27.072 1.00 89.88 348 ASP A C 1
ATOM 2853 O O . ASP A 1 348 ? 20.902 -11.319 -26.617 1.00 89.88 348 ASP A O 1
ATOM 2857 N N . VAL A 1 349 ? 23.112 -11.071 -26.317 1.00 88.81 349 VAL A N 1
ATOM 2858 C CA . VAL A 1 349 ? 23.058 -10.818 -24.872 1.00 88.81 349 VAL A CA 1
ATOM 2859 C C . VAL A 1 349 ? 23.162 -9.330 -24.517 1.00 88.81 349 VAL A C 1
ATOM 2861 O O . VAL A 1 349 ? 23.391 -8.993 -23.352 1.00 88.81 349 VAL A O 1
ATOM 2864 N N . SER A 1 350 ? 22.991 -8.420 -25.486 1.00 84.06 350 SER A N 1
ATOM 2865 C CA . SER A 1 350 ? 23.218 -6.981 -25.269 1.00 84.06 350 SER A CA 1
ATOM 2866 C C . SER A 1 350 ? 22.297 -6.363 -24.218 1.00 84.06 350 SER A C 1
ATOM 2868 O O . SER A 1 350 ? 22.679 -5.400 -23.550 1.00 84.06 350 SER A O 1
ATOM 2870 N N . ASN A 1 351 ? 21.099 -6.929 -24.054 1.00 84.56 351 ASN A N 1
ATOM 2871 C CA . ASN A 1 351 ? 20.093 -6.477 -23.092 1.00 84.56 351 ASN A CA 1
ATOM 2872 C C . ASN A 1 351 ? 20.245 -7.112 -21.703 1.00 84.56 351 ASN A C 1
ATOM 2874 O O . ASN A 1 351 ? 19.585 -6.685 -20.752 1.00 84.56 351 ASN A O 1
ATOM 2878 N N . VAL A 1 352 ? 21.147 -8.083 -21.545 1.00 86.56 352 VAL A N 1
ATOM 2879 C CA . VAL A 1 352 ? 21.357 -8.760 -20.268 1.00 86.56 352 VAL A CA 1
ATOM 2880 C C . VAL A 1 352 ? 22.123 -7.844 -19.315 1.00 86.56 352 VAL A C 1
ATOM 2882 O O . VAL A 1 352 ? 23.199 -7.319 -19.618 1.00 86.56 352 VAL A O 1
ATOM 2885 N N . THR A 1 353 ? 21.558 -7.657 -18.125 1.00 81.06 353 THR A N 1
ATOM 2886 C CA . THR A 1 353 ? 22.084 -6.768 -17.080 1.00 81.06 353 THR A CA 1
ATOM 2887 C C . THR A 1 353 ? 22.672 -7.510 -15.882 1.00 81.06 353 THR A C 1
ATOM 2889 O O . THR A 1 353 ? 23.461 -6.919 -15.149 1.00 81.06 353 THR A O 1
ATOM 2892 N N . ASP A 1 354 ? 22.344 -8.794 -15.700 1.00 78.06 354 ASP A N 1
ATOM 2893 C CA . ASP A 1 354 ? 22.868 -9.644 -14.624 1.00 78.06 354 ASP A CA 1
ATOM 2894 C C . ASP A 1 354 ? 23.204 -11.051 -15.143 1.00 78.06 354 ASP A C 1
ATOM 2896 O O . ASP A 1 354 ? 22.313 -11.787 -15.565 1.00 78.06 354 ASP A O 1
ATOM 2900 N N . MET A 1 355 ? 24.490 -11.417 -15.100 1.00 87.62 355 MET A N 1
ATOM 2901 C CA . MET A 1 355 ? 25.025 -12.731 -15.500 1.00 87.62 355 MET A CA 1
ATOM 2902 C C . MET A 1 355 ? 25.785 -13.430 -14.359 1.00 87.62 355 MET A C 1
ATOM 2904 O O . MET A 1 355 ? 26.584 -14.336 -14.610 1.00 87.62 355 MET A O 1
ATOM 2908 N N . ARG A 1 356 ? 25.592 -13.003 -13.100 1.00 85.31 356 ARG A N 1
ATOM 2909 C CA . ARG A 1 356 ? 26.349 -13.529 -11.947 1.00 85.31 356 ARG A CA 1
ATOM 2910 C C . ARG A 1 356 ? 26.349 -15.053 -11.915 1.00 85.31 356 ARG A C 1
ATOM 2912 O O . ARG A 1 356 ? 25.294 -15.679 -11.964 1.00 85.31 356 ARG A O 1
ATOM 2919 N N . GLY A 1 357 ? 27.541 -15.645 -11.870 1.00 85.69 357 GLY A N 1
ATOM 2920 C CA . GLY A 1 357 ? 27.727 -17.092 -11.767 1.00 85.69 357 GLY A CA 1
ATOM 2921 C C . GLY A 1 357 ? 27.053 -17.930 -12.860 1.00 85.69 357 GLY A C 1
ATOM 2922 O O . GLY A 1 357 ? 26.786 -19.103 -12.610 1.00 85.69 357 GLY A O 1
ATOM 2923 N N . MET A 1 358 ? 26.765 -17.362 -14.039 1.00 91.06 358 MET A N 1
ATOM 2924 C CA . MET A 1 358 ? 26.040 -18.047 -15.118 1.00 91.06 358 MET A CA 1
ATOM 2925 C C . MET A 1 358 ? 26.657 -19.403 -15.490 1.00 91.06 358 MET A C 1
ATOM 2927 O O . MET A 1 358 ? 25.900 -20.347 -15.675 1.00 91.06 358 MET A O 1
ATOM 2931 N N . PHE A 1 359 ? 27.991 -19.523 -15.528 1.00 91.81 359 PHE A N 1
ATOM 2932 C CA . PHE A 1 359 ? 28.716 -20.767 -15.845 1.00 91.81 359 PHE A CA 1
ATOM 2933 C C . PHE A 1 359 ? 29.575 -21.281 -14.684 1.00 91.81 359 PHE A C 1
ATOM 2935 O O . PHE A 1 359 ? 30.474 -22.102 -14.870 1.00 91.81 359 PHE A O 1
ATOM 2942 N N . ARG A 1 360 ? 29.349 -20.797 -13.463 1.00 89.00 360 ARG A N 1
ATOM 2943 C CA . ARG A 1 360 ? 30.169 -21.181 -12.313 1.00 89.00 360 ARG A CA 1
ATOM 2944 C C . ARG A 1 360 ? 30.111 -22.704 -12.104 1.00 89.00 360 ARG A C 1
ATOM 2946 O O . ARG A 1 360 ? 29.030 -23.285 -12.103 1.00 89.00 360 ARG A O 1
ATOM 2953 N N . TYR A 1 361 ? 31.279 -23.337 -11.967 1.00 90.19 361 TYR A N 1
ATOM 2954 C CA . TYR A 1 361 ? 31.474 -24.798 -11.907 1.00 90.19 361 TYR A CA 1
ATOM 2955 C C . TYR A 1 361 ? 31.029 -25.606 -13.154 1.00 90.19 361 TYR A C 1
ATOM 2957 O O . TYR A 1 361 ? 30.797 -26.813 -13.062 1.00 90.19 361 TYR A O 1
ATOM 2965 N N . CYS A 1 362 ? 30.939 -24.991 -14.339 1.00 91.69 362 CYS A N 1
ATOM 2966 C CA . CYS A 1 362 ? 30.764 -25.718 -15.606 1.00 91.69 362 CYS A CA 1
ATOM 2967 C C . CYS A 1 362 ? 32.093 -26.331 -16.097 1.00 91.69 362 CYS A C 1
ATOM 2969 O O . CYS A 1 362 ? 32.803 -25.748 -16.917 1.00 91.69 362 CYS A O 1
ATOM 2971 N N . GLU A 1 363 ? 32.440 -27.522 -15.606 1.00 90.06 363 GLU A N 1
ATOM 2972 C CA . GLU A 1 363 ? 33.746 -28.173 -15.840 1.00 90.06 363 GLU A CA 1
ATOM 2973 C C . GLU A 1 363 ? 34.065 -28.484 -17.321 1.00 90.06 363 GLU A C 1
ATOM 2975 O O . GLU A 1 363 ? 35.236 -28.509 -17.707 1.00 90.06 363 GLU A O 1
ATOM 2980 N N . ASN A 1 364 ? 33.053 -28.701 -18.171 1.00 90.44 364 ASN A N 1
ATOM 2981 C CA . ASN A 1 364 ? 33.242 -29.031 -19.591 1.00 90.44 364 ASN A CA 1
ATOM 2982 C C . ASN A 1 364 ? 33.007 -27.866 -20.565 1.00 90.44 364 ASN A C 1
ATOM 2984 O O . ASN A 1 364 ? 33.186 -28.056 -21.771 1.00 90.44 364 ASN A O 1
ATOM 2988 N N . PHE A 1 365 ? 32.653 -26.674 -20.079 1.00 91.00 365 PHE A N 1
ATOM 2989 C CA . PHE A 1 365 ? 32.317 -25.540 -20.941 1.00 91.00 365 PHE A CA 1
ATOM 2990 C C . PHE A 1 365 ? 33.568 -24.908 -21.574 1.00 91.00 365 PHE A C 1
ATOM 2992 O O . PHE A 1 365 ? 34.461 -24.430 -20.871 1.00 91.00 365 PHE A O 1
ATOM 2999 N N . ARG A 1 366 ? 33.655 -24.924 -22.914 1.00 86.31 366 ARG A N 1
ATOM 3000 C CA . ARG A 1 366 ? 34.847 -24.500 -23.687 1.00 86.31 366 ARG A CA 1
ATOM 3001 C C . ARG A 1 366 ? 34.521 -23.625 -24.909 1.00 86.31 366 ARG A C 1
ATOM 3003 O O . ARG A 1 366 ? 35.322 -23.560 -25.839 1.00 86.31 366 ARG A O 1
ATOM 3010 N N . GLN A 1 367 ? 33.348 -22.994 -24.940 1.00 87.38 367 GLN A N 1
ATOM 3011 C CA . GLN A 1 367 ? 32.865 -22.253 -26.113 1.00 87.38 367 GLN A CA 1
ATOM 3012 C C . GLN A 1 367 ? 33.458 -20.844 -26.227 1.00 87.38 367 GLN A C 1
ATOM 3014 O O . GLN A 1 367 ? 33.699 -20.178 -25.222 1.00 87.38 367 GLN A O 1
ATOM 3019 N N . ASP A 1 368 ? 33.669 -20.369 -27.460 1.00 84.19 368 ASP A N 1
ATOM 3020 C CA . ASP A 1 368 ? 34.194 -19.023 -27.723 1.00 84.19 368 ASP A CA 1
ATOM 3021 C C . ASP A 1 368 ? 33.073 -17.974 -27.694 1.00 84.19 368 ASP A C 1
ATOM 3023 O O . ASP A 1 368 ? 32.330 -17.801 -28.659 1.00 84.19 368 ASP A O 1
ATOM 3027 N N . LEU A 1 369 ? 32.969 -17.245 -26.582 1.00 84.75 369 LEU A N 1
ATOM 3028 C CA . LEU A 1 369 ? 31.962 -16.196 -26.376 1.00 84.75 369 LEU A CA 1
ATOM 3029 C C . LEU A 1 369 ? 32.473 -14.791 -26.730 1.00 84.75 369 LEU A C 1
ATOM 3031 O O . LEU A 1 369 ? 31.895 -13.789 -26.307 1.00 84.75 369 LEU A O 1
ATOM 3035 N N . SER A 1 370 ? 33.567 -14.670 -27.492 1.00 74.81 370 SER A N 1
ATOM 3036 C CA . SER A 1 370 ? 34.166 -13.362 -27.802 1.00 74.81 370 SER A CA 1
ATOM 3037 C C . SER A 1 370 ? 33.275 -12.440 -28.639 1.00 74.81 370 SER A C 1
ATOM 3039 O O . SER A 1 370 ? 33.588 -11.263 -28.771 1.00 74.81 370 SER A O 1
ATOM 3041 N N . LYS A 1 371 ? 32.208 -12.972 -29.245 1.00 78.31 371 LYS A N 1
ATOM 3042 C CA . LYS A 1 371 ? 31.243 -12.212 -30.055 1.00 78.31 371 LYS A CA 1
ATOM 3043 C C . LYS A 1 371 ? 30.139 -11.552 -29.231 1.00 78.31 371 LYS A C 1
ATOM 3045 O O . LYS A 1 371 ? 29.416 -10.718 -29.765 1.00 78.31 371 LYS A O 1
ATOM 3050 N N . TRP A 1 372 ? 29.985 -11.931 -27.965 1.00 83.62 372 TRP A N 1
ATOM 3051 C CA . TRP A 1 372 ? 28.948 -11.369 -27.114 1.00 83.62 372 TRP A CA 1
ATOM 3052 C C . TRP A 1 372 ? 29.213 -9.887 -26.847 1.00 83.62 372 TRP A C 1
ATOM 3054 O O . TRP A 1 372 ? 30.284 -9.511 -26.363 1.00 83.62 372 TRP A O 1
ATOM 3064 N N . ASN A 1 373 ? 28.214 -9.060 -27.148 1.00 74.19 373 ASN A N 1
ATOM 3065 C CA . ASN A 1 373 ? 28.162 -7.664 -26.739 1.00 74.19 373 ASN A CA 1
ATOM 3066 C C . ASN A 1 373 ? 27.480 -7.596 -25.371 1.00 74.19 373 ASN A C 1
ATOM 3068 O O . ASN A 1 373 ? 26.314 -7.960 -25.257 1.00 74.19 373 ASN A O 1
ATOM 3072 N N . VAL A 1 374 ? 28.202 -7.179 -24.333 1.00 70.81 374 VAL A N 1
ATOM 3073 C CA . VAL A 1 374 ? 27.750 -7.327 -22.943 1.00 70.81 374 VAL A CA 1
ATOM 3074 C C . VAL A 1 374 ? 27.614 -5.958 -22.296 1.00 70.81 374 VAL A C 1
ATOM 3076 O O . VAL A 1 374 ? 28.517 -5.127 -22.393 1.00 70.81 374 VAL A O 1
ATOM 3079 N N . SER A 1 375 ? 26.479 -5.703 -21.641 1.00 63.03 375 SER A N 1
ATOM 3080 C CA . SER A 1 375 ? 26.221 -4.405 -21.015 1.00 63.03 375 SER A CA 1
ATOM 3081 C C . SER A 1 375 ? 27.227 -4.103 -19.894 1.00 63.03 375 SER A C 1
ATOM 3083 O O . SER A 1 375 ? 27.662 -4.992 -19.159 1.00 63.03 375 SER A O 1
ATOM 3085 N N . ALA A 1 376 ? 27.551 -2.821 -19.688 1.00 54.31 376 ALA A N 1
ATOM 3086 C CA . ALA A 1 376 ? 28.441 -2.393 -18.604 1.00 54.31 376 ALA A CA 1
ATOM 3087 C C . ALA A 1 376 ? 27.945 -2.819 -17.205 1.00 54.31 376 ALA A C 1
ATOM 3089 O O . ALA A 1 376 ? 28.751 -3.020 -16.301 1.00 54.31 376 ALA A O 1
ATOM 3090 N N . LYS A 1 377 ? 26.625 -3.004 -17.030 1.00 47.38 377 LYS A N 1
ATOM 3091 C CA . LYS A 1 377 ? 26.022 -3.532 -15.794 1.00 47.38 377 LYS A CA 1
ATOM 3092 C C . LYS A 1 377 ? 26.343 -5.013 -15.585 1.00 47.38 377 LYS A C 1
ATOM 3094 O O . LYS A 1 377 ? 26.708 -5.393 -14.478 1.00 47.38 377 LYS A O 1
ATOM 3099 N N . ALA A 1 378 ? 26.277 -5.822 -16.642 1.00 53.53 378 ALA A N 1
ATOM 3100 C CA . ALA A 1 378 ? 26.668 -7.228 -16.585 1.00 53.53 378 ALA A CA 1
ATOM 3101 C C . ALA A 1 378 ? 28.189 -7.401 -16.378 1.00 53.53 378 ALA A C 1
ATOM 3103 O O . ALA A 1 378 ? 28.607 -8.374 -15.749 1.00 53.53 378 ALA A O 1
ATOM 3104 N N . LEU A 1 379 ? 29.007 -6.422 -16.798 1.00 55.94 379 LEU A N 1
ATOM 3105 C CA . LEU A 1 379 ? 30.458 -6.424 -16.572 1.00 55.94 379 LEU A CA 1
ATOM 3106 C C . LEU A 1 379 ? 30.885 -6.221 -15.101 1.00 55.94 379 LEU A C 1
ATOM 3108 O O . LEU A 1 379 ? 32.007 -6.572 -14.738 1.00 55.94 379 LEU A O 1
ATOM 3112 N N . LEU A 1 380 ? 30.007 -5.694 -14.235 1.00 51.56 380 LEU A N 1
ATOM 3113 C CA . LEU A 1 380 ? 30.307 -5.450 -12.812 1.00 51.56 380 LEU A CA 1
ATOM 3114 C C . LEU A 1 380 ? 30.588 -6.737 -12.014 1.00 51.56 380 LEU A C 1
ATOM 3116 O O . LEU A 1 380 ? 31.169 -6.656 -10.936 1.00 51.56 380 LEU A O 1
ATOM 3120 N N . ASN A 1 381 ? 30.200 -7.906 -12.542 1.00 54.72 381 ASN A N 1
ATOM 3121 C CA . ASN A 1 381 ? 30.274 -9.196 -11.849 1.00 54.72 381 ASN A CA 1
ATOM 3122 C C . ASN A 1 381 ? 31.062 -10.279 -12.624 1.00 54.72 381 ASN A C 1
ATOM 3124 O O . ASN A 1 381 ? 30.881 -11.475 -12.384 1.00 54.72 381 ASN A O 1
ATOM 3128 N N . CYS A 1 382 ? 31.925 -9.886 -13.570 1.00 59.06 382 CYS A N 1
ATOM 3129 C CA . CYS A 1 382 ? 32.639 -10.802 -14.475 1.00 59.06 382 CYS A CA 1
ATOM 3130 C C . CYS A 1 382 ? 33.492 -11.875 -13.786 1.00 59.06 382 CYS A C 1
ATOM 3132 O O . CYS A 1 382 ? 33.655 -12.964 -14.335 1.00 59.06 382 CYS A O 1
ATOM 3134 N N . GLU A 1 383 ? 34.043 -11.579 -12.606 1.00 59.25 383 GLU A N 1
ATOM 3135 C CA . GLU A 1 383 ? 34.932 -12.497 -11.879 1.00 59.25 383 GLU A CA 1
ATOM 3136 C C . GLU A 1 383 ? 34.214 -13.782 -11.426 1.00 59.25 383 GLU A C 1
ATOM 3138 O O . GLU A 1 383 ? 34.849 -14.826 -11.279 1.00 59.25 383 GLU A O 1
ATOM 3143 N N . GLU A 1 384 ? 32.884 -13.746 -11.281 1.00 67.25 384 GLU A N 1
ATOM 3144 C CA . GLU A 1 384 ? 32.086 -14.892 -10.830 1.00 67.25 384 GLU A CA 1
ATOM 3145 C C . GLU A 1 384 ? 31.510 -15.738 -11.975 1.00 67.25 384 GLU A C 1
ATOM 3147 O O . GLU A 1 384 ? 31.176 -16.902 -11.751 1.00 67.25 384 GLU A O 1
ATOM 3152 N N . ILE A 1 385 ? 31.404 -15.194 -13.198 1.00 76.62 385 ILE A N 1
ATOM 3153 C CA . ILE A 1 385 ? 30.720 -15.842 -14.338 1.00 76.62 385 ILE A CA 1
ATOM 3154 C C . ILE A 1 385 ? 31.342 -17.205 -14.667 1.00 76.62 385 ILE A C 1
ATOM 3156 O O . ILE A 1 385 ? 30.615 -18.173 -14.878 1.00 76.62 385 ILE A O 1
ATOM 3160 N N . PHE A 1 386 ? 32.677 -17.276 -14.672 1.00 79.81 386 PHE A N 1
ATOM 3161 C CA . PHE A 1 386 ? 33.458 -18.458 -15.060 1.00 79.81 386 PHE A CA 1
ATOM 3162 C C . PHE A 1 386 ? 34.241 -19.077 -13.892 1.00 79.81 386 PHE A C 1
ATOM 3164 O O . PHE A 1 386 ? 35.223 -19.789 -14.113 1.00 79.81 386 PHE A O 1
ATOM 3171 N N . TYR A 1 387 ? 33.859 -18.798 -12.641 1.00 78.44 387 TYR A N 1
ATOM 3172 C CA . TYR A 1 387 ? 34.553 -19.357 -11.478 1.00 78.44 387 TYR A CA 1
ATOM 3173 C C . TYR A 1 387 ? 34.566 -20.894 -11.555 1.00 78.44 387 TYR A C 1
ATOM 3175 O O . TYR A 1 387 ? 33.508 -21.516 -11.655 1.00 78.44 387 TYR A O 1
ATOM 3183 N N . GLN A 1 388 ? 35.762 -21.498 -11.522 1.00 75.88 388 GLN A N 1
ATOM 3184 C CA . GLN A 1 388 ? 35.983 -22.953 -11.637 1.00 75.88 388 GLN A CA 1
ATOM 3185 C C . GLN A 1 388 ? 35.524 -23.583 -12.978 1.00 75.88 388 GLN A C 1
ATOM 3187 O O . GLN A 1 388 ? 35.271 -24.783 -13.048 1.00 75.88 388 GLN A O 1
ATOM 3192 N N . CYS A 1 389 ? 35.443 -22.796 -14.059 1.00 79.19 389 CYS A N 1
ATOM 3193 C CA . CYS A 1 389 ? 35.472 -23.300 -15.444 1.00 79.19 389 CYS A CA 1
ATOM 3194 C C . CYS A 1 389 ? 36.906 -23.709 -15.858 1.00 79.19 389 CYS A C 1
ATOM 3196 O O . CYS A 1 389 ? 37.863 -23.314 -15.182 1.00 79.19 389 CYS A O 1
ATOM 3198 N N . PRO A 1 390 ? 37.104 -24.435 -16.982 1.00 76.62 390 PRO A N 1
ATOM 3199 C CA . PRO A 1 390 ? 38.432 -24.717 -17.528 1.00 76.62 390 PRO A CA 1
ATOM 3200 C C . PRO A 1 390 ? 39.344 -23.484 -17.578 1.00 76.62 390 PRO A C 1
ATOM 3202 O O . PRO A 1 390 ? 38.934 -22.399 -18.002 1.00 76.62 390 PRO A O 1
ATOM 3205 N N . THR A 1 391 ? 40.597 -23.668 -17.154 1.00 57.50 391 THR A N 1
ATOM 3206 C CA . THR A 1 391 ? 41.601 -22.606 -17.031 1.00 57.50 391 THR A CA 1
ATOM 3207 C C . THR A 1 391 ? 41.715 -21.818 -18.341 1.00 57.50 391 THR A C 1
ATOM 3209 O O . THR A 1 391 ? 41.813 -22.413 -19.414 1.00 57.50 391 THR A O 1
ATOM 3212 N N . ASN A 1 392 ? 41.727 -20.483 -18.235 1.00 64.44 392 ASN A N 1
ATOM 3213 C CA . ASN A 1 392 ? 41.900 -19.485 -19.307 1.00 64.44 392 ASN A CA 1
ATOM 3214 C C . ASN A 1 392 ? 40.617 -18.933 -19.967 1.00 64.44 392 ASN A C 1
ATOM 3216 O O . ASN A 1 392 ? 40.731 -18.008 -20.766 1.00 64.44 392 ASN A O 1
ATOM 3220 N N . MET A 1 393 ? 39.403 -19.386 -19.620 1.00 68.00 393 MET A N 1
ATOM 3221 C CA . MET A 1 393 ? 38.161 -18.838 -20.215 1.00 68.00 393 MET A CA 1
ATOM 3222 C C . MET A 1 393 ? 37.959 -17.337 -19.934 1.00 68.00 393 MET A C 1
ATOM 3224 O O . MET A 1 393 ? 37.755 -16.553 -20.861 1.00 68.00 393 MET A O 1
ATOM 3228 N N . LEU A 1 394 ? 38.103 -16.915 -18.671 1.00 63.66 394 LEU A N 1
ATOM 3229 C CA . LEU A 1 394 ? 38.003 -15.504 -18.270 1.00 63.66 394 LEU A CA 1
ATOM 3230 C C . LEU A 1 394 ? 39.117 -14.650 -18.900 1.00 63.66 394 LEU A C 1
ATOM 3232 O O . LEU A 1 394 ? 38.894 -13.504 -19.286 1.00 63.66 394 LEU A O 1
ATOM 3236 N N . GLU A 1 395 ? 40.320 -15.211 -19.032 1.00 62.31 395 GLU A N 1
ATOM 3237 C CA . GLU A 1 395 ? 41.477 -14.523 -19.610 1.00 62.31 395 GLU A CA 1
ATOM 3238 C C . GLU A 1 395 ? 41.327 -14.327 -21.127 1.00 62.31 395 GLU A C 1
ATOM 3240 O O . GLU A 1 395 ? 41.570 -13.229 -21.628 1.00 62.31 395 GLU A O 1
ATOM 3245 N N . VAL A 1 396 ? 40.860 -15.351 -21.851 1.00 60.94 396 VAL A N 1
ATOM 3246 C CA . VAL A 1 396 ? 40.604 -15.312 -23.301 1.00 60.94 396 VAL A CA 1
ATOM 3247 C C . VAL A 1 396 ? 39.446 -14.373 -23.635 1.00 60.94 396 VAL A C 1
ATOM 3249 O O . VAL A 1 396 ? 39.572 -13.561 -24.556 1.00 60.94 396 VAL A O 1
ATOM 3252 N N . TRP A 1 397 ? 38.356 -14.436 -22.865 1.00 67.19 397 TRP A N 1
ATOM 3253 C CA . TRP A 1 397 ? 37.201 -13.557 -23.037 1.00 67.19 397 TRP A CA 1
ATOM 3254 C C . TRP A 1 397 ? 37.585 -12.089 -22.792 1.00 67.19 397 TRP A C 1
ATOM 3256 O O . TRP A 1 397 ? 37.406 -11.255 -23.678 1.00 67.19 397 TRP A O 1
ATOM 3266 N N . ASN A 1 398 ? 38.268 -11.778 -21.683 1.00 61.59 398 ASN A N 1
ATOM 3267 C CA . ASN A 1 398 ? 38.726 -10.413 -21.393 1.00 61.59 398 ASN A CA 1
ATOM 3268 C C . ASN A 1 398 ? 39.821 -9.909 -22.351 1.00 61.59 398 ASN A C 1
ATOM 3270 O O . ASN A 1 398 ? 39.889 -8.715 -22.647 1.00 61.59 398 ASN A O 1
ATOM 3274 N N . LYS A 1 399 ? 40.731 -10.772 -22.826 1.00 56.28 399 LYS A N 1
ATOM 3275 C CA . 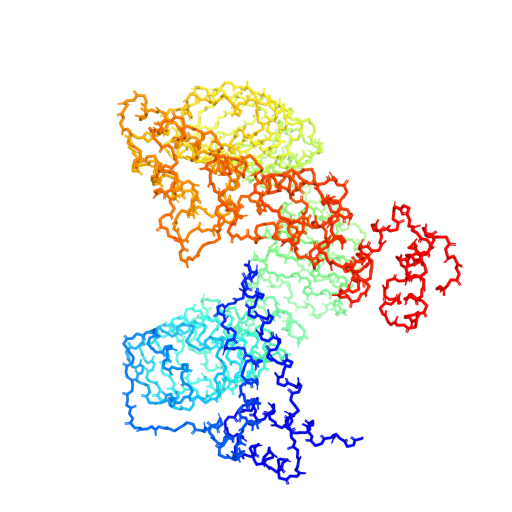LYS A 1 399 ? 41.783 -10.393 -23.787 1.00 56.28 399 LYS A CA 1
ATOM 3276 C C . LYS A 1 399 ? 41.188 -9.983 -25.136 1.00 56.28 399 LYS A C 1
ATOM 3278 O O . LYS A 1 399 ? 41.530 -8.917 -25.628 1.00 56.28 399 LYS A O 1
ATOM 3283 N N . LYS A 1 400 ? 40.240 -10.750 -25.682 1.00 54.09 400 LYS A N 1
ATOM 3284 C CA . LYS A 1 400 ? 39.606 -10.431 -26.973 1.00 54.09 400 LYS A CA 1
ATOM 3285 C C . LYS A 1 400 ? 38.651 -9.232 -26.908 1.00 54.09 400 LYS A C 1
ATOM 3287 O O . LYS A 1 400 ? 38.603 -8.466 -27.864 1.00 54.09 400 LYS A O 1
ATOM 3292 N N . GLN A 1 401 ? 37.965 -9.018 -25.780 1.00 56.47 401 GLN A N 1
ATOM 3293 C CA . GLN A 1 401 ? 37.178 -7.794 -25.550 1.00 56.47 401 GLN A CA 1
ATOM 3294 C C . GLN A 1 401 ? 38.080 -6.544 -25.522 1.00 56.47 401 GLN A C 1
ATOM 3296 O O . GLN A 1 401 ? 37.735 -5.514 -26.092 1.00 56.47 401 GLN A O 1
ATOM 3301 N N . ARG A 1 402 ? 39.288 -6.649 -24.945 1.00 48.56 402 ARG A N 1
ATOM 3302 C CA . ARG A 1 402 ? 40.311 -5.585 -24.984 1.00 48.56 402 ARG A CA 1
ATOM 3303 C C . ARG A 1 402 ? 40.931 -5.397 -26.371 1.00 48.56 402 ARG A C 1
ATOM 3305 O O . ARG A 1 402 ? 41.117 -4.257 -26.778 1.00 48.56 402 ARG A O 1
ATOM 3312 N N . ASP A 1 403 ? 41.207 -6.476 -27.103 1.00 40.50 403 ASP A N 1
ATOM 3313 C CA . ASP A 1 403 ? 41.785 -6.431 -28.458 1.00 40.50 403 ASP A CA 1
ATOM 3314 C C . ASP A 1 403 ? 40.802 -5.871 -29.507 1.00 40.50 403 ASP A C 1
ATOM 3316 O O . ASP A 1 403 ? 41.215 -5.221 -30.467 1.00 40.50 403 ASP A O 1
ATOM 3320 N N . SER A 1 404 ? 39.493 -6.041 -29.286 1.00 39.50 404 SER A N 1
ATOM 3321 C CA . SER A 1 404 ? 38.423 -5.388 -30.055 1.00 39.50 404 SER A CA 1
ATOM 3322 C C . SER A 1 404 ? 38.367 -3.865 -29.850 1.00 39.50 404 SER A C 1
ATOM 3324 O O . SER A 1 404 ? 37.786 -3.167 -30.678 1.00 39.50 404 SER A O 1
ATOM 3326 N N . ILE A 1 405 ? 38.931 -3.350 -28.751 1.00 40.16 405 ILE A N 1
ATOM 3327 C CA . ILE A 1 405 ? 38.880 -1.931 -28.355 1.00 40.16 405 ILE A CA 1
ATOM 3328 C C . ILE A 1 405 ? 40.242 -1.246 -28.583 1.00 40.16 405 ILE A C 1
ATOM 3330 O O . ILE A 1 405 ? 40.303 -0.066 -28.924 1.00 40.16 405 ILE A O 1
ATOM 3334 N N . SER A 1 406 ? 41.351 -1.983 -28.478 1.00 34.84 406 SER A N 1
ATOM 3335 C CA . SER A 1 406 ? 42.720 -1.454 -28.577 1.00 34.84 406 SER A CA 1
ATOM 3336 C C . SER A 1 406 ? 43.195 -1.136 -30.003 1.00 34.84 406 SER A C 1
ATOM 3338 O O . SER A 1 406 ? 44.263 -0.547 -30.168 1.00 34.84 406 SER A O 1
ATOM 3340 N N . GLN A 1 407 ? 42.400 -1.430 -31.039 1.00 36.25 407 GLN A N 1
ATOM 3341 C CA . GLN A 1 407 ? 42.649 -0.927 -32.398 1.00 36.25 407 GLN A CA 1
ATOM 3342 C C . GLN A 1 407 ? 42.114 0.498 -32.640 1.00 36.25 407 GLN A C 1
ATOM 3344 O O . GLN A 1 407 ? 42.398 1.077 -33.690 1.00 36.25 407 GLN A O 1
ATOM 3349 N N . SER A 1 408 ? 41.418 1.116 -31.675 1.00 35.28 408 SER A N 1
ATOM 3350 C CA . SER A 1 408 ? 40.941 2.500 -31.787 1.00 35.28 408 SER A CA 1
ATOM 3351 C C . SER A 1 408 ? 41.363 3.379 -30.599 1.00 35.28 408 SER A C 1
ATOM 3353 O O . SER A 1 408 ? 40.768 3.316 -29.531 1.00 35.28 408 SER A O 1
ATOM 3355 N N . ALA A 1 409 ? 42.317 4.278 -30.869 1.00 32.12 409 ALA A N 1
ATOM 3356 C CA . ALA A 1 409 ? 42.591 5.550 -30.181 1.00 32.12 409 ALA A CA 1
ATOM 3357 C C . ALA A 1 409 ? 43.509 5.574 -28.933 1.00 32.12 409 ALA A C 1
ATOM 3359 O O . ALA A 1 409 ? 43.113 5.290 -27.808 1.00 32.12 409 ALA A O 1
ATOM 3360 N N . ASN A 1 410 ? 44.710 6.133 -29.134 1.00 37.22 410 ASN A N 1
ATOM 3361 C CA . ASN A 1 410 ? 45.395 6.962 -28.136 1.00 37.22 410 ASN A CA 1
ATOM 3362 C C . ASN A 1 410 ? 44.655 8.320 -28.032 1.00 37.22 410 ASN A C 1
ATOM 3364 O O . ASN A 1 410 ? 44.399 8.934 -29.067 1.00 37.22 410 ASN A O 1
ATOM 3368 N N . ASN A 1 411 ? 44.373 8.794 -26.806 1.00 47.91 411 ASN A N 1
ATOM 3369 C CA . ASN A 1 411 ? 43.716 10.070 -26.417 1.00 47.91 411 ASN A CA 1
ATOM 3370 C C . ASN A 1 411 ? 42.169 10.173 -26.425 1.00 47.91 411 ASN A C 1
ATOM 3372 O O . ASN A 1 411 ? 41.643 11.285 -26.476 1.00 47.91 411 ASN A O 1
ATOM 3376 N N . ALA A 1 412 ? 41.406 9.084 -26.305 1.00 54.03 412 ALA A N 1
ATOM 3377 C CA . ALA A 1 412 ? 39.951 9.202 -26.121 1.00 54.03 412 ALA A CA 1
ATOM 3378 C C . ALA A 1 412 ? 39.572 9.396 -24.635 1.00 54.03 412 ALA A C 1
ATOM 3380 O O . ALA A 1 412 ? 39.899 8.552 -23.802 1.00 54.03 412 ALA A O 1
ATOM 3381 N N . LYS A 1 413 ? 38.869 10.495 -24.308 1.00 67.75 413 LYS A N 1
ATOM 3382 C CA . LYS A 1 413 ? 38.142 10.645 -23.031 1.00 67.75 413 LYS A CA 1
ATOM 3383 C C . LYS A 1 413 ? 37.056 9.568 -22.920 1.00 67.75 413 LYS A C 1
ATOM 3385 O O . LYS A 1 413 ? 36.509 9.137 -23.937 1.00 67.75 413 LYS A O 1
ATOM 3390 N N . TYR A 1 414 ? 36.707 9.165 -21.700 1.00 75.94 414 TYR A N 1
ATOM 3391 C CA . TYR A 1 414 ? 35.552 8.297 -21.469 1.00 75.94 414 TYR A CA 1
ATOM 3392 C C . TYR A 1 414 ? 34.275 9.062 -21.821 1.00 75.94 414 TYR A C 1
ATOM 3394 O O . TYR A 1 414 ? 34.043 10.127 -21.263 1.00 75.94 414 TYR A O 1
ATOM 3402 N N . LEU A 1 415 ? 33.451 8.525 -22.721 1.00 80.75 415 LEU A N 1
ATOM 3403 C CA . LEU A 1 415 ? 32.225 9.174 -23.197 1.00 80.75 415 LEU A CA 1
ATOM 3404 C C . LEU A 1 415 ? 30.987 8.389 -22.728 1.00 80.75 415 LEU A C 1
ATOM 3406 O O . LEU A 1 415 ? 30.440 7.602 -23.509 1.00 80.75 415 LEU A O 1
ATOM 3410 N N . PRO A 1 416 ? 30.568 8.531 -21.456 1.00 76.19 416 PRO A N 1
ATOM 3411 C CA . PRO A 1 416 ? 29.352 7.899 -20.969 1.00 76.19 416 PRO A CA 1
ATOM 3412 C C . PRO A 1 416 ? 28.126 8.441 -21.711 1.00 76.19 416 PRO A C 1
ATOM 3414 O O . PRO A 1 416 ? 27.987 9.644 -21.939 1.00 76.19 416 PRO A O 1
ATOM 3417 N N . LYS A 1 417 ? 27.209 7.541 -22.062 1.00 82.00 417 LYS A N 1
ATOM 3418 C CA . LYS A 1 417 ? 25.939 7.861 -22.734 1.00 82.00 417 LYS A CA 1
ATOM 3419 C C . LYS A 1 417 ? 24.749 7.868 -21.777 1.00 82.00 417 LYS A C 1
ATOM 3421 O O . LYS A 1 417 ? 23.644 8.221 -22.176 1.00 82.00 417 LYS A O 1
ATOM 3426 N N . SER A 1 418 ? 24.955 7.459 -20.525 1.00 79.69 418 SER A N 1
ATOM 3427 C CA . SER A 1 418 ? 23.904 7.343 -19.515 1.00 79.69 418 SER A CA 1
ATOM 3428 C C . SER A 1 418 ? 24.405 7.693 -18.111 1.00 79.69 418 SER A C 1
ATOM 3430 O O . SER A 1 418 ? 25.597 7.582 -17.816 1.00 79.69 418 SER A O 1
ATOM 3432 N N . ASN A 1 419 ? 23.476 8.062 -17.217 1.00 85.25 419 ASN A N 1
ATOM 3433 C CA . ASN A 1 419 ? 23.752 8.276 -15.789 1.00 85.25 419 ASN A CA 1
ATOM 3434 C C . ASN A 1 419 ? 24.477 7.073 -15.160 1.00 85.25 419 ASN A C 1
ATOM 3436 O O . ASN A 1 419 ? 25.425 7.239 -14.400 1.00 85.25 419 ASN A O 1
ATOM 3440 N N . ALA A 1 420 ? 24.065 5.853 -15.520 1.00 76.62 420 ALA A N 1
ATOM 3441 C CA . ALA A 1 420 ? 24.638 4.623 -14.983 1.00 76.62 420 ALA A CA 1
ATOM 3442 C C . ALA A 1 420 ? 26.108 4.431 -15.392 1.00 76.62 420 ALA A C 1
ATOM 3444 O O . ALA A 1 420 ? 26.926 4.044 -14.557 1.00 76.62 420 ALA A O 1
ATOM 3445 N N . GLU A 1 421 ? 26.447 4.722 -16.652 1.00 73.94 421 GLU A N 1
ATOM 3446 C CA . GLU A 1 421 ? 27.831 4.689 -17.138 1.00 73.94 421 GLU A CA 1
ATOM 3447 C C . GLU A 1 421 ? 28.686 5.749 -16.444 1.00 73.94 421 GLU A C 1
ATOM 3449 O O . GLU A 1 421 ? 29.759 5.429 -15.932 1.00 73.94 421 GLU A O 1
ATOM 3454 N N . LEU A 1 422 ? 28.185 6.987 -16.349 1.00 87.50 422 LEU A N 1
ATOM 3455 C CA . LEU A 1 422 ? 28.877 8.065 -15.643 1.00 87.50 422 LEU A CA 1
ATOM 3456 C C . LEU A 1 422 ? 29.127 7.686 -14.176 1.00 87.50 422 LEU A C 1
ATOM 3458 O O . LEU A 1 422 ? 30.254 7.779 -13.693 1.00 87.50 422 LEU A O 1
ATOM 3462 N N . LYS A 1 423 ? 28.109 7.163 -13.484 1.00 86.31 423 LYS A N 1
ATOM 3463 C CA . LYS A 1 423 ? 28.214 6.712 -12.090 1.00 86.31 423 LYS A CA 1
ATOM 3464 C C . LYS A 1 423 ? 29.256 5.609 -11.906 1.00 86.31 423 LYS A C 1
ATOM 3466 O O . LYS A 1 423 ? 29.971 5.611 -10.906 1.00 86.31 423 LYS A O 1
ATOM 3471 N N . ALA A 1 424 ? 29.348 4.669 -12.847 1.00 77.88 424 ALA A N 1
ATOM 3472 C CA . ALA A 1 424 ? 30.339 3.597 -12.797 1.00 77.88 424 ALA A CA 1
ATOM 3473 C C . ALA A 1 424 ? 31.769 4.144 -12.922 1.00 77.88 424 ALA A C 1
ATOM 3475 O O . ALA A 1 424 ? 32.623 3.790 -12.109 1.00 77.88 424 ALA A O 1
ATOM 3476 N N . LEU A 1 425 ? 32.003 5.061 -13.866 1.00 82.38 425 LEU A N 1
ATOM 3477 C CA . LEU A 1 425 ? 33.298 5.731 -14.035 1.00 82.38 425 LEU A CA 1
ATOM 3478 C C . LEU A 1 425 ? 33.671 6.546 -12.787 1.00 82.38 425 LEU A C 1
ATOM 3480 O O . LEU A 1 425 ? 34.795 6.464 -12.297 1.00 82.38 425 LEU A O 1
ATOM 3484 N N . CYS A 1 426 ? 32.711 7.269 -12.205 1.00 84.44 426 CYS A N 1
ATOM 3485 C CA . CYS A 1 426 ? 32.925 8.059 -10.992 1.00 84.44 426 CYS A CA 1
ATOM 3486 C C . CYS A 1 426 ? 33.293 7.216 -9.761 1.00 84.44 426 CYS A C 1
ATOM 3488 O O . CYS A 1 426 ? 34.011 7.706 -8.889 1.00 84.44 426 CYS A O 1
ATOM 3490 N N . LYS A 1 427 ? 32.866 5.951 -9.675 1.00 81.19 427 LYS A N 1
ATOM 3491 C CA . LYS A 1 427 ? 33.225 5.049 -8.561 1.00 81.19 427 LYS A CA 1
ATOM 3492 C C . LYS A 1 427 ? 34.648 4.496 -8.641 1.00 81.19 427 LYS A C 1
ATOM 3494 O O . LYS A 1 427 ? 35.165 4.006 -7.641 1.00 81.19 427 LYS A O 1
ATOM 3499 N N . GLN A 1 428 ? 35.284 4.556 -9.806 1.00 77.38 428 GLN A N 1
ATOM 3500 C CA . GLN A 1 428 ? 36.631 4.035 -10.004 1.00 77.38 428 GLN A CA 1
ATOM 3501 C C . GLN A 1 428 ? 37.670 5.069 -9.545 1.00 77.38 428 GLN A C 1
ATOM 3503 O O . GLN A 1 428 ? 37.857 6.100 -10.185 1.00 77.38 428 GLN A O 1
ATOM 3508 N N . GLU A 1 429 ? 38.348 4.811 -8.420 1.00 74.25 429 GLU A N 1
ATOM 3509 C CA . GLU A 1 429 ? 39.332 5.739 -7.824 1.00 74.25 429 GLU A CA 1
ATOM 3510 C C . GLU A 1 429 ? 40.530 6.034 -8.744 1.00 74.25 429 GLU A C 1
ATOM 3512 O O . GLU A 1 429 ? 41.155 7.085 -8.633 1.00 74.25 429 GLU A O 1
ATOM 3517 N N . ASN A 1 430 ? 40.836 5.133 -9.680 1.00 76.06 430 ASN A N 1
ATOM 3518 C CA . ASN A 1 430 ? 41.900 5.297 -10.669 1.00 76.06 430 ASN A CA 1
ATOM 3519 C C . ASN A 1 430 ? 41.495 6.153 -11.884 1.00 76.06 430 ASN A C 1
ATOM 3521 O O . ASN A 1 430 ? 42.366 6.495 -12.685 1.00 76.06 430 ASN A O 1
ATOM 3525 N N . ILE A 1 431 ? 40.210 6.496 -12.035 1.00 78.38 431 ILE A N 1
ATOM 3526 C CA . ILE A 1 431 ? 39.734 7.410 -13.077 1.00 78.38 431 ILE A CA 1
ATOM 3527 C C . ILE A 1 431 ? 39.695 8.835 -12.524 1.00 78.38 431 ILE A C 1
ATOM 3529 O O . ILE A 1 431 ? 39.018 9.130 -11.529 1.00 78.38 431 ILE A O 1
ATOM 3533 N N . LYS A 1 432 ? 40.397 9.740 -13.213 1.00 85.25 432 LYS A N 1
ATOM 3534 C CA . LYS A 1 432 ? 40.304 11.181 -12.968 1.00 85.25 432 LYS A CA 1
ATOM 3535 C C . LYS A 1 432 ? 39.004 11.709 -13.558 1.00 85.25 432 LYS A C 1
ATOM 3537 O O . LYS A 1 432 ? 38.662 11.387 -14.693 1.00 85.25 432 LYS A O 1
ATOM 3542 N N . LEU A 1 433 ? 38.302 12.568 -12.820 1.00 90.31 433 LEU A N 1
ATOM 3543 C CA . LEU A 1 433 ? 37.020 13.111 -13.284 1.00 90.31 433 LEU A CA 1
ATOM 3544 C C . LEU A 1 433 ? 37.181 13.975 -14.548 1.00 90.31 433 LEU A C 1
ATOM 3546 O O . LEU A 1 433 ? 36.264 14.016 -15.363 1.00 90.31 433 LEU A O 1
ATOM 3550 N N . SER A 1 434 ? 38.360 14.573 -14.765 1.00 88.25 434 SER A N 1
ATOM 3551 C CA . SER A 1 434 ? 38.719 15.331 -15.977 1.00 88.25 434 SER A CA 1
ATOM 3552 C C . SER A 1 434 ? 38.761 14.503 -17.266 1.00 88.25 434 SER A C 1
ATOM 3554 O O . SER A 1 434 ? 38.674 15.055 -18.369 1.00 88.25 434 SER A O 1
ATOM 3556 N N . ASP A 1 435 ? 38.928 13.186 -17.133 1.00 85.56 435 ASP A N 1
ATOM 3557 C CA . ASP A 1 435 ? 39.074 12.264 -18.262 1.00 85.56 435 ASP A CA 1
ATOM 3558 C C . ASP A 1 435 ? 37.707 11.768 -18.762 1.00 85.56 435 ASP A C 1
ATOM 3560 O O . ASP A 1 435 ? 37.639 11.003 -19.724 1.00 85.56 435 ASP A O 1
ATOM 3564 N N . ILE A 1 436 ? 36.619 12.216 -18.126 1.00 86.88 436 ILE A N 1
ATOM 3565 C CA . ILE A 1 436 ? 35.238 11.887 -18.469 1.00 86.88 436 ILE A CA 1
ATOM 3566 C C . ILE A 1 436 ? 34.623 13.058 -19.242 1.00 86.88 436 ILE A C 1
ATOM 3568 O O . ILE A 1 436 ? 34.635 14.202 -18.790 1.00 86.88 436 ILE A O 1
ATOM 3572 N N . ASP A 1 437 ? 34.079 12.771 -20.417 1.00 86.25 437 ASP A N 1
ATOM 3573 C CA . ASP A 1 437 ? 33.311 13.702 -21.234 1.00 86.25 437 ASP A CA 1
ATOM 3574 C C . ASP A 1 437 ? 31.815 13.562 -20.918 1.00 86.25 437 ASP A C 1
ATOM 3576 O O . ASP A 1 437 ? 31.166 12.591 -21.303 1.00 86.25 437 ASP A O 1
ATOM 3580 N N . THR A 1 438 ? 31.255 14.532 -20.195 1.00 93.44 438 THR A N 1
ATOM 3581 C CA . THR A 1 438 ? 29.845 14.526 -19.777 1.00 93.44 438 THR A CA 1
ATOM 3582 C C . THR A 1 438 ? 28.898 15.201 -20.767 1.00 93.44 438 THR A C 1
ATOM 3584 O O . THR A 1 438 ? 27.713 15.329 -20.465 1.00 93.44 438 THR A O 1
ATOM 3587 N N . SER A 1 439 ? 29.372 15.612 -21.949 1.00 88.25 439 SER A N 1
ATOM 3588 C CA . SER A 1 439 ? 28.591 16.419 -22.905 1.00 88.25 439 SER A CA 1
ATOM 3589 C C . SER A 1 439 ? 27.291 15.758 -23.385 1.00 88.25 439 SER A C 1
ATOM 3591 O O . SER A 1 439 ? 26.350 16.456 -23.768 1.00 88.25 439 SER A O 1
ATOM 3593 N N . LEU A 1 440 ? 27.195 14.425 -23.333 1.00 85.75 440 LEU A N 1
ATOM 3594 C CA . LEU A 1 440 ? 25.993 13.669 -23.715 1.00 85.75 440 LEU A CA 1
ATOM 3595 C C . LEU A 1 440 ? 25.017 13.408 -22.557 1.00 85.75 440 LEU A C 1
ATOM 3597 O O . LEU A 1 440 ? 23.934 12.867 -22.781 1.00 85.75 440 LEU A O 1
ATOM 3601 N N . ILE A 1 441 ? 25.381 13.755 -21.324 1.00 95.50 441 ILE A N 1
ATOM 3602 C CA . ILE A 1 441 ? 24.625 13.368 -20.133 1.00 95.50 441 ILE A CA 1
ATOM 3603 C C . ILE A 1 441 ? 23.485 14.351 -19.870 1.00 95.50 441 ILE A C 1
ATOM 3605 O O . ILE A 1 441 ? 23.690 15.555 -19.734 1.00 95.50 441 ILE A O 1
ATOM 3609 N N . THR A 1 442 ? 22.271 13.812 -19.745 1.00 95.00 442 THR A N 1
ATOM 3610 C CA . THR A 1 442 ? 21.066 14.576 -19.388 1.00 95.00 442 THR A CA 1
ATOM 3611 C C . THR A 1 442 ? 20.607 14.351 -17.945 1.00 95.00 442 THR A C 1
ATOM 3613 O O . THR A 1 442 ? 19.801 15.122 -17.435 1.00 95.00 442 THR A O 1
ATOM 3616 N N . ASP A 1 443 ? 21.107 13.311 -17.277 1.00 96.56 443 ASP A N 1
ATOM 3617 C CA . ASP A 1 443 ? 20.731 12.921 -15.914 1.00 96.56 443 ASP A CA 1
ATOM 3618 C C . ASP A 1 443 ? 21.993 12.669 -15.077 1.00 96.56 443 ASP A C 1
ATOM 3620 O O . ASP A 1 443 ? 22.770 11.749 -15.346 1.00 96.56 443 ASP A O 1
ATOM 3624 N N . MET A 1 444 ? 22.193 13.496 -14.055 1.00 97.88 444 MET A N 1
ATOM 3625 C CA . MET A 1 444 ? 23.273 13.396 -13.070 1.00 97.88 444 MET A CA 1
ATOM 3626 C C . MET A 1 444 ? 22.741 13.082 -11.665 1.00 97.88 444 MET A C 1
ATOM 3628 O O . MET A 1 444 ? 23.450 13.252 -10.668 1.00 97.88 444 MET A O 1
ATOM 3632 N N . SER A 1 445 ? 21.502 12.595 -11.572 1.00 96.38 445 SER A N 1
ATOM 3633 C CA . SER A 1 445 ? 20.902 12.213 -10.305 1.00 96.38 445 SER A CA 1
ATOM 3634 C C . SER A 1 445 ? 21.744 11.147 -9.601 1.00 96.38 445 SER A C 1
ATOM 3636 O O . SER A 1 445 ? 22.296 10.212 -10.196 1.00 96.38 445 SER A O 1
ATOM 3638 N N . ARG A 1 446 ? 21.876 11.324 -8.290 1.00 94.31 446 ARG A N 1
ATOM 3639 C CA . ARG A 1 446 ? 22.491 10.378 -7.357 1.00 94.31 446 ARG A CA 1
ATOM 3640 C C . ARG A 1 446 ? 23.902 9.876 -7.706 1.00 94.31 446 ARG A C 1
ATOM 3642 O O . ARG A 1 446 ? 24.250 8.751 -7.328 1.00 94.31 446 ARG A O 1
ATOM 3649 N N . LEU A 1 447 ? 24.719 10.643 -8.434 1.00 93.75 447 LEU A N 1
ATOM 3650 C CA . LEU A 1 447 ? 26.052 10.187 -8.866 1.00 93.75 447 LEU A CA 1
ATOM 3651 C C . LEU A 1 447 ? 26.991 9.881 -7.692 1.00 93.75 447 LEU A C 1
ATOM 3653 O O . LEU A 1 447 ? 27.611 8.816 -7.679 1.00 93.75 447 LEU A O 1
ATOM 3657 N N . PHE A 1 448 ? 27.036 10.762 -6.692 1.00 92.94 448 PHE A N 1
ATOM 3658 C CA . PHE A 1 448 ? 27.911 10.668 -5.520 1.00 92.94 448 PHE A CA 1
ATOM 3659 C C . PHE A 1 448 ? 27.139 10.459 -4.204 1.00 92.94 448 PHE A C 1
ATOM 3661 O O . PHE A 1 448 ? 27.706 10.636 -3.124 1.00 92.94 448 PHE A O 1
ATOM 3668 N N . THR A 1 449 ? 25.861 10.056 -4.258 1.00 88.75 449 THR A N 1
ATOM 3669 C CA . THR A 1 449 ? 25.042 9.898 -3.046 1.00 88.75 449 THR A CA 1
ATOM 3670 C C . THR A 1 449 ? 25.631 8.869 -2.083 1.00 88.75 449 THR A C 1
ATOM 3672 O O . THR A 1 449 ? 25.831 7.715 -2.468 1.00 88.75 449 THR A O 1
ATOM 3675 N N . GLY A 1 450 ? 25.865 9.264 -0.832 1.00 79.31 450 GLY A N 1
ATOM 3676 C CA . GLY A 1 450 ? 26.437 8.411 0.209 1.00 79.31 450 GLY A CA 1
ATOM 3677 C C . GLY A 1 450 ? 27.866 7.949 -0.091 1.00 79.31 450 GLY A C 1
ATOM 3678 O O . GLY A 1 450 ? 28.348 7.013 0.548 1.00 79.31 450 GLY A O 1
ATOM 3679 N N . GLU A 1 451 ? 28.538 8.550 -1.079 1.00 76.88 451 GLU A N 1
ATOM 3680 C CA . GLU A 1 451 ? 29.894 8.171 -1.463 1.00 76.88 451 GLU A CA 1
ATOM 3681 C C . GLU A 1 451 ? 30.894 8.659 -0.407 1.00 76.88 451 GLU A C 1
ATOM 3683 O O . GLU A 1 451 ? 31.171 9.852 -0.275 1.00 76.88 451 GLU A O 1
ATOM 3688 N N . VAL A 1 452 ? 31.431 7.708 0.358 1.00 75.94 452 VAL A N 1
ATOM 3689 C CA . VAL A 1 452 ? 32.392 7.947 1.447 1.00 75.94 452 VAL A CA 1
ATOM 3690 C C . VAL A 1 452 ? 33.831 7.594 1.065 1.00 75.94 452 VAL A C 1
ATOM 3692 O O . VAL A 1 452 ? 34.753 7.931 1.810 1.00 75.94 452 VAL A O 1
ATOM 3695 N N . LYS A 1 453 ? 34.058 6.912 -0.067 1.00 81.50 453 LYS A N 1
ATOM 3696 C CA . LYS A 1 453 ? 35.407 6.499 -0.486 1.00 81.50 453 LYS A CA 1
ATOM 3697 C C . LYS A 1 453 ? 36.105 7.580 -1.303 1.00 81.50 453 LYS A C 1
ATOM 3699 O O . LYS A 1 453 ? 37.272 7.879 -1.049 1.00 81.50 453 LYS A O 1
ATOM 3704 N N . ARG A 1 454 ? 35.389 8.222 -2.234 1.00 83.88 454 ARG A N 1
ATOM 3705 C CA . ARG A 1 454 ? 35.957 9.293 -3.065 1.00 83.88 454 ARG A CA 1
ATOM 3706 C C . ARG A 1 454 ? 36.160 10.573 -2.247 1.00 83.88 454 ARG A C 1
ATOM 3708 O O . ARG A 1 454 ? 35.209 11.243 -1.862 1.00 83.88 454 ARG A O 1
ATOM 3715 N N . LYS A 1 455 ? 37.430 10.918 -2.020 1.00 87.19 455 LYS A N 1
ATOM 3716 C CA . LYS A 1 455 ? 37.857 12.151 -1.331 1.00 87.19 455 LYS A CA 1
ATOM 3717 C C . LYS A 1 455 ? 38.334 13.244 -2.287 1.00 87.19 455 LYS A C 1
ATOM 3719 O O . LYS A 1 455 ? 38.324 14.412 -1.919 1.00 87.19 455 LYS A O 1
ATOM 3724 N N . ASP A 1 456 ? 38.759 12.862 -3.492 1.00 87.44 456 ASP A N 1
ATOM 3725 C CA . ASP A 1 456 ? 39.243 13.778 -4.523 1.00 87.44 456 ASP A CA 1
ATOM 3726 C C . ASP A 1 456 ? 38.191 13.967 -5.625 1.00 87.44 456 ASP A C 1
ATOM 3728 O O . ASP A 1 456 ? 37.760 13.010 -6.284 1.00 87.44 456 ASP A O 1
ATOM 3732 N N . PHE A 1 457 ? 37.792 15.227 -5.797 1.00 92.25 457 PHE A N 1
ATOM 3733 C CA . PHE A 1 457 ? 36.831 15.698 -6.794 1.00 92.25 457 PHE A CA 1
ATOM 3734 C C . PHE A 1 457 ? 37.484 16.606 -7.848 1.00 92.25 457 PHE A C 1
ATOM 3736 O O . PHE A 1 457 ? 36.773 17.237 -8.625 1.00 92.25 457 PHE A O 1
ATOM 3743 N N . SER A 1 458 ? 38.817 16.690 -7.887 1.00 89.81 458 SER A N 1
ATOM 3744 C CA . SER A 1 458 ? 39.524 17.504 -8.877 1.00 89.81 458 SER A CA 1
ATOM 3745 C C . SER A 1 458 ? 39.180 17.092 -10.316 1.00 89.81 458 SER A C 1
ATOM 3747 O O . SER A 1 458 ? 39.076 15.905 -10.651 1.00 89.81 458 SER A O 1
ATOM 3749 N N . GLY A 1 459 ? 38.969 18.091 -11.174 1.00 90.56 459 GLY A N 1
ATOM 3750 C CA . GLY A 1 459 ? 38.570 17.917 -12.568 1.00 90.56 459 GLY A CA 1
ATOM 3751 C C . GLY A 1 459 ? 37.056 17.904 -12.795 1.00 90.56 459 GLY A C 1
ATOM 3752 O O . GLY A 1 459 ? 36.633 17.964 -13.950 1.00 90.56 459 GLY A O 1
ATOM 3753 N N . ILE A 1 460 ? 36.228 17.860 -11.745 1.00 95.56 460 ILE A N 1
ATOM 3754 C CA . ILE A 1 460 ? 34.761 17.895 -11.879 1.00 95.56 460 ILE A CA 1
ATOM 3755 C C . ILE A 1 460 ? 34.247 19.264 -12.369 1.00 95.56 460 ILE A C 1
ATOM 3757 O O . ILE A 1 460 ? 33.217 19.361 -13.034 1.00 95.56 460 ILE A O 1
ATOM 3761 N N . GLU A 1 461 ? 34.993 20.335 -12.105 1.00 93.25 461 GLU A N 1
ATOM 3762 C CA . GLU A 1 461 ? 34.729 21.696 -12.579 1.00 93.25 461 GLU A CA 1
ATOM 3763 C C . GLU A 1 461 ? 34.814 21.827 -14.110 1.00 93.25 461 GLU A C 1
ATOM 3765 O O . GLU A 1 461 ? 34.298 22.794 -14.672 1.00 93.25 461 GLU A O 1
ATOM 3770 N N . SER A 1 462 ? 35.451 20.849 -14.775 1.00 91.44 462 SER A N 1
ATOM 3771 C CA . SER A 1 462 ? 35.618 20.785 -16.234 1.00 91.44 462 SER A CA 1
ATOM 3772 C C . SER A 1 462 ? 34.472 20.084 -16.970 1.00 91.44 462 SER A C 1
ATOM 3774 O O . SER A 1 462 ? 34.479 20.033 -18.201 1.00 91.44 462 SER A O 1
ATOM 3776 N N . TRP A 1 463 ? 33.503 19.530 -16.238 1.00 96.25 463 TRP A N 1
ATOM 3777 C CA . TRP A 1 463 ? 32.363 18.833 -16.822 1.00 96.25 463 TRP A CA 1
ATOM 3778 C C . TRP A 1 463 ? 31.440 19.775 -17.591 1.00 96.25 463 TRP A C 1
ATOM 3780 O O . TRP A 1 463 ? 31.063 20.845 -17.112 1.00 96.25 463 TRP A O 1
ATOM 3790 N N . ASP A 1 464 ? 31.021 19.328 -18.773 1.00 93.69 464 ASP A N 1
ATOM 3791 C CA . ASP A 1 464 ? 29.933 19.959 -19.507 1.00 93.69 464 ASP A CA 1
ATOM 3792 C C . ASP A 1 464 ? 28.599 19.491 -18.915 1.00 93.69 464 ASP A C 1
ATOM 3794 O O . ASP A 1 464 ? 28.231 18.320 -19.023 1.00 93.69 464 ASP A O 1
ATOM 3798 N N . THR A 1 465 ? 27.894 20.411 -18.258 1.00 97.31 465 THR A N 1
ATOM 3799 C CA . THR A 1 465 ? 26.576 20.193 -17.641 1.00 97.31 465 THR A CA 1
ATOM 3800 C C . THR A 1 465 ? 25.437 20.827 -18.440 1.00 97.31 465 THR A C 1
ATOM 3802 O O . THR A 1 465 ? 24.277 20.749 -18.038 1.00 97.31 465 THR A O 1
ATOM 3805 N N . SER A 1 466 ? 25.729 21.402 -19.613 1.00 96.12 466 SER A N 1
ATOM 3806 C CA . SER A 1 466 ? 24.781 22.214 -20.392 1.00 96.12 466 SER A CA 1
ATOM 3807 C C . SER A 1 466 ? 23.588 21.443 -20.972 1.00 96.12 466 SER A C 1
ATOM 3809 O O . SER A 1 466 ? 22.640 22.057 -21.475 1.00 96.12 466 SER A O 1
ATOM 3811 N N . ASN A 1 467 ? 23.613 20.108 -20.919 1.00 94.38 467 ASN A N 1
ATOM 3812 C CA . ASN A 1 467 ? 22.526 19.223 -21.345 1.00 94.38 467 ASN A CA 1
ATOM 3813 C C . ASN A 1 467 ? 21.774 18.559 -20.182 1.00 94.38 467 ASN A C 1
ATOM 3815 O O . ASN A 1 467 ? 20.769 17.892 -20.425 1.00 94.38 467 ASN A O 1
ATOM 3819 N N . VAL A 1 468 ? 22.209 18.772 -18.940 1.00 98.31 468 VAL A N 1
ATOM 3820 C CA . VAL A 1 468 ? 21.639 18.117 -17.760 1.00 98.31 468 VAL A CA 1
ATOM 3821 C C . VAL A 1 468 ? 20.282 18.723 -17.400 1.00 98.31 468 VAL A C 1
ATOM 3823 O O . VAL A 1 468 ? 20.108 19.942 -17.377 1.00 98.31 468 VAL A O 1
ATOM 3826 N N . VAL A 1 469 ? 19.315 17.851 -17.114 1.00 97.81 469 VAL A N 1
ATOM 3827 C CA . VAL A 1 469 ? 17.936 18.186 -16.733 1.00 97.81 469 VAL A CA 1
ATOM 3828 C C . VAL A 1 469 ? 17.630 17.753 -15.291 1.00 97.81 469 VAL A C 1
ATOM 3830 O O . VAL A 1 469 ? 16.837 18.416 -14.624 1.00 97.81 469 VAL A O 1
ATOM 3833 N N . ASP A 1 470 ? 18.281 16.704 -14.777 1.00 97.94 470 ASP A N 1
ATOM 3834 C CA . ASP A 1 470 ? 18.108 16.203 -13.402 1.00 97.94 470 ASP A CA 1
ATOM 3835 C C . ASP A 1 470 ? 19.457 16.122 -12.662 1.00 97.94 470 ASP A C 1
ATOM 3837 O O . ASP A 1 470 ? 20.405 15.506 -13.155 1.00 97.94 470 ASP A O 1
ATOM 3841 N N . MET A 1 471 ? 19.546 16.762 -11.490 1.00 98.50 471 MET A N 1
ATOM 3842 C CA . MET A 1 471 ? 20.697 16.730 -10.572 1.00 98.50 471 MET A CA 1
ATOM 3843 C C . MET A 1 471 ? 20.300 16.278 -9.153 1.00 98.50 471 MET A C 1
ATOM 3845 O O . MET A 1 471 ? 21.044 16.493 -8.190 1.00 98.50 471 MET A O 1
ATOM 3849 N N . SER A 1 472 ? 19.130 15.654 -9.002 1.00 97.81 472 SER A N 1
ATOM 3850 C CA . SER A 1 472 ? 18.582 15.267 -7.703 1.00 97.81 472 SER A CA 1
ATOM 3851 C C . SER A 1 472 ? 19.541 14.364 -6.927 1.00 97.81 472 SER A C 1
ATOM 3853 O O . SER A 1 472 ? 20.084 13.374 -7.430 1.00 97.81 472 SER A O 1
ATOM 3855 N N . SER A 1 473 ? 19.790 14.726 -5.670 1.00 96.88 473 SER A N 1
ATOM 3856 C CA . SER A 1 473 ? 20.652 13.999 -4.738 1.00 96.88 473 SER A CA 1
ATOM 3857 C C . SER A 1 473 ? 22.078 13.732 -5.241 1.00 96.88 473 SER A C 1
ATOM 3859 O O . SER A 1 473 ? 22.739 12.834 -4.713 1.00 96.88 473 SER A O 1
ATOM 3861 N N . MET A 1 474 ? 22.576 14.472 -6.244 1.00 97.12 474 MET A N 1
ATOM 3862 C CA . MET A 1 474 ? 23.882 14.221 -6.874 1.00 97.12 474 MET A CA 1
ATOM 3863 C C . MET A 1 474 ? 25.023 14.110 -5.851 1.00 97.12 474 MET A C 1
ATOM 3865 O O . MET A 1 474 ? 25.852 13.214 -5.995 1.00 97.12 474 MET A O 1
ATOM 3869 N N . PHE A 1 475 ? 25.013 14.939 -4.802 1.00 96.62 475 PHE A N 1
ATOM 3870 C CA . PHE A 1 475 ? 25.972 14.951 -3.688 1.00 96.62 475 PHE A CA 1
ATOM 3871 C C . PHE A 1 475 ? 25.316 14.690 -2.317 1.00 96.62 475 PHE A C 1
ATOM 3873 O O . PHE A 1 475 ? 25.845 15.085 -1.276 1.00 96.62 475 PHE A O 1
ATOM 3880 N N . GLY A 1 476 ? 24.149 14.037 -2.295 1.00 94.44 476 GLY A N 1
ATOM 3881 C CA . GLY A 1 476 ? 23.443 13.725 -1.051 1.00 94.44 476 GLY A CA 1
ATOM 3882 C C . GLY A 1 476 ? 24.275 12.809 -0.143 1.00 94.44 476 GLY A C 1
ATOM 3883 O O . GLY A 1 476 ? 24.761 11.776 -0.578 1.00 94.44 476 GLY A O 1
ATOM 3884 N N . CYS A 1 477 ? 24.458 13.149 1.124 1.00 91.94 477 CYS A N 1
ATOM 3885 C CA . CYS A 1 477 ? 25.301 12.470 2.099 1.00 91.94 477 CYS A CA 1
ATOM 3886 C C . CYS A 1 477 ? 26.751 12.280 1.614 1.00 91.94 477 CYS A C 1
ATOM 3888 O O . CYS A 1 477 ? 27.353 11.246 1.901 1.00 91.94 477 CYS A O 1
ATOM 3890 N N . SER A 1 478 ? 27.313 13.237 0.863 1.00 91.00 478 SER A N 1
ATOM 3891 C CA . SER A 1 478 ? 28.728 13.243 0.456 1.00 91.00 478 SER A CA 1
ATOM 3892 C C . SER A 1 478 ? 29.571 14.088 1.436 1.00 91.00 478 SER A C 1
ATOM 3894 O O . SER A 1 478 ? 29.753 15.288 1.212 1.00 91.00 478 SER A O 1
ATOM 3896 N N . PRO A 1 479 ? 30.138 13.513 2.518 1.00 86.44 479 PRO A N 1
ATOM 3897 C CA . PRO A 1 479 ? 30.758 14.282 3.607 1.00 86.44 479 PRO A CA 1
ATOM 3898 C C . PRO A 1 479 ? 32.062 14.999 3.223 1.00 86.44 479 PRO A C 1
ATOM 3900 O O . PRO A 1 479 ? 32.531 15.848 3.975 1.00 86.44 479 PRO A O 1
ATOM 3903 N N . TYR A 1 480 ? 32.665 14.657 2.078 1.00 91.56 480 TYR A N 1
ATOM 3904 C CA . TYR A 1 480 ? 33.925 15.236 1.594 1.00 91.56 480 TYR A CA 1
ATOM 3905 C C . TYR A 1 480 ? 33.745 16.233 0.442 1.00 91.56 480 TYR A C 1
ATOM 3907 O O . TYR A 1 480 ? 34.732 16.797 -0.036 1.00 91.56 480 TYR A O 1
ATOM 3915 N N . PHE A 1 481 ? 32.515 16.468 -0.021 1.00 95.00 481 PHE A N 1
ATOM 3916 C CA . PHE A 1 481 ? 32.287 17.344 -1.163 1.00 95.00 481 PHE A CA 1
ATOM 3917 C C . PHE A 1 481 ? 32.304 18.828 -0.758 1.00 95.00 481 PHE A C 1
ATOM 3919 O O . PHE A 1 481 ? 31.456 19.298 -0.003 1.00 95.00 481 PHE A O 1
ATOM 3926 N N . ASN A 1 482 ? 33.276 19.579 -1.282 1.00 95.62 482 ASN A N 1
ATOM 3927 C CA . ASN A 1 482 ? 33.369 21.039 -1.145 1.00 95.62 482 ASN A CA 1
ATOM 3928 C C . ASN A 1 482 ? 34.093 21.685 -2.346 1.00 95.62 482 ASN A C 1
ATOM 3930 O O . ASN A 1 482 ? 34.765 22.703 -2.193 1.00 95.62 482 ASN A O 1
ATOM 3934 N N . HIS A 1 483 ? 34.044 21.054 -3.525 1.00 95.06 483 HIS A N 1
ATOM 3935 C CA . HIS A 1 483 ? 34.740 21.546 -4.719 1.00 95.06 483 HIS A CA 1
ATOM 3936 C C . HIS A 1 483 ? 33.945 22.673 -5.390 1.00 95.06 483 HIS A C 1
ATOM 3938 O O . HIS A 1 483 ? 32.715 22.634 -5.396 1.00 95.06 483 HIS A O 1
ATOM 3944 N N . ASN A 1 484 ? 34.626 23.684 -5.939 1.00 95.25 484 ASN A N 1
ATOM 3945 C CA . ASN A 1 484 ? 33.949 24.810 -6.582 1.00 95.25 484 ASN A CA 1
ATOM 3946 C C . ASN A 1 484 ? 33.348 24.379 -7.932 1.00 95.25 484 ASN A C 1
ATOM 3948 O O . ASN A 1 484 ? 34.072 23.931 -8.818 1.00 95.25 484 ASN A O 1
ATOM 3952 N N . ILE A 1 485 ? 32.032 24.546 -8.071 1.00 97.38 485 ILE A N 1
ATOM 3953 C CA . ILE A 1 485 ? 31.230 24.184 -9.251 1.00 97.38 485 ILE A CA 1
ATOM 3954 C C . ILE A 1 485 ? 30.429 25.376 -9.805 1.00 97.38 485 ILE A C 1
ATOM 3956 O O . ILE A 1 485 ? 29.477 25.207 -10.567 1.00 97.38 485 ILE A O 1
ATOM 3960 N N . GLU A 1 486 ? 30.812 26.605 -9.451 1.00 95.75 486 GLU A N 1
ATOM 3961 C CA . GLU A 1 486 ? 30.171 27.834 -9.942 1.00 95.75 486 GLU A CA 1
ATOM 3962 C C . GLU A 1 486 ? 30.217 27.944 -11.484 1.00 95.75 486 GLU A C 1
ATOM 3964 O O . GLU A 1 486 ? 29.363 28.591 -12.086 1.00 95.75 486 GLU A O 1
ATOM 3969 N N . SER A 1 487 ? 31.185 27.280 -12.134 1.00 95.00 487 SER A N 1
ATOM 3970 C CA . SER A 1 487 ? 31.371 27.260 -13.594 1.00 95.00 487 SER A CA 1
ATOM 3971 C C . SER A 1 487 ? 30.319 26.458 -14.368 1.00 95.00 487 SER A C 1
ATOM 3973 O O . SER A 1 487 ? 30.256 26.572 -15.593 1.00 95.00 487 SER A O 1
ATOM 3975 N N . TRP A 1 488 ? 29.517 25.628 -13.699 1.00 98.19 488 TRP A N 1
ATOM 3976 C CA . TRP A 1 488 ? 28.552 24.755 -14.363 1.00 98.19 488 TRP A CA 1
ATOM 3977 C C . TRP A 1 488 ? 27.376 25.511 -14.980 1.00 98.19 488 TRP A C 1
ATOM 3979 O O . TRP A 1 488 ? 26.828 26.453 -14.407 1.00 98.19 488 TRP A O 1
ATOM 3989 N N . ASN A 1 489 ? 26.934 25.039 -16.146 1.00 96.69 489 ASN A N 1
ATOM 3990 C CA . ASN A 1 489 ? 25.754 25.564 -16.816 1.00 96.69 489 ASN A CA 1
ATOM 3991 C C . ASN A 1 489 ? 24.513 24.763 -16.405 1.00 96.69 489 ASN A C 1
ATOM 3993 O O . ASN A 1 489 ? 24.198 23.742 -17.010 1.00 96.69 489 ASN A O 1
ATOM 3997 N N . VAL A 1 490 ? 23.777 25.272 -15.416 1.00 97.88 490 VAL A N 1
ATOM 3998 C CA . VAL A 1 490 ? 22.554 24.637 -14.890 1.00 97.88 490 VAL A CA 1
ATOM 3999 C C . VAL A 1 490 ? 21.253 25.158 -15.518 1.00 97.88 490 VAL A C 1
ATOM 4001 O O . VAL A 1 490 ? 20.168 24.787 -15.081 1.00 97.88 490 VAL A O 1
ATOM 4004 N N . SER A 1 491 ? 21.330 25.968 -16.582 1.00 97.62 491 SER A N 1
ATOM 4005 C CA . SER A 1 491 ? 20.166 26.665 -17.171 1.00 97.62 491 SER A CA 1
ATOM 4006 C C . SER A 1 491 ? 19.061 25.751 -17.727 1.00 97.62 491 SER A C 1
ATOM 4008 O O . SER A 1 491 ? 17.951 26.218 -17.990 1.00 97.62 491 SER A O 1
ATOM 4010 N N . LYS A 1 492 ? 19.334 24.452 -17.926 1.00 98.06 492 LYS A N 1
ATOM 4011 C CA . LYS A 1 492 ? 18.349 23.443 -18.361 1.00 98.06 492 LYS A CA 1
ATOM 4012 C C . LYS A 1 492 ? 17.838 22.537 -17.237 1.00 98.06 492 LYS A C 1
ATOM 4014 O O . LYS A 1 492 ? 16.897 21.779 -17.482 1.00 98.06 492 LYS A O 1
ATOM 4019 N N . VAL A 1 493 ? 18.422 22.614 -16.043 1.00 98.50 493 VAL A N 1
ATOM 4020 C CA . VAL A 1 493 ? 18.082 21.734 -14.923 1.00 98.50 493 VAL A CA 1
ATOM 4021 C C . VAL A 1 493 ? 16.681 22.063 -14.413 1.00 98.50 493 VAL A C 1
ATOM 4023 O O . VAL A 1 493 ? 16.335 23.227 -14.216 1.00 98.50 493 VAL A O 1
ATOM 4026 N N . LYS A 1 494 ? 15.879 21.019 -14.202 1.00 98.06 494 LYS A N 1
ATOM 4027 C CA . LYS A 1 494 ? 14.524 21.090 -13.647 1.00 98.06 494 LYS A CA 1
ATOM 4028 C C . LYS A 1 494 ? 14.441 20.564 -12.219 1.00 98.06 494 LYS A C 1
ATOM 4030 O O . LYS A 1 494 ? 13.661 21.092 -11.433 1.00 98.06 494 LYS A O 1
ATOM 4035 N N . ASN A 1 495 ? 15.228 19.544 -11.881 1.00 97.88 495 ASN A N 1
ATOM 4036 C CA . ASN A 1 495 ? 15.180 18.891 -10.576 1.00 97.88 495 ASN A CA 1
ATOM 4037 C C . ASN A 1 495 ? 16.523 19.014 -9.840 1.00 97.88 495 ASN A C 1
ATOM 4039 O O . ASN A 1 495 ? 17.544 18.537 -10.341 1.00 97.88 495 ASN A O 1
ATOM 4043 N N . MET A 1 496 ? 16.511 19.646 -8.662 1.00 98.31 496 MET A N 1
ATOM 4044 C CA . MET A 1 496 ? 17.656 19.771 -7.747 1.00 98.31 496 MET A CA 1
ATOM 4045 C C . MET A 1 496 ? 17.338 19.231 -6.340 1.00 98.31 496 MET A C 1
ATOM 4047 O O . MET A 1 496 ? 18.045 19.548 -5.381 1.00 98.31 496 MET A O 1
ATOM 4051 N N . GLU A 1 497 ? 16.294 18.406 -6.211 1.00 97.38 497 GLU A N 1
ATOM 4052 C CA . GLU A 1 497 ? 15.874 17.808 -4.939 1.00 97.38 497 GLU A CA 1
ATOM 4053 C C . GLU A 1 497 ? 17.047 17.135 -4.220 1.00 97.38 497 GLU A C 1
ATOM 4055 O O . GLU A 1 497 ? 17.723 16.267 -4.780 1.00 97.38 497 GLU A O 1
ATOM 4060 N N . GLY A 1 498 ? 17.314 17.542 -2.982 1.00 96.56 498 GLY A N 1
ATOM 4061 C CA . GLY A 1 498 ? 18.341 16.951 -2.132 1.00 96.56 498 GLY A CA 1
ATOM 4062 C C . GLY A 1 498 ? 19.761 17.011 -2.698 1.00 96.56 498 GLY A C 1
ATOM 4063 O O . GLY A 1 498 ? 20.606 16.248 -2.235 1.00 96.56 498 GLY A O 1
ATOM 4064 N N . MET A 1 499 ? 20.051 17.855 -3.703 1.00 97.88 499 MET A N 1
ATOM 4065 C CA . MET A 1 499 ? 21.331 17.844 -4.434 1.00 97.88 499 MET A CA 1
ATOM 4066 C C . MET A 1 499 ? 22.555 17.847 -3.507 1.00 97.88 499 MET A C 1
ATOM 4068 O O . MET A 1 499 ? 23.517 17.138 -3.802 1.00 97.88 499 MET A O 1
ATOM 4072 N N . PHE A 1 500 ? 22.495 18.574 -2.385 1.00 97.69 500 PHE A N 1
ATOM 4073 C CA . PHE A 1 500 ? 23.542 18.635 -1.361 1.00 97.69 500 PHE A CA 1
ATOM 4074 C C . PHE A 1 500 ? 23.092 18.124 0.016 1.00 97.69 500 PHE A C 1
ATOM 4076 O O . PHE A 1 500 ? 23.817 18.336 0.983 1.00 97.69 500 PHE A O 1
ATOM 4083 N N . TYR A 1 501 ? 21.942 17.448 0.130 1.00 96.06 501 TYR A N 1
ATOM 4084 C CA . TYR A 1 501 ? 21.407 16.915 1.395 1.00 96.06 501 TYR A CA 1
ATOM 4085 C C . TYR A 1 501 ? 22.520 16.275 2.238 1.00 96.06 501 TYR A C 1
ATOM 4087 O O . TYR A 1 501 ? 23.197 15.392 1.743 1.00 96.06 501 TYR A O 1
ATOM 4095 N N . GLY A 1 502 ? 22.775 16.692 3.475 1.00 93.38 502 GLY A N 1
ATOM 4096 C CA . GLY A 1 502 ? 23.797 16.095 4.348 1.00 93.38 502 GLY A CA 1
ATOM 4097 C C . GLY A 1 502 ? 25.261 16.267 3.902 1.00 93.38 502 GLY A C 1
ATOM 4098 O O . GLY A 1 502 ? 26.149 15.629 4.472 1.00 93.38 502 GLY A O 1
ATOM 4099 N N . ALA A 1 503 ? 25.566 17.105 2.905 1.00 94.50 503 ALA A N 1
ATOM 4100 C CA . ALA A 1 503 ? 26.939 17.478 2.551 1.00 94.50 503 ALA A CA 1
ATOM 4101 C C . ALA A 1 503 ? 27.478 18.518 3.555 1.00 94.50 503 ALA A C 1
ATOM 4103 O O . ALA A 1 503 ? 27.567 19.713 3.269 1.00 94.50 503 ALA A O 1
ATOM 4104 N N . GLU A 1 504 ? 27.804 18.067 4.771 1.00 92.44 504 GLU A N 1
ATOM 4105 C CA . GLU A 1 504 ? 28.008 18.935 5.945 1.00 92.44 504 GLU A CA 1
ATOM 4106 C C . GLU A 1 504 ? 29.058 20.045 5.755 1.00 92.44 504 GLU A C 1
ATOM 4108 O O . GLU A 1 504 ? 28.927 21.129 6.333 1.00 92.44 504 GLU A O 1
ATOM 4113 N N . ILE A 1 505 ? 30.100 19.789 4.954 1.00 94.94 505 ILE A N 1
ATOM 4114 C CA . ILE A 1 505 ? 31.219 20.720 4.743 1.00 94.94 505 ILE A CA 1
ATOM 4115 C C . ILE A 1 505 ? 31.048 21.653 3.538 1.00 94.94 505 ILE A C 1
ATOM 4117 O O . ILE A 1 505 ? 31.872 22.555 3.368 1.00 94.94 505 ILE A O 1
ATOM 4121 N N . PHE A 1 506 ? 30.024 21.443 2.709 1.00 97.12 506 PHE A N 1
ATOM 4122 C CA . PHE A 1 506 ? 29.831 22.188 1.469 1.00 97.12 506 PHE A CA 1
ATOM 4123 C C . PHE A 1 506 ? 29.541 23.671 1.747 1.00 97.12 506 PHE A C 1
ATOM 4125 O O . PHE A 1 506 ? 28.630 24.015 2.502 1.00 97.12 506 PHE A O 1
ATOM 4132 N N . ASN A 1 507 ? 30.330 24.567 1.145 1.00 96.75 507 ASN A N 1
ATOM 4133 C CA . ASN A 1 507 ? 30.180 26.015 1.303 1.00 96.75 507 ASN A CA 1
ATOM 4134 C C . ASN A 1 507 ? 30.805 26.798 0.128 1.00 96.75 507 ASN A C 1
ATOM 4136 O O . ASN A 1 507 ? 31.599 27.715 0.346 1.00 96.75 507 ASN A O 1
ATOM 4140 N N . GLN A 1 508 ? 30.489 26.413 -1.112 1.00 97.00 508 GLN A N 1
ATOM 4141 C CA . GLN A 1 508 ? 31.011 27.045 -2.338 1.00 97.00 508 GLN A CA 1
ATOM 4142 C C . GLN A 1 508 ? 29.989 27.998 -2.977 1.00 97.00 508 GLN A C 1
ATOM 4144 O O . GLN A 1 508 ? 28.791 27.735 -2.856 1.00 97.00 508 GLN A O 1
ATOM 4149 N N . PRO A 1 509 ? 30.428 29.082 -3.650 1.00 96.44 509 PRO A N 1
ATOM 4150 C CA . PRO A 1 509 ? 29.529 30.064 -4.260 1.00 96.44 509 PRO A CA 1
ATOM 4151 C C . PRO A 1 509 ? 28.680 29.451 -5.381 1.00 96.44 509 PRO A C 1
ATOM 4153 O O . PRO A 1 509 ? 29.168 28.643 -6.168 1.00 96.44 509 PRO A O 1
ATOM 4156 N N . LEU A 1 510 ? 27.409 29.861 -5.446 1.00 97.44 510 LEU A N 1
ATOM 4157 C CA . LEU A 1 510 ? 26.413 29.411 -6.432 1.00 97.44 510 LEU A CA 1
ATOM 4158 C C . LEU A 1 510 ? 25.587 30.584 -7.000 1.00 97.44 510 LEU A C 1
ATOM 4160 O O . LEU A 1 510 ? 24.592 30.380 -7.696 1.00 97.44 510 LEU A O 1
ATOM 4164 N N . ASP A 1 511 ? 25.956 31.829 -6.698 1.00 95.12 511 ASP A N 1
ATOM 4165 C CA . ASP A 1 511 ? 25.174 33.032 -7.016 1.00 95.12 511 ASP A CA 1
ATOM 4166 C C . ASP A 1 511 ? 25.064 33.319 -8.522 1.00 95.12 511 ASP A C 1
ATOM 4168 O O . ASP A 1 511 ? 24.150 34.037 -8.942 1.00 95.12 511 ASP A O 1
ATOM 4172 N N . LYS A 1 512 ? 25.953 32.732 -9.335 1.00 95.69 512 LYS A N 1
ATOM 4173 C CA . LYS A 1 512 ? 25.957 32.848 -10.804 1.00 95.69 512 LYS A CA 1
ATOM 4174 C C . LYS A 1 512 ? 25.123 31.795 -11.532 1.00 95.69 512 LYS A C 1
ATOM 4176 O O . LYS A 1 512 ? 24.998 31.872 -12.753 1.00 95.69 512 LYS A O 1
ATOM 4181 N N . TRP A 1 513 ? 24.571 30.812 -10.826 1.00 98.06 513 TRP A N 1
ATOM 4182 C CA . TRP A 1 513 ? 23.746 29.782 -11.448 1.00 98.06 513 TRP A CA 1
ATOM 4183 C C . TRP A 1 513 ? 22.416 30.348 -11.960 1.00 98.06 513 TRP A C 1
ATOM 4185 O O . TRP A 1 513 ? 21.683 31.024 -11.238 1.00 98.06 513 TRP A O 1
ATOM 4195 N N . ASP A 1 514 ? 22.077 30.025 -13.210 1.00 97.44 514 ASP A N 1
ATOM 4196 C CA . ASP A 1 514 ? 20.756 30.301 -13.773 1.00 97.44 514 ASP A CA 1
ATOM 4197 C C . ASP A 1 514 ? 19.776 29.185 -13.386 1.00 97.44 514 ASP A C 1
ATOM 4199 O O . ASP A 1 514 ? 19.678 28.160 -14.057 1.00 97.44 514 ASP A O 1
ATOM 4203 N N . VAL A 1 515 ? 19.047 29.398 -12.289 1.00 97.38 515 VAL A N 1
ATOM 4204 C CA . VAL A 1 515 ? 18.050 28.453 -11.753 1.00 97.38 515 VAL A CA 1
ATOM 4205 C C . VAL A 1 515 ? 16.626 28.711 -12.264 1.00 97.38 515 VAL A C 1
ATOM 4207 O O . VAL A 1 515 ? 15.658 28.168 -11.729 1.00 97.38 515 VAL A O 1
ATOM 4210 N N . SER A 1 516 ? 16.463 29.524 -13.314 1.00 96.94 516 SER A N 1
ATOM 4211 C CA . SER A 1 516 ? 15.145 29.973 -13.794 1.00 96.94 516 SER A CA 1
ATOM 4212 C C . SER A 1 516 ? 14.249 28.870 -14.359 1.00 96.94 516 SER A C 1
ATOM 4214 O O . SER A 1 516 ? 13.063 29.111 -14.584 1.00 96.94 516 SER A O 1
ATOM 4216 N N . ARG A 1 517 ? 14.782 27.659 -14.567 1.00 97.38 517 ARG A N 1
ATOM 4217 C CA . ARG A 1 517 ? 14.034 26.470 -15.012 1.00 97.38 517 ARG A CA 1
ATOM 4218 C C . ARG A 1 517 ? 13.867 25.389 -13.953 1.00 97.38 517 ARG A C 1
ATOM 4220 O O . ARG A 1 517 ? 13.184 24.405 -14.226 1.00 97.38 517 ARG A O 1
ATOM 4227 N N . VAL A 1 518 ? 14.450 25.567 -12.771 1.00 98.00 518 VAL A N 1
ATOM 4228 C CA . VAL A 1 518 ? 14.317 24.593 -11.689 1.00 98.00 518 VAL A CA 1
ATOM 4229 C C . VAL A 1 518 ? 12.885 24.651 -11.153 1.00 98.00 518 VAL A C 1
ATOM 4231 O O . VAL A 1 518 ? 12.335 25.727 -10.901 1.00 98.00 518 VAL A O 1
ATOM 4234 N N . GLU A 1 519 ? 12.271 23.478 -11.044 1.00 97.12 519 GLU A N 1
ATOM 4235 C CA . GLU A 1 519 ? 10.897 23.250 -10.593 1.00 97.12 519 GLU A CA 1
ATOM 4236 C C . GLU A 1 519 ? 10.875 22.610 -9.190 1.00 97.12 519 GLU A C 1
ATOM 4238 O O . GLU A 1 519 ? 9.922 22.837 -8.448 1.00 97.12 519 GLU A O 1
ATOM 4243 N N . ASN A 1 520 ? 11.923 21.865 -8.800 1.00 95.31 520 ASN A N 1
ATOM 4244 C CA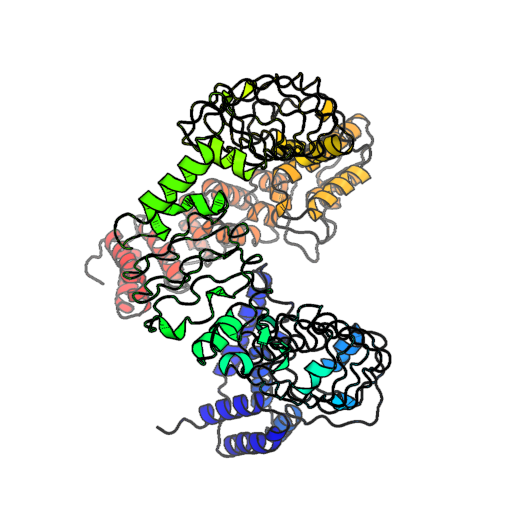 . ASN A 1 520 ? 12.024 21.204 -7.493 1.00 95.31 520 ASN A CA 1
ATOM 4245 C C . ASN A 1 520 ? 13.348 21.514 -6.765 1.00 95.31 520 ASN A C 1
ATOM 4247 O O . ASN A 1 520 ? 14.427 21.209 -7.279 1.00 95.31 520 ASN A O 1
ATOM 4251 N N . PHE A 1 521 ? 13.238 22.087 -5.563 1.00 95.44 521 PHE A N 1
ATOM 4252 C CA . PHE A 1 521 ? 14.326 22.428 -4.639 1.00 95.44 521 PHE A CA 1
ATOM 4253 C C . PHE A 1 521 ? 14.243 21.664 -3.309 1.00 95.44 521 PHE A C 1
ATOM 4255 O O . PHE A 1 521 ? 15.059 21.926 -2.427 1.00 95.44 521 PHE A O 1
ATOM 4262 N N . GLU A 1 522 ? 13.259 20.777 -3.126 1.00 92.12 522 GLU A N 1
ATOM 4263 C CA . GLU A 1 522 ? 13.010 20.077 -1.860 1.00 92.12 522 GLU A CA 1
ATOM 4264 C C . GLU A 1 522 ? 14.306 19.490 -1.280 1.00 92.12 522 GLU A C 1
ATOM 4266 O O . GLU A 1 522 ? 15.117 18.918 -2.000 1.00 92.12 522 GLU A O 1
ATOM 4271 N N . ASP A 1 523 ? 14.553 19.726 0.010 1.00 93.94 523 ASP A N 1
ATOM 4272 C CA . ASP A 1 523 ? 15.734 19.249 0.742 1.00 93.94 523 ASP A CA 1
ATOM 4273 C C . ASP A 1 523 ? 17.124 19.629 0.177 1.00 93.94 523 ASP A C 1
ATOM 4275 O O . ASP A 1 523 ? 18.137 19.108 0.648 1.00 93.94 523 ASP A O 1
ATOM 4279 N N . MET A 1 524 ? 17.223 20.550 -0.794 1.00 96.25 524 MET A N 1
ATOM 4280 C CA . MET A 1 524 ? 18.463 20.808 -1.550 1.00 96.25 524 MET A CA 1
ATOM 4281 C C . MET A 1 524 ? 19.710 21.039 -0.679 1.00 96.25 524 MET A C 1
ATOM 4283 O O . MET A 1 524 ? 20.769 20.515 -1.026 1.00 96.25 524 MET A O 1
ATOM 4287 N N . PHE A 1 525 ? 19.595 21.782 0.431 1.00 96.50 525 PHE A N 1
ATOM 4288 C CA . PHE A 1 525 ? 20.687 22.037 1.385 1.00 96.50 525 PHE A CA 1
ATOM 4289 C C . PHE A 1 525 ? 20.398 21.508 2.798 1.00 96.50 525 PHE A C 1
ATOM 4291 O O . PHE A 1 525 ? 21.033 21.943 3.761 1.00 96.50 525 PHE A O 1
ATOM 4298 N N . TYR A 1 526 ? 19.442 20.593 2.955 1.00 94.38 526 TYR A N 1
ATOM 4299 C CA . TYR A 1 526 ? 19.086 20.038 4.260 1.00 94.38 526 TYR A CA 1
ATOM 4300 C C . TYR A 1 526 ? 20.326 19.435 4.943 1.00 94.38 526 TYR A C 1
ATOM 4302 O O . TYR A 1 526 ? 21.030 18.627 4.347 1.00 94.38 526 TYR A O 1
ATOM 4310 N N . ASP A 1 527 ? 20.612 19.820 6.188 1.00 93.25 527 ASP A N 1
ATOM 4311 C CA . ASP A 1 527 ? 21.781 19.389 6.977 1.00 93.25 527 ASP A CA 1
ATOM 4312 C C . ASP A 1 527 ? 23.160 19.757 6.372 1.00 93.25 527 ASP A C 1
ATOM 4314 O O . ASP A 1 527 ? 24.201 19.230 6.778 1.00 93.25 527 ASP A O 1
ATOM 4318 N N . CYS A 1 528 ? 23.221 20.734 5.455 1.00 94.69 528 CYS A N 1
ATOM 4319 C CA . CYS A 1 528 ? 24.473 21.385 5.043 1.00 94.69 528 CYS A CA 1
ATOM 4320 C C . CYS A 1 528 ? 24.966 22.377 6.115 1.00 94.69 528 CYS A C 1
ATOM 4322 O O . CYS A 1 528 ? 24.904 23.600 5.945 1.00 94.69 528 CYS A O 1
ATOM 4324 N N . LYS A 1 529 ? 25.483 21.859 7.231 1.00 94.00 529 LYS A N 1
ATOM 4325 C CA . LYS A 1 529 ? 25.858 22.631 8.437 1.00 94.00 529 LYS A CA 1
ATOM 4326 C C . LYS A 1 529 ? 26.761 23.847 8.183 1.00 94.00 529 LYS A C 1
ATOM 4328 O O . LYS A 1 529 ? 26.650 24.854 8.886 1.00 94.00 529 LYS A O 1
ATOM 4333 N N . ASN A 1 530 ? 27.659 23.786 7.196 1.00 95.44 530 ASN A N 1
ATOM 4334 C CA . ASN A 1 530 ? 28.579 24.886 6.888 1.00 95.44 530 ASN A CA 1
ATOM 4335 C C . ASN A 1 530 ? 28.089 25.869 5.821 1.00 95.44 530 ASN A C 1
ATOM 4337 O O . ASN A 1 530 ? 28.714 26.926 5.677 1.00 95.44 530 ASN A O 1
ATOM 4341 N N . PHE A 1 531 ? 27.001 25.564 5.115 1.00 96.69 531 PHE A N 1
ATOM 4342 C CA . PHE A 1 531 ? 26.549 26.354 3.977 1.00 96.69 531 PHE A CA 1
ATOM 4343 C C . PHE A 1 531 ? 26.036 27.734 4.412 1.00 96.69 531 PHE A C 1
ATOM 4345 O O . PHE A 1 531 ? 25.125 27.838 5.237 1.00 96.69 531 PHE A O 1
ATOM 4352 N N . ASN A 1 532 ? 26.651 28.794 3.876 1.00 94.50 532 ASN A N 1
ATOM 4353 C CA . ASN A 1 532 ? 26.371 30.195 4.215 1.00 94.50 532 ASN A CA 1
ATOM 4354 C C . ASN A 1 532 ? 26.631 31.151 3.035 1.00 94.50 532 ASN A C 1
ATOM 4356 O O . ASN A 1 532 ? 27.259 32.199 3.196 1.00 94.50 532 ASN A O 1
ATOM 4360 N N . GLN A 1 533 ? 26.229 30.757 1.829 1.00 94.81 533 GLN A N 1
ATOM 4361 C CA . GLN A 1 533 ? 26.463 31.548 0.619 1.00 94.81 533 GLN A CA 1
ATOM 4362 C C . GLN A 1 533 ? 25.271 32.453 0.301 1.00 94.81 533 GLN A C 1
ATOM 4364 O O . GLN A 1 533 ? 24.134 32.159 0.665 1.00 94.81 533 GLN A O 1
ATOM 4369 N N . ASN A 1 534 ? 25.532 33.574 -0.374 1.00 93.00 534 ASN A N 1
ATOM 4370 C CA . ASN A 1 534 ? 24.483 34.507 -0.773 1.00 93.00 534 ASN A CA 1
ATOM 4371 C C . ASN A 1 534 ? 23.744 33.986 -2.015 1.00 93.00 534 ASN A C 1
ATOM 4373 O O . ASN A 1 534 ? 24.361 33.819 -3.060 1.00 93.00 534 ASN A O 1
ATOM 4377 N N . LEU A 1 535 ? 22.429 33.774 -1.906 1.00 94.81 535 LEU A N 1
ATOM 4378 C CA . LEU A 1 535 ? 21.569 33.294 -2.997 1.00 94.81 535 LEU A CA 1
ATOM 4379 C C . LEU A 1 535 ? 20.527 34.335 -3.444 1.00 94.81 535 LEU A C 1
ATOM 4381 O O . LEU A 1 535 ? 19.567 33.999 -4.136 1.00 94.81 535 LEU A O 1
ATOM 4385 N N . ASP A 1 536 ? 20.678 35.602 -3.044 1.00 92.25 536 ASP A N 1
ATOM 4386 C CA . ASP A 1 536 ? 19.710 36.669 -3.343 1.00 92.25 536 ASP A CA 1
ATOM 4387 C C . ASP A 1 536 ? 19.568 36.967 -4.845 1.00 92.25 536 ASP A C 1
ATOM 4389 O O . ASP A 1 536 ? 18.561 37.537 -5.263 1.00 92.25 536 ASP A O 1
ATOM 4393 N N . SER A 1 537 ? 20.573 36.621 -5.655 1.00 93.81 537 SER A N 1
ATOM 4394 C CA . SER A 1 537 ? 20.586 36.836 -7.109 1.00 93.81 537 SER A CA 1
ATOM 4395 C C . SER A 1 537 ? 19.722 35.840 -7.886 1.00 93.81 537 SER A C 1
ATOM 4397 O O . SER A 1 537 ? 19.438 36.081 -9.063 1.00 93.81 537 SER A O 1
ATOM 4399 N N . TRP A 1 538 ? 19.316 34.733 -7.261 1.00 95.75 538 TRP A N 1
ATOM 4400 C CA . TRP A 1 538 ? 18.566 33.676 -7.928 1.00 95.75 538 TRP A CA 1
ATOM 4401 C C . TRP A 1 538 ? 17.181 34.151 -8.363 1.00 95.75 538 TRP A C 1
ATOM 4403 O O . TRP A 1 538 ? 16.434 34.775 -7.608 1.00 95.75 538 TRP A O 1
ATOM 4413 N N . LYS A 1 539 ? 16.828 33.809 -9.603 1.00 94.25 539 LYS A N 1
ATOM 4414 C CA . LYS A 1 539 ? 15.508 34.051 -10.189 1.00 94.25 539 LYS A CA 1
ATOM 4415 C C . LYS A 1 539 ? 14.855 32.706 -10.456 1.00 94.25 539 LYS A C 1
ATOM 4417 O O . LYS A 1 539 ? 15.343 31.959 -11.295 1.00 94.25 539 LYS A O 1
ATOM 4422 N N . LEU A 1 540 ? 13.781 32.402 -9.735 1.00 93.44 540 LEU A N 1
ATOM 4423 C CA . LEU A 1 540 ? 13.087 31.117 -9.817 1.00 93.44 540 LEU A CA 1
ATOM 4424 C C . LEU A 1 540 ? 11.937 31.180 -10.833 1.00 93.44 540 LEU A C 1
ATOM 4426 O O . LEU A 1 540 ? 11.356 32.243 -11.065 1.00 93.44 540 LEU A O 1
ATOM 4430 N N . SER A 1 541 ? 11.589 30.026 -11.408 1.00 93.06 541 SER A N 1
ATOM 4431 C CA . SER A 1 541 ? 10.323 29.851 -12.130 1.00 93.06 541 SER A CA 1
ATOM 4432 C C . SER A 1 541 ? 9.128 29.970 -11.173 1.00 93.06 541 SER A C 1
ATOM 4434 O O . SER A 1 541 ? 9.285 29.846 -9.961 1.00 93.06 541 SER A O 1
ATOM 4436 N N . GLU A 1 542 ? 7.912 30.160 -11.693 1.00 88.69 542 GLU A N 1
ATOM 4437 C CA . GLU A 1 542 ? 6.696 30.154 -10.861 1.00 88.69 542 GLU A CA 1
ATOM 4438 C C . GLU A 1 542 ? 6.533 28.825 -10.099 1.00 88.69 542 GLU A C 1
ATOM 4440 O O . GLU A 1 542 ? 6.274 28.821 -8.895 1.00 88.69 542 GLU A O 1
ATOM 4445 N N . ALA A 1 543 ? 6.764 27.696 -10.781 1.00 89.81 543 ALA A N 1
ATOM 4446 C CA . ALA A 1 543 ? 6.723 26.364 -10.179 1.00 89.81 543 ALA A CA 1
ATOM 4447 C C . ALA A 1 543 ? 7.818 26.176 -9.117 1.00 89.81 543 ALA A C 1
ATOM 4449 O O . ALA A 1 543 ? 7.531 25.715 -8.014 1.00 89.81 543 ALA A O 1
ATOM 4450 N N . GLY A 1 544 ? 9.049 26.598 -9.418 1.00 92.31 544 GLY A N 1
ATOM 4451 C CA . GLY A 1 544 ? 10.181 26.522 -8.497 1.00 92.31 544 GLY A CA 1
ATOM 4452 C C . GLY A 1 544 ? 10.001 27.405 -7.267 1.00 92.31 544 GLY A C 1
ATOM 4453 O O . GLY A 1 544 ? 10.289 26.971 -6.157 1.00 92.31 544 GLY A O 1
ATOM 4454 N N . LEU A 1 545 ? 9.465 28.619 -7.430 1.00 89.94 545 LEU A N 1
ATOM 4455 C CA . LEU A 1 545 ? 9.149 29.509 -6.313 1.00 89.94 545 LEU A CA 1
ATOM 4456 C C . LEU A 1 545 ? 8.065 28.900 -5.421 1.00 89.94 545 LEU A C 1
ATOM 4458 O O . LEU A 1 545 ? 8.213 28.901 -4.201 1.00 89.94 545 LEU A O 1
ATOM 4462 N N . LYS A 1 546 ? 7.005 28.338 -6.014 1.00 85.00 546 LYS A N 1
ATOM 4463 C CA . LYS A 1 546 ? 5.957 27.631 -5.269 1.00 85.00 546 LYS A CA 1
ATOM 4464 C C . LYS A 1 546 ? 6.536 26.462 -4.465 1.00 85.00 546 LYS A C 1
ATOM 4466 O O . LYS A 1 546 ? 6.319 26.406 -3.257 1.00 85.00 546 LYS A O 1
ATOM 4471 N N . ASN A 1 547 ? 7.312 25.589 -5.109 1.00 88.75 547 ASN A N 1
ATOM 4472 C CA . ASN A 1 547 ? 7.982 24.468 -4.448 1.00 88.75 547 ASN A CA 1
ATOM 4473 C C . ASN A 1 547 ? 8.903 24.953 -3.315 1.00 88.75 547 ASN A C 1
ATOM 4475 O O . ASN A 1 547 ? 8.873 24.399 -2.217 1.00 88.75 547 ASN A O 1
ATOM 4479 N N . ALA A 1 548 ? 9.664 26.026 -3.541 1.00 88.38 548 ALA A N 1
ATOM 4480 C CA . ALA A 1 548 ? 10.569 26.555 -2.534 1.00 88.38 548 ALA A CA 1
ATOM 4481 C C . ALA A 1 548 ? 9.841 27.174 -1.331 1.00 88.38 548 ALA A C 1
ATOM 4483 O O . ALA A 1 548 ? 10.314 27.051 -0.205 1.00 88.38 548 ALA A O 1
ATOM 4484 N N . ILE A 1 549 ? 8.676 27.796 -1.535 1.00 79.56 549 ILE A N 1
ATOM 4485 C CA . ILE A 1 549 ? 7.826 28.311 -0.449 1.00 79.56 549 ILE A CA 1
ATOM 4486 C C . ILE A 1 549 ? 7.231 27.164 0.371 1.00 79.56 549 ILE A C 1
ATOM 4488 O O . ILE A 1 549 ? 7.242 27.228 1.603 1.00 79.56 549 ILE A O 1
ATOM 4492 N N . GLU A 1 550 ? 6.720 26.129 -0.301 1.00 79.12 550 GLU A N 1
ATOM 4493 C CA . GLU A 1 550 ? 6.151 24.934 0.336 1.00 79.12 550 GLU A CA 1
ATOM 4494 C C . GLU A 1 550 ? 7.208 24.191 1.172 1.00 79.12 550 GLU A C 1
ATOM 4496 O O . GLU A 1 550 ? 6.911 23.749 2.282 1.00 79.12 550 GLU A O 1
ATOM 4501 N N . ASN A 1 551 ? 8.459 24.161 0.697 1.00 77.94 551 ASN A N 1
ATOM 4502 C CA . ASN A 1 551 ? 9.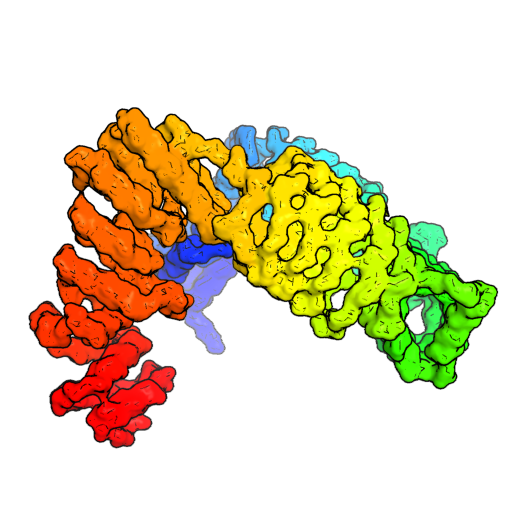577 23.447 1.318 1.00 77.94 551 ASN A CA 1
ATOM 4503 C C . ASN A 1 551 ? 10.592 24.352 2.040 1.00 77.94 551 ASN A C 1
ATOM 4505 O O . ASN A 1 551 ? 11.685 23.900 2.374 1.00 77.94 551 ASN A O 1
ATOM 4509 N N . LYS A 1 552 ? 10.270 25.621 2.325 1.00 75.44 552 LYS A N 1
ATOM 4510 C CA . LYS A 1 552 ? 11.247 26.623 2.813 1.00 75.44 552 LYS A CA 1
ATOM 4511 C C . LYS A 1 552 ? 12.058 26.188 4.042 1.00 75.44 552 LYS A C 1
ATOM 4513 O O . LYS A 1 552 ? 13.239 26.505 4.152 1.00 75.44 552 LYS A O 1
ATOM 4518 N N . ASN A 1 553 ? 11.416 25.450 4.950 1.00 69.88 553 ASN A N 1
ATOM 4519 C CA . ASN A 1 553 ? 12.025 24.964 6.188 1.00 69.88 553 ASN A CA 1
ATOM 4520 C C . ASN A 1 553 ? 12.896 23.724 5.956 1.00 69.88 553 ASN A C 1
ATOM 4522 O O . ASN A 1 553 ? 13.812 23.486 6.730 1.00 69.88 553 ASN A O 1
ATOM 4526 N N . ASN A 1 554 ? 12.621 22.967 4.896 1.00 80.94 554 ASN A N 1
ATOM 4527 C CA . ASN A 1 554 ? 13.342 21.760 4.513 1.00 80.94 554 ASN A CA 1
ATOM 4528 C C . ASN A 1 554 ? 14.608 22.110 3.719 1.00 80.94 554 ASN A C 1
ATOM 4530 O O . ASN A 1 554 ? 15.690 21.622 4.027 1.00 80.94 554 ASN A O 1
ATOM 4534 N N . ILE A 1 555 ? 14.501 23.051 2.771 1.00 89.44 555 ILE A N 1
ATOM 4535 C CA . ILE A 1 555 ? 15.608 23.464 1.891 1.00 89.44 555 ILE A CA 1
ATOM 4536 C C . ILE A 1 555 ? 16.847 23.881 2.685 1.00 89.44 555 ILE A C 1
ATOM 4538 O O . ILE A 1 555 ? 17.953 23.527 2.296 1.00 89.44 555 ILE A O 1
ATOM 4542 N N . PHE A 1 556 ? 16.663 24.622 3.782 1.00 90.62 556 PHE A N 1
ATOM 4543 C CA . PHE A 1 556 ? 17.748 25.193 4.586 1.00 90.62 556 PHE A CA 1
ATOM 4544 C C . PHE A 1 556 ? 17.819 24.631 6.013 1.00 90.62 556 PHE A C 1
ATOM 4546 O O . PHE A 1 556 ? 18.490 25.237 6.856 1.00 90.62 556 PHE A O 1
ATOM 4553 N N . HIS A 1 557 ? 17.149 23.511 6.308 1.00 87.19 557 HIS A N 1
ATOM 4554 C CA . HIS A 1 557 ? 17.159 22.930 7.655 1.00 87.19 557 HIS A CA 1
ATOM 4555 C C . HIS A 1 557 ? 18.592 22.645 8.117 1.00 87.19 557 HIS A C 1
ATOM 4557 O O . HIS A 1 557 ? 19.374 22.068 7.360 1.00 87.19 557 HIS A O 1
ATOM 4563 N N . ARG A 1 558 ? 18.944 23.024 9.353 1.00 83.94 558 ARG A N 1
ATOM 4564 C CA . ARG A 1 558 ? 20.287 22.833 9.937 1.00 83.94 558 ARG A CA 1
ATOM 4565 C C . ARG A 1 558 ? 21.434 23.435 9.116 1.00 83.94 558 ARG A C 1
ATOM 4567 O O . ARG A 1 558 ? 22.578 23.000 9.233 1.00 83.94 558 ARG A O 1
ATOM 4574 N N . THR A 1 559 ? 21.153 24.465 8.320 1.00 90.88 559 THR A N 1
ATOM 4575 C CA . THR A 1 559 ? 22.176 25.289 7.653 1.00 90.88 559 THR A CA 1
ATOM 4576 C C . THR A 1 559 ? 22.390 26.603 8.403 1.00 90.88 559 THR A C 1
ATOM 4578 O O . THR A 1 559 ? 21.593 26.988 9.259 1.00 90.88 559 THR A O 1
ATOM 4581 N N . LYS A 1 560 ? 23.418 27.379 8.035 1.00 89.06 560 LYS A N 1
ATOM 4582 C CA . LYS A 1 560 ? 23.587 28.744 8.575 1.00 89.06 560 LYS A CA 1
ATOM 4583 C C . LYS A 1 560 ? 22.565 29.745 8.016 1.00 89.06 560 LYS A C 1
ATOM 4585 O O . LYS A 1 560 ? 22.446 30.845 8.553 1.00 89.06 560 LYS A O 1
ATOM 4590 N N . LEU A 1 561 ? 21.810 29.363 6.983 1.00 84.06 561 LEU A N 1
ATOM 4591 C CA . LEU A 1 561 ? 20.741 30.164 6.381 1.00 84.06 561 LEU A CA 1
ATOM 4592 C C . LEU A 1 561 ? 19.350 29.871 6.969 1.00 84.06 561 LEU A C 1
ATOM 4594 O O . LEU A 1 561 ? 18.411 30.589 6.632 1.00 84.06 561 LEU A O 1
ATOM 4598 N N . GLU A 1 562 ? 19.210 28.895 7.880 1.00 79.00 562 GLU A N 1
ATOM 4599 C CA . GLU A 1 562 ? 17.923 28.496 8.490 1.00 79.00 562 GLU A CA 1
ATOM 4600 C C . GLU A 1 562 ? 17.173 29.673 9.147 1.00 79.00 562 GLU A C 1
ATOM 4602 O O . GLU A 1 562 ? 15.947 29.696 9.181 1.00 79.00 562 GLU A O 1
ATOM 4607 N N . ASN A 1 563 ? 17.911 30.695 9.601 1.00 72.25 563 ASN A N 1
ATOM 4608 C CA . ASN A 1 563 ? 17.366 31.918 10.202 1.00 72.25 563 ASN A CA 1
ATOM 4609 C C . ASN A 1 563 ? 17.579 33.183 9.346 1.00 72.25 563 ASN A C 1
ATOM 4611 O O . ASN A 1 563 ? 17.271 34.292 9.786 1.00 72.25 563 ASN A O 1
ATOM 4615 N N . ASN A 1 564 ? 18.121 33.051 8.133 1.00 79.06 564 ASN A N 1
ATOM 4616 C CA . ASN A 1 564 ? 18.374 34.173 7.231 1.00 79.06 564 ASN A CA 1
ATOM 4617 C C . ASN A 1 564 ? 18.144 33.773 5.770 1.00 79.06 564 ASN A C 1
ATOM 4619 O O . ASN A 1 564 ? 19.077 33.688 4.973 1.00 79.06 564 ASN A O 1
ATOM 4623 N N . PHE A 1 565 ? 16.877 33.552 5.425 1.00 84.69 565 PHE A N 1
ATOM 4624 C CA . PHE A 1 565 ? 16.494 33.129 4.083 1.00 84.69 565 PHE A CA 1
ATOM 4625 C C . PHE A 1 565 ? 16.889 34.136 2.985 1.00 84.69 565 PHE A C 1
ATOM 4627 O O . PHE A 1 565 ? 16.907 35.350 3.241 1.00 84.69 565 PHE A O 1
ATOM 4634 N N . PRO A 1 566 ? 17.129 33.662 1.750 1.00 88.38 566 PRO A N 1
ATOM 4635 C CA . PRO A 1 566 ? 17.295 34.531 0.588 1.00 88.38 566 PRO A CA 1
ATOM 4636 C C . PRO A 1 566 ? 16.077 35.439 0.362 1.00 88.38 566 PRO A C 1
ATOM 4638 O O . PRO A 1 566 ? 14.947 35.076 0.704 1.00 88.38 566 PRO A O 1
ATOM 4641 N N . LYS A 1 567 ? 16.283 36.615 -0.242 1.00 86.19 567 LYS A N 1
ATOM 4642 C CA . LYS A 1 567 ? 15.218 37.616 -0.475 1.00 86.19 567 LYS A CA 1
ATOM 4643 C C . LYS A 1 567 ? 13.982 37.049 -1.170 1.00 86.19 567 LYS A C 1
ATOM 4645 O O . LYS A 1 567 ? 12.869 37.308 -0.722 1.00 86.19 567 LYS A O 1
ATOM 4650 N N . TRP A 1 568 ? 14.174 36.231 -2.202 1.00 86.25 568 TRP A N 1
ATOM 4651 C CA . TRP A 1 568 ? 13.085 35.624 -2.975 1.00 86.25 568 TRP A CA 1
ATOM 4652 C C . TRP A 1 568 ? 12.186 34.686 -2.147 1.00 86.25 568 TRP A C 1
ATOM 4654 O O . TRP A 1 568 ? 11.058 34.416 -2.550 1.00 86.25 568 TRP A O 1
ATOM 4664 N N . LEU A 1 569 ? 12.642 34.230 -0.974 1.00 79.31 569 LEU A N 1
ATOM 4665 C CA . LEU A 1 569 ? 11.878 33.380 -0.055 1.00 79.31 569 LEU A CA 1
ATOM 4666 C C . LEU A 1 569 ? 11.193 34.172 1.075 1.00 79.31 569 LEU A C 1
ATOM 4668 O O . LEU A 1 569 ? 10.299 33.654 1.743 1.00 79.31 569 LEU A O 1
ATOM 4672 N N . LYS A 1 570 ? 11.597 35.431 1.297 1.00 65.12 570 LYS A N 1
ATOM 4673 C CA . LYS A 1 570 ? 11.072 36.304 2.363 1.00 65.12 570 LYS A CA 1
ATOM 4674 C C . LYS A 1 570 ? 9.759 37.012 1.992 1.00 65.12 570 LYS A C 1
ATOM 4676 O O . LYS A 1 570 ? 9.049 37.445 2.892 1.00 65.12 570 LYS A O 1
ATOM 4681 N N . GLU A 1 571 ? 9.414 37.128 0.708 1.00 50.84 571 GLU A N 1
ATOM 4682 C CA . GLU A 1 571 ? 8.372 38.061 0.229 1.00 50.84 571 GLU A CA 1
ATOM 4683 C C . GLU A 1 571 ? 6.993 37.444 -0.105 1.00 50.84 571 GLU A C 1
ATOM 4685 O O . GLU A 1 571 ? 6.126 38.151 -0.613 1.00 50.84 571 GLU A O 1
ATOM 4690 N N . THR A 1 572 ? 6.721 36.162 0.173 1.00 51.78 572 THR A N 1
ATOM 4691 C CA . THR A 1 572 ? 5.602 35.460 -0.509 1.00 51.78 572 THR A CA 1
ATOM 4692 C C . THR A 1 572 ? 4.532 34.781 0.356 1.00 51.78 572 THR A C 1
ATOM 4694 O O . THR A 1 572 ? 3.575 34.245 -0.202 1.00 51.78 572 THR A O 1
ATOM 4697 N N . GLN A 1 573 ? 4.577 34.845 1.693 1.00 56.28 573 GLN A N 1
ATOM 4698 C CA . GLN A 1 573 ? 3.429 34.425 2.517 1.00 56.28 573 GLN A CA 1
ATOM 4699 C C . GLN A 1 573 ? 2.560 35.632 2.877 1.00 56.28 573 GLN A C 1
ATOM 4701 O O . GLN A 1 573 ? 2.955 36.490 3.664 1.00 56.28 573 GLN A O 1
ATOM 4706 N N . LYS A 1 574 ? 1.358 35.701 2.292 1.00 64.69 574 LYS A N 1
ATOM 4707 C CA . LYS A 1 574 ? 0.365 36.727 2.627 1.00 64.69 574 LYS A CA 1
ATOM 4708 C C . LYS A 1 574 ? -0.004 36.596 4.110 1.00 64.69 574 LYS A C 1
ATOM 4710 O O . LYS A 1 574 ? -0.636 35.620 4.505 1.00 64.69 574 LYS A O 1
ATOM 4715 N N . ILE A 1 575 ? 0.397 37.576 4.919 1.00 74.81 575 ILE A N 1
ATOM 4716 C CA . ILE A 1 575 ? 0.027 37.652 6.338 1.00 74.81 575 ILE A CA 1
ATOM 4717 C C . ILE A 1 575 ? -1.506 37.738 6.428 1.00 74.81 575 ILE A C 1
ATOM 4719 O O . ILE A 1 575 ? -2.087 38.561 5.716 1.00 74.81 575 ILE A O 1
ATOM 4723 N N . PRO A 1 576 ? -2.172 36.932 7.277 1.00 81.19 576 PRO A N 1
ATOM 4724 C CA . PRO A 1 576 ? -3.616 37.021 7.464 1.00 81.19 576 PRO A CA 1
ATOM 4725 C C . PRO A 1 576 ? -4.055 38.442 7.845 1.00 81.19 576 PRO A C 1
ATOM 4727 O O . PRO A 1 576 ? -3.574 39.018 8.822 1.00 81.19 576 PRO A O 1
ATOM 4730 N N . GLU A 1 577 ? -5.003 39.003 7.099 1.00 85.50 577 GLU A N 1
ATOM 4731 C CA . GLU A 1 577 ? -5.532 40.360 7.297 1.00 85.50 577 GLU A CA 1
ATOM 4732 C C . GLU A 1 577 ? -6.920 40.359 7.953 1.00 85.50 577 GLU A C 1
ATOM 4734 O O . GLU A 1 577 ? -7.540 41.415 8.126 1.00 85.50 577 GLU A O 1
ATOM 4739 N N . SER A 1 578 ? -7.430 39.182 8.331 1.00 89.56 578 SER A N 1
ATOM 4740 C CA . SER A 1 578 ? -8.698 39.036 9.047 1.00 89.56 578 SER A CA 1
ATOM 4741 C C . SER A 1 578 ? -8.688 37.882 10.052 1.00 89.56 578 SER A C 1
ATOM 4743 O O . SER A 1 578 ? -7.995 36.882 9.885 1.00 89.56 578 SER A O 1
ATOM 4745 N N . VAL A 1 579 ? -9.540 37.987 11.078 1.00 87.50 579 VAL A N 1
ATOM 4746 C CA . VAL A 1 579 ? -9.767 36.926 12.081 1.00 87.50 579 VAL A CA 1
ATOM 4747 C C . VAL A 1 579 ? -10.192 35.611 11.419 1.00 87.50 579 VAL A C 1
ATOM 4749 O O . VAL A 1 579 ? -9.824 34.533 11.880 1.00 87.50 579 VAL A O 1
ATOM 4752 N N . LYS A 1 580 ? -10.960 35.688 10.321 1.00 88.44 580 LYS A N 1
ATOM 4753 C CA . LYS A 1 580 ? -11.386 34.515 9.552 1.00 88.44 580 LYS A CA 1
ATOM 4754 C C . LYS A 1 580 ? -10.184 33.801 8.932 1.00 88.44 580 LYS A C 1
ATOM 4756 O O . LYS A 1 580 ? -10.075 32.598 9.111 1.00 88.44 580 LYS A O 1
ATOM 4761 N N . GLU A 1 581 ? -9.289 34.537 8.277 1.00 85.06 581 GLU A N 1
ATOM 4762 C CA . GLU A 1 581 ? -8.077 33.972 7.667 1.00 85.06 581 GLU A CA 1
ATOM 4763 C C . GLU A 1 581 ? -7.156 33.338 8.718 1.00 85.06 581 GLU A C 1
ATOM 4765 O O . GLU A 1 581 ? -6.656 32.244 8.491 1.00 85.06 581 GLU A O 1
ATOM 4770 N N . ILE A 1 582 ? -7.010 33.955 9.899 1.00 87.31 582 ILE A N 1
ATOM 4771 C CA . ILE A 1 582 ? -6.270 33.354 11.025 1.00 87.31 582 ILE A CA 1
ATOM 4772 C C . ILE A 1 582 ? -6.914 32.025 11.450 1.00 87.31 582 ILE A C 1
ATOM 4774 O O . ILE A 1 582 ? -6.224 31.024 11.617 1.00 87.31 582 ILE A O 1
ATOM 4778 N N . CYS A 1 583 ? -8.240 31.994 11.610 1.00 85.50 583 CYS A N 1
ATOM 4779 C CA . CYS A 1 583 ? -8.950 30.773 11.999 1.00 85.50 583 CYS A CA 1
ATOM 4780 C C . CYS A 1 583 ? -8.879 29.679 10.926 1.00 85.50 583 CYS A C 1
ATOM 4782 O O . CYS A 1 583 ? -8.800 28.506 11.269 1.00 85.50 583 CYS A O 1
ATOM 4784 N N . ASP A 1 584 ? -8.974 30.041 9.649 1.00 81.94 584 ASP A N 1
ATOM 4785 C CA . ASP A 1 584 ? -8.935 29.082 8.544 1.00 81.94 584 ASP A CA 1
ATOM 4786 C C . ASP A 1 584 ? -7.522 28.486 8.411 1.00 81.94 584 ASP A C 1
ATOM 4788 O O . ASP A 1 584 ? -7.388 27.271 8.292 1.00 81.94 584 ASP A O 1
ATOM 4792 N N . LEU A 1 585 ? -6.481 29.307 8.596 1.00 80.38 585 LEU A N 1
ATOM 4793 C CA . LEU A 1 585 ? -5.083 28.873 8.653 1.00 80.38 585 LEU A CA 1
ATOM 4794 C C . LEU A 1 585 ? -4.831 27.866 9.792 1.00 80.38 585 LEU A C 1
ATOM 4796 O O . LEU A 1 585 ? -4.228 26.816 9.578 1.00 80.38 585 LEU A O 1
ATOM 4800 N N . LEU A 1 586 ? -5.330 28.154 10.999 1.00 79.06 586 LEU A N 1
ATOM 4801 C CA . LEU A 1 586 ? -5.204 27.243 12.144 1.00 79.06 586 LEU A CA 1
ATOM 4802 C C . LEU A 1 586 ? -5.986 25.930 11.947 1.00 79.06 586 LEU A C 1
ATOM 4804 O O . LEU A 1 586 ? -5.579 24.902 12.476 1.00 79.06 586 LEU A O 1
ATOM 4808 N N . LYS A 1 587 ? -7.081 25.927 11.175 1.00 76.62 587 LYS A N 1
ATOM 4809 C CA . LYS A 1 587 ? -7.832 24.699 10.850 1.00 76.62 587 LYS A CA 1
ATOM 4810 C C . LYS A 1 587 ? -7.149 23.847 9.788 1.00 76.62 587 LYS A C 1
ATOM 4812 O O . LYS A 1 587 ? -7.080 22.634 9.951 1.00 76.62 587 LYS A O 1
ATOM 4817 N N . GLU A 1 588 ? -6.636 24.470 8.729 1.00 70.75 588 GLU A N 1
ATOM 4818 C CA . GLU A 1 588 ? -5.920 23.777 7.649 1.00 70.75 588 GLU A CA 1
ATOM 4819 C C . GLU A 1 588 ? -4.717 22.993 8.199 1.00 70.75 588 GLU A C 1
ATOM 4821 O O . GLU A 1 588 ? -4.439 21.859 7.802 1.00 70.75 588 GLU A O 1
ATOM 4826 N N . MET A 1 589 ? -4.048 23.569 9.196 1.00 67.12 589 MET A N 1
ATOM 4827 C CA . MET A 1 589 ? -3.009 22.897 9.964 1.00 67.12 589 MET A CA 1
ATOM 4828 C C . MET A 1 589 ? -3.507 21.591 10.619 1.00 67.12 589 MET A C 1
ATOM 4830 O O . MET A 1 589 ? -2.831 20.567 10.512 1.00 67.12 589 MET A O 1
ATOM 4834 N N . CYS A 1 590 ? -4.689 21.585 11.247 1.00 60.28 590 CYS A N 1
ATOM 4835 C CA . CYS A 1 590 ? -5.267 20.387 11.877 1.00 60.28 590 CYS A CA 1
ATOM 4836 C C . CYS A 1 590 ? -5.606 19.275 10.855 1.00 60.28 590 CYS A C 1
ATOM 4838 O O . CYS A 1 590 ? -5.547 18.076 11.163 1.00 60.28 590 CYS A O 1
ATOM 4840 N N . GLU A 1 591 ? -5.916 19.653 9.613 1.00 59.22 591 GLU A N 1
ATOM 4841 C CA . GLU A 1 591 ? -6.280 18.733 8.528 1.00 59.22 591 GLU A CA 1
ATOM 4842 C C . GLU A 1 591 ? -5.055 18.060 7.864 1.00 59.22 591 GLU A C 1
ATOM 4844 O O . GLU A 1 591 ? -5.166 16.941 7.360 1.00 59.22 591 GLU A O 1
ATOM 4849 N N . GLY A 1 592 ? -3.861 18.667 7.943 1.00 51.53 592 GLY A N 1
ATOM 4850 C CA . GLY A 1 592 ? -2.662 18.333 7.148 1.00 51.53 592 GLY A CA 1
ATOM 4851 C C . GLY A 1 592 ? -2.000 16.954 7.333 1.00 51.53 592 GLY A C 1
ATOM 4852 O O . GLY A 1 592 ? -1.129 16.599 6.540 1.00 51.53 592 GLY A O 1
ATOM 4853 N N . GLY A 1 593 ? -2.421 16.151 8.315 1.00 50.38 593 GLY A N 1
ATOM 4854 C CA . GLY A 1 593 ? -1.900 14.792 8.546 1.00 50.38 593 GLY A CA 1
ATOM 4855 C C . GLY A 1 593 ? -0.482 14.730 9.148 1.00 50.38 593 GLY A C 1
ATOM 4856 O O . GLY A 1 593 ? 0.347 15.605 8.938 1.00 50.38 593 GLY A O 1
ATOM 4857 N N . TYR A 1 594 ? -0.192 13.654 9.894 1.00 42.62 594 TYR A N 1
ATOM 4858 C CA . TYR A 1 594 ? 1.050 13.470 10.674 1.00 42.62 594 TYR A CA 1
ATOM 4859 C C . TYR A 1 594 ? 2.341 13.447 9.828 1.00 42.62 594 TYR A C 1
ATOM 4861 O O . TYR A 1 594 ? 3.420 13.763 10.317 1.00 42.62 594 TYR A O 1
ATOM 4869 N N . LYS A 1 595 ? 2.245 13.135 8.527 1.00 46.88 595 LYS A N 1
ATOM 4870 C CA . LYS A 1 595 ? 3.410 12.969 7.639 1.00 46.88 595 LYS A CA 1
ATOM 4871 C C . LYS A 1 595 ? 4.176 14.266 7.327 1.00 46.88 595 LYS A C 1
ATOM 4873 O O . LYS A 1 595 ? 5.262 14.178 6.772 1.00 46.88 595 LYS A O 1
ATOM 4878 N N . LYS A 1 596 ? 3.635 15.448 7.655 1.00 49.31 596 LYS A N 1
ATOM 4879 C CA . LYS A 1 596 ? 4.221 16.749 7.268 1.00 49.31 596 LYS A CA 1
ATOM 4880 C C . LYS A 1 596 ? 5.234 17.337 8.269 1.00 49.31 596 LYS A C 1
ATOM 4882 O O . LYS A 1 596 ? 5.853 18.352 7.971 1.00 49.31 596 LYS A O 1
ATOM 4887 N N . GLY A 1 597 ? 5.442 16.700 9.427 1.00 52.69 597 GLY A N 1
ATOM 4888 C CA . GLY A 1 597 ? 6.500 17.055 10.387 1.00 52.69 597 GLY A CA 1
ATOM 4889 C C . GLY A 1 597 ? 6.269 18.340 11.208 1.00 52.69 597 GLY A C 1
ATOM 4890 O O . GLY A 1 597 ? 5.440 19.185 10.880 1.00 52.69 597 GLY A O 1
ATOM 4891 N N . LYS A 1 598 ? 7.028 18.508 12.305 1.00 56.31 598 LYS A N 1
ATOM 4892 C CA . LYS A 1 598 ? 6.898 19.615 13.286 1.00 56.31 598 LYS A CA 1
ATOM 4893 C C . LYS A 1 598 ? 7.037 21.014 12.665 1.00 56.31 598 LYS A C 1
ATOM 4895 O O . LYS A 1 598 ? 6.308 21.932 13.030 1.00 56.31 598 LYS A O 1
ATOM 4900 N N . ALA A 1 599 ? 7.936 21.166 11.692 1.00 56.81 599 ALA A N 1
ATOM 4901 C CA . ALA A 1 599 ? 8.202 22.442 11.026 1.00 56.81 599 ALA A CA 1
ATOM 4902 C C . ALA A 1 599 ? 7.005 22.961 10.208 1.00 56.81 599 ALA A C 1
ATOM 4904 O O . ALA A 1 599 ? 6.832 24.177 10.085 1.00 56.81 599 ALA A O 1
ATOM 4905 N N . TYR A 1 600 ? 6.160 22.060 9.691 1.00 62.09 600 TYR A N 1
ATOM 4906 C CA . TYR A 1 600 ? 4.907 22.422 9.031 1.00 62.09 600 TYR A CA 1
ATOM 4907 C C . TYR A 1 600 ? 3.974 23.128 10.020 1.00 62.09 600 TYR A C 1
ATOM 4909 O O . TYR A 1 600 ? 3.567 24.259 9.772 1.00 62.09 600 TYR A O 1
ATOM 4917 N N . PHE A 1 601 ? 3.734 22.538 11.195 1.00 61.28 601 PHE A N 1
ATOM 4918 C CA . PHE A 1 601 ? 2.877 23.127 12.232 1.00 61.28 601 PHE A CA 1
ATOM 4919 C C . PHE A 1 601 ? 3.408 24.477 12.736 1.00 61.28 601 PHE A C 1
ATOM 4921 O O . PHE A 1 601 ? 2.658 25.453 12.801 1.00 61.28 601 PHE A O 1
ATOM 4928 N N . THR A 1 602 ? 4.714 24.576 13.015 1.00 63.97 602 THR A N 1
ATOM 4929 C CA . THR A 1 602 ? 5.344 25.828 13.475 1.00 63.97 602 THR A CA 1
ATOM 4930 C C . THR A 1 602 ? 5.142 26.985 12.489 1.00 63.97 602 THR A C 1
ATOM 4932 O O . THR A 1 602 ? 4.935 28.123 12.908 1.00 63.97 602 THR A O 1
ATOM 4935 N N . ASN A 1 603 ? 5.137 26.720 11.178 1.00 69.19 603 ASN A N 1
ATOM 4936 C CA . ASN A 1 603 ? 4.939 27.763 10.172 1.00 69.19 603 ASN A CA 1
ATOM 4937 C C . ASN A 1 603 ? 3.524 28.372 10.204 1.00 69.19 603 ASN A C 1
ATOM 4939 O O . ASN A 1 603 ? 3.381 29.595 10.195 1.00 69.19 603 ASN A O 1
ATOM 4943 N N . TYR A 1 604 ? 2.483 27.536 10.265 1.00 73.56 604 TYR A N 1
ATOM 4944 C CA . TYR A 1 604 ? 1.090 28.000 10.302 1.00 73.56 604 TYR A CA 1
ATOM 4945 C C . TYR A 1 604 ? 0.808 28.801 11.577 1.00 73.56 604 TYR A C 1
ATOM 4947 O O . TYR A 1 604 ? 0.190 29.865 11.521 1.00 73.56 604 TYR A O 1
ATOM 4955 N N . TYR A 1 605 ? 1.342 28.348 12.711 1.00 75.06 605 TYR A N 1
ATOM 4956 C CA . TYR A 1 605 ? 1.238 29.074 13.971 1.00 75.06 605 TYR A CA 1
ATOM 4957 C C . TYR A 1 605 ? 1.963 30.425 13.949 1.00 75.06 605 TYR A C 1
ATOM 4959 O O . TYR A 1 605 ? 1.401 31.419 14.408 1.00 75.06 605 TYR A O 1
ATOM 4967 N N . ASN A 1 606 ? 3.163 30.501 13.368 1.00 75.81 606 ASN A N 1
ATOM 4968 C CA . ASN A 1 606 ? 3.893 31.765 13.243 1.00 75.81 606 ASN A CA 1
ATOM 4969 C C . ASN A 1 606 ? 3.157 32.770 12.345 1.00 75.81 606 ASN A C 1
ATOM 4971 O O . ASN A 1 606 ? 3.102 33.956 12.665 1.00 75.81 606 ASN A O 1
ATOM 4975 N N . LEU A 1 607 ? 2.546 32.310 11.252 1.00 77.75 607 LEU A N 1
ATOM 4976 C CA . LEU A 1 607 ? 1.721 33.151 10.381 1.00 77.75 607 LEU A CA 1
ATOM 4977 C C . LEU A 1 607 ? 0.432 33.617 11.072 1.00 77.75 607 LEU A C 1
ATOM 4979 O O . LEU A 1 607 ? 0.068 34.789 10.963 1.00 77.75 607 LEU A O 1
ATOM 4983 N N . ALA A 1 608 ? -0.231 32.731 11.822 1.00 83.38 608 ALA A N 1
ATOM 4984 C CA . ALA A 1 608 ? -1.391 33.083 12.639 1.00 83.38 608 ALA A CA 1
ATOM 4985 C C . ALA A 1 608 ? -1.028 34.137 13.699 1.00 83.38 608 ALA A C 1
ATOM 4987 O O . ALA A 1 608 ? -1.754 35.117 13.871 1.00 83.38 608 ALA A O 1
ATOM 4988 N N . LEU A 1 609 ? 0.125 33.974 14.355 1.00 84.06 609 LEU A N 1
ATOM 4989 C CA . LEU A 1 609 ? 0.664 34.908 15.339 1.00 84.06 609 LEU A CA 1
ATOM 4990 C C . LEU A 1 609 ? 0.984 36.275 14.715 1.00 84.06 609 LEU A C 1
ATOM 4992 O O . LEU A 1 609 ? 0.598 37.303 15.269 1.00 84.06 609 LEU A O 1
ATOM 4996 N N . GLN A 1 610 ? 1.641 36.303 13.552 1.00 82.50 610 GLN A N 1
ATOM 4997 C CA . GLN A 1 610 ? 1.926 37.542 12.816 1.00 82.50 610 GLN A CA 1
ATOM 4998 C C . GLN A 1 610 ? 0.639 38.260 12.389 1.00 82.50 610 GLN A C 1
ATOM 5000 O O . GLN A 1 610 ? 0.520 39.471 12.583 1.00 82.50 610 GLN A O 1
ATOM 5005 N N . GLY A 1 611 ? -0.345 37.516 11.870 1.00 86.31 611 GLY A N 1
ATOM 5006 C CA . GLY A 1 611 ? -1.661 38.055 11.530 1.00 86.31 611 GLY A CA 1
ATOM 5007 C C . GLY A 1 611 ? -2.377 38.640 12.748 1.00 86.31 611 GLY A C 1
ATOM 5008 O O . GLY A 1 611 ? -2.893 39.756 12.688 1.00 86.31 611 GLY A O 1
ATOM 5009 N N . LEU A 1 612 ? -2.355 37.937 13.887 1.00 90.62 612 LEU A N 1
ATOM 5010 C CA . LEU A 1 612 ? -2.972 38.421 15.122 1.00 90.62 612 LEU A CA 1
ATOM 5011 C C . LEU A 1 612 ? -2.285 39.692 15.640 1.00 90.62 612 LEU A C 1
ATOM 5013 O O . LEU A 1 612 ? -2.981 40.665 15.926 1.00 90.62 612 LEU A O 1
ATOM 5017 N N . LYS A 1 613 ? -0.944 39.729 15.684 1.00 87.88 613 LYS A N 1
ATOM 5018 C CA . LYS A 1 613 ? -0.174 40.934 16.051 1.00 87.88 613 LYS A CA 1
ATOM 5019 C C . LYS A 1 613 ? -0.563 42.127 15.168 1.00 87.88 613 LYS A C 1
ATOM 5021 O O . LYS A 1 613 ? -0.941 43.176 15.687 1.00 87.88 613 LYS A O 1
ATOM 5026 N N . ALA A 1 614 ? -0.602 41.936 13.848 1.00 86.62 614 ALA A N 1
ATOM 5027 C CA . ALA A 1 614 ? -0.980 42.986 12.901 1.00 86.62 614 ALA A CA 1
ATOM 5028 C C . ALA A 1 614 ? -2.434 43.475 13.076 1.00 86.62 614 ALA A C 1
ATOM 5030 O O . ALA A 1 614 ? -2.729 44.658 12.877 1.00 86.62 614 ALA A O 1
ATOM 5031 N N . LEU A 1 615 ? -3.371 42.590 13.436 1.00 89.56 615 LEU A N 1
ATOM 5032 C CA . LEU A 1 615 ? -4.761 42.973 13.703 1.00 89.56 615 LEU A CA 1
ATOM 5033 C C . LEU A 1 615 ? -4.936 43.691 15.045 1.00 89.56 615 LEU A C 1
ATOM 5035 O O . LEU A 1 615 ? -5.748 44.621 15.127 1.00 89.56 615 LEU A O 1
ATOM 5039 N N . LEU A 1 616 ? -4.184 43.283 16.070 1.00 87.69 616 LEU A N 1
ATOM 5040 C CA . LEU A 1 616 ? -4.171 43.915 17.391 1.00 87.69 616 LEU A CA 1
ATOM 5041 C C . LEU A 1 616 ? -3.621 45.343 17.318 1.00 87.69 616 LEU A C 1
ATOM 5043 O O . LEU A 1 616 ? -4.269 46.263 17.820 1.00 87.69 616 LEU A O 1
ATOM 5047 N N . GLU A 1 617 ? -2.518 45.562 16.595 1.00 87.38 617 GLU A N 1
ATOM 5048 C CA . GLU A 1 617 ? -1.969 46.903 16.327 1.00 87.38 617 GLU A CA 1
ATOM 5049 C C . GLU A 1 617 ? -2.996 47.821 15.647 1.00 87.38 617 GLU A C 1
ATOM 5051 O O . GLU A 1 617 ? -3.138 48.996 15.992 1.00 87.38 617 GLU A O 1
ATOM 5056 N N . LYS A 1 618 ? -3.782 47.266 14.716 1.00 85.94 618 LYS A N 1
ATOM 5057 C CA . LYS A 1 618 ? -4.858 47.980 14.010 1.00 85.94 618 LYS A CA 1
ATOM 5058 C C . LYS A 1 618 ? -6.145 48.122 14.839 1.00 85.94 618 LYS A C 1
ATOM 5060 O O . LYS A 1 618 ? -7.115 48.683 14.328 1.00 85.94 618 LYS A O 1
ATOM 5065 N N . LYS A 1 619 ? -6.187 47.616 16.081 1.00 81.56 619 LYS A N 1
ATOM 5066 C CA . LYS A 1 619 ? -7.373 47.556 16.965 1.00 81.56 619 LYS A CA 1
ATOM 5067 C C . LYS A 1 619 ? -8.606 46.928 16.295 1.00 81.56 619 LYS A C 1
ATOM 5069 O O . LYS A 1 619 ? -9.736 47.357 16.528 1.00 81.56 619 LYS A O 1
ATOM 5074 N N . LYS A 1 620 ? -8.397 45.916 15.446 1.00 77.88 620 LYS A N 1
ATOM 5075 C CA . LYS A 1 620 ? -9.448 45.239 14.659 1.00 77.88 620 LYS A CA 1
ATOM 5076 C C . LYS A 1 620 ? -9.963 43.933 15.285 1.00 77.88 620 LYS A C 1
ATOM 5078 O O . LYS A 1 620 ? -10.627 43.166 14.595 1.00 77.88 620 LYS A O 1
ATOM 5083 N N . VAL A 1 621 ? -9.660 43.662 16.555 1.00 85.06 621 VAL A N 1
ATOM 5084 C CA . VAL A 1 621 ? -9.975 42.386 17.221 1.00 85.06 621 VAL A CA 1
ATOM 5085 C C . VAL A 1 621 ? -10.824 42.639 18.467 1.00 85.06 621 VAL A C 1
ATOM 5087 O O . VAL A 1 621 ? -10.471 43.480 19.292 1.00 85.06 621 VAL A O 1
ATOM 5090 N N . SER A 1 622 ? -11.951 41.936 18.599 1.00 88.12 622 SER A N 1
ATOM 5091 C CA . SER A 1 622 ? -12.793 41.945 19.806 1.00 88.12 622 SER A CA 1
ATOM 5092 C C . SER A 1 622 ? -12.509 40.742 20.717 1.00 88.12 622 SER A C 1
ATOM 5094 O O . SER A 1 622 ? -11.977 39.735 20.257 1.00 88.12 622 SER A O 1
ATOM 5096 N N . ASP A 1 623 ? -12.946 40.776 21.982 1.00 83.06 623 ASP A N 1
ATOM 5097 C CA . ASP A 1 623 ? -12.831 39.620 22.897 1.00 83.06 623 ASP A CA 1
ATOM 5098 C C . ASP A 1 623 ? -13.501 38.355 22.327 1.00 83.06 623 ASP A C 1
ATOM 5100 O O . ASP A 1 623 ? -13.044 37.239 22.552 1.00 83.06 623 ASP A O 1
ATOM 5104 N N . LYS A 1 624 ? -14.562 38.519 21.523 1.00 83.44 624 LYS A N 1
ATOM 5105 C CA . LYS A 1 624 ? -15.238 37.415 20.824 1.00 83.44 624 LYS A CA 1
ATOM 5106 C C . LYS A 1 624 ? -14.388 36.834 19.689 1.00 83.44 624 LYS A C 1
ATOM 5108 O O . LYS A 1 624 ? -14.485 35.641 19.407 1.00 83.44 624 LYS A O 1
ATOM 5113 N N . ASP A 1 625 ? -13.587 37.665 19.029 1.00 87.81 625 ASP A N 1
ATOM 5114 C CA . ASP A 1 625 ? -12.649 37.226 17.996 1.00 87.81 625 ASP A CA 1
ATOM 5115 C C . ASP A 1 625 ? -11.450 36.509 18.618 1.00 87.81 625 ASP A C 1
ATOM 5117 O O . ASP A 1 625 ? -11.071 35.442 18.141 1.00 87.81 625 ASP A O 1
ATOM 5121 N N . LEU A 1 626 ? -10.922 37.039 19.726 1.00 87.69 626 LEU A N 1
ATOM 5122 C CA . LEU A 1 626 ? -9.887 36.385 20.530 1.00 87.69 626 LEU A CA 1
ATOM 5123 C C . LEU A 1 626 ? -10.357 35.018 21.044 1.00 87.69 626 LEU A C 1
ATOM 5125 O O . LEU A 1 626 ? -9.651 34.031 20.863 1.00 87.69 626 LEU A O 1
ATOM 5129 N N . ALA A 1 627 ? -11.583 34.936 21.572 1.00 81.31 627 ALA A N 1
ATOM 5130 C CA . ALA A 1 627 ? -12.205 33.678 21.990 1.00 81.31 627 ALA A CA 1
ATOM 5131 C C . ALA A 1 627 ? -12.307 32.659 20.845 1.00 81.31 627 ALA A C 1
ATOM 5133 O O . ALA A 1 627 ? -12.078 31.467 21.031 1.00 81.31 627 ALA A O 1
ATOM 5134 N N . ARG A 1 628 ? -12.636 33.127 19.634 1.00 83.62 628 ARG A N 1
ATOM 5135 C CA . ARG A 1 628 ? -12.727 32.273 18.446 1.00 83.62 628 ARG A CA 1
ATOM 5136 C C . ARG A 1 628 ? -11.356 31.753 18.012 1.00 83.62 628 ARG A C 1
ATOM 5138 O O . ARG A 1 628 ? -11.259 30.589 17.636 1.00 83.62 628 ARG A O 1
ATOM 5145 N N . ILE A 1 629 ? -10.324 32.596 18.040 1.00 85.62 629 ILE A N 1
ATOM 5146 C CA . ILE A 1 629 ? -8.948 32.187 17.721 1.00 85.62 629 ILE A CA 1
ATOM 5147 C C . ILE A 1 629 ? -8.454 31.184 18.767 1.00 85.62 629 ILE A C 1
ATOM 5149 O O . ILE A 1 629 ? -7.919 30.147 18.385 1.00 85.62 629 ILE A O 1
ATOM 5153 N N . TYR A 1 630 ? -8.707 31.450 20.053 1.00 82.44 630 TYR A N 1
ATOM 5154 C CA . TYR A 1 630 ? -8.390 30.544 21.157 1.00 82.44 630 TYR A CA 1
ATOM 5155 C C . TYR A 1 630 ? -9.033 29.164 20.967 1.00 82.44 630 TYR A C 1
ATOM 5157 O O . TYR A 1 630 ? -8.321 28.165 20.913 1.00 82.44 630 TYR A O 1
ATOM 5165 N N . GLY A 1 631 ? -10.353 29.106 20.756 1.00 76.56 631 GLY A N 1
ATOM 5166 C CA . GLY A 1 631 ? -11.059 27.836 20.562 1.00 76.56 631 GLY A CA 1
ATOM 5167 C C . GLY A 1 631 ? -10.510 27.021 19.383 1.00 76.56 631 GLY A C 1
ATOM 5168 O O . GLY A 1 631 ? -10.329 25.808 19.485 1.00 76.56 631 GLY A O 1
ATOM 5169 N N . VAL A 1 632 ? -10.163 27.675 18.267 1.00 77.44 632 VAL A N 1
ATOM 5170 C CA . VAL A 1 632 ? -9.561 26.988 17.110 1.00 77.44 632 VAL A CA 1
ATOM 5171 C C . VAL A 1 632 ? -8.133 26.519 17.405 1.00 77.44 632 VAL A C 1
ATOM 5173 O O . VAL A 1 632 ? -7.813 25.379 17.079 1.00 77.44 632 VAL A O 1
ATOM 5176 N N . ALA A 1 633 ? -7.300 27.349 18.041 1.00 76.88 633 ALA A N 1
ATOM 5177 C CA . ALA A 1 633 ? -5.927 26.993 18.409 1.00 76.88 633 ALA A CA 1
ATOM 5178 C C . ALA A 1 633 ? -5.869 25.793 19.372 1.00 76.88 633 ALA A C 1
ATOM 5180 O O . ALA A 1 633 ? -4.937 24.994 19.288 1.00 76.88 633 ALA A O 1
ATOM 5181 N N . MET A 1 634 ? -6.885 25.654 20.231 1.00 72.38 634 MET A N 1
ATOM 5182 C CA . MET A 1 634 ? -7.020 24.568 21.206 1.00 72.38 634 MET A CA 1
ATOM 5183 C C . MET A 1 634 ? -7.786 23.338 20.667 1.00 72.38 634 MET A C 1
ATOM 5185 O O . MET A 1 634 ? -7.788 22.295 21.317 1.00 72.38 634 MET A O 1
ATOM 5189 N N . GLY A 1 635 ? -8.400 23.406 19.473 1.00 63.97 635 GLY A N 1
ATOM 5190 C CA . GLY A 1 635 ? -8.978 22.242 18.771 1.00 63.97 635 GLY A CA 1
ATOM 5191 C C . GLY A 1 635 ? -10.508 22.063 18.837 1.00 63.97 635 GLY A C 1
ATOM 5192 O O . GLY A 1 635 ? -11.003 20.940 18.792 1.00 63.97 635 GLY A O 1
ATOM 5193 N N . GLU A 1 636 ? -11.308 23.131 18.923 1.00 55.22 636 GLU A N 1
ATOM 5194 C CA . GLU A 1 636 ? -12.742 23.087 19.283 1.00 55.22 636 GLU A CA 1
ATOM 5195 C C . GLU A 1 636 ? -13.750 22.279 18.421 1.00 55.22 636 GLU A C 1
ATOM 5197 O O . GLU A 1 636 ? -14.928 22.249 18.783 1.00 55.22 636 GLU A O 1
ATOM 5202 N N . ARG A 1 637 ? -13.419 21.541 17.354 1.00 46.81 637 ARG A N 1
ATOM 5203 C CA . ARG A 1 637 ? -14.419 20.726 16.607 1.00 46.81 637 ARG A CA 1
ATOM 5204 C C . ARG A 1 637 ? -13.778 19.508 15.959 1.00 46.81 637 ARG A C 1
ATOM 5206 O O . ARG A 1 637 ? -12.849 19.707 15.207 1.00 46.81 637 ARG A O 1
ATOM 5213 N N . GLU A 1 638 ? -14.281 18.302 16.249 1.00 46.28 638 GLU A N 1
ATOM 5214 C CA . GLU A 1 638 ? -14.123 17.034 15.488 1.00 46.28 638 GLU A CA 1
ATOM 5215 C C . GLU A 1 638 ? -12.732 16.634 14.934 1.00 46.28 638 GLU A C 1
ATOM 5217 O O . GLU A 1 638 ? -12.622 15.662 14.195 1.00 46.28 638 GLU A O 1
ATOM 5222 N N . PHE A 1 639 ? -11.655 17.302 15.337 1.00 45.44 639 PHE A N 1
ATOM 5223 C CA . PHE A 1 639 ? -10.311 17.123 14.789 1.00 45.44 639 PHE A CA 1
ATOM 5224 C C . PHE A 1 639 ? -9.270 17.021 15.908 1.00 45.44 639 PHE A C 1
ATOM 5226 O O . PHE A 1 639 ? -8.239 17.686 15.874 1.00 45.44 639 PHE A O 1
ATOM 5233 N N . TYR A 1 640 ? -9.535 16.193 16.920 1.00 47.12 640 TYR A N 1
ATOM 5234 C CA . TYR A 1 640 ? -8.526 15.883 17.931 1.00 47.12 640 TYR A CA 1
ATOM 5235 C C . TYR A 1 640 ? -7.576 14.821 17.377 1.00 47.12 640 TYR A C 1
ATOM 5237 O O . TYR A 1 640 ? -7.927 13.652 17.241 1.00 47.12 640 TYR A O 1
ATOM 5245 N N . LYS A 1 641 ? -6.373 15.261 17.014 1.00 51.53 641 LYS A N 1
ATOM 5246 C CA . LYS A 1 641 ? -5.171 14.424 17.019 1.00 51.53 641 LYS A CA 1
ATOM 5247 C C . LYS A 1 641 ? -4.342 14.907 18.204 1.00 51.53 641 LYS A C 1
ATOM 5249 O O . LYS A 1 641 ? -4.133 16.122 18.301 1.00 51.53 641 LYS A O 1
ATOM 5254 N N . GLU A 1 642 ? -3.912 13.987 19.065 1.00 48.34 642 GLU A N 1
ATOM 5255 C CA . GLU A 1 642 ? -3.091 14.221 20.270 1.00 48.34 642 GLU A CA 1
ATOM 5256 C C . GLU A 1 642 ? -1.993 15.284 20.036 1.00 48.34 642 GLU A C 1
ATOM 5258 O O . GLU A 1 642 ? -1.799 16.188 20.843 1.00 48.34 642 GLU A O 1
ATOM 5263 N N . ASP A 1 643 ? -1.385 15.309 18.847 1.00 52.31 643 ASP A N 1
ATOM 5264 C CA . ASP A 1 643 ? -0.274 16.203 18.486 1.00 52.31 643 ASP A CA 1
ATOM 5265 C C . ASP A 1 643 ? -0.607 17.702 18.294 1.00 52.31 643 ASP A C 1
ATOM 5267 O O . ASP A 1 643 ? 0.305 18.517 18.115 1.00 52.31 643 ASP A O 1
ATOM 5271 N N . THR A 1 644 ? -1.881 18.111 18.282 1.00 57.41 644 THR A N 1
ATOM 5272 C CA . THR A 1 644 ? -2.253 19.506 17.939 1.00 57.41 644 THR A CA 1
ATOM 5273 C C . THR A 1 644 ? -1.854 20.482 19.049 1.00 57.41 644 THR A C 1
ATOM 5275 O O . THR A 1 644 ? -1.196 21.491 18.793 1.00 57.41 644 THR A O 1
ATOM 5278 N N . ILE A 1 645 ? -2.172 20.145 20.303 1.00 62.69 645 ILE A N 1
ATOM 5279 C CA . ILE A 1 645 ? -1.802 20.963 21.468 1.00 62.69 645 ILE A CA 1
ATOM 5280 C C . ILE A 1 645 ? -0.290 20.916 21.726 1.00 62.69 645 ILE A C 1
ATOM 5282 O O . ILE A 1 645 ? 0.304 21.920 22.121 1.00 62.69 645 ILE A O 1
ATOM 5286 N N . GLY A 1 646 ? 0.356 19.792 21.391 1.00 61.94 646 GLY A N 1
ATOM 5287 C CA . GLY A 1 646 ? 1.808 19.630 21.459 1.00 61.94 646 GLY A CA 1
ATOM 5288 C C . GLY A 1 646 ? 2.566 20.680 20.644 1.00 61.94 646 GLY A C 1
ATOM 5289 O O . GLY A 1 646 ? 3.625 21.140 21.074 1.00 61.94 646 GLY A O 1
ATOM 5290 N N . ASN A 1 647 ? 1.993 21.132 19.523 1.00 64.56 647 ASN A N 1
ATOM 5291 C CA . ASN A 1 647 ? 2.610 22.101 18.616 1.00 64.56 647 ASN A CA 1
ATOM 5292 C C . ASN A 1 647 ? 2.095 23.545 18.772 1.00 64.56 647 ASN A C 1
ATOM 5294 O O . ASN A 1 647 ? 2.640 24.442 18.128 1.00 64.56 647 ASN A O 1
ATOM 5298 N N . CYS A 1 648 ? 1.098 23.797 19.630 1.00 73.12 648 CYS A N 1
ATOM 5299 C CA . CYS A 1 648 ? 0.584 25.147 19.871 1.00 73.12 648 CYS A CA 1
ATOM 5300 C C . CYS A 1 648 ? 1.635 26.022 20.583 1.00 73.12 648 CYS A C 1
ATOM 5302 O O . CYS A 1 648 ? 2.092 25.652 21.674 1.00 73.12 648 CYS A O 1
ATOM 5304 N N . PRO A 1 649 ? 2.038 27.182 20.027 1.00 76.69 649 PRO A N 1
ATOM 5305 C CA . PRO A 1 649 ? 2.961 28.081 20.702 1.00 76.69 649 PRO A CA 1
ATOM 5306 C C . PRO A 1 649 ? 2.259 28.767 21.874 1.00 76.69 649 PRO A C 1
ATOM 5308 O O . PRO A 1 649 ? 1.178 29.339 21.717 1.00 76.69 649 PRO A O 1
ATOM 5311 N N . LEU A 1 650 ? 2.908 28.757 23.039 1.00 81.62 650 LEU A N 1
ATOM 5312 C CA . LEU A 1 650 ? 2.425 29.463 24.227 1.00 81.62 650 LEU A CA 1
ATOM 5313 C C . LEU A 1 650 ? 2.234 30.964 23.952 1.00 81.62 650 LEU A C 1
ATOM 5315 O O . LEU A 1 650 ? 1.239 31.542 24.377 1.00 81.62 650 LEU A O 1
ATOM 5319 N N . GLU A 1 651 ? 3.121 31.559 23.148 1.00 84.56 651 GLU A N 1
ATOM 5320 C CA . GLU A 1 651 ? 3.091 32.984 22.790 1.00 84.56 651 GLU A CA 1
ATOM 5321 C C . GLU A 1 651 ? 1.757 33.417 22.156 1.00 84.56 651 GLU A C 1
ATOM 5323 O O . GLU A 1 651 ? 1.286 34.528 22.389 1.00 84.56 651 GLU A O 1
ATOM 5328 N N . LEU A 1 652 ? 1.103 32.545 21.376 1.00 85.00 652 LEU A N 1
ATOM 5329 C CA . LEU A 1 652 ? -0.209 32.855 20.800 1.00 85.00 652 LEU A CA 1
ATOM 5330 C C . LEU A 1 652 ? -1.284 32.971 21.891 1.00 85.00 652 LEU A C 1
ATOM 5332 O O . LEU A 1 652 ? -2.141 33.852 21.818 1.00 85.00 652 LEU A O 1
ATOM 5336 N N . LEU A 1 653 ? -1.230 32.098 22.899 1.00 85.69 653 LEU A N 1
ATOM 5337 C CA . LEU A 1 653 ? -2.173 32.074 24.018 1.00 85.69 653 LEU A CA 1
ATOM 5338 C C . LEU A 1 653 ? -1.935 33.249 24.974 1.00 85.69 653 LEU A C 1
ATOM 5340 O O . LEU A 1 653 ? -2.890 33.892 25.411 1.00 85.69 653 LEU A O 1
ATOM 5344 N N . GLU A 1 654 ? -0.672 33.573 25.247 1.00 86.44 654 GLU A N 1
ATOM 5345 C CA . GLU A 1 654 ? -0.281 34.747 26.034 1.00 86.44 654 GLU A CA 1
ATOM 5346 C C . GLU A 1 654 ? -0.723 36.043 25.354 1.00 86.44 654 GLU A C 1
ATOM 5348 O O . GLU A 1 654 ? -1.344 36.890 25.991 1.00 86.44 654 GLU A O 1
ATOM 5353 N N . LEU A 1 655 ? -0.539 36.157 24.035 1.00 88.12 655 LEU A N 1
ATOM 5354 C CA . LEU A 1 655 ? -0.995 37.325 23.286 1.00 88.12 655 LEU A CA 1
ATOM 5355 C C . LEU A 1 655 ? -2.519 37.510 23.383 1.00 88.12 655 LEU A C 1
ATOM 5357 O O . LEU A 1 655 ? -2.999 38.640 23.482 1.00 88.12 655 LEU A O 1
ATOM 5361 N N . ILE A 1 656 ? -3.284 36.416 23.385 1.00 86.25 656 ILE A N 1
ATOM 5362 C CA . ILE A 1 656 ? -4.736 36.450 23.605 1.00 86.25 656 ILE A CA 1
ATOM 5363 C C . ILE A 1 656 ? -5.060 36.910 25.034 1.00 86.25 656 ILE A C 1
ATOM 5365 O O . ILE A 1 656 ? -5.904 37.794 25.207 1.00 86.25 656 ILE A O 1
ATOM 5369 N N . LYS A 1 657 ? -4.380 36.347 26.042 1.00 86.62 657 LYS A N 1
ATOM 5370 C CA . LYS A 1 657 ? -4.542 36.693 27.465 1.00 86.62 657 LYS A CA 1
ATOM 5371 C C . LYS A 1 657 ? -4.261 38.175 27.726 1.00 86.62 657 LYS A C 1
ATOM 5373 O O . LYS A 1 657 ? -5.050 38.821 28.411 1.00 86.62 657 LYS A O 1
ATOM 5378 N N . ASP A 1 658 ? -3.204 38.717 27.131 1.00 88.31 658 ASP A N 1
ATOM 5379 C CA . ASP A 1 658 ? -2.747 40.092 27.361 1.00 88.31 658 ASP A CA 1
ATOM 5380 C C . ASP A 1 658 ? -3.608 41.153 26.660 1.00 88.31 658 ASP A C 1
ATOM 5382 O O . ASP A 1 658 ? -3.611 42.317 27.062 1.00 88.31 658 ASP A O 1
ATOM 5386 N N . ASN A 1 659 ? -4.342 40.774 25.607 1.00 87.50 659 ASN A N 1
ATOM 5387 C CA . ASN A 1 659 ? -5.109 41.716 24.782 1.00 87.50 659 ASN A CA 1
ATOM 5388 C C . ASN A 1 659 ? -6.633 41.617 24.954 1.00 87.50 659 ASN A C 1
ATOM 5390 O O . ASN A 1 659 ? -7.355 42.484 24.452 1.00 87.50 659 ASN A O 1
ATOM 5394 N N . ALA A 1 660 ? -7.139 40.600 25.653 1.00 84.44 660 ALA A N 1
ATOM 5395 C CA . ALA A 1 660 ? -8.552 40.510 26.008 1.00 84.44 660 ALA A CA 1
ATOM 5396 C C . ALA A 1 660 ? -8.884 41.451 27.178 1.00 84.44 660 ALA A C 1
ATOM 5398 O O . ALA A 1 660 ? -8.140 41.527 28.157 1.00 84.44 660 ALA A O 1
ATOM 5399 N N . LYS A 1 661 ? -10.032 42.142 27.127 1.00 83.31 661 LYS A N 1
ATOM 5400 C CA . LYS A 1 661 ? -10.464 43.012 28.246 1.00 83.31 661 LYS A CA 1
ATOM 5401 C C . LYS A 1 661 ? -10.814 42.211 29.497 1.00 83.31 661 LYS A C 1
ATOM 5403 O O . LYS A 1 661 ? -10.547 42.655 30.609 1.00 83.31 661 LYS A O 1
ATOM 5408 N N . ASP A 1 662 ? -11.420 41.046 29.294 1.00 81.94 662 ASP A N 1
ATOM 5409 C CA . ASP A 1 662 ? -11.611 40.012 30.305 1.00 81.94 662 ASP A CA 1
ATOM 5410 C C . ASP A 1 662 ? -11.225 38.667 29.685 1.00 81.94 662 ASP A C 1
ATOM 5412 O O . ASP A 1 662 ? -12.018 38.019 28.991 1.00 81.94 662 ASP A O 1
ATOM 5416 N N . TYR A 1 663 ? -9.972 38.265 29.902 1.00 80.06 663 TYR A N 1
ATOM 5417 C CA . TYR A 1 663 ? -9.455 37.031 29.325 1.00 80.06 663 TYR A CA 1
ATOM 5418 C C . TYR A 1 663 ? -10.205 35.801 29.850 1.00 80.06 663 TYR A C 1
ATOM 5420 O O . TYR A 1 663 ? -10.453 34.885 29.078 1.00 80.06 663 TYR A O 1
ATOM 5428 N N . LYS A 1 664 ? -10.666 35.782 31.110 1.00 77.75 664 LYS A N 1
ATOM 5429 C CA . LYS A 1 664 ? -11.402 34.626 31.657 1.00 77.75 664 LYS A CA 1
ATOM 5430 C C . LYS A 1 664 ? -12.721 34.409 30.923 1.00 77.75 664 LYS A C 1
ATOM 5432 O O . LYS A 1 664 ? -13.122 33.270 30.697 1.00 77.75 664 LYS A O 1
ATOM 5437 N N . ILE A 1 665 ? -13.397 35.492 30.539 1.00 71.44 665 ILE A N 1
ATOM 5438 C CA . ILE A 1 665 ? -14.608 35.416 29.714 1.00 71.44 665 ILE A CA 1
ATOM 5439 C C . ILE A 1 665 ? -14.265 34.995 28.280 1.00 71.44 665 ILE A C 1
ATOM 5441 O O . ILE A 1 665 ? -14.968 34.157 27.717 1.00 71.44 665 ILE A O 1
ATOM 5445 N N . ALA A 1 666 ? -13.202 35.544 27.687 1.00 71.06 666 ALA A N 1
ATOM 5446 C CA . ALA A 1 666 ? -12.796 35.196 26.326 1.00 71.06 666 ALA A CA 1
ATOM 5447 C C . ALA A 1 666 ? -12.425 33.706 26.191 1.00 71.06 666 ALA A C 1
ATOM 5449 O O . ALA A 1 666 ? -12.890 33.051 25.259 1.00 71.06 666 ALA A O 1
ATOM 5450 N N . LEU A 1 667 ? -11.670 33.157 27.145 1.00 73.44 667 LEU A N 1
ATOM 5451 C CA . LEU A 1 667 ? -11.277 31.745 27.156 1.00 73.44 667 LEU A CA 1
ATOM 5452 C C . LEU A 1 667 ? -12.505 30.830 27.310 1.00 73.44 667 LEU A C 1
ATOM 5454 O O . LEU A 1 667 ? -12.729 29.981 26.451 1.00 73.44 667 LEU A O 1
ATOM 5458 N N . LYS A 1 668 ? -13.415 31.139 28.250 1.00 67.62 668 LYS A N 1
ATOM 5459 C CA . LYS A 1 668 ? -14.695 30.415 28.417 1.00 67.62 668 LYS A CA 1
ATOM 5460 C C . LYS A 1 668 ? -15.598 30.435 27.184 1.00 67.62 668 LYS A C 1
ATOM 5462 O O . LYS A 1 668 ? -16.338 29.488 26.924 1.00 67.62 668 LYS A O 1
ATOM 5467 N N . ILE A 1 669 ? -15.616 31.535 26.426 1.00 63.72 669 ILE A N 1
ATOM 5468 C CA . ILE A 1 669 ? -16.418 31.628 25.192 1.00 63.72 669 ILE A CA 1
ATOM 5469 C C . ILE A 1 669 ? -15.884 30.675 24.110 1.00 63.72 669 ILE A C 1
ATOM 5471 O O . ILE A 1 669 ? -16.675 30.247 23.261 1.00 63.72 669 ILE A O 1
ATOM 5475 N N . GLY A 1 670 ? -14.589 30.356 24.146 1.00 57.75 670 GLY A N 1
ATOM 5476 C CA . GLY A 1 670 ? -13.926 29.383 23.279 1.00 57.75 670 GLY A CA 1
ATOM 5477 C C . GLY A 1 670 ? -13.980 27.931 23.776 1.00 57.75 670 GLY A C 1
ATOM 5478 O O . GLY A 1 670 ? -13.192 27.134 23.286 1.00 57.75 670 GLY A O 1
ATOM 5479 N N . GLU A 1 671 ? -14.857 27.587 24.732 1.00 60.00 671 GLU A N 1
ATOM 5480 C CA . GLU A 1 671 ? -15.057 26.223 25.282 1.00 60.00 671 GLU A CA 1
ATOM 5481 C C . GLU A 1 671 ? -16.477 25.660 25.002 1.00 60.00 671 GLU A C 1
ATOM 5483 O O . GLU A 1 671 ? -17.059 24.910 25.790 1.00 60.00 671 GLU A O 1
ATOM 5488 N N . LYS A 1 672 ? -17.126 26.055 23.907 1.00 52.16 672 LYS A N 1
ATOM 5489 C CA . LYS A 1 672 ? -18.586 25.993 23.704 1.00 52.16 672 LYS A CA 1
ATOM 5490 C C . LYS A 1 672 ? -19.250 24.607 23.630 1.00 52.16 672 LYS A C 1
ATOM 5492 O O . LYS A 1 672 ? -20.457 24.569 23.379 1.00 52.16 672 LYS A O 1
ATOM 5497 N N . ASP A 1 673 ? -18.557 23.493 23.873 1.00 47.97 673 ASP A N 1
ATOM 5498 C CA . ASP A 1 673 ? -19.152 22.150 23.776 1.00 47.97 673 ASP A CA 1
ATOM 5499 C C . ASP A 1 673 ? -18.692 21.163 24.873 1.00 47.97 673 ASP A C 1
ATOM 5501 O O . ASP A 1 673 ? -17.793 20.345 24.682 1.00 47.97 673 ASP A O 1
ATOM 5505 N N . LYS A 1 674 ? -19.358 21.212 26.038 1.00 47.84 674 LYS A N 1
ATOM 5506 C CA . LYS A 1 674 ? -19.067 20.380 27.228 1.00 47.84 674 LYS A CA 1
ATOM 5507 C C . LYS A 1 674 ? -19.481 18.905 27.130 1.00 47.84 674 LYS A C 1
ATOM 5509 O O . LYS A 1 674 ? -19.229 18.139 28.052 1.00 47.84 674 LYS A O 1
ATOM 5514 N N . LYS A 1 675 ? -20.190 18.479 26.078 1.00 42.12 675 LYS A N 1
ATOM 5515 C CA . LYS A 1 675 ? -20.888 17.177 26.095 1.00 42.12 675 LYS A CA 1
ATOM 5516 C C . LYS A 1 675 ? -20.064 15.974 25.627 1.00 42.12 675 LYS A C 1
ATOM 5518 O O . LYS A 1 675 ? -20.581 14.863 25.733 1.00 42.12 675 LYS A O 1
ATOM 5523 N N . ARG A 1 676 ? -18.851 16.147 25.078 1.00 47.06 676 ARG A N 1
ATOM 5524 C CA . ARG A 1 676 ? -18.177 15.036 24.370 1.00 47.06 676 ARG A CA 1
ATOM 5525 C C . ARG A 1 676 ? -16.642 15.033 24.280 1.00 47.06 676 ARG A C 1
ATOM 5527 O O . ARG A 1 676 ? -16.130 14.357 23.395 1.00 47.06 676 ARG A O 1
ATOM 5534 N N . LYS A 1 677 ? -15.886 15.763 25.103 1.00 48.81 677 LYS A N 1
ATOM 5535 C CA . LYS A 1 677 ? -14.445 15.955 24.839 1.00 48.81 677 LYS A CA 1
ATOM 5536 C C . LYS A 1 677 ? -13.587 15.848 26.092 1.00 48.81 677 LYS A C 1
ATOM 5538 O O . LYS A 1 677 ? -13.960 16.381 27.128 1.00 48.81 677 LYS A O 1
ATOM 5543 N N . MET A 1 678 ? -12.440 15.187 25.943 1.00 52.97 678 MET A N 1
ATOM 5544 C CA . MET A 1 678 ? -11.301 15.279 26.855 1.00 52.97 678 MET A CA 1
ATOM 5545 C C . MET A 1 678 ? -11.006 16.754 27.164 1.00 52.97 678 MET A C 1
ATOM 5547 O O . MET A 1 678 ? -11.053 17.581 26.246 1.00 52.97 678 MET A O 1
ATOM 5551 N N . SER A 1 679 ? -10.727 17.097 28.424 1.00 68.00 679 SER A N 1
ATOM 5552 C CA . SER A 1 679 ? -10.400 18.480 28.797 1.00 68.00 679 SER A CA 1
ATOM 5553 C C . SER A 1 679 ? -9.136 18.950 28.058 1.00 68.00 679 SER A C 1
ATOM 5555 O O . SER A 1 679 ? -8.217 18.162 27.832 1.00 68.00 679 SER A O 1
ATOM 5557 N N . PHE A 1 680 ? -9.038 20.236 27.690 1.00 74.31 680 PHE A N 1
ATOM 5558 C CA . PHE A 1 680 ? -7.782 20.798 27.160 1.00 74.31 680 PHE A CA 1
ATOM 5559 C C . PHE A 1 680 ? -6.608 20.565 28.119 1.00 74.31 680 PHE A C 1
ATOM 5561 O O . PHE A 1 680 ? -5.474 20.378 27.677 1.00 74.31 680 PHE A O 1
ATOM 5568 N N . LEU A 1 681 ? -6.912 20.526 29.420 1.00 77.62 681 LEU A N 1
ATOM 5569 C CA . LEU A 1 681 ? -5.983 20.180 30.482 1.00 77.62 681 LEU A CA 1
ATOM 5570 C C . LEU A 1 681 ? -5.477 18.735 30.346 1.00 77.62 681 LEU A C 1
ATOM 5572 O O . LEU A 1 681 ? -4.268 18.515 30.410 1.00 77.62 681 LEU A O 1
ATOM 5576 N N . ASP A 1 682 ? -6.370 17.774 30.089 1.00 77.69 682 ASP A N 1
ATOM 5577 C CA . ASP A 1 682 ? -6.018 16.361 29.901 1.00 77.69 682 ASP A CA 1
ATOM 5578 C C . ASP A 1 682 ? -5.100 16.184 28.679 1.00 77.69 682 ASP A C 1
ATOM 5580 O O . ASP A 1 682 ? -4.031 15.591 28.805 1.00 77.69 682 ASP A O 1
ATOM 5584 N N . ASN A 1 683 ? -5.445 16.793 27.538 1.00 75.50 683 ASN A N 1
ATOM 5585 C CA . ASN A 1 683 ? -4.640 16.695 26.313 1.00 75.50 683 ASN A CA 1
ATOM 5586 C C . ASN A 1 683 ? -3.244 17.319 26.481 1.00 75.50 683 ASN A C 1
ATOM 5588 O O . ASN A 1 683 ? -2.248 16.748 26.047 1.00 75.50 683 ASN A O 1
ATOM 5592 N N . ALA A 1 684 ? -3.150 18.504 27.102 1.00 79.12 684 ALA A N 1
ATOM 5593 C CA . ALA A 1 684 ? -1.860 19.153 27.358 1.00 79.12 684 ALA A CA 1
ATOM 5594 C C . ALA A 1 684 ? -0.981 18.320 28.306 1.00 79.12 684 ALA A C 1
ATOM 5596 O O . ALA A 1 684 ? 0.246 18.314 28.173 1.00 79.12 684 ALA A O 1
ATOM 5597 N N . THR A 1 685 ? -1.619 17.613 29.242 1.00 83.31 685 THR A N 1
ATOM 5598 C CA . THR A 1 685 ? -0.958 16.717 30.195 1.00 83.31 685 THR A CA 1
ATOM 5599 C C . THR A 1 685 ? -0.433 15.466 29.501 1.00 83.31 685 THR A C 1
ATOM 5601 O O . THR A 1 685 ? 0.733 15.123 29.672 1.00 83.31 685 THR A O 1
ATOM 5604 N N . GLU A 1 686 ? -1.257 14.847 28.659 1.00 79.00 686 GLU A N 1
ATOM 5605 C CA . GLU A 1 686 ? -0.928 13.645 27.893 1.00 79.00 686 GLU A CA 1
ATOM 5606 C C . GLU A 1 686 ? 0.298 13.833 26.989 1.00 79.00 686 GLU A C 1
ATOM 5608 O O . GLU A 1 686 ? 1.179 12.978 26.966 1.00 79.00 686 GLU A O 1
ATOM 5613 N N . VAL A 1 687 ? 0.418 14.986 26.316 1.00 76.31 687 VAL A N 1
ATOM 5614 C CA . VAL A 1 687 ? 1.587 15.296 25.467 1.00 76.31 687 VAL A CA 1
ATOM 5615 C C . VAL A 1 687 ? 2.757 15.955 26.212 1.00 76.31 687 VAL A C 1
ATOM 5617 O O . VAL A 1 687 ? 3.744 16.349 25.586 1.00 76.31 687 VAL A O 1
ATOM 5620 N N . GLY A 1 688 ? 2.659 16.129 27.534 1.00 79.94 688 GLY A N 1
ATOM 5621 C CA . GLY A 1 688 ? 3.745 16.649 28.372 1.00 79.94 688 GLY A CA 1
ATOM 5622 C C . GLY A 1 688 ? 4.035 18.155 28.252 1.00 79.94 688 GLY A C 1
ATOM 5623 O O . GLY A 1 688 ? 5.153 18.586 28.542 1.00 79.94 688 GLY A O 1
ATOM 5624 N N . ARG A 1 689 ? 3.068 18.991 27.846 1.00 84.94 689 ARG A N 1
ATOM 5625 C CA . ARG A 1 689 ? 3.235 20.459 27.730 1.00 84.94 689 ARG A CA 1
ATOM 5626 C C . ARG A 1 689 ? 2.979 21.178 29.059 1.00 84.94 689 ARG A C 1
ATOM 5628 O O . ARG A 1 689 ? 1.915 21.759 29.278 1.00 84.94 689 ARG A O 1
ATOM 5635 N N . VAL A 1 690 ? 3.976 21.139 29.949 1.00 88.75 690 VAL A N 1
ATOM 5636 C CA . VAL A 1 690 ? 3.921 21.728 31.309 1.00 88.75 690 VAL A CA 1
ATOM 5637 C C . VAL A 1 690 ? 3.573 23.218 31.283 1.00 88.75 690 VAL A C 1
ATOM 5639 O O . VAL A 1 690 ? 2.809 23.711 32.111 1.00 88.75 690 VAL A O 1
ATOM 5642 N N . ASP A 1 691 ? 4.106 23.935 30.299 1.00 88.69 691 ASP A N 1
ATOM 5643 C CA . ASP A 1 691 ? 3.875 25.358 30.073 1.00 88.69 691 ASP A CA 1
ATOM 5644 C C . ASP A 1 691 ? 2.402 25.681 29.763 1.00 88.69 691 ASP A C 1
ATOM 5646 O O . ASP A 1 691 ? 1.841 26.614 30.341 1.00 88.69 691 ASP A O 1
ATOM 5650 N N . ILE A 1 692 ? 1.748 24.874 28.920 1.00 86.81 692 ILE A N 1
ATOM 5651 C CA . ILE A 1 692 ? 0.319 25.023 28.610 1.00 86.81 692 ILE A CA 1
ATOM 5652 C C . ILE A 1 692 ? -0.543 24.615 29.807 1.00 86.81 692 ILE A C 1
ATOM 5654 O O . ILE A 1 692 ? -1.489 25.328 30.134 1.00 86.81 692 ILE A O 1
ATOM 5658 N N . VAL A 1 693 ? -0.221 23.514 30.495 1.00 88.00 693 VAL A N 1
ATOM 5659 C CA . VAL A 1 693 ? -0.965 23.087 31.698 1.00 88.00 693 VAL A CA 1
ATOM 5660 C C . VAL A 1 693 ? -0.952 24.183 32.763 1.00 88.00 693 VAL A C 1
ATOM 5662 O O . VAL A 1 693 ? -1.999 24.538 33.307 1.00 88.00 693 VAL A O 1
ATOM 5665 N N . LYS A 1 694 ? 0.213 24.792 33.005 1.00 90.38 694 LYS A N 1
ATOM 5666 C CA . LYS A 1 694 ? 0.332 25.938 33.907 1.00 90.38 694 LYS A CA 1
ATOM 5667 C C . LYS A 1 694 ? -0.533 27.118 33.451 1.00 90.38 694 LYS A C 1
ATOM 5669 O O . LYS A 1 694 ? -1.259 27.681 34.269 1.00 90.38 694 LYS A O 1
ATOM 5674 N N . PHE A 1 695 ? -0.487 27.472 32.164 1.00 88.19 695 PHE A N 1
ATOM 5675 C CA . PHE A 1 695 ? -1.316 28.541 31.600 1.00 88.19 695 PHE A CA 1
ATOM 5676 C C . PHE A 1 695 ? -2.816 28.289 31.818 1.00 88.19 695 PHE A C 1
ATOM 5678 O O . PHE A 1 695 ? -3.538 29.205 32.211 1.00 88.19 695 PHE A O 1
ATOM 5685 N N . LEU A 1 696 ? -3.285 27.057 31.595 1.00 84.00 696 LEU A N 1
ATOM 5686 C CA . LEU A 1 696 ? -4.691 26.677 31.769 1.00 84.00 696 LEU A CA 1
ATOM 5687 C C . LEU A 1 696 ? -5.136 26.806 33.232 1.00 84.00 696 LEU A C 1
ATOM 5689 O O . LEU A 1 696 ? -6.178 27.401 33.513 1.00 84.00 696 LEU A O 1
ATOM 5693 N N . PHE A 1 697 ? -4.319 26.347 34.180 1.00 86.56 697 PHE A N 1
ATOM 5694 C CA . PHE A 1 697 ? -4.610 26.533 35.602 1.00 86.56 697 PHE A CA 1
ATOM 5695 C C . PHE A 1 697 ? -4.652 28.015 36.009 1.00 86.56 697 PHE A C 1
ATOM 5697 O O . PHE A 1 697 ? -5.573 28.439 36.710 1.00 86.56 697 PHE A O 1
ATOM 5704 N N . GLU A 1 698 ? -3.723 28.843 35.517 1.00 84.06 698 GLU A N 1
ATOM 5705 C CA . GLU A 1 698 ? -3.765 30.299 35.730 1.00 84.06 698 GLU A CA 1
ATOM 5706 C C . GLU A 1 698 ? -5.010 30.953 35.108 1.00 84.06 698 GLU A C 1
ATOM 5708 O O . GLU A 1 698 ? -5.534 31.941 35.637 1.00 84.06 698 GLU A O 1
ATOM 5713 N N . ALA A 1 699 ? -5.504 30.398 33.998 1.00 76.62 699 ALA A N 1
ATOM 5714 C CA . ALA A 1 699 ? -6.741 30.824 33.357 1.00 76.62 699 ALA A CA 1
ATOM 5715 C C . ALA A 1 699 ? -8.005 30.471 34.166 1.00 76.62 699 ALA A C 1
ATOM 5717 O O . ALA A 1 699 ? -9.069 31.053 33.928 1.00 76.62 699 ALA A O 1
ATOM 5718 N N . GLY A 1 700 ? -7.877 29.615 35.184 1.00 77.00 700 GLY A N 1
ATOM 5719 C CA . GLY A 1 700 ? -8.960 29.196 36.070 1.00 77.00 700 GLY A CA 1
ATOM 5720 C C . GLY A 1 700 ? -9.663 27.916 35.628 1.00 77.00 700 GLY A C 1
ATOM 5721 O O . GLY A 1 700 ? -10.809 27.711 36.031 1.00 77.00 700 GLY A O 1
ATOM 5722 N N . GLU A 1 701 ? -9.003 27.093 34.810 1.00 77.44 701 GLU A N 1
ATOM 5723 C CA . GLU A 1 701 ? -9.445 25.727 34.524 1.00 77.44 701 GLU A CA 1
ATOM 5724 C C . GLU A 1 701 ? -9.404 24.860 35.785 1.00 77.44 701 GLU A C 1
ATOM 5726 O O . GLU A 1 701 ? -8.539 25.018 36.652 1.00 77.44 701 GLU A O 1
ATOM 5731 N N . CYS A 1 702 ? -10.353 23.931 35.875 1.00 78.06 702 CYS A N 1
ATOM 5732 C CA . CYS A 1 702 ? -10.480 23.006 36.996 1.00 78.06 702 CYS A CA 1
ATOM 5733 C C . CYS A 1 702 ? -10.185 21.573 36.550 1.00 78.06 702 CYS A C 1
ATOM 5735 O O . CYS A 1 702 ? -10.374 21.205 35.392 1.00 78.06 702 CYS A O 1
ATOM 5737 N N . ILE A 1 703 ? -9.789 20.733 37.504 1.00 81.62 703 ILE A N 1
ATOM 5738 C CA . ILE A 1 703 ? -9.622 19.297 37.278 1.00 81.62 703 ILE A CA 1
ATOM 5739 C C . ILE A 1 703 ? -11.019 18.664 37.148 1.00 81.62 703 ILE A C 1
ATOM 5741 O O . ILE A 1 703 ? -11.697 18.429 38.147 1.00 81.62 703 ILE A O 1
ATOM 5745 N N . GLU A 1 704 ? -11.474 18.428 35.915 1.00 74.94 704 GLU A N 1
ATOM 5746 C CA . GLU A 1 704 ? -12.740 17.726 35.625 1.00 74.94 704 GLU A CA 1
ATOM 5747 C C . GLU A 1 704 ? -12.541 16.203 35.463 1.00 74.94 704 GLU A C 1
ATOM 5749 O O . GLU A 1 704 ? -13.483 15.427 35.624 1.00 74.94 704 GLU A O 1
ATOM 5754 N N . SER A 1 705 ? -11.315 15.775 35.149 1.00 79.56 705 SER A N 1
ATOM 5755 C CA . SER A 1 705 ? -10.917 14.398 34.845 1.00 79.56 705 SER A CA 1
ATOM 5756 C C . SER A 1 705 ? -9.427 14.203 35.162 1.00 79.56 705 SER A C 1
ATOM 5758 O O . SER A 1 705 ? -8.677 15.169 35.283 1.00 79.56 705 SER A O 1
ATOM 5760 N N . LEU A 1 706 ? -9.015 12.944 35.341 1.00 80.94 706 LEU A N 1
ATOM 5761 C CA . LEU A 1 706 ? -7.616 12.537 35.550 1.00 80.94 706 LEU A CA 1
ATOM 5762 C C . LEU A 1 706 ? -7.084 11.698 34.387 1.00 80.94 706 LEU A C 1
ATOM 5764 O O . LEU A 1 706 ? -6.041 11.055 34.515 1.00 80.94 706 LEU A O 1
ATOM 5768 N N . HIS A 1 707 ? -7.824 11.647 33.279 1.00 79.88 707 HIS A N 1
ATOM 5769 C CA . HIS A 1 707 ? -7.460 10.849 32.119 1.00 79.88 707 HIS A CA 1
ATOM 5770 C C . HIS A 1 707 ? -6.083 11.248 31.586 1.00 79.88 707 HIS A C 1
ATOM 5772 O O . HIS A 1 707 ? -5.247 10.373 31.409 1.00 79.88 707 HIS A O 1
ATOM 5778 N N . GLY A 1 708 ? -5.797 12.545 31.446 1.00 76.38 708 GLY A N 1
ATOM 5779 C CA . GLY A 1 708 ? -4.511 13.018 30.934 1.00 76.38 708 GLY A CA 1
ATOM 5780 C C . GLY A 1 708 ? -3.331 12.585 31.802 1.00 76.38 708 GLY A C 1
ATOM 5781 O O . GLY A 1 708 ? -2.316 12.139 31.277 1.00 76.38 708 GLY A O 1
ATOM 5782 N N . LEU A 1 709 ? -3.478 12.630 33.134 1.00 82.56 709 LEU A N 1
ATOM 5783 C CA . LEU A 1 709 ? -2.456 12.111 34.050 1.00 82.56 709 LEU A CA 1
ATOM 5784 C C . LEU A 1 709 ? -2.266 10.598 33.891 1.00 82.56 709 LEU A C 1
ATOM 5786 O O . LEU A 1 709 ? -1.128 10.139 33.865 1.00 82.56 709 LEU A O 1
ATOM 5790 N N . ARG A 1 710 ? -3.356 9.827 33.765 1.00 78.75 710 ARG A N 1
ATOM 5791 C CA . ARG A 1 710 ? -3.302 8.365 33.578 1.00 78.75 710 ARG A CA 1
ATOM 5792 C C . ARG A 1 710 ? -2.637 7.991 32.250 1.00 78.75 710 ARG A C 1
ATOM 5794 O O . ARG A 1 710 ? -1.747 7.141 32.246 1.00 78.75 710 ARG A O 1
ATOM 5801 N N . SER A 1 711 ? -3.009 8.665 31.164 1.00 75.75 711 SER A N 1
ATOM 5802 C CA . SER A 1 711 ? -2.458 8.451 29.822 1.00 75.75 711 SER A CA 1
ATOM 5803 C C . SER A 1 711 ? -0.985 8.848 29.742 1.00 75.75 711 SER A C 1
ATOM 5805 O O . SER A 1 711 ? -0.184 8.079 29.214 1.00 75.75 711 SER A O 1
ATOM 5807 N N . MET A 1 712 ? -0.585 9.963 30.370 1.00 76.06 712 MET A N 1
ATOM 5808 C CA . MET A 1 712 ? 0.812 10.428 30.432 1.00 76.06 712 MET A CA 1
ATOM 5809 C C . MET A 1 712 ? 1.790 9.329 30.894 1.00 76.06 712 MET A C 1
ATOM 5811 O O . MET A 1 712 ? 2.912 9.256 30.398 1.00 76.06 712 MET A O 1
ATOM 5815 N N . TYR A 1 713 ? 1.370 8.444 31.806 1.00 67.38 713 TYR A N 1
ATOM 5816 C CA . TYR A 1 713 ? 2.200 7.326 32.272 1.00 67.38 713 TYR A CA 1
ATOM 5817 C C . TYR A 1 713 ? 2.211 6.117 31.335 1.00 67.38 713 TYR A C 1
ATOM 5819 O O . TYR A 1 713 ? 3.213 5.413 31.260 1.00 67.38 713 TYR A O 1
ATOM 5827 N N . SER A 1 714 ? 1.126 5.871 30.601 1.00 63.59 714 SER A N 1
ATOM 5828 C CA . SER A 1 714 ? 1.117 4.832 29.565 1.00 63.59 714 SER A CA 1
ATOM 5829 C C . SER A 1 714 ? 2.153 5.150 28.476 1.00 63.59 714 SER A C 1
ATOM 5831 O O . SER A 1 714 ? 2.969 4.302 28.115 1.00 63.59 714 SER A O 1
ATOM 5833 N N . PHE A 1 715 ? 2.212 6.419 28.052 1.00 51.59 715 PHE A N 1
ATOM 5834 C CA . PHE A 1 715 ? 3.140 6.907 27.024 1.00 51.59 715 PHE A CA 1
ATOM 5835 C C . PHE A 1 715 ? 4.585 7.131 27.505 1.00 51.59 715 PHE A C 1
ATOM 5837 O O . PHE A 1 715 ? 5.490 7.288 26.679 1.00 51.59 715 PHE A O 1
ATOM 5844 N N . SER A 1 716 ? 4.852 7.146 28.816 1.00 53.12 716 SER A N 1
ATOM 5845 C CA . SER A 1 716 ? 6.218 7.308 29.339 1.00 53.12 716 SER A CA 1
ATOM 5846 C C . SER A 1 716 ? 7.080 6.055 29.141 1.00 53.12 716 SER A C 1
ATOM 5848 O O . SER A 1 716 ? 8.301 6.174 28.999 1.00 53.12 716 SER A O 1
ATOM 5850 N N . ASN A 1 717 ? 6.462 4.873 29.005 1.00 50.09 717 ASN A N 1
ATOM 5851 C CA . ASN A 1 717 ? 7.165 3.636 28.645 1.00 50.09 717 ASN A CA 1
ATOM 5852 C C . ASN A 1 717 ? 7.818 3.710 27.244 1.00 50.09 717 ASN A C 1
ATOM 5854 O O . ASN A 1 717 ? 8.818 3.030 27.018 1.00 50.09 717 ASN A O 1
ATOM 5858 N N . ASP A 1 718 ? 7.350 4.613 26.368 1.00 48.19 718 ASP A N 1
ATOM 5859 C CA . ASP A 1 718 ? 7.930 4.914 25.044 1.00 48.19 718 ASP A CA 1
ATOM 5860 C C . ASP A 1 718 ? 8.939 6.094 25.048 1.00 48.19 718 ASP A C 1
ATOM 5862 O O . ASP A 1 718 ? 9.375 6.563 23.993 1.00 48.19 718 ASP A O 1
ATOM 5866 N N . ARG A 1 719 ? 9.346 6.588 26.231 1.00 51.44 719 ARG A N 1
ATOM 5867 C CA . ARG A 1 719 ? 10.346 7.665 26.457 1.00 51.44 719 ARG A CA 1
ATOM 5868 C C . ARG A 1 719 ? 10.130 8.976 25.675 1.00 51.44 719 ARG A C 1
ATOM 5870 O O . ARG A 1 719 ? 11.096 9.592 25.220 1.00 51.44 719 ARG A O 1
ATOM 5877 N N . LYS A 1 720 ? 8.889 9.462 25.553 1.00 59.78 720 LYS A N 1
ATOM 5878 C CA . LYS A 1 720 ? 8.616 10.802 24.980 1.00 59.78 720 LYS A CA 1
ATOM 5879 C C . LYS A 1 720 ? 8.635 11.956 26.000 1.00 59.78 720 LYS A C 1
ATOM 5881 O O . LYS A 1 720 ? 8.884 13.089 25.597 1.00 59.78 720 LYS A O 1
ATOM 5886 N N . ILE A 1 721 ? 8.402 11.696 27.292 1.00 73.62 721 ILE A N 1
ATOM 5887 C CA . ILE A 1 721 ? 8.297 12.711 28.364 1.00 73.62 721 ILE A CA 1
ATOM 5888 C C . ILE A 1 721 ? 9.288 12.368 29.487 1.00 73.62 721 ILE A C 1
ATOM 5890 O O . ILE A 1 721 ? 9.427 11.198 29.833 1.00 73.62 721 ILE A O 1
ATOM 5894 N N . SER A 1 722 ? 9.989 13.366 30.044 1.00 81.81 722 SER A N 1
ATOM 5895 C CA . SER A 1 722 ? 10.949 13.152 31.140 1.00 81.81 722 SER A CA 1
ATOM 5896 C C . SER A 1 722 ? 10.276 13.042 32.512 1.00 81.81 722 SER A C 1
ATOM 5898 O O . SER A 1 722 ? 9.245 13.678 32.754 1.00 81.81 722 SER A O 1
ATOM 5900 N N . ASP A 1 723 ? 10.912 12.316 33.435 1.00 83.25 723 ASP A N 1
ATOM 5901 C CA . ASP A 1 723 ? 10.463 12.171 34.826 1.00 83.25 723 ASP A CA 1
ATOM 5902 C C . ASP A 1 723 ? 10.322 13.527 35.529 1.00 83.25 723 ASP A C 1
ATOM 5904 O O . ASP A 1 723 ? 9.322 13.773 36.205 1.00 83.25 723 ASP A O 1
ATOM 5908 N N . GLU A 1 724 ? 11.238 14.473 35.286 1.00 85.25 724 GLU A N 1
ATOM 5909 C CA . GLU A 1 724 ? 11.122 15.833 35.825 1.00 85.25 724 GLU A CA 1
ATOM 5910 C C . GLU A 1 724 ? 9.879 16.573 35.316 1.00 85.25 724 GLU A C 1
ATOM 5912 O O . GLU A 1 724 ? 9.253 17.308 36.083 1.00 85.25 724 GLU A O 1
ATOM 5917 N N . SER A 1 725 ? 9.511 16.383 34.045 1.00 85.12 725 SER A N 1
ATOM 5918 C CA . SER A 1 725 ? 8.333 17.029 33.454 1.00 85.12 725 SER A CA 1
ATOM 5919 C C . SER A 1 725 ? 7.048 16.439 34.032 1.00 85.12 725 SER A C 1
ATOM 5921 O O . SER A 1 725 ? 6.139 17.183 34.395 1.00 85.12 725 SER A O 1
ATOM 5923 N N . MET A 1 726 ? 6.996 15.112 34.191 1.00 86.62 726 MET A N 1
ATOM 5924 C CA . MET A 1 726 ? 5.880 14.422 34.846 1.00 86.62 726 MET A CA 1
ATOM 5925 C C . MET A 1 726 ? 5.745 14.832 36.320 1.00 86.62 726 MET A C 1
ATOM 5927 O O . MET A 1 726 ? 4.640 15.097 36.797 1.00 86.62 726 MET A O 1
ATOM 5931 N N . ALA A 1 727 ? 6.864 14.952 37.038 1.00 89.12 727 ALA A N 1
ATOM 5932 C CA . ALA A 1 727 ? 6.878 15.433 38.413 1.00 89.12 727 ALA A CA 1
ATOM 5933 C C . ALA A 1 727 ? 6.369 16.881 38.510 1.00 89.12 727 ALA A C 1
ATOM 5935 O O . ALA A 1 727 ? 5.591 17.204 39.406 1.00 89.12 727 ALA A O 1
ATOM 5936 N N . GLU A 1 728 ? 6.760 17.758 37.583 1.00 91.56 728 GLU A N 1
ATOM 5937 C CA . GLU A 1 728 ? 6.263 19.136 37.566 1.00 91.56 728 GLU A CA 1
ATOM 5938 C C . GLU A 1 728 ? 4.762 19.218 37.259 1.00 91.56 728 GLU A C 1
ATOM 5940 O O . GLU A 1 728 ? 4.050 19.976 37.921 1.00 91.56 728 GLU A O 1
ATOM 5945 N N . MET A 1 729 ? 4.247 18.380 36.352 1.00 90.88 729 MET A N 1
ATOM 5946 C CA . MET A 1 729 ? 2.799 18.248 36.139 1.00 90.88 729 MET A CA 1
ATOM 5947 C C . MET A 1 729 ? 2.078 17.870 37.432 1.00 90.88 729 MET A C 1
ATOM 5949 O O . MET A 1 729 ? 1.116 18.529 37.820 1.00 90.88 729 MET A O 1
ATOM 5953 N N . LEU A 1 730 ? 2.563 16.853 38.146 1.00 90.44 730 LEU A N 1
ATOM 5954 C CA . LEU A 1 730 ? 1.962 16.420 39.409 1.00 90.44 730 LEU A CA 1
ATOM 5955 C C . LEU A 1 730 ? 1.986 17.527 40.477 1.00 90.44 730 LEU A C 1
ATOM 5957 O O . LEU A 1 730 ? 1.006 17.682 41.208 1.00 90.44 730 LEU A O 1
ATOM 5961 N N . ARG A 1 731 ? 3.049 18.345 40.543 1.00 92.50 731 ARG A N 1
ATOM 5962 C CA . ARG A 1 731 ? 3.095 19.522 41.435 1.00 92.50 731 ARG A CA 1
ATOM 5963 C C . ARG A 1 731 ? 2.037 20.556 41.071 1.00 92.50 731 ARG A C 1
ATOM 5965 O O . ARG A 1 731 ? 1.373 21.067 41.974 1.00 92.50 731 ARG A O 1
ATOM 5972 N N . LEU A 1 732 ? 1.868 20.847 39.780 1.00 92.38 732 LEU A N 1
ATOM 5973 C CA . LEU A 1 732 ? 0.827 21.758 39.301 1.00 92.38 732 LEU A CA 1
ATOM 5974 C C . LEU A 1 732 ? -0.557 21.224 39.676 1.00 92.38 732 LEU A C 1
ATOM 5976 O O . LEU A 1 732 ? -1.310 21.914 40.351 1.00 92.38 732 LEU A O 1
ATOM 5980 N N . TYR A 1 733 ? -0.866 19.971 39.352 1.00 91.81 733 TYR A N 1
ATOM 5981 C CA . TYR A 1 733 ? -2.152 19.375 39.710 1.00 91.81 733 TYR A CA 1
ATOM 5982 C C . TYR A 1 733 ? -2.405 19.392 41.226 1.00 91.81 733 TYR A C 1
ATOM 5984 O O . TYR A 1 733 ? -3.500 19.767 41.651 1.00 91.81 733 TYR A O 1
ATOM 5992 N N . LYS A 1 734 ? -1.401 19.072 42.059 1.00 90.12 734 LYS A N 1
ATOM 5993 C CA . LYS A 1 734 ? -1.520 19.155 43.528 1.00 90.12 734 LYS A CA 1
ATOM 5994 C C . LYS A 1 734 ? -1.811 20.583 43.996 1.00 90.12 734 LYS A C 1
ATOM 5996 O O . LYS A 1 734 ? -2.701 20.791 44.820 1.00 90.12 734 LYS A O 1
ATOM 6001 N N . ALA A 1 735 ? -1.110 21.578 43.450 1.00 90.88 735 ALA A N 1
ATOM 6002 C CA . ALA A 1 735 ? -1.331 22.987 43.782 1.00 90.88 735 ALA A CA 1
ATOM 6003 C C . ALA A 1 735 ? -2.750 23.474 43.427 1.00 90.88 735 ALA A C 1
ATOM 6005 O O . ALA A 1 735 ? -3.254 24.395 44.069 1.00 90.88 735 ALA A O 1
ATOM 6006 N N . TYR A 1 736 ? -3.397 22.835 42.448 1.00 89.19 736 TYR A N 1
ATOM 6007 C CA . TYR A 1 736 ? -4.741 23.165 41.969 1.00 89.19 736 TYR A CA 1
ATOM 6008 C C . TYR A 1 736 ? -5.820 22.147 42.383 1.00 89.19 736 TYR A C 1
ATOM 6010 O O . TYR A 1 736 ? -6.917 22.143 41.826 1.00 89.19 736 TYR A O 1
ATOM 6018 N N . GLY A 1 737 ? -5.560 21.344 43.422 1.00 85.56 737 GLY A N 1
ATOM 6019 C CA . GLY A 1 737 ? -6.598 20.593 44.136 1.00 85.56 737 GLY A CA 1
ATOM 6020 C C . GLY A 1 737 ? -6.617 19.080 43.925 1.00 85.56 737 GLY A C 1
ATOM 6021 O O . GLY A 1 737 ? -7.539 18.443 44.433 1.00 85.56 737 GLY A O 1
ATOM 6022 N N . LEU A 1 738 ? -5.625 18.501 43.237 1.00 88.06 738 LEU A N 1
ATOM 6023 C CA . LEU A 1 738 ? -5.429 17.049 43.201 1.00 88.06 738 LEU A CA 1
ATOM 6024 C C . LEU A 1 738 ? -5.062 16.531 44.596 1.00 88.06 7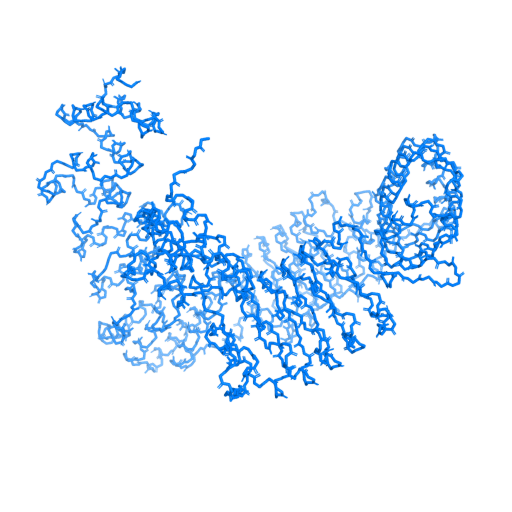38 LEU A C 1
ATOM 6026 O O . LEU A 1 738 ? -4.082 16.986 45.195 1.00 88.06 738 LEU A O 1
ATOM 6030 N N . LYS A 1 739 ? -5.823 15.555 45.085 1.00 83.81 739 LYS A N 1
ATOM 6031 C CA . LYS A 1 739 ? -5.563 14.860 46.347 1.00 83.81 739 LYS A CA 1
ATOM 6032 C C . LYS A 1 739 ? -4.790 13.570 46.115 1.00 83.81 739 LYS A C 1
ATOM 6034 O O . LYS A 1 739 ? -4.830 12.964 45.046 1.00 83.81 739 LYS A O 1
ATOM 6039 N N . GLU A 1 740 ? -4.151 13.097 47.172 1.00 78.25 740 GLU A N 1
ATOM 6040 C CA . GLU A 1 740 ? -3.377 11.857 47.205 1.00 78.25 740 GLU A CA 1
ATOM 6041 C C . GLU A 1 740 ? -4.213 10.621 46.832 1.00 78.25 740 GLU A C 1
ATOM 6043 O O . GLU A 1 740 ? -3.656 9.655 46.321 1.00 78.25 740 GLU A O 1
ATOM 6048 N N . THR A 1 741 ? -5.528 10.639 47.071 1.00 72.88 741 THR A N 1
ATOM 6049 C CA . THR A 1 741 ? -6.472 9.542 46.775 1.00 72.88 741 THR A CA 1
ATOM 6050 C C . THR A 1 741 ? -7.118 9.615 45.394 1.00 72.88 741 THR A C 1
ATOM 6052 O O . THR A 1 741 ? -7.834 8.689 45.017 1.00 72.88 741 THR A O 1
ATOM 6055 N N . ASP A 1 742 ? -6.901 10.703 44.653 1.00 77.75 742 ASP A N 1
ATOM 6056 C CA . ASP A 1 742 ? -7.520 10.908 43.343 1.00 77.75 742 ASP A CA 1
ATOM 6057 C C . ASP A 1 742 ? -6.811 10.090 42.249 1.00 77.75 742 ASP A C 1
ATOM 6059 O O . ASP A 1 742 ? -7.444 9.596 41.311 1.00 77.75 742 ASP A O 1
ATOM 6063 N N . ILE A 1 743 ? -5.494 9.901 42.371 1.00 73.81 743 ILE A N 1
ATOM 6064 C CA . ILE A 1 743 ? -4.764 8.979 41.497 1.00 73.81 743 ILE A CA 1
ATOM 6065 C C . ILE A 1 743 ? -5.200 7.542 41.866 1.00 73.81 743 ILE A C 1
ATOM 6067 O O . ILE A 1 743 ? -5.537 7.239 43.000 1.00 73.81 743 ILE A O 1
ATOM 6071 N N . ASP A 1 744 ? -5.280 6.621 40.909 1.00 69.88 744 ASP A N 1
ATOM 6072 C CA . ASP A 1 744 ? -5.639 5.227 41.217 1.00 69.88 744 ASP A CA 1
ATOM 6073 C C . ASP A 1 744 ? -4.360 4.427 41.482 1.00 69.88 744 ASP A C 1
ATOM 6075 O O . ASP A 1 744 ? -3.450 4.458 40.653 1.00 69.88 744 ASP A O 1
ATOM 6079 N N . LEU A 1 745 ? -4.259 3.747 42.632 1.00 68.69 745 LEU A N 1
ATOM 6080 C CA . LEU A 1 745 ? -3.083 2.953 43.017 1.00 68.69 745 LEU A CA 1
ATOM 6081 C C . LEU A 1 745 ? -2.730 1.869 41.975 1.00 68.69 745 LEU A C 1
ATOM 6083 O O . LEU A 1 745 ? -1.585 1.407 41.932 1.00 68.69 745 LEU A O 1
ATOM 6087 N N . LYS A 1 746 ? -3.681 1.501 41.097 1.00 67.75 746 LYS A N 1
ATOM 6088 C CA . LYS A 1 746 ? -3.456 0.653 39.911 1.00 67.75 746 LYS A CA 1
ATOM 6089 C C . LYS A 1 746 ? -2.524 1.290 38.870 1.00 67.75 746 LYS A C 1
ATOM 6091 O O . LYS A 1 746 ? -1.970 0.576 38.044 1.00 67.75 746 LYS A O 1
ATOM 6096 N N . HIS A 1 747 ? -2.298 2.602 38.915 1.00 71.75 747 HIS A N 1
ATOM 6097 C CA . HIS A 1 747 ? -1.320 3.326 38.092 1.00 71.75 747 HIS A CA 1
ATOM 6098 C C . HIS A 1 747 ? -0.021 3.514 38.886 1.00 71.75 747 HIS A C 1
ATOM 6100 O O . HIS A 1 747 ? 0.414 4.635 39.161 1.00 71.75 747 HIS A O 1
ATOM 6106 N N . SER A 1 748 ? 0.578 2.390 39.295 1.00 70.69 748 SER A N 1
ATOM 6107 C CA . SER A 1 748 ? 1.642 2.331 40.305 1.00 70.69 748 SER A CA 1
ATOM 6108 C C . SER A 1 748 ? 2.813 3.283 40.051 1.00 70.69 748 SER A C 1
ATOM 6110 O O . SER A 1 748 ? 3.375 3.814 41.003 1.00 70.69 748 SER A O 1
ATOM 6112 N N . GLY A 1 749 ? 3.181 3.556 38.799 1.00 75.88 749 GLY A N 1
ATOM 6113 C CA . GLY A 1 749 ? 4.345 4.397 38.535 1.00 75.88 749 GLY A CA 1
ATOM 6114 C C . GLY A 1 749 ? 4.131 5.906 38.615 1.00 75.88 749 GLY A C 1
ATOM 6115 O O . GLY A 1 749 ? 5.065 6.579 39.031 1.00 75.88 749 GLY A O 1
ATOM 6116 N N . LEU A 1 750 ? 2.939 6.456 38.336 1.00 78.31 750 LEU A N 1
ATOM 6117 C CA . LEU A 1 750 ? 2.665 7.879 38.647 1.00 78.31 750 LEU A CA 1
ATOM 6118 C C . LEU A 1 750 ? 2.776 8.131 40.143 1.00 78.31 750 LEU A C 1
ATOM 6120 O O . LEU A 1 750 ? 3.264 9.166 40.589 1.00 78.31 750 LEU A O 1
ATOM 6124 N N . TYR A 1 751 ? 2.311 7.153 40.909 1.00 82.12 751 TYR A N 1
ATOM 6125 C CA . TYR A 1 751 ? 2.344 7.188 42.353 1.00 82.12 751 TYR A CA 1
ATOM 6126 C C . TYR A 1 751 ? 3.750 7.099 42.919 1.00 82.12 751 TYR A C 1
ATOM 6128 O O . TYR A 1 751 ? 4.123 7.926 43.751 1.00 82.12 751 TYR A O 1
ATOM 6136 N N . ILE A 1 752 ? 4.524 6.114 42.465 1.00 82.88 752 ILE A N 1
ATOM 6137 C CA . ILE A 1 752 ? 5.923 5.959 42.864 1.00 82.88 752 ILE A CA 1
ATOM 6138 C C . ILE A 1 752 ? 6.693 7.239 42.521 1.00 82.88 752 ILE A C 1
ATOM 6140 O O . ILE A 1 752 ? 7.321 7.809 43.409 1.00 82.88 752 ILE A O 1
ATOM 6144 N N . LEU A 1 753 ? 6.523 7.772 41.306 1.00 85.25 753 LEU A N 1
ATOM 6145 C CA . LEU A 1 753 ? 7.127 9.038 40.885 1.00 85.25 753 LEU A CA 1
ATOM 6146 C C . LEU A 1 753 ? 6.750 10.197 41.826 1.00 85.25 753 LEU A C 1
ATOM 6148 O O . LEU A 1 753 ? 7.605 10.977 42.251 1.00 85.25 753 LEU A O 1
ATOM 6152 N N . ALA A 1 754 ? 5.474 10.310 42.203 1.00 87.25 754 ALA A N 1
ATOM 6153 C CA . ALA A 1 754 ? 5.022 11.351 43.121 1.00 87.25 754 ALA A CA 1
ATOM 6154 C C . ALA A 1 754 ? 5.675 11.244 44.511 1.00 87.25 754 ALA A C 1
ATOM 6156 O O . ALA A 1 754 ? 5.995 12.271 45.117 1.00 87.25 754 ALA A O 1
ATOM 6157 N N . LEU A 1 755 ? 5.885 10.026 45.014 1.00 85.56 755 LEU A N 1
ATOM 6158 C CA . LEU A 1 755 ? 6.548 9.790 46.296 1.00 85.56 755 LEU A CA 1
ATOM 6159 C C . LEU A 1 755 ? 8.066 10.035 46.211 1.00 85.56 755 LEU A C 1
ATOM 6161 O O . LEU A 1 755 ? 8.630 10.691 47.088 1.00 85.56 755 LEU A O 1
ATOM 6165 N N . GLU A 1 756 ? 8.727 9.582 45.143 1.00 87.12 756 GLU A N 1
ATOM 6166 C CA . GLU A 1 756 ? 10.160 9.806 44.884 1.00 87.12 756 GLU A CA 1
ATOM 6167 C C . GLU A 1 756 ? 10.504 11.298 44.820 1.00 87.12 756 GLU A C 1
ATOM 6169 O O . GLU A 1 756 ? 11.473 11.757 45.432 1.00 87.12 756 GLU A O 1
ATOM 6174 N N . HIS A 1 757 ? 9.653 12.084 44.157 1.00 89.12 757 HIS A N 1
ATOM 6175 C CA . HIS A 1 757 ? 9.804 13.534 44.056 1.00 89.12 757 HIS A CA 1
ATOM 6176 C C . HIS A 1 757 ? 9.217 14.311 45.247 1.00 89.12 757 HIS A C 1
ATOM 6178 O O . HIS A 1 757 ? 9.186 15.546 45.199 1.00 89.12 757 HIS A O 1
ATOM 6184 N N . LYS A 1 758 ? 8.783 13.619 46.315 1.00 89.12 758 LYS A N 1
ATOM 6185 C CA . LYS A 1 758 ? 8.210 14.200 47.548 1.00 89.12 758 LYS A CA 1
ATOM 6186 C C . LYS A 1 758 ? 7.014 15.124 47.291 1.00 89.12 758 LYS A C 1
ATOM 6188 O O . LYS A 1 758 ? 6.807 16.104 48.006 1.00 89.12 758 LYS A O 1
ATOM 6193 N N . ILE A 1 759 ? 6.252 14.836 46.241 1.00 90.12 759 ILE A N 1
ATOM 6194 C CA . ILE A 1 759 ? 5.026 15.557 45.889 1.00 90.12 759 ILE A CA 1
ATOM 6195 C C . ILE A 1 759 ? 3.903 15.101 46.819 1.00 90.12 759 ILE A C 1
ATOM 6197 O O . ILE A 1 759 ? 3.156 15.931 47.337 1.00 90.12 759 ILE A O 1
ATOM 6201 N N . PHE A 1 760 ? 3.836 13.798 47.090 1.00 87.75 760 PHE A N 1
ATOM 6202 C CA . PHE A 1 760 ? 2.989 13.200 48.120 1.00 87.75 760 PHE A CA 1
ATOM 6203 C C . PHE A 1 760 ? 3.844 12.606 49.239 1.00 87.75 760 PHE A C 1
ATOM 6205 O O . PHE A 1 760 ? 5.020 12.299 49.031 1.00 87.75 760 PHE A O 1
ATOM 6212 N N . SER A 1 761 ? 3.253 12.443 50.424 1.00 85.25 761 SER A N 1
ATOM 6213 C CA . SER A 1 761 ? 3.885 11.744 51.545 1.00 85.25 761 SER A CA 1
ATOM 6214 C C . SER A 1 761 ? 3.231 10.383 51.789 1.00 85.25 761 SER A C 1
ATOM 6216 O O . SER A 1 761 ? 2.030 10.200 51.565 1.00 85.25 761 SER A O 1
ATOM 6218 N N . LYS A 1 762 ? 4.029 9.418 52.263 1.00 81.50 762 LYS A N 1
ATOM 6219 C CA . LYS A 1 762 ? 3.535 8.086 52.642 1.00 81.50 762 LYS A CA 1
ATOM 6220 C C . LYS A 1 762 ? 2.541 8.203 53.800 1.00 81.50 762 LYS A C 1
ATOM 6222 O O . LYS A 1 762 ? 1.504 7.550 53.787 1.00 81.50 762 LYS A O 1
ATOM 6227 N N . GLU A 1 763 ? 2.825 9.070 54.768 1.00 82.50 763 GLU A N 1
ATOM 6228 C CA . GLU A 1 763 ? 2.024 9.248 55.979 1.00 82.50 763 GLU A CA 1
ATOM 6229 C C . GLU A 1 763 ? 0.625 9.809 55.685 1.00 82.50 763 GLU A C 1
ATOM 6231 O O . GLU A 1 763 ? -0.364 9.341 56.253 1.00 82.50 763 GLU A O 1
ATOM 6236 N N . GLU A 1 764 ? 0.516 10.798 54.791 1.00 81.00 764 GLU A N 1
ATOM 6237 C CA . GLU A 1 764 ? -0.785 11.337 54.369 1.00 81.00 764 GLU A CA 1
ATOM 6238 C C . GLU A 1 764 ? -1.590 10.289 53.597 1.00 81.00 764 GLU A C 1
ATOM 6240 O O . GLU A 1 764 ? -2.793 10.148 53.819 1.00 81.00 764 GLU A O 1
ATOM 6245 N N . MET A 1 765 ? -0.920 9.493 52.762 1.00 76.19 765 MET A N 1
ATOM 6246 C CA . MET A 1 765 ? -1.560 8.421 52.005 1.00 76.19 765 MET A CA 1
ATOM 6247 C C . MET A 1 765 ? -2.121 7.327 52.919 1.00 76.19 765 MET A C 1
ATOM 6249 O O . MET A 1 765 ? -3.282 6.949 52.785 1.00 76.19 765 MET A O 1
ATOM 6253 N N . GLU A 1 766 ? -1.337 6.844 53.882 1.00 82.00 766 GLU A N 1
ATOM 6254 C CA . GLU A 1 766 ? -1.786 5.823 54.839 1.00 82.00 766 GLU A CA 1
ATOM 6255 C C . GLU A 1 766 ? -2.955 6.314 55.704 1.00 82.00 766 GLU A C 1
ATOM 6257 O O . GLU A 1 766 ? -3.871 5.551 56.031 1.00 82.00 766 GLU A O 1
ATOM 6262 N N . LYS A 1 767 ? -2.963 7.611 56.034 1.00 81.94 767 LYS A N 1
ATOM 6263 C CA . LYS A 1 767 ? -4.066 8.254 56.751 1.00 81.94 767 LYS A CA 1
ATOM 6264 C C . LYS A 1 767 ? -5.355 8.272 55.924 1.00 81.94 767 LYS A C 1
ATOM 6266 O O . LYS A 1 767 ? -6.414 7.950 56.464 1.00 81.94 767 LYS A O 1
ATOM 6271 N N . GLU A 1 768 ? -5.276 8.624 54.644 1.00 74.50 768 GLU A N 1
ATOM 6272 C CA . GLU A 1 768 ? -6.435 8.671 53.742 1.00 74.50 768 GLU A CA 1
ATOM 6273 C C . GLU A 1 768 ? -6.941 7.265 53.356 1.00 74.50 768 GLU A C 1
ATOM 6275 O O . GLU A 1 768 ? -8.152 7.029 53.343 1.00 74.50 768 GLU A O 1
ATOM 6280 N N . LEU A 1 769 ? -6.035 6.299 53.148 1.00 72.62 769 LEU A N 1
ATOM 6281 C CA . LEU A 1 769 ? -6.355 4.879 52.917 1.00 72.62 769 LEU A CA 1
ATOM 6282 C C . LEU A 1 769 ? -6.895 4.169 54.168 1.00 72.62 769 LEU A C 1
ATOM 6284 O O . LEU A 1 769 ? -7.425 3.062 54.074 1.00 72.62 769 LEU A O 1
ATOM 6288 N N . LYS A 1 770 ? -6.780 4.800 55.343 1.00 80.12 770 LYS A N 1
ATOM 6289 C CA . LYS A 1 770 ? -7.153 4.239 56.651 1.00 80.12 770 LYS A CA 1
ATOM 6290 C C . LYS A 1 770 ? -6.411 2.933 56.974 1.00 80.12 770 LYS A C 1
ATOM 6292 O O . LYS A 1 770 ? -6.964 2.059 57.646 1.00 80.12 770 LYS A O 1
ATOM 6297 N N . GLY A 1 771 ? -5.160 2.802 56.533 1.00 78.06 771 GLY A N 1
ATOM 6298 C CA . GLY A 1 771 ? -4.346 1.611 56.772 1.00 78.06 771 GLY A CA 1
ATOM 6299 C C . GLY A 1 771 ? -2.933 1.689 56.176 1.00 78.06 771 GLY A C 1
ATOM 6300 O O . GLY A 1 771 ? -2.659 2.582 55.377 1.00 78.06 771 GLY A O 1
ATOM 6301 N N . PRO A 1 772 ? -2.023 0.764 56.555 1.00 81.25 772 PRO A N 1
ATOM 6302 C CA . PRO A 1 772 ? -0.657 0.742 56.034 1.00 81.25 772 PRO A CA 1
ATOM 6303 C C . PRO A 1 772 ? -0.638 0.441 54.535 1.00 81.25 772 PRO A C 1
ATOM 6305 O O . PRO A 1 772 ? -1.196 -0.575 54.105 1.00 81.25 772 PRO A O 1
ATOM 6308 N N . LEU A 1 773 ? 0.075 1.258 53.760 1.00 81.31 773 LEU A N 1
ATOM 6309 C CA . LEU A 1 773 ? 0.123 1.166 52.296 1.00 81.31 773 LEU A CA 1
ATOM 6310 C C . LEU A 1 773 ? 0.593 -0.220 51.837 1.00 81.31 773 LEU A C 1
ATOM 6312 O O . LEU A 1 773 ? 0.026 -0.821 50.926 1.00 81.31 773 LEU A O 1
ATOM 6316 N N . LEU A 1 774 ? 1.579 -0.773 52.545 1.00 83.44 774 LEU A N 1
ATOM 6317 C CA . LEU A 1 774 ? 2.136 -2.096 52.278 1.00 83.44 774 LEU A CA 1
ATOM 6318 C C . LEU A 1 774 ? 1.080 -3.217 52.311 1.00 83.44 774 LEU A C 1
ATOM 6320 O O . LEU A 1 774 ? 1.145 -4.155 51.517 1.00 83.44 774 LEU A O 1
ATOM 6324 N N . LYS A 1 775 ? 0.093 -3.129 53.214 1.00 79.31 775 LYS A N 1
ATOM 6325 C CA . LYS A 1 775 ? -0.952 -4.158 53.346 1.00 79.31 775 LYS A CA 1
ATOM 6326 C C . LYS A 1 775 ? -1.948 -4.118 52.191 1.00 79.31 775 LYS A C 1
ATOM 6328 O O . LYS A 1 775 ? -2.470 -5.169 51.827 1.00 79.31 775 LYS A O 1
ATOM 6333 N N . GLU A 1 776 ? -2.180 -2.944 51.614 1.00 80.31 776 GLU A N 1
ATOM 6334 C CA . GLU A 1 776 ? -3.030 -2.780 50.433 1.00 80.31 776 GLU A CA 1
ATOM 6335 C C . GLU A 1 776 ? -2.298 -3.223 49.155 1.00 80.31 776 GLU A C 1
ATOM 6337 O O . GLU A 1 776 ? -2.870 -3.944 48.335 1.00 80.31 776 GLU A O 1
ATOM 6342 N N . VAL A 1 777 ? -1.003 -2.898 49.026 1.00 80.56 777 VAL A N 1
ATOM 6343 C CA . VAL A 1 777 ? -0.135 -3.328 47.907 1.00 80.56 777 VAL A CA 1
ATOM 6344 C C . VAL A 1 777 ? -0.066 -4.852 47.769 1.00 80.56 777 VAL A C 1
ATOM 6346 O O . VAL A 1 777 ? -0.074 -5.392 46.665 1.00 80.56 777 VAL A O 1
ATOM 6349 N N . ILE A 1 778 ? 0.002 -5.586 48.875 1.00 79.88 778 ILE A N 1
ATOM 6350 C CA . ILE A 1 778 ? 0.144 -7.045 48.798 1.00 79.88 778 ILE A CA 1
ATOM 6351 C C . ILE A 1 778 ? -1.155 -7.718 48.313 1.00 79.88 778 ILE A C 1
ATOM 6353 O O . ILE A 1 778 ? -1.091 -8.699 47.567 1.00 79.88 778 ILE A O 1
ATOM 6357 N N . LYS A 1 779 ? -2.325 -7.166 48.660 1.00 73.00 779 LYS A N 1
ATOM 6358 C CA . LYS A 1 779 ? -3.637 -7.799 48.441 1.00 73.00 779 LYS A CA 1
ATOM 6359 C C . LYS A 1 779 ? -4.268 -7.546 47.071 1.00 73.00 779 LYS A C 1
ATOM 6361 O O . LYS A 1 779 ? -4.999 -8.406 46.597 1.00 73.00 779 LYS A O 1
ATOM 6366 N N . CYS A 1 780 ? -4.037 -6.382 46.466 1.00 64.88 780 CYS A N 1
ATOM 6367 C CA . CYS A 1 780 ? -4.976 -5.842 45.471 1.00 64.88 780 CYS A CA 1
ATOM 6368 C C . CYS A 1 780 ? -4.416 -5.664 44.046 1.00 64.88 780 CYS A C 1
ATOM 6370 O O . CYS A 1 780 ? -5.119 -5.097 43.212 1.00 64.88 780 CYS A O 1
ATOM 6372 N N . TYR A 1 781 ? -3.190 -6.121 43.750 1.00 72.38 781 TYR A N 1
ATOM 6373 C CA . TYR A 1 781 ? -2.508 -5.803 42.481 1.00 72.38 781 TYR A CA 1
ATOM 6374 C C . TYR A 1 781 ? -2.029 -7.016 41.690 1.00 72.38 781 TYR A C 1
ATOM 6376 O O . TYR A 1 781 ? -1.716 -8.072 42.245 1.00 72.38 781 TYR A O 1
ATOM 6384 N N . GLU A 1 782 ? -1.901 -6.810 40.381 1.00 76.38 782 GLU A N 1
ATOM 6385 C CA . GLU A 1 782 ? -1.246 -7.748 39.476 1.00 76.38 782 GLU A CA 1
ATOM 6386 C C . GLU A 1 782 ? 0.228 -7.967 39.873 1.00 76.38 782 GLU A C 1
ATOM 6388 O O . GLU A 1 782 ? 0.871 -7.045 40.398 1.00 76.38 782 GLU A O 1
ATOM 6393 N N . PRO A 1 783 ? 0.800 -9.160 39.618 1.00 79.62 783 PRO A N 1
ATOM 6394 C CA . PRO A 1 783 ? 2.174 -9.516 39.983 1.00 79.62 783 PRO A CA 1
ATOM 6395 C C . PRO A 1 783 ? 3.236 -8.449 39.700 1.00 79.62 783 PRO A C 1
ATOM 6397 O O . PRO A 1 783 ? 3.969 -8.049 40.605 1.00 79.62 783 PRO A O 1
ATOM 6400 N N . TRP A 1 784 ? 3.276 -7.933 38.473 1.00 77.25 784 TRP A N 1
ATOM 6401 C CA . TRP A 1 784 ? 4.287 -6.971 38.035 1.00 77.25 784 TRP A CA 1
ATOM 6402 C C . TRP A 1 784 ? 4.137 -5.589 38.701 1.00 77.25 784 TRP A C 1
ATOM 6404 O O . TRP A 1 784 ? 5.131 -4.918 38.985 1.00 77.25 784 TRP A O 1
ATOM 6414 N N . GLN A 1 785 ? 2.906 -5.159 39.001 1.00 77.38 785 GLN A N 1
ATOM 6415 C CA . GLN A 1 785 ? 2.639 -3.898 39.706 1.00 77.38 785 GLN A CA 1
ATOM 6416 C C . GLN A 1 785 ? 3.030 -4.001 41.178 1.00 77.38 785 GLN A C 1
ATOM 6418 O O . GLN A 1 785 ? 3.640 -3.079 41.727 1.00 77.38 785 GLN A O 1
ATOM 6423 N N . ARG A 1 786 ? 2.714 -5.147 41.799 1.00 85.56 786 ARG A N 1
ATOM 6424 C CA . ARG A 1 786 ? 3.115 -5.470 43.172 1.00 85.56 786 ARG A CA 1
ATOM 6425 C C . ARG A 1 786 ? 4.637 -5.436 43.309 1.00 85.56 786 ARG A C 1
ATOM 6427 O O . ARG A 1 786 ? 5.136 -4.861 44.271 1.00 85.56 786 ARG A O 1
ATOM 6434 N N . LEU A 1 787 ? 5.360 -5.991 42.334 1.00 84.38 787 LEU A N 1
ATOM 6435 C CA . LEU A 1 787 ? 6.822 -5.938 42.270 1.00 84.38 787 LEU A CA 1
ATOM 6436 C C . LEU A 1 787 ? 7.347 -4.501 42.328 1.00 84.38 787 LEU A C 1
ATOM 6438 O O . LEU A 1 787 ? 8.109 -4.176 43.233 1.00 84.38 787 LEU A O 1
ATOM 6442 N N . LYS A 1 788 ? 6.886 -3.624 41.421 1.00 82.88 788 LYS A N 1
ATOM 6443 C CA . LYS A 1 788 ? 7.325 -2.215 41.368 1.00 82.88 788 LYS A CA 1
ATOM 6444 C C . LYS A 1 788 ? 7.136 -1.503 42.710 1.00 82.88 788 LYS A C 1
ATOM 6446 O O . LYS A 1 788 ? 8.040 -0.816 43.181 1.00 82.88 788 LYS A O 1
ATOM 6451 N N . TRP A 1 789 ? 5.980 -1.700 43.343 1.00 84.50 789 TRP A N 1
ATOM 6452 C CA . TRP A 1 789 ? 5.695 -1.134 44.661 1.00 84.50 789 TRP A CA 1
ATOM 6453 C C . TRP A 1 789 ? 6.601 -1.692 45.761 1.00 84.50 789 TRP A C 1
ATOM 6455 O O . TRP A 1 789 ? 7.108 -0.923 46.575 1.00 84.50 789 TRP A O 1
ATOM 6465 N N . LEU A 1 790 ? 6.815 -3.009 45.806 1.00 86.56 790 LEU A N 1
ATOM 6466 C CA . LEU A 1 790 ? 7.687 -3.626 46.808 1.00 86.56 790 LEU A CA 1
ATOM 6467 C C . LEU A 1 790 ? 9.140 -3.174 46.640 1.00 86.56 790 LEU A C 1
ATOM 6469 O O . LEU A 1 790 ? 9.788 -2.861 47.638 1.00 86.56 790 LEU A O 1
ATOM 6473 N N . THR A 1 791 ? 9.636 -3.062 45.409 1.00 85.81 791 THR A N 1
ATOM 6474 C CA . THR A 1 791 ? 10.970 -2.520 45.124 1.00 85.81 791 THR A CA 1
ATOM 6475 C C . THR A 1 791 ? 11.119 -1.098 45.667 1.00 85.81 791 THR A C 1
ATOM 6477 O O . THR A 1 791 ? 12.064 -0.829 46.404 1.00 85.81 791 THR A O 1
ATOM 6480 N N . TYR A 1 792 ? 10.153 -0.212 45.398 1.00 85.50 792 TYR A N 1
ATOM 6481 C CA . TYR A 1 792 ? 10.155 1.153 45.937 1.00 85.50 792 TYR A CA 1
ATOM 6482 C C . TYR A 1 792 ? 10.063 1.190 47.477 1.00 85.50 792 TYR A C 1
ATOM 6484 O O . TYR A 1 792 ? 10.834 1.873 48.153 1.00 85.50 792 TYR A O 1
ATOM 6492 N N . LEU A 1 793 ? 9.138 0.435 48.076 1.00 84.38 793 LEU A N 1
ATOM 6493 C CA . LEU A 1 793 ? 8.951 0.446 49.531 1.00 84.38 793 LEU A CA 1
ATOM 6494 C C . LEU A 1 793 ? 10.188 -0.095 50.261 1.00 84.38 793 LEU A C 1
ATOM 6496 O O . LEU A 1 793 ? 10.578 0.447 51.296 1.00 84.38 793 LEU A O 1
ATOM 6500 N N . THR A 1 794 ? 10.839 -1.117 49.702 1.00 84.56 794 THR A N 1
ATOM 6501 C CA . 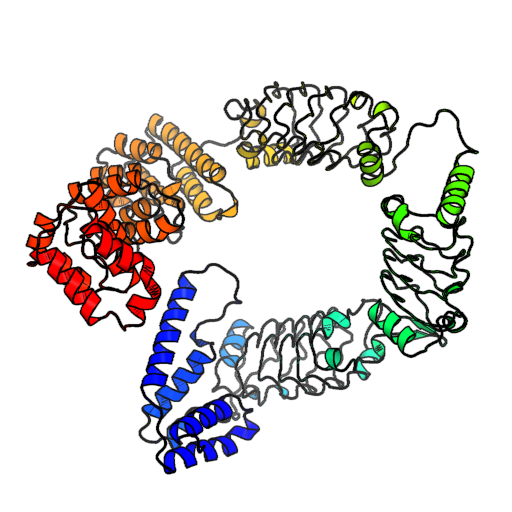THR A 1 794 ? 12.061 -1.713 50.267 1.00 84.56 794 THR A CA 1
ATOM 6502 C C . THR A 1 794 ? 13.334 -0.922 49.982 1.00 84.56 794 THR A C 1
ATOM 6504 O O . THR A 1 794 ? 14.338 -1.160 50.652 1.00 84.56 794 THR A O 1
ATOM 6507 N N . SER A 1 795 ? 13.304 0.067 49.081 1.00 79.88 795 SER A N 1
ATOM 6508 C CA . SER A 1 795 ? 14.418 1.008 48.905 1.00 79.88 795 SER A CA 1
ATOM 6509 C C . SER A 1 795 ? 14.489 2.082 50.002 1.00 79.88 795 SER A C 1
ATOM 6511 O O . SER A 1 795 ? 15.397 2.912 50.001 1.00 79.88 795 SER A O 1
ATOM 6513 N N . THR A 1 796 ? 13.556 2.071 50.962 1.00 73.25 796 THR A N 1
ATOM 6514 C CA . THR A 1 796 ? 13.538 2.957 52.137 1.00 73.25 796 THR A CA 1
ATOM 6515 C C . THR A 1 796 ? 13.551 2.150 53.446 1.00 73.25 796 THR A C 1
ATOM 6517 O O . THR A 1 796 ? 13.223 0.962 53.436 1.00 73.25 796 THR A O 1
ATOM 6520 N N . PRO A 1 797 ? 13.947 2.735 54.597 1.00 78.75 797 PRO A N 1
ATOM 6521 C CA . PRO A 1 797 ? 13.945 2.015 55.871 1.00 78.75 797 PRO A CA 1
ATOM 6522 C C . PRO A 1 797 ? 12.536 1.556 56.280 1.00 78.75 797 PRO A C 1
ATOM 6524 O O . PRO A 1 797 ? 11.675 2.375 56.588 1.00 78.75 797 PRO A O 1
ATOM 6527 N N . LEU A 1 798 ? 12.324 0.239 56.333 1.00 81.69 798 LEU A N 1
ATOM 6528 C CA . LEU A 1 798 ? 11.073 -0.381 56.783 1.00 81.69 798 LEU A CA 1
ATOM 6529 C C . LEU A 1 798 ? 11.103 -0.745 58.272 1.00 81.69 798 LEU A C 1
ATOM 6531 O O . LEU A 1 798 ? 12.143 -1.149 58.811 1.00 81.69 798 LEU A O 1
ATOM 6535 N N . SER A 1 799 ? 9.941 -0.674 58.924 1.00 83.44 799 SER A N 1
ATOM 6536 C CA . SER A 1 799 ? 9.748 -1.197 60.281 1.00 83.44 799 SER A CA 1
ATOM 6537 C C . SER A 1 799 ? 9.821 -2.730 60.314 1.00 83.44 799 SER A C 1
ATOM 6539 O O . SER A 1 799 ? 9.628 -3.409 59.306 1.00 83.44 799 SER A O 1
ATOM 6541 N N . GLN A 1 800 ? 10.079 -3.306 61.492 1.00 82.69 800 GLN A N 1
ATOM 6542 C CA . GLN A 1 800 ? 10.156 -4.767 61.649 1.00 82.69 800 GLN A CA 1
ATOM 6543 C C . GLN A 1 800 ? 8.835 -5.473 61.307 1.00 82.69 800 GLN A C 1
ATOM 6545 O O . GLN A 1 800 ? 8.848 -6.569 60.754 1.00 82.69 800 GLN A O 1
ATOM 6550 N N . GLU A 1 801 ? 7.699 -4.829 61.578 1.00 83.94 801 GLU A N 1
ATOM 6551 C CA . GLU A 1 801 ? 6.377 -5.362 61.240 1.00 83.94 801 GLU A CA 1
ATOM 6552 C C . GLU A 1 801 ? 6.149 -5.386 59.719 1.00 83.94 801 GLU A C 1
ATOM 6554 O O . GLU A 1 801 ? 5.641 -6.364 59.181 1.00 83.94 801 GLU A O 1
ATOM 6559 N N . GLU A 1 802 ? 6.581 -4.347 58.999 1.00 84.62 802 GLU A N 1
ATOM 6560 C CA . GLU A 1 802 ? 6.487 -4.285 57.534 1.00 84.62 802 GLU A CA 1
ATOM 6561 C C . GLU A 1 802 ? 7.375 -5.333 56.855 1.00 84.62 802 GLU A C 1
ATOM 6563 O O . GLU A 1 802 ? 6.924 -6.035 55.949 1.00 84.62 802 GLU A O 1
ATOM 6568 N N . LYS A 1 803 ? 8.617 -5.492 57.333 1.00 87.44 803 LYS A N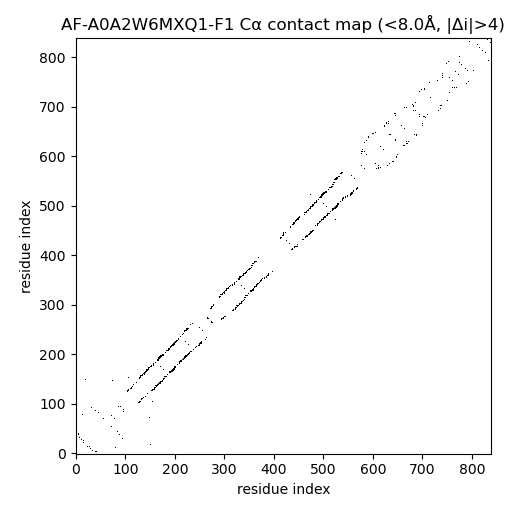 1
ATOM 6569 C CA . LYS A 1 803 ? 9.520 -6.547 56.851 1.00 87.44 803 LYS A CA 1
ATOM 6570 C C . LYS A 1 803 ? 8.904 -7.929 57.031 1.00 87.44 803 LYS A C 1
ATOM 6572 O O . LYS A 1 803 ? 8.915 -8.733 56.103 1.00 87.44 803 LYS A O 1
ATOM 6577 N N . LYS A 1 804 ? 8.314 -8.176 58.203 1.00 87.44 804 LYS A N 1
ATOM 6578 C CA . LYS A 1 804 ? 7.633 -9.434 58.506 1.00 87.44 804 LYS A CA 1
ATOM 6579 C C . LYS A 1 804 ? 6.463 -9.696 57.554 1.00 87.44 804 LYS A C 1
ATOM 6581 O O . LYS A 1 804 ? 6.370 -10.794 57.024 1.00 87.44 804 LYS A O 1
ATOM 6586 N N . VAL A 1 805 ? 5.628 -8.693 57.274 1.00 88.81 805 VAL A N 1
ATOM 6587 C CA . VAL A 1 805 ? 4.495 -8.820 56.337 1.00 88.81 805 VAL A CA 1
ATOM 6588 C C . VAL A 1 805 ? 4.952 -9.220 54.924 1.00 88.81 805 VAL A C 1
ATOM 6590 O O . VAL A 1 805 ? 4.323 -10.079 54.307 1.00 88.81 805 VAL A O 1
ATOM 6593 N N . ILE A 1 806 ? 6.047 -8.640 54.416 1.00 88.00 806 ILE A N 1
ATOM 6594 C CA . ILE A 1 806 ? 6.617 -8.999 53.100 1.00 88.00 806 ILE A CA 1
ATOM 6595 C C . ILE A 1 806 ? 7.139 -10.438 53.120 1.00 88.00 806 ILE A C 1
ATOM 6597 O O . ILE A 1 806 ? 6.820 -11.234 52.236 1.00 88.00 806 ILE A O 1
ATOM 6601 N N . THR A 1 807 ? 7.920 -10.770 54.146 1.00 88.62 807 THR A N 1
ATOM 6602 C CA . THR A 1 807 ? 8.509 -12.096 54.332 1.00 88.62 807 THR A CA 1
ATOM 6603 C C . THR A 1 807 ? 7.447 -13.191 54.437 1.00 88.62 807 THR A C 1
ATOM 6605 O O . THR A 1 807 ? 7.588 -14.232 53.795 1.00 88.62 807 THR A O 1
ATOM 6608 N N . ASP A 1 808 ? 6.386 -12.967 55.211 1.00 90.06 808 ASP A N 1
ATOM 6609 C CA . ASP A 1 808 ? 5.298 -13.931 55.394 1.00 90.06 808 ASP A CA 1
ATOM 6610 C C . ASP A 1 808 ? 4.535 -14.142 54.075 1.00 90.06 808 ASP A C 1
ATOM 6612 O O . ASP A 1 808 ? 4.352 -15.284 53.660 1.00 90.06 808 ASP A O 1
ATOM 6616 N N . TYR A 1 809 ? 4.217 -13.067 53.341 1.00 88.56 809 TYR A N 1
ATOM 6617 C CA . TYR A 1 809 ? 3.587 -13.170 52.018 1.00 88.56 809 TYR A CA 1
ATOM 6618 C C . TYR A 1 809 ? 4.418 -14.008 51.034 1.00 88.56 809 TYR A C 1
ATOM 6620 O O . TYR A 1 809 ? 3.884 -14.906 50.377 1.00 88.56 809 TYR A O 1
ATOM 6628 N N . ILE A 1 810 ? 5.725 -13.739 50.936 1.00 87.75 810 ILE A N 1
ATOM 6629 C CA . ILE A 1 810 ? 6.615 -14.465 50.021 1.00 87.75 810 ILE A CA 1
ATOM 6630 C C . ILE A 1 810 ? 6.734 -15.939 50.437 1.00 87.75 810 ILE A C 1
ATOM 6632 O O . ILE A 1 810 ? 6.684 -16.817 49.580 1.00 87.75 810 ILE A O 1
ATOM 6636 N N . LYS A 1 811 ? 6.824 -16.233 51.741 1.00 88.19 811 LYS A N 1
ATOM 6637 C CA . LYS A 1 811 ? 6.857 -17.613 52.262 1.00 88.19 811 LYS A CA 1
ATOM 6638 C C . LYS A 1 811 ? 5.582 -18.388 51.956 1.00 88.19 811 LYS A C 1
ATOM 6640 O O . LYS A 1 811 ? 5.667 -19.551 51.568 1.00 88.19 811 LYS A O 1
ATOM 6645 N N . GLU A 1 812 ? 4.424 -17.763 52.148 1.00 89.25 812 GLU A N 1
ATOM 6646 C CA . GLU A 1 812 ? 3.113 -18.373 51.902 1.00 89.25 812 GLU A CA 1
ATOM 6647 C C . GLU A 1 812 ? 2.880 -18.664 50.415 1.00 89.25 812 GLU A C 1
ATOM 6649 O O .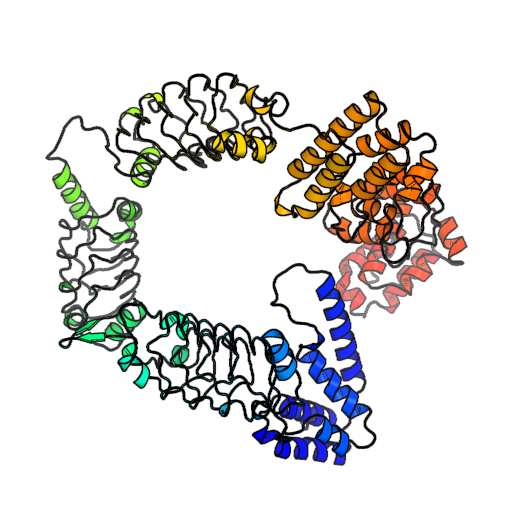 GLU A 1 812 ? 2.180 -19.615 50.079 1.00 89.25 812 GLU A O 1
ATOM 6654 N N . ASN A 1 813 ? 3.507 -17.885 49.527 1.00 84.62 813 ASN A N 1
ATOM 6655 C CA . ASN A 1 813 ? 3.335 -17.988 48.079 1.00 84.62 813 ASN A CA 1
ATOM 6656 C C . ASN A 1 813 ? 4.568 -18.540 47.348 1.00 84.62 813 ASN A C 1
ATOM 6658 O O . ASN A 1 813 ? 4.596 -18.514 46.124 1.00 84.62 813 ASN A O 1
ATOM 6662 N N . LYS A 1 814 ? 5.582 -19.053 48.054 1.00 83.19 814 LYS A N 1
ATOM 6663 C CA . LYS A 1 814 ? 6.874 -19.469 47.468 1.00 83.19 814 LYS A CA 1
ATOM 6664 C C . LYS A 1 814 ? 6.764 -20.503 46.338 1.00 83.19 814 LYS A C 1
ATOM 6666 O O . LYS A 1 814 ? 7.594 -20.516 45.438 1.00 83.19 814 LYS A O 1
ATOM 6671 N N . ASP A 1 815 ? 5.730 -21.345 46.383 1.00 83.25 815 ASP A N 1
ATOM 6672 C CA . ASP A 1 815 ? 5.467 -22.400 45.397 1.00 83.25 815 ASP A CA 1
ATOM 6673 C C . ASP A 1 815 ? 4.491 -21.939 44.291 1.00 83.25 815 ASP A C 1
ATOM 6675 O O . ASP A 1 815 ? 4.114 -22.717 43.417 1.00 83.25 815 ASP A O 1
ATOM 6679 N N . SER A 1 816 ? 4.057 -20.674 44.328 1.00 86.62 816 SER A N 1
ATOM 6680 C CA . SER A 1 816 ? 3.193 -20.063 43.318 1.00 86.62 816 SER A CA 1
ATOM 6681 C C . SER A 1 816 ? 3.962 -19.798 42.030 1.00 86.62 816 SER A C 1
ATOM 6683 O O . SER A 1 816 ? 5.074 -19.265 42.062 1.00 86.62 816 SER A O 1
ATOM 6685 N N . GLN A 1 817 ? 3.311 -20.052 40.892 1.00 83.50 817 GLN A N 1
ATOM 6686 C CA . GLN A 1 817 ? 3.829 -19.694 39.570 1.00 83.50 817 GLN A CA 1
ATOM 6687 C C . GLN A 1 817 ? 4.221 -18.209 39.496 1.00 83.50 817 GLN A C 1
ATOM 6689 O O . GLN A 1 817 ? 5.243 -17.869 38.919 1.00 83.50 817 GLN A O 1
ATOM 6694 N N . ILE A 1 818 ? 3.490 -17.336 40.197 1.00 80.38 818 ILE A N 1
ATOM 6695 C CA . ILE A 1 818 ? 3.761 -15.894 40.254 1.00 80.38 818 ILE A CA 1
ATOM 6696 C C . ILE A 1 818 ? 5.137 -15.580 40.866 1.00 80.38 818 ILE A C 1
ATOM 6698 O O . ILE A 1 818 ? 5.830 -14.686 40.387 1.00 80.38 818 ILE A O 1
ATOM 6702 N N . ILE A 1 819 ? 5.535 -16.277 41.937 1.00 84.00 819 ILE A N 1
ATOM 6703 C CA . ILE A 1 819 ? 6.854 -16.066 42.554 1.00 84.00 819 ILE A CA 1
ATOM 6704 C C . ILE A 1 819 ? 7.955 -16.649 41.662 1.00 84.00 819 ILE A C 1
ATOM 6706 O O . ILE A 1 819 ? 9.038 -16.075 41.587 1.00 84.00 819 ILE A O 1
ATOM 6710 N N . GLN A 1 820 ? 7.678 -17.749 40.955 1.00 84.19 820 GLN A N 1
ATOM 6711 C CA . GLN A 1 820 ? 8.632 -18.353 40.024 1.00 84.19 820 GLN A CA 1
ATOM 6712 C C . GLN A 1 820 ? 8.888 -17.470 38.795 1.00 84.19 820 GLN A C 1
ATOM 6714 O O . GLN A 1 820 ? 10.046 -17.283 38.422 1.00 84.19 820 GLN A O 1
ATOM 6719 N N . ASP A 1 821 ? 7.839 -16.878 38.221 1.00 86.00 821 ASP A N 1
ATOM 6720 C CA . ASP A 1 821 ? 7.928 -16.014 37.036 1.00 86.00 821 ASP A CA 1
ATOM 6721 C C . ASP A 1 821 ? 8.741 -14.728 37.301 1.00 86.00 821 ASP A C 1
ATOM 6723 O O . ASP A 1 821 ? 9.325 -14.164 36.377 1.00 86.00 821 ASP A O 1
ATOM 6727 N N . TYR A 1 822 ? 8.834 -14.295 38.567 1.00 87.06 822 TYR A N 1
ATOM 6728 C CA . TYR A 1 822 ? 9.533 -13.078 39.013 1.00 87.06 822 TYR A CA 1
ATOM 6729 C C . TYR A 1 822 ? 10.585 -13.347 40.109 1.00 87.06 822 TYR A C 1
ATOM 6731 O O . TYR A 1 822 ? 10.818 -12.522 40.999 1.00 87.06 822 TYR A O 1
ATOM 6739 N N . LEU A 1 823 ? 11.214 -14.526 40.080 1.00 87.69 823 LEU A N 1
ATOM 6740 C CA . LEU A 1 823 ? 12.047 -15.030 41.178 1.00 87.69 823 LEU A CA 1
ATOM 6741 C C . LEU A 1 823 ? 13.213 -14.101 41.555 1.00 87.69 823 LEU A C 1
ATOM 6743 O O . LEU A 1 823 ? 13.477 -13.884 42.738 1.00 87.69 823 LEU A O 1
ATOM 6747 N N . GLU A 1 824 ? 13.920 -13.557 40.565 1.00 88.75 824 GLU A N 1
ATOM 6748 C CA . GLU A 1 824 ? 15.102 -12.719 40.803 1.00 88.75 824 GLU A CA 1
ATOM 6749 C C . GLU A 1 824 ? 14.746 -11.372 41.449 1.00 88.75 824 GLU A C 1
ATOM 6751 O O . GLU A 1 824 ? 15.448 -10.914 42.352 1.00 88.75 824 GLU A O 1
ATOM 6756 N N . ASP A 1 825 ? 13.609 -10.780 41.082 1.00 88.75 825 ASP A N 1
ATOM 6757 C CA . ASP A 1 825 ? 13.125 -9.543 41.697 1.00 88.75 825 ASP A CA 1
ATOM 6758 C C . ASP A 1 825 ? 12.727 -9.764 43.163 1.00 88.75 825 ASP A C 1
ATOM 6760 O O . ASP A 1 825 ? 13.098 -8.985 44.044 1.00 88.75 825 ASP A O 1
ATOM 6764 N N . TYR A 1 826 ? 12.022 -10.862 43.462 1.00 89.56 826 TYR A N 1
ATOM 6765 C CA . TYR A 1 826 ? 11.662 -11.198 44.842 1.00 89.56 826 TYR A CA 1
ATOM 6766 C C . TYR A 1 826 ? 12.882 -11.540 45.707 1.00 89.56 826 TYR A C 1
ATOM 6768 O O . TYR A 1 826 ? 12.908 -11.167 46.884 1.00 89.56 826 TYR A O 1
ATOM 6776 N N . LYS A 1 827 ? 13.920 -12.174 45.143 1.00 88.62 827 LYS A N 1
ATOM 6777 C CA . LYS A 1 827 ? 15.210 -12.349 45.832 1.00 88.62 827 LYS A CA 1
ATOM 6778 C C . LYS A 1 827 ? 15.844 -11.003 46.170 1.00 88.62 827 LYS A C 1
ATOM 6780 O O . LYS A 1 827 ? 16.226 -10.800 47.320 1.00 88.62 827 LYS A O 1
ATOM 6785 N N . ALA A 1 828 ? 15.899 -10.070 45.219 1.00 88.69 828 ALA A N 1
ATOM 6786 C CA . ALA A 1 828 ? 16.455 -8.738 45.456 1.00 88.69 828 ALA A CA 1
ATOM 6787 C C . ALA A 1 828 ? 15.689 -7.973 46.555 1.00 88.69 828 ALA A C 1
ATOM 6789 O O . ALA A 1 828 ? 16.298 -7.354 47.430 1.00 88.69 828 ALA A O 1
ATOM 6790 N N . ILE A 1 829 ? 14.355 -8.071 46.570 1.00 89.44 829 ILE A N 1
ATOM 6791 C CA . ILE A 1 829 ? 13.495 -7.486 47.613 1.00 89.44 829 ILE A CA 1
ATOM 6792 C C . ILE A 1 829 ? 13.826 -8.078 48.996 1.00 89.44 829 ILE A C 1
ATOM 6794 O O . ILE A 1 829 ? 13.997 -7.328 49.961 1.00 89.44 829 ILE A O 1
ATOM 6798 N N . LEU A 1 830 ? 13.956 -9.406 49.099 1.00 88.88 830 LEU A N 1
ATOM 6799 C CA . LEU A 1 830 ? 14.329 -10.100 50.339 1.00 88.88 830 LEU A CA 1
ATOM 6800 C C . LEU A 1 830 ? 15.736 -9.721 50.824 1.00 88.88 830 LEU A C 1
ATOM 6802 O O . LEU A 1 830 ? 15.953 -9.504 52.020 1.00 88.88 830 LEU A O 1
ATOM 6806 N N . GLU A 1 831 ? 16.690 -9.593 49.903 1.00 88.75 831 GLU A N 1
ATOM 6807 C CA . GLU A 1 831 ? 18.043 -9.140 50.217 1.00 88.75 831 GLU A CA 1
ATOM 6808 C C . GLU A 1 831 ? 18.058 -7.710 50.764 1.00 88.75 831 GLU A C 1
ATOM 6810 O O . GLU A 1 831 ? 18.709 -7.469 51.785 1.00 88.75 831 GLU A O 1
ATOM 6815 N N . ASN A 1 832 ? 17.296 -6.796 50.152 1.00 86.50 832 ASN A N 1
ATOM 6816 C CA . ASN A 1 832 ? 17.185 -5.401 50.589 1.00 86.50 832 ASN A CA 1
ATOM 6817 C C . ASN A 1 832 ? 16.634 -5.270 52.017 1.00 86.50 832 ASN A C 1
ATOM 6819 O O . ASN A 1 832 ? 17.053 -4.384 52.766 1.00 86.50 832 ASN A O 1
ATOM 6823 N N . ILE A 1 833 ? 15.733 -6.165 52.437 1.00 87.94 833 ILE A N 1
ATOM 6824 C CA . ILE A 1 833 ? 15.191 -6.148 53.805 1.00 87.94 833 ILE A CA 1
ATOM 6825 C C . ILE A 1 833 ? 16.015 -6.961 54.814 1.00 87.94 833 ILE A C 1
ATOM 6827 O O . ILE A 1 833 ? 15.783 -6.816 56.021 1.00 87.94 833 ILE A O 1
ATOM 6831 N N . GLY A 1 834 ? 17.020 -7.713 54.349 1.00 85.62 834 GLY A N 1
ATOM 6832 C CA . GLY A 1 834 ? 17.947 -8.500 55.171 1.00 85.62 834 GLY A CA 1
ATOM 6833 C C . GLY A 1 834 ? 17.503 -9.941 55.449 1.00 85.62 834 GLY A C 1
ATOM 6834 O O . GLY A 1 834 ? 18.040 -10.573 56.355 1.00 85.62 834 GLY A O 1
ATOM 6835 N N . GLU A 1 835 ? 16.550 -10.466 54.684 1.00 85.25 835 GLU A N 1
ATOM 6836 C CA . GLU A 1 835 ? 15.876 -11.751 54.910 1.00 85.25 835 GLU A CA 1
ATOM 6837 C C . GLU A 1 835 ? 16.324 -12.793 53.868 1.00 85.25 835 GLU A C 1
ATOM 6839 O O . GLU A 1 835 ? 15.575 -13.220 52.991 1.00 85.25 835 GLU A O 1
ATOM 6844 N N . LYS A 1 836 ? 17.604 -13.179 53.926 1.00 80.25 836 LYS A N 1
ATOM 6845 C CA . LYS A 1 836 ? 18.222 -14.089 52.944 1.00 80.25 836 LYS A CA 1
ATOM 6846 C C . LYS A 1 836 ? 17.836 -15.557 53.174 1.00 80.25 836 LYS A C 1
ATOM 6848 O O . LYS A 1 836 ? 17.772 -16.010 54.314 1.00 80.25 836 LYS A O 1
ATOM 6853 N N . GLY A 1 837 ? 17.689 -16.321 52.085 1.00 77.31 837 GLY A N 1
ATOM 6854 C CA . GLY A 1 837 ? 17.519 -17.784 52.112 1.00 77.31 837 GLY A CA 1
ATOM 6855 C C . GLY A 1 837 ? 16.080 -18.287 52.287 1.00 77.31 837 GLY A C 1
ATOM 6856 O O . GLY A 1 837 ? 15.883 -19.415 52.730 1.00 77.31 837 GLY A O 1
ATOM 6857 N N . ILE A 1 838 ? 15.085 -17.446 51.992 1.00 77.81 838 ILE A N 1
ATOM 6858 C CA . ILE A 1 838 ? 13.653 -17.780 52.085 1.00 77.81 838 ILE A CA 1
ATOM 6859 C C . ILE A 1 838 ? 13.105 -18.408 50.794 1.00 77.81 838 ILE A C 1
ATOM 6861 O O . ILE A 1 838 ? 12.337 -19.367 50.877 1.00 77.81 838 ILE A O 1
ATOM 6865 N N . LEU A 1 839 ? 13.471 -17.837 49.642 1.00 74.00 839 LEU A N 1
ATOM 6866 C CA . LEU A 1 839 ? 13.229 -18.343 48.286 1.00 74.00 839 LEU A CA 1
ATOM 6867 C C . LEU A 1 839 ? 14.506 -19.002 47.773 1.00 74.00 839 LEU A C 1
ATOM 6869 O O . LEU A 1 839 ? 14.391 -20.025 47.067 1.00 74.00 839 LEU A O 1
#

Foldseek 3Di:
DDDDLQVQLLVLVVPLLPDFLVCNVVSLVVNVVSVVVVHAHDVVLLVVLVVVLVVVVVVVVVDPDDDPPDDSCLDPSVLSSVLNVQCRPDPDNSVSSCVSSPQADDPVAAAEDPELVSLLVQVLPLNHQQLSYACQPYAELALSCQLPPHRRNHNVLVYANLNHAELHSNCQLVQNDADANLNYACQNHAEQHCNCQLNQNHAYENQNYQCLNHLDLFQNQANNARHDYANQNCLVRYPCVSPHPQCRNHHNYNCVVVVVDHPSCWDQDPQAIEHLELVVVLVCLVVLNQLLRYECQNYAEQALSCQLPQDACVSNPNVLVYACQNYAYQARNCQLVQRHADANLPYACQNHQAQAQNCANNAPHDYDNLNYNYDPNNVVRLVRPQHNYPPCPSVNNVVSVVVVVVVDDDDQQAEDQELVSLLVLLPDQPHQLLSHACQNYAELACSCALPPPDQDPPNVLVYACQNHAYQARNCALVCNDADANLSYACQNYAYQHRNNHNNQQHAYENCNYAQQRHQAQFLNCANNQEYDYANQNYDYHPNNLVNCLLRVCNNQPNYPCNPPPHPSNPPDDDQDQDLVSLLVLLVVLLVVDPPSDLVSLLVSLVSSQRNLVVCVVVVNAALQSLLSSLLSQLPPDDRDDLCSLVNRDVVSVVSSVVRYPLSLVSVVSSNPDPPDDDDSLLSCLLQLVLVVNLVCVVSVDACPDCNSLLNNLVCCVVVNYDLVSLLSSLLSNVVRPDDLPRDDCQSVVSNLSCVVSVVDDQVSNCVVVVHHPLVCLLPPYDLVSSLVVLVSVLVDDDDPVSLVVLLVSCLVCVVPPSCVVVVVSSQVSCVSSPNPDSD

Nearest PDB structures (foldseek):
  5vjc-assembly1_A  TM=3.964E-01  e=3.095E+00  Drosophila melanogaster
  8h6p-assembly1_B  TM=1.975E-01  e=2.706E+00  Homo sapiens
  8rch-assembly1_B  TM=2.586E-01  e=9.492E+00  Homo sapiens

pLDDT: mean 82.39, std 14.18, range [31.36, 98.5]

Organism: NCBI:txid1458358

Solvent-accessible surface area (backbone atoms only — not comparable to full-atom values): 45395 Å² total; per-residue (Å²): 128,85,75,54,57,37,59,54,37,52,51,36,48,52,48,42,67,74,43,54,62,90,49,38,70,66,36,47,51,53,40,52,51,36,46,74,74,68,33,56,76,62,66,67,62,49,52,52,44,51,50,53,52,51,52,52,58,52,50,67,73,72,58,96,68,95,69,89,86,72,55,70,88,74,38,71,65,48,50,49,39,53,52,53,53,50,45,63,72,35,94,47,51,68,62,46,49,50,66,73,68,57,86,62,61,74,83,87,55,81,43,70,53,91,45,62,71,50,41,49,54,52,74,66,38,81,83,52,27,44,50,28,42,50,42,65,85,50,41,63,38,54,49,58,36,42,64,28,85,61,53,76,61,58,41,51,49,72,41,48,39,65,56,22,36,29,34,32,25,21,30,19,42,11,45,54,44,55,69,63,51,40,77,39,46,44,57,54,24,31,35,34,31,25,21,32,19,38,11,35,50,26,59,49,63,56,48,75,47,46,58,60,51,48,75,38,52,52,28,19,34,16,36,9,54,49,29,72,63,72,53,60,64,46,51,85,44,53,70,74,90,72,63,82,58,61,64,53,18,27,38,73,7,34,33,50,75,67,67,62,68,50,74,65,75,41,50,76,57,97,81,25,40,39,34,67,44,50,71,56,46,42,49,44,52,72,72,66,49,51,42,64,40,44,42,35,64,60,25,44,50,46,50,44,66,37,48,60,38,85,54,59,52,70,71,55,48,40,52,64,72,42,44,40,60,56,20,34,33,32,31,25,21,33,20,45,15,42,46,45,59,76,70,56,46,83,45,46,42,55,54,25,44,37,41,46,27,21,37,20,41,11,57,52,40,77,70,74,56,66,73,51,50,72,28,77,64,27,58,77,41,56,82,42,23,49,38,69,28,47,90,59,55,68,57,53,41,54,47,47,56,46,58,73,47,71,81,63,74,90,88,72,60,48,70,37,77,40,48,68,50,44,34,55,51,71,69,37,87,88,53,59,49,61,47,43,45,36,68,66,28,42,43,47,50,48,54,37,45,60,40,78,80,69,71,80,66,69,41,53,60,72,43,46,36,68,56,22,33,32,35,29,22,21,33,16,43,13,66,64,50,58,72,69,54,54,80,45,42,43,60,56,23,30,34,35,32,21,23,31,18,40,11,35,61,26,63,56,67,58,48,79,43,46,43,51,48,24,40,36,41,46,31,23,34,20,42,10,50,53,27,69,67,73,52,59,71,52,50,63,23,76,59,18,46,51,40,38,64,78,27,50,69,42,24,27,27,66,24,65,35,59,89,56,69,42,59,84,73,72,78,72,78,83,65,36,89,43,74,64,50,33,43,50,47,50,47,54,57,69,69,62,57,83,89,61,50,71,69,52,51,48,50,48,52,52,43,35,42,51,17,50,52,56,34,52,77,68,68,72,66,50,46,70,52,45,10,50,45,49,14,49,61,73,44,73,65,103,56,84,53,80,66,53,60,67,60,52,61,63,66,56,54,50,54,42,51,75,68,29,93,52,34,61,59,20,54,58,64,27,57,86,64,87,88,82,66,82,50,72,58,27,53,25,41,42,65,59,38,54,70,55,38,52,51,43,48,77,61,67,59,73,84,87,71,61,60,15,64,58,47,31,56,64,51,38,80,74,69,78,54,55,71,69,55,54,49,50,44,53,48,52,43,43,77,68,68,55,52,86,77,71,60,57,78,90,49,48,62,65,52,50,50,32,46,76,70,62,72,46,56,72,69,62,44,24,60,74,70,71,43,62,60,70,66,52,48,74,73,73,55,58,71,73,56,34,47,56,50,48,50,58,56,50,74,44,97,70,54,74,67,58,50,46,54,54,50,51,53,49,63,77,38,59,89,36,68,73,43,61,79,43,42,70,61,54,48,52,47,30,52,63,72,70,56,74,89,78,128

Sequence (839 aa):
MAQDLDTQLLDAIEDLRKSPTTEWEAKKAVVLELFSKGANIPPHIIENLESYLGDLEQEHWDDKAVYAGRSIHSSDEYELFNILSKLNNAKDKKKSLNALFKVTKSKGVTLTPKNKTELKKLIKDRNIYLGDIDVSKITNFKDLFKNSRRRDFGGIETWDVSKVTTMESCFEEAEFFNHNIEAWDVSKVKNMERMFYEAVSFNQPLNAWNIANVESFREMFAHAKSFDQNLESWGKKIDLDNGIDCEKMFWFSKIHEDEAYPSWSCVCENGKYIPKHKAFLEELINSGISPAKIDTSEITDMSELFKFASWDNERFSGIESWNVSNVTKMFHMFYECKNFNRDISNWDVSNVTDMRGMFRYCENFRQDLSKWNVSAKALLNCEEIFYQCPTNMLEVWNKKQRDSISQSANNAKYLPKSNAELKALCKQENIKLSDIDTSLITDMSRLFTGEVKRKDFSGIESWDTSNVVDMSSMFGCSPYFNHNIESWNVSKVKNMEGMFYGAEIFNQPLDKWDVSRVENFEDMFYDCKNFNQNLDSWKLSEAGLKNAIENKNNIFHRTKLENNFPKWLKETQKIPESVKEICDLLKEMCEGGYKKGKAYFTNYYNLALQGLKALLEKKKVSDKDLARIYGVAMGEREFYKEDTIGNCPLELLELIKDNAKDYKIALKIGEKDKKRKMSFLDNATEVGRVDIVKFLFEAGECIESLHGLRSMYSFSNDRKISDESMAEMLRLYKAYGLKETDIDLKHSGLYILALEHKIFSKEEMEKELKGPLLKEVIKCYEPWQRLKWLTYLTSTPLSQEEKKVITDYIKENKDSQIIQDYLEDYKAILENIGEKGIL